Protein 5UJT (pdb70)

Secondary structure (DSSP, 8-state):
----SEEEEEEEEEEETTTTEEEEEEEETTEEEEEEETTTTEEEESSHHHHHH----HHHHHHHHHHHHHHHHHHHHHTTSPPPPPP--EEEEEESS---TTS-EEEEEEEEEE-SS--EEEEEETTEEP-SSEEE--PEE-TTS-EEEEEEEEE---TT--EEEEEE-TT-SS-EEEEE---/-----EEEEEEEEEEETTTTEEEEEEEEEETTEEEEEEETTT-SEEE-STTSHHHHHHHHH-HHHHHHHHHHIIIIIIHHHHHHHHTGGG--BPPEEEEEE----TTS-EEEEEEEEEEBSS--EEEEEETTEE--SSEEEPPPEE-SSS-EEEEEEEEE---TT-EEEEEEE-TT-SS-EEEEEE--/-----PPPP------/--S--SEEEEEEEEEEETTTTEEEEEEEETTEEEEEEETTTTEEEESSHHHHHH----HHHHHHHHHHHHHHHHHHHHHTTSPPPPPPPPEEEEEESS---TTS-EEEEEEEEEE-SS--EEEEEETTEEE-TTEEE--PEE-TTS-EEEEEEEEE---TT--EEEEEE-TTSSS-EEEE-/-----EEEEEEEEEEETTTTEEEEEEEEEETTEEEEEEETTTSSEEE-STTSHHHHHHHHT-HHHHHHHHHHIIIIIIHHHHHHHHTGGG--BPPEEEEEESS---TTS-EEEEEEEEEEBSS--EEEEEETTEE--SSEEEPPPEE-SSS-EEEEEEEEE---TT-EEEEEEE-TT-SS-EEEEEE-/-----PPPP-----/--S---SEEEEEEEEEEETTTTEEEEEEEETTEEEEEEETTTTEEEESSHHHHHH----HHHHHHHHHHHHHHHHHHHHHTTS-PPPPP--EEEEEESS---TTS-EEEEEEEEEE-SS--EEEEEETTEEE-TTEEE--PEE-TTS-EEEEEEEEE---TT--EEEEEE-TT-SS-EEEE-/-----EEEEEEEEEEETTTTEEEEEEEEEETTEEEEEEETTT-SEEESSTTSHHHHHHHHH-HHHHHHHHHHIIIIIIHHHHHHHHTGGG--BPPEEEEE--EEEEEEEEEBSS--EEEEEESSSB--SSEEEPPPEE-SSS-EEEEEEEE----SS-EEEEEEE-TT-SS-EEEEEE-/-----PPPP-----

Organism: Homo sapiens (NCBI:txid9606)

Foldseek 3Di:
DDDDPKDKDCWPWAFDPVVGDIWTFIDIRQHTQWIAPLVVLHTGGDDPVCVVPHDDGSVVNVVVNVVVVVVVVVVCVVVVNDDWDFDDWDKDKDWPDDDDAQDKTKIKIKTPQGPPQDKDKWKAKQNHTDDDQKDKDHWTADPVGGTMIMMMHIDGADPPIWMWIWMDGPNDPDIDIDTDHDD/DDDDKDWDWDWDWDDDPQLPDIWIKIFTQIPNRGQKIDILVVQAIDGPDPVPPVPRVVQRVVVVSSVVVNCCSPVPRNVVSVVCVVPVVPDWWAWDWDWDWPDADAQDKTKIKIKTWFTDDPDKDKWKDWANRTDPPQKDKDPWADPPPRIIMIIIMHTDGHHPWIKMWIWMDDPNDPHIDIDMDTHD/DDDDDDDDDDDDDDD/DPDDDPKDKDCWPWAFDPVVGDIKTFIDIRQHTQWIAPLVVLDTGGDDPVCVVPHDDRSVVNNVVNVVVVVVVVVVCVVVVNDDWDFDDWDKDKDWPDDDDAQDKTKIKIKTPQGPPPDKDKFKAKVNHTDDPQKDKDDFTADPVGGTMIMMMHIDGDDPRTWMWIWMDDPNDPDIDIDTD/DDDDKDWDWDWDWDDDPQLPDIKTKIFTATPNRGAKIDILVVQAIDGPDPVHPVPRVVQRVDVVSSVVVNCCSVVPRNVVSVVCVVPVVPDWDAWDWDWDWPDDADAFDKTKIKIKTWFTDDQDKDKWKDKPPRTDPPQKDKDPWADPPPRGIIIIIMHTDHHYDFIKMWIWMDDPNDPGTDIDIDTD/DDDDDDDDDDDDDD/DQPDDDPKDKDQWPWAFDPVVGDIWTFIDIRQHTQWIAPLVVLDTGGDDPVCVVPHDDRSVVNNVVNVVVVVVVVVVCVVVVNPDDDFDDWDKDKDWPDDDDAQDKTKIKIKTPQGPPPDKDKFKAKQRHTDDPQKDKDHFTADPVGHTMIMMMHIDRDDPPIWMWIWMDHPNDPDIDIHTD/DPDDKDWDWDWDWDDDPQNPDIKIKIFTAIPHRGAKIDILVVLAIDGPDPVHPVVRVVQRVPPVNSVVVNCCRVVPRNVVSVVCVVPVVPDWDAWDWDWDDCKIKIKTWFTDDQDKDKWKDKLHHTDDPQKDKDPWADPPPRGIIIMIMHNDDDDPQIKMWMWMDDVVDPHIDIDIDGD/DDDDDDDDDDDDDD

InterPro domains:
  IPR001003 MHC class II, alpha chain, N-terminal [PF00993] (29-109)
  IPR001003 MHC class II, alpha chain, N-terminal [SM00920] (30-110)
  IPR003006 Immunoglobulin/major histocompatibility complex, conserved site [PS00290] (187-193)
  IPR003597 Immunoglobulin C1-set [PF07654] (115-196)
  IPR003597 Immunoglobulin C1-set [SM00407] (128-199)
  IPR007110 Immunoglobulin-like domain [PS50835] (113-193)
  IPR011162 MHC classes I/II-like antigen recognition protein [SSF54452] (27-110)
  IPR013783 Immunoglobulin-like fold [G3DSA:2.60.40.10] (108-221)
  IPR014745 MHC class II, alpha/beta chain, N-terminal [G3DSA:3.10.320.10] (28-107)
  IPR036179 Immunoglobulin-like domain superfamily [SSF48726] (113-207)
  IPR050160 Major Histocompatibility Complex/Immunoglobulin [PTHR19944] (10-244)

Nearest PDB structures (foldseek):
  5ksa-assembly1_B  TM=9.814E-01  e=7.652E-34  Triticum aestivum
  7n19-assembly1_B  TM=9.711E-01  e=1.459E-26  Homo sapiens
  1aqd-assembly2_H  TM=9.560E-01  e=8.597E-27  Homo sapiens
  8tbp-assembly2_D  TM=9.845E-01  e=3.059E-26  Homo sapiens
  6biz-assembly1_B  TM=9.329E-01  e=1.312E-26  Homo sapiens

Structure (mmCIF, N/CA/C/O backbone):
data_5UJT
#
_entry.id   5UJT
#
_cell.length_a   72.038
_cell.length_b   138.767
_cell.length_c   159.735
_cell.angle_alpha   90.00
_cell.angle_beta   90.00
_cell.angle_gamma   90.00
#
_symmetry.space_group_name_H-M   'P 21 21 21'
#
loop_
_entity.id
_entity.type
_entity.pdbx_description
1 polymer 'MHC class II antigen'
2 polymer 'MHC class II HLA-DQ-beta-1'
3 polymer 'insulin mimotope'
4 branched 2-acetamido-2-deoxy-beta-D-glucopyranose-(1-3)-[2-acetamido-2-deoxy-beta-D-glucopyranose-(1-4)]2-acetamido-2-deoxy-beta-D-glucopyranose
5 non-polymer 2-acetamido-2-deoxy-beta-D-glucopyranose
6 water water
#
loop_
_atom_site.group_PDB
_atom_site.id
_atom_site.type_symbol
_atom_site.label_atom_id
_atom_site.label_alt_id
_atom_site.label_comp_id
_atom_site.label_asym_id
_atom_site.label_entity_id
_atom_site.label_seq_id
_atom_site.pdbx_PDB_ins_code
_atom_site.Cartn_x
_atom_site.Cartn_y
_atom_site.Cartn_z
_atom_site.occupancy
_atom_site.B_iso_or_equiv
_atom_site.auth_seq_id
_atom_site.auth_comp_id
_atom_site.auth_asym_id
_atom_site.auth_atom_id
_atom_site.pdbx_PDB_model_num
ATOM 1 N N . ASP A 1 3 ? 9.332 -23.051 -45.477 1.00 48.11 0 ASP A N 1
ATOM 2 C CA . ASP A 1 3 ? 10.459 -22.290 -45.976 1.00 48.48 0 ASP A CA 1
ATOM 3 C C . ASP A 1 3 ? 11.684 -23.035 -45.466 1.00 51.43 0 ASP A C 1
ATOM 4 O O . ASP A 1 3 ? 12.512 -23.454 -46.245 1.00 52.81 0 ASP A O 1
ATOM 9 N N . ILE A 1 4 ? 11.784 -23.253 -44.165 1.00 46.43 1 ILE A N 1
ATOM 10 C CA . ILE A 1 4 ? 12.964 -23.922 -43.626 1.00 42.90 1 ILE A CA 1
ATOM 11 C C . ILE A 1 4 ? 13.004 -25.416 -43.573 1.00 40.08 1 ILE A C 1
ATOM 12 O O . ILE A 1 4 ? 12.418 -26.037 -42.735 1.00 40.03 1 ILE A O 1
ATOM 17 N N . VAL A 1 5 ? 13.756 -25.974 -44.489 1.00 36.99 2 VAL A N 1
ATOM 18 C CA . VAL A 1 5 ? 13.864 -27.420 -44.588 1.00 38.21 2 VAL A CA 1
ATOM 19 C C . VAL A 1 5 ? 14.944 -27.888 -43.625 1.00 32.07 2 VAL A C 1
ATOM 20 O O . VAL A 1 5 ? 16.033 -27.308 -43.565 1.00 34.82 2 VAL A O 1
ATOM 24 N N . ALA A 1 6 ? 14.639 -28.926 -42.864 1.00 23.91 3 ALA A N 1
ATOM 25 C CA . ALA A 1 6 ? 15.560 -29.401 -41.853 1.00 26.71 3 ALA A CA 1
ATOM 26 C C . ALA A 1 6 ? 15.242 -30.856 -41.553 1.00 26.67 3 ALA A C 1
ATOM 27 O O . ALA A 1 6 ? 14.103 -31.302 -41.710 1.00 25.93 3 ALA A O 1
ATOM 29 N N . ASP A 1 7 ? 16.251 -31.588 -41.099 1.00 23.15 4 ASP A N 1
ATOM 30 C CA . ASP A 1 7 ? 15.968 -32.932 -40.624 1.00 26.01 4 ASP A CA 1
ATOM 31 C C . ASP A 1 7 ? 15.197 -32.896 -39.306 1.00 25.29 4 ASP A C 1
ATOM 32 O O . ASP A 1 7 ? 14.408 -33.800 -39.038 1.00 24.73 4 ASP A O 1
ATOM 37 N N . HIS A 1 8 ? 15.460 -31.901 -38.455 1.00 22.06 5 HIS A N 1
ATOM 38 C CA . HIS A 1 8 ? 14.840 -31.784 -37.137 1.00 23.04 5 HIS A CA 1
ATOM 39 C C . HIS A 1 8 ? 14.681 -30.314 -36.800 1.00 19.24 5 HIS A C 1
ATOM 40 O O . HIS A 1 8 ? 15.469 -29.480 -37.245 1.00 22.02 5 HIS A O 1
ATOM 47 N N . VAL A 1 9 ? 13.654 -30.004 -36.017 1.00 20.47 6 VAL A N 1
ATOM 48 C CA . VAL A 1 9 ? 13.365 -28.646 -35.570 1.00 24.35 6 VAL A CA 1
ATOM 49 C C . VAL A 1 9 ? 13.105 -28.672 -34.069 1.00 22.84 6 VAL A C 1
ATOM 50 O O . VAL A 1 9 ? 12.322 -29.495 -33.589 1.00 22.83 6 VAL A O 1
ATOM 54 N N . ALA A 1 10 ? 13.770 -27.798 -33.324 1.00 22.45 7 ALA A N 1
ATOM 55 C CA . ALA A 1 10 ? 13.540 -27.703 -31.890 1.00 21.68 7 ALA A CA 1
ATOM 56 C C . ALA A 1 10 ? 13.091 -26.292 -31.537 1.00 20.99 7 ALA A C 1
ATOM 57 O O . ALA A 1 10 ? 13.435 -25.326 -32.217 1.00 20.92 7 ALA A O 1
ATOM 59 N N . SER A 1 11 ? 12.279 -26.177 -30.503 1.00 17.85 8 SER A N 1
ATOM 60 C CA . SER A 1 11 ? 12.011 -24.888 -29.888 1.00 16.73 8 SER A CA 1
ATOM 61 C C . SER A 1 11 ? 12.625 -24.938 -28.498 1.00 17.08 8 SER A C 1
ATOM 62 O O . SER A 1 11 ? 12.102 -25.605 -27.607 1.00 17.36 8 SER A O 1
ATOM 65 N N . TYR A 1 12 ? 13.746 -24.271 -28.323 1.00 19.44 9 TYR A N 1
ATOM 66 C CA . TYR A 1 12 ? 14.442 -24.299 -27.048 1.00 19.51 9 TYR A CA 1
ATOM 67 C C . TYR A 1 12 ? 14.187 -22.992 -26.329 1.00 19.40 9 TYR A C 1
ATOM 68 O O . TYR A 1 12 ? 15.080 -22.195 -25.991 1.00 22.18 9 TYR A O 1
ATOM 77 N N . GLY A 1 13 A 12.875 -22.909 -26.100 1.00 26.77 9 GLY A N 1
ATOM 78 C CA . GLY A 1 13 A 12.073 -21.861 -25.571 1.00 22.21 9 GLY A CA 1
ATOM 79 C C . GLY A 1 13 A 10.878 -21.616 -26.475 1.00 20.08 9 GLY A C 1
ATOM 80 O O . GLY A 1 13 A 11.041 -20.896 -27.455 1.00 17.66 9 GLY A O 1
ATOM 81 N N . VAL A 1 14 ? 9.722 -22.235 -26.220 1.00 16.33 10 VAL A N 1
ATOM 82 C CA . VAL A 1 14 ? 8.437 -21.619 -26.549 1.00 17.88 10 VAL A CA 1
ATOM 83 C C . VAL A 1 14 ? 8.066 -20.832 -25.297 1.00 17.57 10 VAL A C 1
ATOM 84 O O . VAL A 1 14 ? 7.836 -21.428 -24.238 1.00 16.63 10 VAL A O 1
ATOM 88 N N . ASN A 1 15 ? 8.029 -19.503 -25.413 1.00 15.00 11 ASN A N 1
ATOM 89 C CA . ASN A 1 15 ? 7.828 -18.580 -24.299 1.00 15.70 11 ASN A CA 1
ATOM 90 C C . ASN A 1 15 ? 6.539 -17.822 -24.553 1.00 18.62 11 ASN A C 1
ATOM 91 O O . ASN A 1 15 ? 6.343 -17.305 -25.655 1.00 16.79 11 ASN A O 1
ATOM 96 N N . LEU A 1 16 ? 5.674 -17.758 -23.541 1.00 16.93 12 LEU A N 1
ATOM 97 C CA . LEU A 1 16 ? 4.368 -17.128 -23.650 1.00 15.73 12 LEU A CA 1
ATOM 98 C C . LEU A 1 16 ? 4.083 -16.351 -22.379 1.00 15.72 12 LEU A C 1
ATOM 99 O O . LEU A 1 16 ? 4.283 -16.882 -21.278 1.00 17.99 12 LEU A O 1
ATOM 104 N N . TYR A 1 17 ? 3.614 -15.114 -22.529 1.00 14.98 13 TYR A N 1
ATOM 105 C CA . TYR A 1 17 ? 3.086 -14.324 -21.421 1.00 15.76 13 TYR A CA 1
ATOM 106 C C . TYR A 1 17 ? 1.874 -13.536 -21.911 1.00 21.03 13 TYR A C 1
ATOM 107 O O . TYR A 1 17 ? 1.914 -12.970 -23.007 1.00 22.94 13 TYR A O 1
ATOM 116 N N . GLN A 1 18 ? 0.783 -13.524 -21.136 1.00 19.10 14 GLN A N 1
ATOM 117 C CA . GLN A 1 18 ? -0.412 -12.792 -21.547 1.00 17.29 14 GLN A CA 1
ATOM 118 C C . GLN A 1 18 ? -1.011 -12.057 -20.356 1.00 21.30 14 GLN A C 1
ATOM 119 O O . GLN A 1 18 ? -0.955 -12.536 -19.217 1.00 18.40 14 GLN A O 1
ATOM 125 N N . SER A 1 19 ? -1.611 -10.893 -20.646 1.00 20.13 15 SER A N 1
ATOM 126 C CA . SER A 1 19 ? -2.208 -10.066 -19.596 1.00 24.91 15 SER A CA 1
ATOM 127 C C . SER A 1 19 ? -3.396 -10.741 -18.926 1.00 23.36 15 SER A C 1
ATOM 128 O O . SER A 1 19 ? -3.675 -10.459 -17.755 1.00 26.76 15 SER A O 1
ATOM 131 N N . TYR A 1 20 ? -4.127 -11.597 -19.635 1.00 23.05 16 TYR A N 1
ATOM 132 C CA . TYR A 1 20 ? -5.262 -12.273 -19.009 1.00 27.35 16 TYR A CA 1
ATOM 133 C C . TYR A 1 20 ? -4.770 -13.277 -17.970 1.00 31.23 16 TYR A C 1
ATOM 134 O O . TYR A 1 20 ? -4.102 -14.258 -18.314 1.00 28.51 16 TYR A O 1
ATOM 143 N N . GLY A 1 21 ? -5.100 -13.034 -16.702 1.00 27.82 17 GLY A N 1
ATOM 144 C CA . GLY A 1 21 ? -4.590 -13.839 -15.608 1.00 26.09 17 GLY A CA 1
ATOM 145 C C . GLY A 1 21 ? -3.904 -12.983 -14.558 1.00 29.99 17 GLY A C 1
ATOM 146 O O . GLY A 1 21 ? -4.437 -12.752 -13.477 1.00 32.48 17 GLY A O 1
ATOM 147 N N . PRO A 1 22 ? -2.687 -12.524 -14.856 1.00 29.73 18 PRO A N 1
ATOM 148 C CA . PRO A 1 22 ? -1.966 -12.881 -16.080 1.00 27.12 18 PRO A CA 1
ATOM 149 C C . PRO A 1 22 ? -1.431 -14.306 -15.983 1.00 30.61 18 PRO A C 1
ATOM 150 O O . PRO A 1 22 ? -1.499 -14.930 -14.918 1.00 25.24 18 PRO A O 1
ATOM 154 N N . SER A 1 23 ? -0.926 -14.833 -17.094 1.00 24.77 19 SER A N 1
ATOM 155 C CA . SER A 1 23 ? -0.445 -16.196 -17.105 1.00 24.26 19 SER A CA 1
ATOM 156 C C . SER A 1 23 ? 0.666 -16.313 -18.140 1.00 22.23 19 SER A C 1
ATOM 157 O O . SER A 1 23 ? 0.824 -15.463 -19.019 1.00 17.39 19 SER A O 1
ATOM 160 N N . GLY A 1 24 ? 1.447 -17.372 -18.007 1.00 22.36 20 GLY A N 1
ATOM 161 C CA . GLY A 1 24 ? 2.531 -17.625 -18.932 1.00 19.53 20 GLY A CA 1
ATOM 162 C C . GLY A 1 24 ? 2.699 -19.113 -19.117 1.00 18.45 20 GLY A C 1
ATOM 163 O O . GLY A 1 24 ? 2.063 -19.920 -18.440 1.00 22.48 20 GLY A O 1
ATOM 164 N N . GLN A 1 25 ? 3.596 -19.464 -20.035 1.00 18.54 21 GLN A N 1
ATOM 165 C CA . GLN A 1 25 ? 3.982 -20.842 -20.290 1.00 16.76 21 GLN A CA 1
ATOM 166 C C . GLN A 1 25 ? 5.422 -20.854 -20.769 1.00 18.40 21 GLN A C 1
ATOM 167 O O . GLN A 1 25 ? 5.827 -19.964 -21.512 1.00 16.48 21 GLN A O 1
ATOM 173 N N . TYR A 1 26 ? 6.191 -21.844 -20.325 1.00 18.14 22 TYR A N 1
ATOM 174 C CA . TYR A 1 26 ? 7.547 -22.070 -20.830 1.00 17.15 22 TYR A CA 1
ATOM 175 C C . TYR A 1 26 ? 7.700 -23.559 -21.118 1.00 15.59 22 TYR A C 1
ATOM 176 O O . TYR A 1 26 ? 7.551 -24.386 -20.207 1.00 17.96 22 TYR A O 1
ATOM 185 N N . SER A 1 27 ? 8.057 -23.900 -22.360 1.00 16.36 23 SER A N 1
ATOM 186 C CA . SER A 1 27 ? 8.206 -25.293 -22.732 1.00 13.04 23 SER A CA 1
ATOM 187 C C . SER A 1 27 ? 9.278 -25.420 -23.806 1.00 17.38 23 SER A C 1
ATOM 188 O O . SER A 1 27 ? 9.600 -24.461 -24.522 1.00 16.40 23 SER A O 1
ATOM 191 N N . HIS A 1 28 ? 9.827 -26.623 -23.914 1.00 17.11 24 HIS A N 1
ATOM 192 C CA . HIS A 1 28 ? 10.704 -26.977 -25.023 1.00 20.60 24 HIS A CA 1
ATOM 193 C C . HIS A 1 28 ? 10.021 -28.026 -25.892 1.00 17.24 24 HIS A C 1
ATOM 194 O O . HIS A 1 28 ? 9.305 -28.901 -25.386 1.00 17.75 24 HIS A O 1
ATOM 201 N N . GLU A 1 29 ? 10.238 -27.930 -27.199 1.00 15.13 25 GLU A N 1
ATOM 202 C CA . GLU A 1 29 ? 9.660 -28.866 -28.154 1.00 19.12 25 GLU A CA 1
ATOM 203 C C . GLU A 1 29 ? 10.773 -29.399 -29.041 1.00 20.52 25 GLU A C 1
ATOM 204 O O . GLU A 1 29 ? 11.731 -28.686 -29.357 1.00 18.87 25 GLU A O 1
ATOM 210 N N . PHE A 1 30 ? 10.626 -30.651 -29.462 1.00 21.17 26 PHE A N 1
ATOM 211 C CA . PHE A 1 30 ? 11.551 -31.238 -30.420 1.00 21.72 26 PHE A CA 1
ATOM 212 C C . PHE A 1 30 ? 10.752 -32.024 -31.446 1.00 20.23 26 PHE A C 1
ATOM 213 O O . PHE A 1 30 ? 9.965 -32.902 -31.077 1.00 18.54 26 PHE A O 1
ATOM 221 N N . ASP A 1 31 ? 10.948 -31.698 -32.726 1.00 18.28 27 ASP A N 1
ATOM 222 C CA . ASP A 1 31 ? 10.156 -32.278 -33.819 1.00 17.60 27 ASP A CA 1
ATOM 223 C C . ASP A 1 31 ? 8.659 -32.248 -33.498 1.00 19.14 27 ASP A C 1
ATOM 224 O O . ASP A 1 31 ? 7.910 -33.197 -33.772 1.00 20.76 27 ASP A O 1
ATOM 229 N N . GLY A 1 32 ? 8.212 -31.139 -32.920 1.00 19.71 28 GLY A N 1
ATOM 230 C CA . GLY A 1 32 ? 6.787 -30.879 -32.758 1.00 18.42 28 GLY A CA 1
ATOM 231 C C . GLY A 1 32 ? 6.126 -31.468 -31.526 1.00 21.79 28 GLY A C 1
ATOM 232 O O . GLY A 1 32 ? 4.894 -31.328 -31.375 1.00 22.51 28 GLY A O 1
ATOM 233 N N . ASP A 1 33 ? 6.877 -32.127 -30.644 1.00 15.19 29 ASP A N 1
ATOM 234 C CA . ASP A 1 33 ? 6.302 -32.704 -29.435 1.00 19.69 29 ASP A CA 1
ATOM 235 C C . ASP A 1 33 ? 6.911 -32.021 -28.222 1.00 20.04 29 ASP A C 1
ATOM 236 O O . ASP A 1 33 ? 8.064 -31.579 -28.257 1.00 18.31 29 ASP A O 1
ATOM 241 N N . GLU A 1 34 ? 6.138 -31.959 -27.139 1.00 17.50 30 GLU A N 1
ATOM 242 C CA . GLU A 1 34 ? 6.517 -31.175 -25.966 1.00 18.19 30 GLU A CA 1
ATOM 243 C C . GLU A 1 34 ? 7.436 -31.970 -25.032 1.00 19.81 30 GLU A C 1
ATOM 244 O O . GLU A 1 34 ? 7.030 -32.995 -24.471 1.00 20.06 30 GLU A O 1
ATOM 250 N N . GLU A 1 35 ? 8.673 -31.484 -24.832 1.00 16.14 31 GLU A N 1
ATOM 251 C CA . GLU A 1 35 ? 9.585 -32.191 -23.929 1.00 17.45 31 GLU A CA 1
ATOM 252 C C . GLU A 1 35 ? 9.233 -31.946 -22.468 1.00 19.17 31 GLU A C 1
ATOM 253 O O . GLU A 1 35 ? 9.243 -32.875 -21.648 1.00 19.58 31 GLU A O 1
ATOM 259 N N . PHE A 1 36 ? 8.942 -30.701 -22.127 1.00 18.96 32 PHE A N 1
ATOM 260 C CA . PHE A 1 36 ? 8.591 -30.328 -20.763 1.00 17.85 32 PHE A CA 1
ATOM 261 C C . PHE A 1 36 ? 7.941 -28.956 -20.795 1.00 18.56 32 PHE A C 1
ATOM 262 O O . PHE A 1 36 ? 8.068 -28.208 -21.768 1.00 16.78 32 PHE A O 1
ATOM 270 N N . TYR A 1 37 ? 7.236 -28.640 -19.716 1.00 16.99 33 TYR A N 1
ATOM 271 C CA . TYR A 1 37 ? 6.887 -27.276 -19.387 1.00 17.88 33 TYR A CA 1
ATOM 272 C C . TYR A 1 37 ? 7.401 -27.019 -17.983 1.00 19.18 33 TYR A C 1
ATOM 273 O O . TYR A 1 37 ? 7.658 -27.950 -17.216 1.00 21.09 33 TYR A O 1
ATOM 282 N N . VAL A 1 38 ? 7.552 -25.752 -17.642 1.00 17.23 34 VAL A N 1
ATOM 283 C CA . VAL A 1 38 ? 7.962 -25.383 -16.297 1.00 18.80 34 VAL A CA 1
ATOM 284 C C . VAL A 1 38 ? 6.731 -24.891 -15.554 1.00 22.08 34 VAL A C 1
ATOM 285 O O . VAL A 1 38 ? 6.038 -23.979 -16.021 1.00 20.49 34 VAL A O 1
ATOM 289 N N . ASP A 1 39 ? 6.411 -25.537 -14.438 1.00 21.42 35 ASP A N 1
ATOM 290 C CA . ASP A 1 39 ? 5.340 -25.027 -13.589 1.00 24.74 35 ASP A CA 1
ATOM 291 C C . ASP A 1 39 ? 5.829 -23.729 -12.976 1.00 24.33 35 ASP A C 1
ATOM 292 O O . ASP A 1 39 ? 6.700 -23.738 -12.101 1.00 24.98 35 ASP A O 1
ATOM 297 N N . LEU A 1 40 ? 5.315 -22.604 -13.468 1.00 24.71 36 LEU A N 1
ATOM 298 C CA . LEU A 1 40 ? 5.894 -21.327 -13.071 1.00 24.48 36 LEU A CA 1
ATOM 299 C C . LEU A 1 40 ? 5.549 -20.968 -11.635 1.00 28.61 36 LEU A C 1
ATOM 300 O O . LEU A 1 40 ? 6.324 -20.273 -10.980 1.00 29.95 36 LEU A O 1
ATOM 305 N N . GLU A 1 41 ? 4.408 -21.434 -11.127 1.00 32.82 37 GLU A N 1
ATOM 306 C CA . GLU A 1 41 ? 4.060 -21.180 -9.729 1.00 37.63 37 GLU A CA 1
ATOM 307 C C . GLU A 1 41 ? 4.918 -22.024 -8.792 1.00 30.85 37 GLU A C 1
ATOM 308 O O . GLU A 1 41 ? 5.447 -21.522 -7.796 1.00 36.36 37 GLU A O 1
ATOM 314 N N . ARG A 1 42 ? 5.054 -23.320 -9.083 1.00 31.92 38 ARG A N 1
ATOM 315 C CA . ARG A 1 42 ? 5.812 -24.210 -8.210 1.00 32.68 38 ARG A CA 1
ATOM 316 C C . ARG A 1 42 ? 7.307 -24.181 -8.474 1.00 31.91 38 ARG A C 1
ATOM 317 O O . ARG A 1 42 ? 8.063 -24.785 -7.709 1.00 31.80 38 ARG A O 1
ATOM 325 N N . LYS A 1 43 ? 7.756 -23.507 -9.532 1.00 31.56 39 LYS A N 1
ATOM 326 C CA . LYS A 1 43 ? 9.175 -23.479 -9.887 1.00 27.65 39 LYS A CA 1
ATOM 327 C C . LYS A 1 43 ? 9.716 -24.887 -10.084 1.00 29.09 39 LYS A C 1
ATOM 328 O O . LYS A 1 43 ? 10.747 -25.265 -9.518 1.00 23.87 39 LYS A O 1
ATOM 334 N N . GLU A 1 44 ? 9.020 -25.657 -10.924 1.00 25.32 40 GLU A N 1
ATOM 335 C CA . GLU A 1 44 ? 9.324 -27.060 -11.157 1.00 27.37 40 GLU A CA 1
ATOM 336 C C . GLU A 1 44 ? 9.270 -27.341 -12.651 1.00 23.31 40 GLU A C 1
ATOM 337 O O . GLU A 1 44 ? 8.300 -26.960 -13.315 1.00 23.10 40 GLU A O 1
ATOM 343 N N . THR A 1 45 ? 10.265 -28.049 -13.161 1.00 19.60 41 THR A N 1
ATOM 344 C CA . THR A 1 45 ? 10.236 -28.561 -14.526 1.00 21.26 41 THR A CA 1
ATOM 345 C C . THR A 1 45 ? 9.495 -29.891 -14.571 1.00 23.04 41 THR A C 1
ATOM 346 O O . THR A 1 45 ? 9.783 -30.790 -13.776 1.00 25.39 41 THR A O 1
ATOM 350 N N . VAL A 1 46 ? 8.538 -30.014 -15.493 1.00 19.75 42 VAL A N 1
ATOM 351 C CA . VAL A 1 46 ? 7.672 -31.187 -15.589 1.00 19.31 42 VAL A CA 1
ATOM 352 C C . VAL A 1 46 ? 7.920 -31.839 -16.944 1.00 21.88 42 VAL A C 1
ATOM 353 O O . VAL A 1 46 ? 7.345 -31.419 -17.963 1.00 17.99 42 VAL A O 1
ATOM 357 N N . TRP A 1 47 ? 8.754 -32.887 -16.961 1.00 21.46 43 TRP A N 1
ATOM 358 C CA . TRP A 1 47 ? 9.062 -33.593 -18.200 1.00 20.69 43 TRP A CA 1
ATOM 359 C C . TRP A 1 47 ? 7.908 -34.501 -18.618 1.00 24.55 43 TRP A C 1
ATOM 360 O O . TRP A 1 47 ? 7.190 -35.069 -17.786 1.00 20.61 43 TRP A O 1
ATOM 371 N N . GLN A 1 48 ? 7.752 -34.660 -19.930 1.00 23.15 44 GLN A N 1
ATOM 372 C CA . GLN A 1 48 ? 6.567 -35.302 -20.486 1.00 19.09 44 GLN A CA 1
ATOM 373 C C . GLN A 1 48 ? 6.764 -36.780 -20.825 1.00 27.63 44 GLN A C 1
ATOM 374 O O . GLN A 1 48 ? 5.805 -37.420 -21.280 1.00 24.71 44 GLN A O 1
ATOM 380 N N . LEU A 1 49 ? 7.963 -37.333 -20.634 1.00 20.97 45 LEU A N 1
ATOM 381 C CA . LEU A 1 49 ? 8.205 -38.763 -20.790 1.00 24.79 45 LEU A CA 1
ATOM 382 C C . LEU A 1 49 ? 9.082 -39.264 -19.651 1.00 24.90 45 LEU A C 1
ATOM 383 O O . LEU A 1 49 ? 9.962 -38.537 -19.180 1.00 28.14 45 LEU A O 1
ATOM 388 N N . PRO A 1 50 ? 8.866 -40.505 -19.198 1.00 27.80 46 PRO A N 1
ATOM 389 C CA . PRO A 1 50 ? 9.784 -41.132 -18.221 1.00 29.80 46 PRO A CA 1
ATOM 390 C C . PRO A 1 50 ? 11.233 -41.142 -18.662 1.00 30.01 46 PRO A C 1
ATOM 391 O O . PRO A 1 50 ? 12.133 -40.993 -17.831 1.00 27.67 46 PRO A O 1
ATOM 395 N N . LEU A 1 51 ? 11.481 -41.397 -19.946 1.00 27.18 47 LEU A N 1
ATOM 396 C CA . LEU A 1 51 ? 12.826 -41.258 -20.491 1.00 26.22 47 LEU A CA 1
ATOM 397 C C . LEU A 1 51 ? 13.444 -39.916 -20.110 1.00 27.43 47 LEU A C 1
ATOM 398 O O . LEU A 1 51 ? 14.589 -39.851 -19.639 1.00 27.43 47 LEU A O 1
ATOM 403 N N . PHE A 1 52 ? 12.694 -38.825 -20.317 1.00 27.48 48 PHE A N 1
ATOM 404 C CA . PHE A 1 52 ? 13.224 -37.490 -20.049 1.00 23.06 48 PHE A CA 1
ATOM 405 C C . PHE A 1 52 ? 13.425 -37.268 -18.559 1.00 24.35 48 PHE A C 1
ATOM 406 O O . PHE A 1 52 ? 14.441 -36.699 -18.143 1.00 25.21 48 PHE A O 1
ATOM 414 N N . ARG A 1 53 ? 12.454 -37.681 -17.745 1.00 24.80 49 ARG A N 1
ATOM 415 C CA . ARG A 1 53 ? 12.579 -37.498 -16.301 1.00 24.58 49 ARG A CA 1
ATOM 416 C C . ARG A 1 53 ? 13.844 -38.153 -15.750 1.00 31.04 49 ARG A C 1
ATOM 417 O O . ARG A 1 53 ? 14.438 -37.643 -14.794 1.00 31.21 49 ARG A O 1
ATOM 425 N N . ARG A 1 54 ? 14.296 -39.264 -16.329 1.00 29.01 50 ARG A N 1
ATOM 426 C CA . ARG A 1 54 ? 15.438 -39.901 -15.691 1.00 33.41 50 ARG A CA 1
ATOM 427 C C . ARG A 1 54 ? 16.783 -39.432 -16.230 1.00 31.41 50 ARG A C 1
ATOM 428 O O . ARG A 1 54 ? 17.772 -39.510 -15.498 1.00 34.51 50 ARG A O 1
ATOM 436 N N . PHE A 1 55 ? 16.857 -38.889 -17.448 1.00 27.34 51 PHE A N 1
ATOM 437 C CA . PHE A 1 55 ? 18.148 -38.509 -18.015 1.00 28.99 51 PHE A CA 1
ATOM 438 C C . PHE A 1 55 ? 18.322 -37.027 -18.325 1.00 30.13 51 PHE A C 1
ATOM 439 O O . PHE A 1 55 ? 19.429 -36.626 -18.717 1.00 27.20 51 PHE A O 1
ATOM 447 N N . ARG A 1 56 ? 17.308 -36.190 -18.138 1.00 26.85 52 ARG A N 1
ATOM 448 C CA . ARG A 1 56 ? 17.448 -34.784 -18.486 1.00 25.57 52 ARG A CA 1
ATOM 449 C C . ARG A 1 56 ? 17.122 -33.866 -17.315 1.00 25.88 52 ARG A C 1
ATOM 450 O O . ARG A 1 56 ? 16.337 -34.210 -16.423 1.00 28.88 52 ARG A O 1
ATOM 458 N N . ARG A 1 57 ? 17.719 -32.676 -17.336 1.00 23.85 53 ARG A N 1
ATOM 459 C CA . ARG A 1 57 ? 17.453 -31.689 -16.304 1.00 25.17 53 ARG A CA 1
ATOM 460 C C . ARG A 1 57 ? 17.460 -30.283 -16.883 1.00 24.82 53 ARG A C 1
ATOM 461 O O . ARG A 1 57 ? 18.326 -29.935 -17.695 1.00 24.09 53 ARG A O 1
ATOM 469 N N . PHE A 1 58 ? 16.492 -29.472 -16.451 1.00 24.56 54 PHE A N 1
ATOM 470 C CA . PHE A 1 58 ? 16.395 -28.077 -16.873 1.00 21.22 54 PHE A CA 1
ATOM 471 C C . PHE A 1 58 ? 16.078 -27.205 -15.662 1.00 21.31 54 PHE A C 1
ATOM 472 O O . PHE A 1 58 ? 15.130 -27.483 -14.920 1.00 23.81 54 PHE A O 1
ATOM 480 N N . ASP A 1 59 ? 16.868 -26.157 -15.472 1.00 21.68 55 ASP A N 1
ATOM 481 C CA . ASP A 1 59 ? 16.767 -25.210 -14.357 1.00 18.67 55 ASP A CA 1
ATOM 482 C C . ASP A 1 59 ? 15.508 -24.351 -14.447 1.00 21.32 55 ASP A C 1
ATOM 483 O O . ASP A 1 59 ? 15.428 -23.495 -15.335 1.00 19.98 55 ASP A O 1
ATOM 488 N N . PRO A 1 60 ? 14.530 -24.510 -13.555 1.00 21.19 56 PRO A N 1
ATOM 489 C CA . PRO A 1 60 ? 13.280 -23.744 -13.706 1.00 23.78 56 PRO A CA 1
ATOM 490 C C . PRO A 1 60 ? 13.481 -22.246 -13.650 1.00 24.45 56 PRO A C 1
ATOM 491 O O . PRO A 1 60 ? 12.660 -21.511 -14.208 1.00 20.74 56 PRO A O 1
ATOM 495 N N . GLN A 1 61 ? 14.552 -21.765 -13.010 1.00 19.92 57 GLN A N 1
ATOM 496 C CA . GLN A 1 61 ? 14.794 -20.328 -12.966 1.00 22.67 57 GLN A CA 1
ATOM 497 C C . GLN A 1 61 ? 15.031 -19.740 -14.356 1.00 19.73 57 GLN A C 1
ATOM 498 O O . GLN A 1 61 ? 14.715 -18.563 -14.589 1.00 20.74 57 GLN A O 1
ATOM 504 N N . PHE A 1 62 ? 15.601 -20.516 -15.282 1.00 21.75 58 PHE A N 1
ATOM 505 C CA . PHE A 1 62 ? 15.761 -20.020 -16.647 1.00 19.39 58 PHE A CA 1
ATOM 506 C C . PHE A 1 62 ? 14.408 -19.603 -17.217 1.00 20.25 58 PHE A C 1
ATOM 507 O O . PHE A 1 62 ? 14.259 -18.514 -17.783 1.00 19.31 58 PHE A O 1
ATOM 515 N N . ALA A 1 63 ? 13.394 -20.449 -17.045 1.00 21.34 59 ALA A N 1
ATOM 516 C CA . ALA A 1 63 ? 12.066 -20.113 -17.548 1.00 19.31 59 ALA A CA 1
ATOM 517 C C . ALA A 1 63 ? 11.506 -18.887 -16.830 1.00 20.19 59 ALA A C 1
ATOM 518 O O . ALA A 1 63 ? 11.007 -17.950 -17.463 1.00 19.29 59 ALA A O 1
ATOM 520 N N . LEU A 1 64 ? 11.629 -18.855 -15.505 1.00 19.69 60 LEU A N 1
ATOM 521 C CA . LEU A 1 64 ? 11.128 -17.721 -14.727 1.00 22.85 60 LEU A CA 1
ATOM 522 C C . LEU A 1 64 ? 11.762 -16.407 -15.182 1.00 24.85 60 LEU A C 1
ATOM 523 O O . LEU A 1 64 ? 11.075 -15.393 -15.339 1.00 22.10 60 LEU A O 1
ATOM 528 N N . THR A 1 65 ? 13.042 -16.428 -15.440 1.00 19.17 61 THR A N 1
ATOM 529 C CA . THR A 1 65 ? 13.714 -15.261 -15.895 1.00 23.93 61 THR A CA 1
ATOM 530 C C . THR A 1 65 ? 13.219 -14.847 -17.290 1.00 21.77 61 THR A C 1
ATOM 531 O O . THR A 1 65 ? 12.882 -13.721 -17.492 1.00 22.46 61 THR A O 1
ATOM 535 N N . ASN A 1 66 ? 13.173 -15.781 -18.218 1.00 21.99 62 ASN A N 1
ATOM 536 C CA . ASN A 1 66 ? 12.696 -15.467 -19.541 1.00 22.92 62 ASN A CA 1
ATOM 537 C C . ASN A 1 66 ? 11.251 -14.916 -19.453 1.00 21.99 62 ASN A C 1
ATOM 538 O O . ASN A 1 66 ? 10.969 -13.936 -20.044 1.00 21.86 62 ASN A O 1
ATOM 543 N N . ILE A 1 67 ? 10.357 -15.550 -18.716 1.00 18.97 63 ILE A N 1
ATOM 544 C CA . ILE A 1 67 ? 8.980 -15.061 -18.706 1.00 23.06 63 ILE A CA 1
ATOM 545 C C . ILE A 1 67 ? 8.912 -13.651 -18.132 1.00 21.02 63 ILE A C 1
ATOM 546 O O . ILE A 1 67 ? 8.079 -12.840 -18.556 1.00 19.65 63 ILE A O 1
ATOM 551 N N . ALA A 1 68 ? 9.789 -13.331 -17.169 1.00 21.01 64 ALA A N 1
ATOM 552 C CA . ALA A 1 68 ? 9.861 -11.967 -16.644 1.00 21.24 64 ALA A CA 1
ATOM 553 C C . ALA A 1 68 ? 10.280 -10.976 -17.729 1.00 22.28 64 ALA A C 1
ATOM 554 O O . ALA A 1 68 ? 9.776 -9.844 -17.781 1.00 22.04 64 ALA A O 1
ATOM 556 N N . VAL A 1 69 ? 11.197 -11.383 -18.610 1.00 17.17 65 VAL A N 1
ATOM 557 C CA . VAL A 1 69 ? 11.540 -10.527 -19.747 1.00 17.93 65 VAL A CA 1
ATOM 558 C C . VAL A 1 69 ? 10.334 -10.311 -20.655 1.00 21.53 65 VAL A C 1
ATOM 559 O O . VAL A 1 69 ? 10.064 -9.179 -21.078 1.00 21.80 65 VAL A O 1
ATOM 563 N N . LEU A 1 70 ? 9.581 -11.380 -20.969 1.00 20.62 66 LEU A N 1
ATOM 564 C CA . LEU A 1 70 ? 8.401 -11.208 -21.816 1.00 19.66 66 LEU A CA 1
ATOM 565 C C . LEU A 1 70 ? 7.422 -10.226 -21.188 1.00 20.08 66 LEU A C 1
ATOM 566 O O . LEU A 1 70 ? 6.815 -9.403 -21.884 1.00 19.81 66 LEU A O 1
ATOM 571 N N . LYS A 1 71 ? 7.214 -10.331 -19.877 1.00 24.27 67 LYS A N 1
ATOM 572 C CA . LYS A 1 71 ? 6.321 -9.397 -19.199 1.00 20.99 67 LYS A CA 1
ATOM 573 C C . LYS A 1 71 ? 6.789 -7.963 -19.410 1.00 23.09 67 LYS A C 1
ATOM 574 O O . LYS A 1 71 ? 5.998 -7.081 -19.763 1.00 22.01 67 LYS A O 1
ATOM 580 N N . HIS A 1 72 ? 8.084 -7.720 -19.192 1.00 21.85 68 HIS A N 1
ATOM 581 C CA . HIS A 1 72 ? 8.684 -6.427 -19.487 1.00 22.76 68 HIS A CA 1
ATOM 582 C C . HIS A 1 72 ? 8.467 -6.034 -20.942 1.00 23.14 68 HIS A C 1
ATOM 583 O O . HIS A 1 72 ? 7.973 -4.942 -21.236 1.00 23.43 68 HIS A O 1
ATOM 590 N N . ASN A 1 73 ? 8.821 -6.922 -21.874 1.00 21.63 69 ASN A N 1
ATOM 591 C CA . ASN A 1 73 ? 8.660 -6.589 -23.287 1.00 21.78 69 ASN A CA 1
ATOM 592 C C . ASN A 1 73 ? 7.207 -6.294 -23.624 1.00 21.53 69 ASN A C 1
ATOM 593 O O . ASN A 1 73 ? 6.917 -5.369 -24.394 1.00 21.12 69 ASN A O 1
ATOM 598 N N . LEU A 1 74 ? 6.278 -7.079 -23.066 1.00 22.18 70 LEU A N 1
ATOM 599 C CA . LEU A 1 74 ? 4.867 -6.890 -23.396 1.00 18.85 70 LEU A CA 1
ATOM 600 C C . LEU A 1 74 ? 4.399 -5.486 -23.048 1.00 23.93 70 LEU A C 1
ATOM 601 O O . LEU A 1 74 ? 3.689 -4.847 -23.830 1.00 21.29 70 LEU A O 1
ATOM 606 N N . ASN A 1 75 ? 4.779 -4.986 -21.873 1.00 23.24 71 ASN A N 1
ATOM 607 C CA . ASN A 1 75 ? 4.361 -3.645 -21.498 1.00 24.55 71 ASN A CA 1
ATOM 608 C C . ASN A 1 75 ? 4.946 -2.588 -22.437 1.00 25.77 71 ASN A C 1
ATOM 609 O O . ASN A 1 75 ? 4.278 -1.587 -22.730 1.00 26.01 71 ASN A O 1
ATOM 614 N N . CYS A 1 76 ? 6.173 -2.788 -22.929 1.00 21.91 72 CYS A N 1
ATOM 615 C CA . CYS A 1 76 ? 6.723 -1.857 -23.917 1.00 22.16 72 CYS A CA 1
ATOM 616 C C . CYS A 1 76 ? 5.901 -1.857 -25.204 1.00 23.60 72 CYS A C 1
ATOM 617 O O . CYS A 1 76 ? 5.657 -0.801 -25.793 1.00 25.82 72 CYS A O 1
ATOM 620 N N . VAL A 1 77 ? 5.477 -3.030 -25.667 1.00 22.68 73 VAL A N 1
ATOM 621 C CA . VAL A 1 77 ? 4.821 -3.075 -26.969 1.00 24.76 73 VAL A CA 1
ATOM 622 C C . VAL A 1 77 ? 3.358 -2.667 -26.860 1.00 25.94 73 VAL A C 1
ATOM 623 O O . VAL A 1 77 ? 2.791 -2.138 -27.821 1.00 28.63 73 VAL A O 1
ATOM 627 N N . ILE A 1 78 ? 2.727 -2.876 -25.700 1.00 23.62 74 ILE A N 1
ATOM 628 C CA . ILE A 1 78 ? 1.404 -2.291 -25.463 1.00 24.47 74 ILE A CA 1
ATOM 629 C C . ILE A 1 78 ? 1.476 -0.771 -25.579 1.00 25.59 74 ILE A C 1
ATOM 630 O O . ILE A 1 78 ? 0.643 -0.138 -26.236 1.00 29.87 74 ILE A O 1
ATOM 635 N N . LYS A 1 79 ? 2.489 -0.158 -24.966 1.00 27.52 75 LYS A N 1
ATOM 636 C CA . LYS A 1 79 ? 2.624 1.291 -25.088 1.00 30.21 75 LYS A CA 1
ATOM 637 C C . LYS A 1 79 ? 2.813 1.680 -26.551 1.00 32.70 75 LYS A C 1
ATOM 638 O O . LYS A 1 79 ? 2.173 2.607 -27.059 1.00 37.01 75 LYS A O 1
ATOM 644 N N . ARG A 1 80 ? 3.713 0.989 -27.242 1.00 27.28 76 ARG A N 1
ATOM 645 C CA . ARG A 1 80 ? 4.070 1.367 -28.601 1.00 30.09 76 ARG A CA 1
ATOM 646 C C . ARG A 1 80 ? 2.941 1.129 -29.600 1.00 32.38 76 ARG A C 1
ATOM 647 O O . ARG A 1 80 ? 2.938 1.757 -30.661 1.00 34.28 76 ARG A O 1
ATOM 655 N N . SER A 1 81 ? 2.003 0.226 -29.303 1.00 27.78 77 SER A N 1
ATOM 656 C CA . SER A 1 81 ? 0.903 -0.120 -30.194 1.00 28.20 77 SER A CA 1
ATOM 657 C C . SER A 1 81 ? -0.414 0.539 -29.811 1.00 30.42 77 SER A C 1
ATOM 658 O O . SER A 1 81 ? -1.464 0.149 -30.330 1.00 29.25 77 SER A O 1
ATOM 661 N N . ASN A 1 82 ? -0.400 1.480 -28.880 1.00 32.26 78 ASN A N 1
ATOM 662 C CA . ASN A 1 82 ? -1.638 2.014 -28.329 1.00 31.29 78 ASN A CA 1
ATOM 663 C C . ASN A 1 82 ? -2.627 0.898 -27.965 1.00 30.84 78 ASN A C 1
ATOM 664 O O . ASN A 1 82 ? -3.785 0.886 -28.393 1.00 25.61 78 ASN A O 1
ATOM 669 N N . SER A 1 83 ? -2.138 -0.079 -27.198 1.00 29.97 79 SER A N 1
ATOM 670 C CA . SER A 1 83 ? -2.984 -1.118 -26.604 1.00 29.35 79 SER A CA 1
ATOM 671 C C . SER A 1 83 ? -3.784 -1.889 -27.657 1.00 31.77 79 SER A C 1
ATOM 672 O O . SER A 1 83 ? -4.996 -2.072 -27.535 1.00 25.38 79 SER A O 1
ATOM 675 N N . THR A 1 84 ? -3.101 -2.344 -28.704 1.00 30.31 80 THR A N 1
ATOM 676 C CA . THR A 1 84 ? -3.746 -3.225 -29.676 1.00 30.66 80 THR A CA 1
ATOM 677 C C . THR A 1 84 ? -3.936 -4.623 -29.083 1.00 29.05 80 THR A C 1
ATOM 678 O O . THR A 1 84 ? -2.956 -5.327 -28.807 1.00 29.49 80 THR A O 1
ATOM 682 N N . ALA A 1 85 ? -5.190 -5.044 -28.941 1.00 28.63 81 ALA A N 1
ATOM 683 C CA . ALA A 1 85 ? -5.549 -6.277 -28.257 1.00 30.22 81 ALA A CA 1
ATOM 684 C C . ALA A 1 85 ? -5.486 -7.478 -29.204 1.00 30.09 81 ALA A C 1
ATOM 685 O O . ALA A 1 85 ? -5.521 -7.339 -30.427 1.00 30.30 81 ALA A O 1
ATOM 687 N N . ALA A 1 86 ? -5.405 -8.669 -28.613 1.00 28.16 82 ALA A N 1
ATOM 688 C CA . ALA A 1 86 ? -5.414 -9.904 -29.391 1.00 28.33 82 ALA A CA 1
ATOM 689 C C . ALA A 1 86 ? -6.763 -10.130 -30.070 1.00 32.73 82 ALA A C 1
ATOM 690 O O . ALA A 1 86 ? -7.823 -9.811 -29.525 1.00 31.22 82 ALA A O 1
ATOM 692 N N . THR A 1 87 ? -6.716 -10.733 -31.255 1.00 28.49 83 THR A N 1
ATOM 693 C CA . THR A 1 87 ? -7.929 -11.119 -31.982 1.00 31.05 83 THR A CA 1
ATOM 694 C C . THR A 1 87 ? -8.319 -12.548 -31.621 1.00 30.53 83 THR A C 1
ATOM 695 O O . THR A 1 87 ? -7.462 -13.436 -31.585 1.00 31.97 83 THR A O 1
ATOM 699 N N . ASN A 1 88 ? -9.603 -12.773 -31.337 1.00 30.59 84 ASN A N 1
ATOM 700 C CA . ASN A 1 88 ? -10.071 -14.123 -31.036 1.00 28.20 84 ASN A CA 1
ATOM 701 C C . ASN A 1 88 ? -10.241 -14.897 -32.344 1.00 33.71 84 ASN A C 1
ATOM 702 O O . ASN A 1 88 ? -11.032 -14.494 -33.205 1.00 37.95 84 ASN A O 1
ATOM 707 N N . GLU A 1 89 ? -9.560 -16.041 -32.467 1.00 29.15 85 GLU A N 1
ATOM 708 C CA . GLU A 1 89 ? -9.713 -16.941 -33.604 1.00 27.06 85 GLU A CA 1
ATOM 709 C C . GLU A 1 89 ? -10.701 -18.058 -33.276 1.00 25.84 85 GLU A C 1
ATOM 710 O O . GLU A 1 89 ? -11.035 -18.315 -32.111 1.00 23.83 85 GLU A O 1
ATOM 716 N N . VAL A 1 90 ? -11.181 -18.716 -34.326 1.00 24.74 86 VAL A N 1
ATOM 717 C CA . VAL A 1 90 ? -12.119 -19.828 -34.194 1.00 24.99 86 VAL A CA 1
ATOM 718 C C . VAL A 1 90 ? -11.324 -21.132 -34.110 1.00 26.31 86 VAL A C 1
ATOM 719 O O . VAL A 1 90 ? -10.662 -21.500 -35.086 1.00 25.26 86 VAL A O 1
ATOM 723 N N . PRO A 1 91 ? -11.370 -21.852 -32.997 1.00 23.00 87 PRO A N 1
ATOM 724 C CA . PRO A 1 91 ? -10.654 -23.133 -32.924 1.00 24.88 87 PRO A CA 1
ATOM 725 C C . PRO A 1 91 ? -11.308 -24.228 -33.767 1.00 29.68 87 PRO A C 1
ATOM 726 O O . PRO A 1 91 ? -12.512 -24.213 -34.030 1.00 29.12 87 PRO A O 1
ATOM 730 N N . GLU A 1 92 ? -10.494 -25.191 -34.196 1.00 25.78 88 GLU A N 1
ATOM 731 C CA . GLU A 1 92 ? -10.982 -26.372 -34.902 1.00 27.61 88 GLU A CA 1
ATOM 732 C C . GLU A 1 92 ? -10.785 -27.601 -34.015 1.00 28.16 88 GLU A C 1
ATOM 733 O O . GLU A 1 92 ? -9.733 -27.750 -33.387 1.00 22.59 88 GLU A O 1
ATOM 739 N N . VAL A 1 93 ? -11.795 -28.477 -33.947 1.00 24.54 89 VAL A N 1
ATOM 740 C CA . VAL A 1 93 ? -11.798 -29.591 -32.997 1.00 21.92 89 VAL A CA 1
ATOM 741 C C . VAL A 1 93 ? -11.978 -30.908 -33.733 1.00 26.54 89 VAL A C 1
ATOM 742 O O . VAL A 1 93 ? -12.869 -31.037 -34.584 1.00 23.68 89 VAL A O 1
ATOM 746 N N . THR A 1 94 ? -11.130 -31.890 -33.396 1.00 20.66 90 THR A N 1
ATOM 747 C CA . THR A 1 94 ? -11.194 -33.250 -33.921 1.00 19.16 90 THR A CA 1
ATOM 748 C C . THR A 1 94 ? -11.068 -34.233 -32.765 1.00 22.56 90 THR A C 1
ATOM 749 O O . THR A 1 94 ? -10.272 -34.006 -31.846 1.00 20.31 90 THR A O 1
ATOM 753 N N . VAL A 1 95 ? -11.847 -35.323 -32.819 1.00 21.36 91 VAL A N 1
ATOM 754 C CA . VAL A 1 95 ? -11.813 -36.395 -31.826 1.00 18.49 91 VAL A CA 1
ATOM 755 C C . VAL A 1 95 ? -11.592 -37.720 -32.536 1.00 23.00 91 VAL A C 1
ATOM 756 O O . VAL A 1 95 ? -12.276 -38.025 -33.520 1.00 21.52 91 VAL A O 1
ATOM 760 N N . PHE A 1 96 ? -10.658 -38.517 -32.018 1.00 20.75 92 PHE A N 1
ATOM 761 C CA . PHE A 1 96 ? -10.319 -39.813 -32.578 1.00 20.04 92 PHE A CA 1
ATOM 762 C C . PHE A 1 96 ? -9.747 -40.659 -31.455 1.00 22.38 92 PHE A C 1
ATOM 763 O O . PHE A 1 96 ? -9.316 -40.134 -30.428 1.00 22.67 92 PHE A O 1
ATOM 771 N N . SER A 1 97 ? -9.692 -41.967 -31.666 1.00 19.30 93 SER A N 1
ATOM 772 C CA . SER A 1 97 ? -9.141 -42.833 -30.635 1.00 21.78 93 SER A CA 1
ATOM 773 C C . SER A 1 97 ? -7.633 -43.015 -30.800 1.00 20.59 93 SER A C 1
ATOM 774 O O . SER A 1 97 ? -7.081 -42.898 -31.899 1.00 20.54 93 SER A O 1
ATOM 777 N N . LYS A 1 98 ? -6.969 -43.286 -29.672 1.00 20.33 94 LYS A N 1
ATOM 778 C CA . LYS A 1 98 ? -5.536 -43.563 -29.684 1.00 19.97 94 LYS A CA 1
ATOM 779 C C . LYS A 1 98 ? -5.236 -44.886 -30.373 1.00 24.25 94 LYS A C 1
ATOM 780 O O . LYS A 1 98 ? -4.333 -44.964 -31.202 1.00 20.29 94 LYS A O 1
ATOM 786 N N . SER A 1 99 ? -6.018 -45.915 -30.098 1.00 24.13 95 SER A N 1
ATOM 787 C CA . SER A 1 99 ? -5.745 -47.252 -30.593 1.00 24.87 95 SER A CA 1
ATOM 788 C C . SER A 1 99 ? -7.009 -47.832 -31.199 1.00 26.88 95 SER A C 1
ATOM 789 O O . SER A 1 99 ? -8.108 -47.304 -30.990 1.00 29.01 95 SER A O 1
ATOM 792 N N . PRO A 1 100 ? -6.880 -48.902 -31.989 1.00 25.22 96 PRO A N 1
ATOM 793 C CA . PRO A 1 100 ? -8.063 -49.573 -32.533 1.00 31.90 96 PRO A CA 1
ATOM 794 C C . PRO A 1 100 ? -9.012 -49.978 -31.416 1.00 27.28 96 PRO A C 1
ATOM 795 O O . PRO A 1 100 ? -8.593 -50.419 -30.344 1.00 30.77 96 PRO A O 1
ATOM 799 N N . VAL A 1 101 ? -10.293 -49.826 -31.676 1.00 29.58 97 VAL A N 1
ATOM 800 C CA . VAL A 1 101 ? -11.311 -49.978 -30.647 1.00 25.48 97 VAL A CA 1
ATOM 801 C C . VAL A 1 101 ? -11.807 -51.412 -30.674 1.00 30.13 97 VAL A C 1
ATOM 802 O O . VAL A 1 101 ? -12.174 -51.930 -31.736 1.00 29.43 97 VAL A O 1
ATOM 806 N N . THR A 1 102 ? -11.800 -52.061 -29.511 1.00 28.89 98 THR A N 1
ATOM 807 C CA . THR A 1 102 ? -12.498 -53.321 -29.319 1.00 26.17 98 THR A CA 1
ATOM 808 C C . THR A 1 102 ? -13.252 -53.206 -28.006 1.00 24.86 98 THR A C 1
ATOM 809 O O . THR A 1 102 ? -12.691 -52.752 -27.000 1.00 22.49 98 THR A O 1
ATOM 813 N N . LEU A 1 103 ? -14.519 -53.606 -28.022 1.00 22.42 99 LEU A N 1
ATOM 814 C CA . LEU A 1 103 ? -15.355 -53.501 -26.836 1.00 25.39 99 LEU A CA 1
ATOM 815 C C . LEU A 1 103 ? -14.698 -54.212 -25.658 1.00 20.89 99 LEU A C 1
ATOM 816 O O . LEU A 1 103 ? -14.159 -55.309 -25.802 1.00 26.96 99 LEU A O 1
ATOM 821 N N . GLY A 1 104 ? -14.742 -53.580 -24.482 1.00 25.29 100 GLY A N 1
ATOM 822 C CA . GLY A 1 104 ? -14.153 -54.148 -23.280 1.00 23.66 100 GLY A CA 1
ATOM 823 C C . GLY A 1 104 ? -12.645 -53.985 -23.152 1.00 26.12 100 GLY A C 1
ATOM 824 O O . GLY A 1 104 ? -12.069 -54.430 -22.147 1.00 25.84 100 GLY A O 1
ATOM 825 N N . GLN A 1 105 ? -11.980 -53.357 -24.119 1.00 24.54 101 GLN A N 1
ATOM 826 C CA . GLN A 1 105 ? -10.530 -53.173 -24.035 1.00 24.05 101 GLN A CA 1
ATOM 827 C C . GLN A 1 105 ? -10.174 -51.715 -23.760 1.00 22.24 101 GLN A C 1
ATOM 828 O O . GLN A 1 105 ? -10.430 -50.835 -24.600 1.00 19.24 101 GLN A O 1
ATOM 834 N N . PRO A 1 106 ? -9.578 -51.429 -22.602 1.00 23.96 102 PRO A N 1
ATOM 835 C CA . PRO A 1 106 ? -9.271 -50.044 -22.237 1.00 23.92 102 PRO A CA 1
ATOM 836 C C . PRO A 1 106 ? -8.588 -49.297 -23.371 1.00 25.29 102 PRO A C 1
ATOM 837 O O . PRO A 1 106 ? -7.760 -49.855 -24.091 1.00 18.35 102 PRO A O 1
ATOM 841 N N . ASN A 1 107 ? -8.952 -48.023 -23.536 1.00 20.82 103 ASN A N 1
ATOM 842 C CA . ASN A 1 107 ? -8.446 -47.243 -24.657 1.00 22.37 103 ASN A CA 1
ATOM 843 C C . ASN A 1 107 ? -8.323 -45.793 -24.195 1.00 22.75 103 ASN A C 1
ATOM 844 O O . ASN A 1 107 ? -8.557 -45.474 -23.021 1.00 19.26 103 ASN A O 1
ATOM 849 N N . THR A 1 108 ? -7.956 -44.909 -25.128 1.00 19.35 104 THR A N 1
ATOM 850 C CA . THR A 1 108 ? -7.859 -43.476 -24.864 1.00 20.20 104 THR A CA 1
ATOM 851 C C . THR A 1 108 ? -8.493 -42.714 -26.021 1.00 19.94 104 THR A C 1
ATOM 852 O O . THR A 1 108 ? -8.191 -42.991 -27.186 1.00 20.02 104 THR A O 1
ATOM 856 N N . LEU A 1 109 ? -9.391 -41.782 -25.706 1.00 18.82 105 LEU A N 1
ATOM 857 C CA . LEU A 1 109 ? -9.900 -40.848 -26.708 1.00 20.10 105 LEU A CA 1
ATOM 858 C C . LEU A 1 109 ? -9.047 -39.591 -26.729 1.00 20.54 105 LEU A C 1
ATOM 859 O O . LEU A 1 109 ? -8.652 -39.074 -25.678 1.00 19.38 105 LEU A O 1
ATOM 864 N N . ILE A 1 110 ? -8.826 -39.062 -27.926 1.00 19.20 106 ILE A N 1
ATOM 865 C CA . ILE A 1 110 ? -7.983 -37.890 -28.120 1.00 18.91 106 ILE A CA 1
ATOM 866 C C . ILE A 1 110 ? -8.823 -36.765 -28.713 1.00 20.03 106 ILE A C 1
ATOM 867 O O . ILE A 1 110 ? -9.511 -36.957 -29.723 1.00 18.21 106 ILE A O 1
ATOM 872 N N . CYS A 1 111 ? -8.776 -35.599 -28.075 1.00 17.61 107 CYS A N 1
ATOM 873 C CA . CYS A 1 111 ? -9.454 -34.400 -28.562 1.00 18.78 107 CYS A CA 1
ATOM 874 C C . CYS A 1 111 ? -8.396 -33.373 -28.925 1.00 20.97 107 CYS A C 1
ATOM 875 O O . CYS A 1 111 ? -7.731 -32.831 -28.038 1.00 18.42 107 CYS A O 1
ATOM 878 N N . LEU A 1 112 ? -8.223 -33.136 -30.224 1.00 19.63 108 LEU A N 1
ATOM 879 C CA . LEU A 1 112 ? -7.286 -32.143 -30.731 1.00 17.71 108 LEU A CA 1
ATOM 880 C C . LEU A 1 112 ? -8.009 -30.819 -30.917 1.00 19.09 108 LEU A C 1
ATOM 881 O O . LEU A 1 112 ? -8.979 -30.742 -31.686 1.00 20.08 108 LEU A O 1
ATOM 886 N N . VAL A 1 113 ? -7.557 -29.786 -30.203 1.00 16.52 109 VAL A N 1
ATOM 887 C CA . VAL A 1 113 ? -8.090 -28.434 -30.350 1.00 18.04 109 VAL A CA 1
ATOM 888 C C . VAL A 1 113 ? -7.005 -27.597 -31.031 1.00 20.13 109 VAL A C 1
ATOM 889 O O . VAL A 1 113 ? -6.003 -27.237 -30.395 1.00 17.02 109 VAL A O 1
ATOM 893 N N . ASP A 1 114 ? -7.227 -27.256 -32.300 1.00 20.58 110 ASP A N 1
ATOM 894 C CA . ASP A 1 114 ? -6.273 -26.608 -33.173 1.00 21.29 110 ASP A CA 1
ATOM 895 C C . ASP A 1 114 ? -6.678 -25.154 -33.420 1.00 27.14 110 ASP A C 1
ATOM 896 O O . ASP A 1 114 ? -7.798 -24.731 -33.197 1.00 22.88 110 ASP A O 1
ATOM 901 N N . ASN A 1 115 ? -5.716 -24.366 -33.896 1.00 25.80 111 ASN A N 1
ATOM 902 C CA A ASN A 1 115 ? -5.915 -22.956 -34.266 0.50 26.14 111 ASN A CA 1
ATOM 903 C CA B ASN A 1 115 ? -5.894 -22.946 -34.241 0.50 26.09 111 ASN A CA 1
ATOM 904 C C . ASN A 1 115 ? -6.464 -22.176 -33.060 1.00 23.01 111 ASN A C 1
ATOM 905 O O . ASN A 1 115 ? -7.460 -21.433 -33.164 1.00 26.02 111 ASN A O 1
ATOM 914 N N . ILE A 1 116 ? -5.814 -22.332 -31.899 1.00 22.13 112 ILE A N 1
ATOM 915 C CA . ILE A 1 116 ? -6.242 -21.648 -30.675 1.00 17.47 112 ILE A CA 1
ATOM 916 C C . ILE A 1 116 ? -5.524 -20.311 -30.594 1.00 22.14 112 ILE A C 1
ATOM 917 O O . ILE A 1 116 ? -4.288 -20.261 -30.559 1.00 20.00 112 ILE A O 1
ATOM 922 N N . PHE A 1 117 ? -6.294 -19.223 -30.550 1.00 22.23 113 PHE A N 1
ATOM 923 C CA . PHE A 1 117 ? -5.751 -17.929 -30.183 1.00 20.73 113 PHE A CA 1
ATOM 924 C C . PHE A 1 117 ? -6.874 -17.001 -29.759 1.00 25.28 113 PHE A C 1
ATOM 925 O O . PHE A 1 117 ? -7.903 -16.921 -30.441 1.00 25.54 113 PHE A O 1
ATOM 933 N N . PRO A 1 118 ? -6.683 -16.274 -28.650 1.00 23.23 114 PRO A N 1
ATOM 934 C CA . PRO A 1 118 ? -5.498 -16.338 -27.777 1.00 23.72 114 PRO A CA 1
ATOM 935 C C . PRO A 1 118 ? -5.446 -17.662 -27.024 1.00 22.36 114 PRO A C 1
ATOM 936 O O . PRO A 1 118 ? -6.408 -18.418 -27.076 1.00 20.59 114 PRO A O 1
ATOM 940 N N . PRO A 1 119 ? -4.240 -17.976 -26.335 1.00 18.93 115 PRO A N 1
ATOM 941 C CA . PRO A 1 119 ? -4.054 -19.280 -25.665 1.00 20.37 115 PRO A CA 1
ATOM 942 C C . PRO A 1 119 ? -4.747 -19.339 -24.309 1.00 25.18 115 PRO A C 1
ATOM 943 O O . PRO A 1 119 ? -4.102 -19.327 -23.247 1.00 22.98 115 PRO A O 1
ATOM 947 N N . VAL A 1 120 ? -6.084 -19.360 -24.371 1.00 19.40 116 VAL A N 1
ATOM 948 C CA . VAL A 1 120 ? -6.994 -19.511 -23.234 1.00 24.45 116 VAL A CA 1
ATOM 949 C C . VAL A 1 120 ? -8.152 -20.382 -23.699 1.00 25.42 116 VAL A C 1
ATOM 950 O O . VAL A 1 120 ? -8.857 -20.003 -24.638 1.00 24.53 116 VAL A O 1
ATOM 954 N N . VAL A 1 121 ? -8.370 -21.528 -23.052 1.00 20.48 117 VAL A N 1
ATOM 955 C CA . VAL A 1 121 ? -9.346 -22.490 -23.553 1.00 24.47 117 VAL A CA 1
ATOM 956 C C . VAL A 1 121 ? -9.772 -23.387 -22.405 1.00 27.13 117 VAL A C 1
ATOM 957 O O . VAL A 1 121 ? -8.995 -23.639 -21.484 1.00 23.48 117 VAL A O 1
ATOM 961 N N . ASN A 1 122 ? -11.024 -23.852 -22.452 1.00 23.17 118 ASN A N 1
ATOM 962 C CA . ASN A 1 122 ? -11.500 -24.950 -21.606 1.00 27.01 118 ASN A CA 1
ATOM 963 C C . ASN A 1 122 ? -11.816 -26.151 -22.481 1.00 22.99 118 ASN A C 1
ATOM 964 O O . ASN A 1 122 ? -12.590 -26.037 -23.437 1.00 25.97 118 ASN A O 1
ATOM 969 N N . ILE A 1 123 ? -11.209 -27.290 -22.163 1.00 21.30 119 ILE A N 1
ATOM 970 C CA . ILE A 1 123 ? -11.475 -28.558 -22.829 1.00 22.38 119 ILE A CA 1
ATOM 971 C C . ILE A 1 123 ? -11.935 -29.535 -21.758 1.00 28.83 119 ILE A C 1
ATOM 972 O O . ILE A 1 123 ? -11.195 -29.801 -20.798 1.00 29.02 119 ILE A O 1
ATOM 977 N N . THR A 1 124 ? -13.151 -30.052 -21.907 1.00 22.87 120 THR A N 1
ATOM 978 C CA . THR A 1 124 ? -13.693 -31.057 -20.994 1.00 27.62 120 THR A CA 1
ATOM 979 C C . THR A 1 124 ? -14.393 -32.168 -21.776 1.00 24.10 120 THR A C 1
ATOM 980 O O . THR A 1 124 ? -14.689 -32.035 -22.966 1.00 24.98 120 THR A O 1
ATOM 984 N N . TRP A 1 125 ? -14.636 -33.286 -21.096 1.00 20.61 121 TRP A N 1
ATOM 985 C CA . TRP A 1 125 ? -15.232 -34.455 -21.725 1.00 23.46 121 TRP A CA 1
ATOM 986 C C . TRP A 1 125 ? -16.622 -34.750 -21.165 1.00 20.73 121 TRP A C 1
ATOM 987 O O . TRP A 1 125 ? -16.907 -34.486 -19.996 1.00 22.65 121 TRP A O 1
ATOM 998 N N . LEU A 1 126 ? -17.486 -35.277 -22.032 1.00 21.19 122 LEU A N 1
ATOM 999 C CA . LEU A 1 126 ? -18.824 -35.740 -21.672 1.00 25.20 122 LEU A CA 1
ATOM 1000 C C . LEU A 1 126 ? -18.937 -37.226 -22.000 1.00 23.58 122 LEU A C 1
ATOM 1001 O O . LEU A 1 126 ? -18.527 -37.670 -23.082 1.00 22.09 122 LEU A O 1
ATOM 1006 N N . SER A 1 127 ? -19.442 -37.997 -21.046 1.00 23.52 123 SER A N 1
ATOM 1007 C CA . SER A 1 127 ? -19.708 -39.421 -21.216 1.00 21.04 123 SER A CA 1
ATOM 1008 C C . SER A 1 127 ? -21.210 -39.618 -21.038 1.00 28.08 123 SER A C 1
ATOM 1009 O O . SER A 1 127 ? -21.733 -39.397 -19.943 1.00 27.76 123 SER A O 1
ATOM 1012 N N . ASN A 1 128 ? -21.905 -40.027 -22.106 1.00 24.25 124 ASN A N 1
ATOM 1013 C CA . ASN A 1 128 ? -23.367 -40.108 -22.077 1.00 28.89 124 ASN A CA 1
ATOM 1014 C C . ASN A 1 128 ? -23.964 -38.822 -21.518 1.00 30.95 124 ASN A C 1
ATOM 1015 O O . ASN A 1 128 ? -24.849 -38.841 -20.656 1.00 29.97 124 ASN A O 1
ATOM 1020 N N . GLY A 1 129 ? -23.420 -37.687 -21.954 1.00 25.95 125 GLY A N 1
ATOM 1021 C CA . GLY A 1 129 ? -23.935 -36.411 -21.514 1.00 27.52 125 GLY A CA 1
ATOM 1022 C C . GLY A 1 129 ? -23.459 -35.947 -20.154 1.00 30.98 125 GLY A C 1
ATOM 1023 O O . GLY A 1 129 ? -23.783 -34.815 -19.763 1.00 31.60 125 GLY A O 1
ATOM 1024 N N . HIS A 1 130 ? -22.718 -36.775 -19.409 1.00 28.95 126 HIS A N 1
ATOM 1025 C CA . HIS A 1 130 ? -22.296 -36.426 -18.059 1.00 28.34 126 HIS A CA 1
ATOM 1026 C C . HIS A 1 130 ? -20.873 -35.895 -18.073 1.00 29.31 126 HIS A C 1
ATOM 1027 O O . HIS A 1 130 ? -19.994 -36.469 -18.726 1.00 30.39 126 HIS A O 1
ATOM 1034 N N . SER A 1 131 ? -20.619 -34.879 -17.262 1.00 24.88 127 SER A N 1
ATOM 1035 C CA . SER A 1 131 ? -19.285 -34.305 -17.210 1.00 27.69 127 SER A CA 1
ATOM 1036 C C . SER A 1 131 ? -18.321 -35.307 -16.591 1.00 30.94 127 SER A C 1
ATOM 1037 O O . SER A 1 131 ? -18.600 -35.889 -15.541 1.00 29.65 127 SER A O 1
ATOM 1040 N N . VAL A 1 132 ? -17.154 -35.465 -17.209 1.00 26.06 128 VAL A N 1
ATOM 1041 C CA . VAL A 1 132 ? -16.164 -36.432 -16.747 1.00 26.89 128 VAL A CA 1
ATOM 1042 C C . VAL A 1 132 ? -15.186 -35.709 -15.834 1.00 31.35 128 VAL A C 1
ATOM 1043 O O . VAL A 1 132 ? -14.687 -34.629 -16.168 1.00 28.45 128 VAL A O 1
ATOM 1047 N N . THR A 1 133 ? -14.916 -36.311 -14.676 1.00 27.64 129 THR A N 1
ATOM 1048 C CA . THR A 1 133 ? -14.095 -35.696 -13.647 1.00 32.35 129 THR A CA 1
ATOM 1049 C C . THR A 1 133 ? -12.754 -36.367 -13.414 1.00 31.70 129 THR A C 1
ATOM 1050 O O . THR A 1 133 ? -11.940 -35.810 -12.672 1.00 38.26 129 THR A O 1
ATOM 1054 N N . GLU A 1 134 ? -12.542 -37.573 -13.936 1.00 29.41 130 GLU A N 1
ATOM 1055 C CA . GLU A 1 134 ? -11.343 -38.364 -13.679 1.00 30.75 130 GLU A CA 1
ATOM 1056 C C . GLU A 1 134 ? -10.901 -39.034 -14.968 1.00 27.26 130 GLU A C 1
ATOM 1057 O O . GLU A 1 134 ? -11.716 -39.267 -15.863 1.00 29.08 130 GLU A O 1
ATOM 1063 N N . GLY A 1 135 ? -9.602 -39.318 -15.071 1.00 23.88 131 GLY A N 1
ATOM 1064 C CA . GLY A 1 135 ? -9.096 -39.940 -16.279 1.00 24.02 131 GLY A CA 1
ATOM 1065 C C . GLY A 1 135 ? -8.864 -39.000 -17.440 1.00 28.14 131 GLY A C 1
ATOM 1066 O O . GLY A 1 135 ? -8.889 -39.440 -18.597 1.00 26.73 131 GLY A O 1
ATOM 1067 N N . VAL A 1 136 ? -8.725 -37.706 -17.168 1.00 25.47 132 VAL A N 1
ATOM 1068 C CA . VAL A 1 136 ? -8.516 -36.674 -18.172 1.00 23.50 132 VAL A CA 1
ATOM 1069 C C . VAL A 1 136 ? -7.146 -36.056 -17.937 1.00 28.10 132 VAL A C 1
ATOM 1070 O O . VAL A 1 136 ? -6.775 -35.776 -16.793 1.00 23.28 132 VAL A O 1
ATOM 1074 N N . SER A 1 137 ? -6.394 -35.862 -19.013 1.00 24.64 133 SER A N 1
ATOM 1075 C CA . SER A 1 137 ? -5.131 -35.147 -18.959 1.00 24.22 133 SER A CA 1
ATOM 1076 C C . SER A 1 137 ? -5.020 -34.350 -20.248 1.00 25.21 133 SER A C 1
ATOM 1077 O O . SER A 1 137 ? -5.824 -34.529 -21.167 1.00 20.27 133 SER A O 1
ATOM 1080 N N . GLU A 1 138 ? -4.035 -33.450 -20.316 1.00 23.90 134 GLU A N 1
ATOM 1081 C CA . GLU A 1 138 ? -3.900 -32.643 -21.525 1.00 24.26 134 GLU A CA 1
ATOM 1082 C C . GLU A 1 138 ? -2.469 -32.150 -21.655 1.00 24.81 134 GLU A C 1
ATOM 1083 O O . GLU A 1 138 ? -1.714 -32.103 -20.680 1.00 22.96 134 GLU A O 1
ATOM 1089 N N . THR A 1 139 ? -2.093 -31.848 -22.895 1.00 24.02 135 THR A N 1
ATOM 1090 C CA . THR A 1 139 ? -0.821 -31.199 -23.161 1.00 20.16 135 THR A CA 1
ATOM 1091 C C . THR A 1 139 ? -0.879 -29.739 -22.737 1.00 21.32 135 THR A C 1
ATOM 1092 O O . THR A 1 139 ? -1.942 -29.177 -22.456 1.00 20.77 135 THR A O 1
ATOM 1096 N N . SER A 1 140 ? 0.291 -29.112 -22.740 1.00 16.67 136 SER A N 1
ATOM 1097 C CA . SER A 1 140 ? 0.371 -27.666 -22.717 1.00 18.84 136 SER A CA 1
ATOM 1098 C C . SER A 1 140 ? -0.117 -27.129 -24.059 1.00 19.25 136 SER A C 1
ATOM 1099 O O . SER A 1 140 ? -0.540 -27.883 -24.935 1.00 19.03 136 SER A O 1
ATOM 1102 N N . PHE A 1 141 ? -0.047 -25.811 -24.232 1.00 17.74 137 PHE A N 1
ATOM 1103 C CA . PHE A 1 141 ? -0.235 -25.236 -25.562 1.00 17.53 137 PHE A CA 1
ATOM 1104 C C . PHE A 1 141 ? 0.996 -25.532 -26.402 1.00 20.68 137 PHE A C 1
ATOM 1105 O O . PHE A 1 141 ? 2.127 -25.332 -25.945 1.00 21.07 137 PHE A O 1
ATOM 1113 N N . LEU A 1 142 ? 0.779 -26.095 -27.586 1.00 19.90 138 LEU A N 1
ATOM 1114 C CA . LEU A 1 142 ? 1.852 -26.415 -28.519 1.00 18.41 138 LEU A CA 1
ATOM 1115 C C . LEU A 1 142 ? 1.893 -25.344 -29.592 1.00 21.33 138 LEU A C 1
ATOM 1116 O O . LEU A 1 142 ? 0.849 -24.928 -30.107 1.00 16.53 138 LEU A O 1
ATOM 1121 N N . SER A 1 143 ? 3.102 -24.926 -29.955 1.00 17.09 139 SER A N 1
ATOM 1122 C CA . SER A 1 143 ? 3.236 -23.786 -30.844 1.00 16.28 139 SER A CA 1
ATOM 1123 C C . SER A 1 143 ? 2.941 -24.164 -32.293 1.00 17.18 139 SER A C 1
ATOM 1124 O O . SER A 1 143 ? 3.060 -25.321 -32.710 1.00 16.45 139 SER A O 1
ATOM 1127 N N . LYS A 1 144 ? 2.568 -23.150 -33.074 1.00 17.79 140 LYS A N 1
ATOM 1128 C CA . LYS A 1 144 ? 2.370 -23.304 -34.504 1.00 21.97 140 LYS A CA 1
ATOM 1129 C C . LYS A 1 144 ? 3.096 -22.182 -35.232 1.00 21.10 140 LYS A C 1
ATOM 1130 O O . LYS A 1 144 ? 3.256 -21.074 -34.705 1.00 19.26 140 LYS A O 1
ATOM 1136 N N . SER A 1 145 ? 3.510 -22.461 -36.470 1.00 20.20 141 SER A N 1
ATOM 1137 C CA . SER A 1 145 ? 4.316 -21.472 -37.182 1.00 21.02 141 SER A CA 1
ATOM 1138 C C . SER A 1 145 ? 3.521 -20.227 -37.552 1.00 24.01 141 SER A C 1
ATOM 1139 O O . SER A 1 145 ? 4.138 -19.198 -37.840 1.00 24.59 141 SER A O 1
ATOM 1142 N N . ASP A 1 146 ? 2.177 -20.273 -37.534 1.00 20.73 142 ASP A N 1
ATOM 1143 C CA . ASP A 1 146 ? 1.395 -19.041 -37.670 1.00 23.01 142 ASP A CA 1
ATOM 1144 C C . ASP A 1 146 ? 1.135 -18.368 -36.323 1.00 23.79 142 ASP A C 1
ATOM 1145 O O . ASP A 1 146 ? 0.336 -17.434 -36.252 1.00 24.28 142 ASP A O 1
ATOM 1150 N N . HIS A 1 147 ? 1.780 -18.843 -35.259 1.00 21.30 143 HIS A N 1
ATOM 1151 C CA . HIS A 1 147 ? 1.771 -18.255 -33.920 1.00 20.86 143 HIS A CA 1
ATOM 1152 C C . HIS A 1 147 ? 0.428 -18.363 -33.204 1.00 22.00 143 HIS A C 1
ATOM 1153 O O . HIS A 1 147 ? 0.222 -17.712 -32.163 1.00 21.14 143 HIS A O 1
ATOM 1160 N N . SER A 1 148 ? -0.485 -19.175 -33.711 1.00 19.57 144 SER A N 1
ATOM 1161 C CA . SER A 1 148 ? -1.552 -19.717 -32.882 1.00 20.66 144 SER A CA 1
ATOM 1162 C C . SER A 1 148 ? -1.016 -20.954 -32.149 1.00 19.22 144 SER A C 1
ATOM 1163 O O . SER A 1 148 ? 0.180 -21.259 -32.179 1.00 20.20 144 SER A O 1
ATOM 1166 N N . PHE A 1 149 ? -1.895 -21.675 -31.461 1.00 20.69 145 PHE A N 1
ATOM 1167 C CA . PHE A 1 149 ? -1.518 -22.855 -30.695 1.00 21.07 145 PHE A CA 1
ATOM 1168 C C . PHE A 1 149 ? -2.460 -24.011 -30.984 1.00 21.49 145 PHE A C 1
ATOM 1169 O O . PHE A 1 149 ? -3.569 -23.826 -31.495 1.00 21.46 145 PHE A O 1
ATOM 1177 N N . PHE A 1 150 ? -2.028 -25.217 -30.613 1.00 20.19 146 PHE A N 1
ATOM 1178 C CA . PHE A 1 150 ? -2.968 -26.317 -30.465 1.00 18.20 146 PHE A CA 1
ATOM 1179 C C . PHE A 1 150 ? -2.761 -26.959 -29.108 1.00 20.97 146 PHE A C 1
ATOM 1180 O O . PHE A 1 150 ? -1.739 -26.771 -28.452 1.00 19.11 146 PHE A O 1
ATOM 1188 N N . LYS A 1 151 ? -3.768 -27.705 -28.688 1.00 17.47 147 LYS A N 1
ATOM 1189 C CA . LYS A 1 151 ? -3.736 -28.346 -27.387 1.00 19.03 147 LYS A CA 1
ATOM 1190 C C . LYS A 1 151 ? -4.472 -29.667 -27.534 1.00 19.80 147 LYS A C 1
ATOM 1191 O O . LYS A 1 151 ? -5.450 -29.753 -28.288 1.00 20.40 147 LYS A O 1
ATOM 1197 N N . ILE A 1 152 ? -4.017 -30.693 -26.822 1.00 16.67 148 ILE A N 1
ATOM 1198 C CA . ILE A 1 152 ? -4.612 -32.019 -26.943 1.00 16.44 148 ILE A CA 1
ATOM 1199 C C . ILE A 1 152 ? -5.021 -32.505 -25.560 1.00 20.78 148 ILE A C 1
ATOM 1200 O O . ILE A 1 152 ? -4.243 -32.385 -24.603 1.00 19.62 148 ILE A O 1
ATOM 1205 N N . SER A 1 153 ? -6.262 -33.000 -25.449 1.00 18.29 149 SER A N 1
ATOM 1206 C CA . SER A 1 153 ? -6.802 -33.568 -24.221 1.00 20.67 149 SER A CA 1
ATOM 1207 C C . SER A 1 153 ? -7.007 -35.071 -24.397 1.00 17.80 149 SER A C 1
ATOM 1208 O O . SER A 1 153 ? -7.351 -35.540 -25.485 1.00 17.62 149 SER A O 1
ATOM 1211 N N . TYR A 1 154 ? -6.832 -35.832 -23.318 1.00 18.53 150 TYR A N 1
ATOM 1212 C CA . TYR A 1 154 ? -6.920 -37.290 -23.374 1.00 17.09 150 TYR A CA 1
ATOM 1213 C C . TYR A 1 154 ? -7.976 -37.805 -22.402 1.00 19.73 150 TYR A C 1
ATOM 1214 O O . TYR A 1 154 ? -8.001 -37.399 -21.241 1.00 20.26 150 TYR A O 1
ATOM 1223 N N . LEU A 1 155 ? -8.793 -38.756 -22.843 1.00 16.38 151 LEU A N 1
ATOM 1224 C CA . LEU A 1 155 ? -9.792 -39.378 -21.971 1.00 20.94 151 LEU A CA 1
ATOM 1225 C C . LEU A 1 155 ? -9.562 -40.885 -21.934 1.00 17.59 151 LEU A C 1
ATOM 1226 O O . LEU A 1 155 ? -9.610 -41.547 -22.975 1.00 20.87 151 LEU A O 1
ATOM 1231 N N . THR A 1 156 ? -9.262 -41.429 -20.758 1.00 17.71 152 THR A N 1
ATOM 1232 C CA . THR A 1 156 ? -9.243 -42.878 -20.652 1.00 22.69 152 THR A CA 1
ATOM 1233 C C . THR A 1 156 ? -10.675 -43.378 -20.574 1.00 21.01 152 THR A C 1
ATOM 1234 O O . THR A 1 156 ? -11.530 -42.764 -19.927 1.00 21.25 152 THR A O 1
ATOM 1238 N N . PHE A 1 157 ? -10.951 -44.457 -21.302 1.00 19.40 153 PHE A N 1
ATOM 1239 C CA . PHE A 1 157 ? -12.305 -44.972 -21.378 1.00 22.62 153 PHE A CA 1
ATOM 1240 C C . PHE A 1 157 ? -12.266 -46.462 -21.693 1.00 23.35 153 PHE A C 1
ATOM 1241 O O . PHE A 1 157 ? -11.225 -47.040 -22.047 1.00 23.87 153 PHE A O 1
ATOM 1249 N N . LEU A 1 158 ? -13.406 -47.086 -21.453 1.00 21.81 154 LEU A N 1
ATOM 1250 C CA . LEU A 1 158 ? -13.647 -48.501 -21.717 1.00 19.66 154 LEU A CA 1
ATOM 1251 C C . LEU A 1 158 ? -14.703 -48.629 -22.800 1.00 21.93 154 LEU A C 1
ATOM 1252 O O . LEU A 1 158 ? -15.893 -48.412 -22.520 1.00 24.66 154 LEU A O 1
ATOM 1257 N N . PRO A 1 159 ? -14.336 -48.914 -24.027 1.00 19.85 155 PRO A N 1
ATOM 1258 C CA . PRO A 1 159 ? -15.345 -48.989 -25.073 1.00 20.80 155 PRO A CA 1
ATOM 1259 C C . PRO A 1 159 ? -16.443 -49.984 -24.755 1.00 26.00 155 PRO A C 1
ATOM 1260 O O . PRO A 1 159 ? -16.184 -51.081 -24.348 1.00 25.05 155 PRO A O 1
ATOM 1264 N N . SER A 1 160 ? -17.668 -49.549 -24.949 1.00 27.79 156 SER A N 1
ATOM 1265 C CA . SER A 1 160 ? -18.841 -50.363 -24.727 1.00 30.68 156 SER A CA 1
ATOM 1266 C C . SER A 1 160 ? -19.960 -50.007 -25.657 1.00 31.99 156 SER A C 1
ATOM 1267 O O . SER A 1 160 ? -19.953 -48.989 -26.270 1.00 28.10 156 SER A O 1
ATOM 1270 N N . ASP A 1 161 ? -20.931 -50.887 -25.737 1.00 32.84 157 ASP A N 1
ATOM 1271 C CA . ASP A 1 161 ? -22.048 -50.665 -26.603 1.00 41.07 157 ASP A CA 1
ATOM 1272 C C . ASP A 1 161 ? -23.036 -49.651 -26.091 1.00 33.74 157 ASP A C 1
ATOM 1273 O O . ASP A 1 161 ? -23.899 -49.295 -26.796 1.00 38.80 157 ASP A O 1
ATOM 1275 N N . ASP A 1 162 ? -22.887 -49.212 -24.866 1.00 35.77 158 ASP A N 1
ATOM 1276 C CA . ASP A 1 162 ? -23.810 -48.284 -24.230 1.00 37.47 158 ASP A CA 1
ATOM 1277 C C . ASP A 1 162 ? -23.301 -46.921 -23.828 1.00 32.58 158 ASP A C 1
ATOM 1278 O O . ASP A 1 162 ? -23.976 -46.228 -23.151 1.00 30.89 158 ASP A O 1
ATOM 1283 N N . GLU A 1 163 ? -22.113 -46.547 -24.225 1.00 27.73 159 GLU A N 1
ATOM 1284 C CA . GLU A 1 163 ? -21.574 -45.254 -23.821 1.00 25.45 159 GLU A CA 1
ATOM 1285 C C . GLU A 1 163 ? -21.013 -44.512 -25.025 1.00 25.31 159 GLU A C 1
ATOM 1286 O O . GLU A 1 163 ? -20.296 -45.089 -25.845 1.00 25.27 159 GLU A O 1
ATOM 1292 N N . ILE A 1 164 ? -21.309 -43.214 -25.087 1.00 26.57 160 ILE A N 1
ATOM 1293 C CA . ILE A 1 164 ? -20.882 -42.323 -26.159 1.00 24.25 160 ILE A CA 1
ATOM 1294 C C . ILE A 1 164 ? -20.233 -41.090 -25.548 1.00 21.26 160 ILE A C 1
ATOM 1295 O O . ILE A 1 164 ? -20.398 -40.803 -24.361 1.00 22.30 160 ILE A O 1
ATOM 1300 N N . TYR A 1 165 ? -19.394 -40.417 -26.350 1.00 19.06 161 TYR A N 1
ATOM 1301 C CA . TYR A 1 165 ? -18.513 -39.366 -25.853 1.00 23.84 161 TYR A CA 1
ATOM 1302 C C . TYR A 1 165 ? -18.616 -38.073 -26.653 1.00 22.24 161 TYR A C 1
ATOM 1303 O O . TYR A 1 165 ? -18.888 -38.081 -27.857 1.00 23.04 161 TYR A O 1
ATOM 1312 N N . ASP A 1 166 ? -18.444 -36.954 -25.969 1.00 23.33 162 ASP A N 1
ATOM 1313 C CA . ASP A 1 166 ? -18.238 -35.679 -26.645 1.00 22.00 162 ASP A CA 1
ATOM 1314 C C . ASP A 1 166 ? -17.054 -34.961 -26.018 1.00 23.76 162 ASP A C 1
ATOM 1315 O O . ASP A 1 166 ? -16.889 -34.953 -24.790 1.00 20.24 162 ASP A O 1
ATOM 1320 N N . CYS A 1 167 ? -16.275 -34.294 -26.862 1.00 20.28 163 CYS A N 1
ATOM 1321 C CA . CYS A 1 167 ? -15.278 -33.342 -26.400 1.00 21.78 163 CYS A CA 1
ATOM 1322 C C . CYS A 1 167 ? -15.908 -31.952 -26.446 1.00 21.31 163 CYS A C 1
ATOM 1323 O O . CYS A 1 167 ? -16.432 -31.551 -27.489 1.00 26.10 163 CYS A O 1
ATOM 1326 N N . LYS A 1 168 ? -15.868 -31.226 -25.330 1.00 22.15 164 LYS A N 1
ATOM 1327 C CA . LYS A 1 168 ? -16.521 -29.920 -25.202 1.00 23.36 164 LYS A CA 1
ATOM 1328 C C . LYS A 1 168 ? -15.486 -28.810 -25.045 1.00 24.22 164 LYS A C 1
ATOM 1329 O O . LYS A 1 168 ? -14.681 -28.835 -24.108 1.00 22.32 164 LYS A O 1
ATOM 1335 N N . VAL A 1 169 ? -15.535 -27.825 -25.938 1.00 21.36 165 VAL A N 1
ATOM 1336 C CA . VAL A 1 169 ? -14.524 -26.776 -26.033 1.00 20.16 165 VAL A CA 1
ATOM 1337 C C . VAL A 1 169 ? -15.174 -25.407 -25.857 1.00 27.06 165 VAL A C 1
ATOM 1338 O O . VAL A 1 169 ? -16.130 -25.067 -26.569 1.00 23.01 165 VAL A O 1
ATOM 1342 N N . GLU A 1 170 ? -14.649 -24.633 -24.908 1.00 22.44 166 GLU A N 1
ATOM 1343 C CA . GLU A 1 170 ? -15.037 -23.247 -24.685 1.00 27.55 166 GLU A CA 1
ATOM 1344 C C . GLU A 1 170 ? -13.876 -22.332 -25.051 1.00 29.32 166 GLU A C 1
ATOM 1345 O O . GLU A 1 170 ? -12.742 -22.552 -24.604 1.00 25.70 166 GLU A O 1
ATOM 1351 N N . HIS A 1 171 ? -14.162 -21.304 -25.845 1.00 27.00 167 HIS A N 1
ATOM 1352 C CA . HIS A 1 171 ? -13.141 -20.358 -26.284 1.00 24.94 167 HIS A CA 1
ATOM 1353 C C . HIS A 1 171 ? -13.831 -19.064 -26.702 1.00 30.08 167 HIS A C 1
ATOM 1354 O O . HIS A 1 171 ? -14.922 -19.087 -27.277 1.00 28.12 167 HIS A O 1
ATOM 1361 N N . TRP A 1 172 ? -13.171 -17.935 -26.434 1.00 29.10 168 TRP A N 1
ATOM 1362 C CA . TRP A 1 172 ? -13.747 -16.635 -26.772 1.00 28.83 168 TRP A CA 1
ATOM 1363 C C . TRP A 1 172 ? -14.090 -16.509 -28.253 1.00 33.12 168 TRP A C 1
ATOM 1364 O O . TRP A 1 172 ? -14.958 -15.701 -28.608 1.00 31.99 168 TRP A O 1
ATOM 1375 N N . GLY A 1 173 ? -13.424 -17.273 -29.124 1.00 24.21 169 GLY A N 1
ATOM 1376 C CA . GLY A 1 173 ? -13.758 -17.250 -30.534 1.00 30.15 169 GLY A CA 1
ATOM 1377 C C . GLY A 1 173 ? -15.006 -18.032 -30.906 1.00 34.79 169 GLY A C 1
ATOM 1378 O O . GLY A 1 173 ? -15.380 -18.074 -32.081 1.00 33.78 169 GLY A O 1
ATOM 1379 N N . LEU A 1 174 ? -15.676 -18.640 -29.931 1.00 33.42 170 LEU A N 1
ATOM 1380 C CA . LEU A 1 174 ? -16.896 -19.395 -30.165 1.00 34.71 170 LEU A CA 1
ATOM 1381 C C . LEU A 1 174 ? -18.080 -18.668 -29.549 1.00 40.60 170 LEU A C 1
ATOM 1382 O O . LEU A 1 174 ? -17.977 -18.081 -28.468 1.00 40.70 170 LEU A O 1
ATOM 1387 N N . ASP A 1 175 ? -19.202 -18.712 -30.257 1.00 41.58 171 ASP A N 1
ATOM 1388 C CA . ASP A 1 175 ? -20.440 -18.123 -29.766 1.00 44.45 171 ASP A CA 1
ATOM 1389 C C . ASP A 1 175 ? -21.039 -18.940 -28.631 1.00 43.49 171 ASP A C 1
ATOM 1390 O O . ASP A 1 175 ? -21.668 -18.384 -27.725 1.00 46.85 171 ASP A O 1
ATOM 1395 N N . GLU A 1 176 ? -20.863 -20.253 -28.674 1.00 38.23 172 GLU A N 1
ATOM 1396 C CA . GLU A 1 176 ? -21.337 -21.184 -27.661 1.00 37.22 172 GLU A CA 1
ATOM 1397 C C . GLU A 1 176 ? -20.326 -22.315 -27.564 1.00 33.62 172 GLU A C 1
ATOM 1398 O O . GLU A 1 176 ? -19.460 -22.446 -28.437 1.00 34.50 172 GLU A O 1
ATOM 1404 N N . PRO A 1 177 ? -20.372 -23.115 -26.501 1.00 30.44 173 PRO A N 1
ATOM 1405 C CA . PRO A 1 177 ? -19.474 -24.277 -26.419 1.00 30.92 173 PRO A CA 1
ATOM 1406 C C . PRO A 1 177 ? -19.589 -25.157 -27.655 1.00 27.86 173 PRO A C 1
ATOM 1407 O O . PRO A 1 177 ? -20.686 -25.423 -28.154 1.00 26.74 173 PRO A O 1
ATOM 1411 N N . LEU A 1 178 ? -18.439 -25.567 -28.188 1.00 23.18 174 LEU A N 1
ATOM 1412 C CA . LEU A 1 178 ? -18.396 -26.471 -29.331 1.00 22.60 174 LEU A CA 1
ATOM 1413 C C . LEU A 1 178 ? -18.253 -27.908 -28.833 1.00 21.76 174 LEU A C 1
ATOM 1414 O O . LEU A 1 178 ? -17.450 -28.179 -27.935 1.00 24.72 174 LEU A O 1
ATOM 1419 N N . LEU A 1 179 ? -19.060 -28.814 -29.378 1.00 22.58 175 LEU A N 1
ATOM 1420 C CA . LEU A 1 179 ? -19.045 -30.223 -28.999 1.00 24.25 175 LEU A CA 1
ATOM 1421 C C . LEU A 1 179 ? -18.603 -31.035 -30.206 1.00 25.31 175 LEU A C 1
ATOM 1422 O O . LEU A 1 179 ? -19.067 -30.782 -31.325 1.00 23.45 175 LEU A O 1
ATOM 1427 N N . LYS A 1 180 ? -17.670 -31.960 -30.001 1.00 18.78 176 LYS A N 1
ATOM 1428 C CA . LYS A 1 180 ? -17.270 -32.895 -31.048 1.00 21.75 176 LYS A CA 1
ATOM 1429 C C . LYS A 1 180 ? -17.587 -34.310 -30.574 1.00 24.47 176 LYS A C 1
ATOM 1430 O O . LYS A 1 180 ? -17.115 -34.730 -29.512 1.00 25.44 176 LYS A O 1
ATOM 1436 N N . HIS A 1 181 ? -18.385 -35.046 -31.349 1.00 23.03 177 HIS A N 1
ATOM 1437 C CA . HIS A 1 181 ? -18.917 -36.326 -30.896 1.00 26.66 177 HIS A CA 1
ATOM 1438 C C . HIS A 1 181 ? -18.073 -37.519 -31.355 1.00 26.46 177 HIS A C 1
ATOM 1439 O O . HIS A 1 181 ? -17.455 -37.494 -32.423 1.00 25.45 177 HIS A O 1
ATOM 1446 N N . TRP A 1 182 ? -18.047 -38.575 -30.537 1.00 20.78 178 TRP A N 1
ATOM 1447 C CA . TRP A 1 182 ? -17.351 -39.803 -30.919 1.00 24.62 178 TRP A CA 1
ATOM 1448 C C . TRP A 1 182 ? -18.047 -40.977 -30.235 1.00 21.07 178 TRP A C 1
ATOM 1449 O O . TRP A 1 182 ? -18.432 -40.878 -29.071 1.00 23.69 178 TRP A O 1
ATOM 1460 N N . GLU A 1 183 ? -18.148 -42.104 -30.918 1.00 21.84 179 GLU A N 1
ATOM 1461 C CA . GLU A 1 183 ? -18.641 -43.308 -30.268 1.00 27.32 179 GLU A CA 1
ATOM 1462 C C . GLU A 1 183 ? -18.118 -44.507 -31.031 1.00 28.38 179 GLU A C 1
ATOM 1463 O O . GLU A 1 183 ? -17.748 -44.385 -32.206 1.00 25.94 179 GLU A O 1
ATOM 1469 N N . PRO A 1 184 ? -18.040 -45.670 -30.387 1.00 27.24 180 PRO A N 1
ATOM 1470 C CA . PRO A 1 184 ? -17.671 -46.882 -31.126 1.00 31.91 180 PRO A CA 1
ATOM 1471 C C . PRO A 1 184 ? -18.746 -47.183 -32.158 1.00 38.79 180 PRO A C 1
ATOM 1472 O O . PRO A 1 184 ? -19.941 -47.148 -31.858 1.00 41.91 180 PRO A O 1
ATOM 1476 N N . GLU A 1 185 ? -18.325 -47.449 -33.386 1.00 44.87 181 GLU A N 1
ATOM 1477 C CA . GLU A 1 185 ? -19.308 -47.599 -34.455 1.00 54.70 181 GLU A CA 1
ATOM 1478 C C . GLU A 1 185 ? -20.026 -48.947 -34.350 1.00 60.42 181 GLU A C 1
ATOM 1479 O O . GLU A 1 185 ? -19.542 -49.887 -33.711 1.00 58.62 181 GLU A O 1
ATOM 1486 N N . SER B 2 1 ? -16.234 -10.236 -24.134 1.00 61.00 3 SER B N 1
ATOM 1487 C CA . SER B 2 1 ? -15.163 -10.981 -23.484 1.00 64.33 3 SER B CA 1
ATOM 1488 C C . SER B 2 1 ? -14.054 -10.047 -23.010 1.00 61.45 3 SER B C 1
ATOM 1489 O O . SER B 2 1 ? -13.996 -8.876 -23.408 1.00 58.95 3 SER B O 1
ATOM 1492 N N . PRO B 2 2 ? -13.159 -10.560 -22.170 1.00 57.75 4 PRO B N 1
ATOM 1493 C CA . PRO B 2 2 ? -12.055 -9.723 -21.693 1.00 57.87 4 PRO B CA 1
ATOM 1494 C C . PRO B 2 2 ? -11.009 -9.556 -22.785 1.00 54.23 4 PRO B C 1
ATOM 1495 O O . PRO B 2 2 ? -10.733 -10.481 -23.560 1.00 50.64 4 PRO B O 1
ATOM 1499 N N . GLU B 2 3 ? -10.445 -8.354 -22.863 1.00 44.30 5 GLU B N 1
ATOM 1500 C CA . GLU B 2 3 ? -9.349 -8.146 -23.792 1.00 44.20 5 GLU B CA 1
ATOM 1501 C C . GLU B 2 3 ? -8.093 -8.827 -23.263 1.00 42.32 5 GLU B C 1
ATOM 1502 O O . GLU B 2 3 ? -7.893 -8.969 -22.054 1.00 41.57 5 GLU B O 1
ATOM 1508 N N . ASP B 2 4 ? -7.254 -9.275 -24.183 1.00 31.88 6 ASP B N 1
ATOM 1509 C CA . ASP B 2 4 ? -6.054 -10.005 -23.815 1.00 29.04 6 ASP B CA 1
ATOM 1510 C C . ASP B 2 4 ? -4.920 -9.442 -24.653 1.00 24.03 6 ASP B C 1
ATOM 1511 O O . ASP B 2 4 ? -5.118 -9.144 -25.830 1.00 23.55 6 ASP B O 1
ATOM 1516 N N . PHE B 2 5 ? -3.758 -9.230 -24.037 1.00 21.98 7 PHE B N 1
ATOM 1517 C CA . PHE B 2 5 ? -2.559 -8.834 -24.762 1.00 22.55 7 PHE B CA 1
ATOM 1518 C C . PHE B 2 5 ? -1.536 -9.955 -24.626 1.00 22.11 7 PHE B C 1
ATOM 1519 O O . PHE B 2 5 ? -1.246 -10.396 -23.512 1.00 19.87 7 PHE B O 1
ATOM 1527 N N . VAL B 2 6 ? -1.028 -10.447 -25.753 1.00 19.44 8 VAL B N 1
ATOM 1528 C CA . VAL B 2 6 ? -0.239 -11.671 -25.766 1.00 19.71 8 VAL B CA 1
ATOM 1529 C C . VAL B 2 6 ? 1.152 -11.372 -26.301 1.00 18.65 8 VAL B C 1
ATOM 1530 O O . VAL B 2 6 ? 1.305 -10.609 -27.262 1.00 19.04 8 VAL B O 1
ATOM 1534 N N . TYR B 2 7 ? 2.163 -11.994 -25.685 1.00 19.33 9 TYR B N 1
ATOM 1535 C CA . TYR B 2 7 ? 3.560 -11.882 -26.109 1.00 18.30 9 TYR B CA 1
ATOM 1536 C C . TYR B 2 7 ? 4.159 -13.278 -26.208 1.00 18.79 9 TYR B C 1
ATOM 1537 O O . TYR B 2 7 ? 3.961 -14.105 -25.310 1.00 18.64 9 TYR B O 1
ATOM 1546 N N . GLN B 2 8 ? 4.869 -13.550 -27.305 1.00 16.48 10 GLN B N 1
ATOM 1547 C CA . GLN B 2 8 ? 5.538 -14.823 -27.491 1.00 17.57 10 GLN B CA 1
ATOM 1548 C C . GLN B 2 8 ? 7.006 -14.608 -27.809 1.00 16.97 10 GLN B C 1
ATOM 1549 O O . GLN B 2 8 ? 7.366 -13.679 -28.534 1.00 18.46 10 GLN B O 1
ATOM 1555 N N . PHE B 2 9 ? 7.850 -15.485 -27.294 1.00 19.46 11 PHE B N 1
ATOM 1556 C CA . PHE B 2 9 ? 9.230 -15.558 -27.766 1.00 16.66 11 PHE B CA 1
ATOM 1557 C C . PHE B 2 9 ? 9.518 -17.013 -28.075 1.00 16.68 11 PHE B C 1
ATOM 1558 O O . PHE B 2 9 ? 9.348 -17.884 -27.213 1.00 17.64 11 PHE B O 1
ATOM 1566 N N . LYS B 2 10 ? 9.923 -17.275 -29.311 1.00 14.88 12 LYS B N 1
ATOM 1567 C CA . LYS B 2 10 ? 10.192 -18.618 -29.790 1.00 15.85 12 LYS B CA 1
ATOM 1568 C C . LYS B 2 10 ? 11.634 -18.694 -30.262 1.00 20.26 12 LYS B C 1
ATOM 1569 O O . LYS B 2 10 ? 12.005 -18.010 -31.215 1.00 19.87 12 LYS B O 1
ATOM 1575 N N . GLY B 2 11 ? 12.443 -19.516 -29.596 1.00 20.23 13 GLY B N 1
ATOM 1576 C CA . GLY B 2 11 ? 13.820 -19.723 -30.022 1.00 21.23 13 GLY B CA 1
ATOM 1577 C C . GLY B 2 11 ? 13.928 -21.054 -30.727 1.00 19.54 13 GLY B C 1
ATOM 1578 O O . GLY B 2 11 ? 13.739 -22.098 -30.102 1.00 19.36 13 GLY B O 1
ATOM 1579 N N . MET B 2 12 ? 14.188 -21.053 -32.026 1.00 18.31 14 MET B N 1
ATOM 1580 C CA . MET B 2 12 ? 14.028 -22.253 -32.830 1.00 18.10 14 MET B CA 1
ATOM 1581 C C . MET B 2 12 ? 15.352 -22.649 -33.458 1.00 22.14 14 MET B C 1
ATOM 1582 O O . MET B 2 12 ? 16.044 -21.805 -34.033 1.00 17.56 14 MET B O 1
ATOM 1587 N N . CYS B 2 13 ? 15.685 -23.931 -33.360 1.00 20.15 15 CYS B N 1
ATOM 1588 C CA . CYS B 2 13 ? 16.909 -24.482 -33.918 1.00 19.85 15 CYS B CA 1
ATOM 1589 C C . CYS B 2 13 ? 16.520 -25.454 -35.016 1.00 20.93 15 CYS B C 1
ATOM 1590 O O . CYS B 2 13 ? 15.676 -26.323 -34.791 1.00 21.43 15 CYS B O 1
ATOM 1593 N N . TYR B 2 14 ? 17.118 -25.291 -36.203 1.00 18.76 16 TYR B N 1
ATOM 1594 C CA . TYR B 2 14 ? 16.879 -26.143 -37.360 1.00 19.49 16 TYR B CA 1
ATOM 1595 C C . TYR B 2 14 ? 18.151 -26.932 -37.657 1.00 24.31 16 TYR B C 1
ATOM 1596 O O . TYR B 2 14 ? 19.217 -26.336 -37.890 1.00 20.39 16 TYR B O 1
ATOM 1605 N N . PHE B 2 15 ? 18.032 -28.265 -37.677 1.00 20.90 17 PHE B N 1
ATOM 1606 C CA . PHE B 2 15 ? 19.172 -29.169 -37.799 1.00 21.80 17 PHE B CA 1
ATOM 1607 C C . PHE B 2 15 ? 19.106 -29.990 -39.081 1.00 25.46 17 PHE B C 1
ATOM 1608 O O . PHE B 2 15 ? 18.025 -30.438 -39.477 1.00 25.01 17 PHE B O 1
ATOM 1616 N N . THR B 2 16 ? 20.267 -30.157 -39.739 1.00 22.97 18 THR B N 1
ATOM 1617 C CA . THR B 2 16 ? 20.432 -31.068 -40.870 1.00 25.90 18 THR B CA 1
ATOM 1618 C C . THR B 2 16 ? 21.805 -31.724 -40.805 1.00 27.01 18 THR B C 1
ATOM 1619 O O . THR B 2 16 ? 22.804 -31.056 -40.526 1.00 26.15 18 THR B O 1
ATOM 1623 N N . ASN B 2 17 ? 21.850 -33.031 -41.083 1.00 29.93 19 ASN B N 1
ATOM 1624 C CA . ASN B 2 17 ? 23.082 -33.820 -40.995 1.00 28.11 19 ASN B CA 1
ATOM 1625 C C . ASN B 2 17 ? 23.703 -33.700 -39.598 1.00 28.91 19 ASN B C 1
ATOM 1626 O O . ASN B 2 17 ? 24.846 -33.269 -39.421 1.00 27.76 19 ASN B O 1
ATOM 1631 N N . GLY B 2 18 ? 22.923 -34.098 -38.598 1.00 26.16 20 GLY B N 1
ATOM 1632 C CA . GLY B 2 18 ? 23.372 -33.921 -37.225 1.00 26.54 20 GLY B CA 1
ATOM 1633 C C . GLY B 2 18 ? 23.473 -32.451 -36.873 1.00 27.90 20 GLY B C 1
ATOM 1634 O O . GLY B 2 18 ? 22.557 -31.662 -37.146 1.00 29.10 20 GLY B O 1
ATOM 1635 N N . THR B 2 19 ? 24.593 -32.067 -36.258 1.00 23.66 21 THR B N 1
ATOM 1636 C CA . THR B 2 19 ? 24.870 -30.683 -35.911 1.00 20.22 21 THR B CA 1
ATOM 1637 C C . THR B 2 19 ? 25.750 -29.992 -36.947 1.00 26.31 21 THR B C 1
ATOM 1638 O O . THR B 2 19 ? 26.225 -28.879 -36.696 1.00 26.62 21 THR B O 1
ATOM 1642 N N . GLU B 2 20 ? 25.940 -30.600 -38.119 1.00 26.94 22 GLU B N 1
ATOM 1643 C CA . GLU B 2 20 ? 26.820 -29.988 -39.109 1.00 28.38 22 GLU B CA 1
ATOM 1644 C C . GLU B 2 20 ? 26.175 -28.754 -39.727 1.00 26.37 22 GLU B C 1
ATOM 1645 O O . GLU B 2 20 ? 26.829 -27.714 -39.863 1.00 27.02 22 GLU B O 1
ATOM 1651 N N . ARG B 2 21 ? 24.900 -28.842 -40.120 1.00 24.17 23 ARG B N 1
ATOM 1652 C CA . ARG B 2 21 ? 24.178 -27.699 -40.678 1.00 23.61 23 ARG B CA 1
ATOM 1653 C C . ARG B 2 21 ? 23.096 -27.260 -39.693 1.00 24.59 23 ARG B C 1
ATOM 1654 O O . ARG B 2 21 ? 22.077 -27.939 -39.553 1.00 23.54 23 ARG B O 1
ATOM 1662 N N . VAL B 2 22 ? 23.284 -26.110 -39.047 1.00 25.72 24 VAL B N 1
ATOM 1663 C CA . VAL B 2 22 ? 22.353 -25.631 -38.026 1.00 20.53 24 VAL B CA 1
ATOM 1664 C C . VAL B 2 22 ? 22.018 -24.171 -38.290 1.00 24.89 24 VAL B C 1
ATOM 1665 O O . VAL B 2 22 ? 22.888 -23.371 -38.657 1.00 23.15 24 VAL B O 1
ATOM 1669 N N . ARG B 2 23 ? 20.748 -23.829 -38.109 1.00 21.47 25 ARG B N 1
ATOM 1670 C CA . ARG B 2 23 ? 20.260 -22.471 -38.285 1.00 20.84 25 ARG B CA 1
ATOM 1671 C C . ARG B 2 23 ? 19.416 -22.123 -37.070 1.00 20.43 25 ARG B C 1
ATOM 1672 O O . ARG B 2 23 ? 18.560 -22.916 -36.665 1.00 20.61 25 ARG B O 1
ATOM 1680 N N . LEU B 2 24 ? 19.656 -20.954 -36.486 1.00 20.38 26 LEU B N 1
ATOM 1681 C CA . LEU B 2 24 ? 18.903 -20.482 -35.331 1.00 20.05 26 LEU B CA 1
ATOM 1682 C C . LEU B 2 24 ? 18.045 -19.296 -35.749 1.00 21.92 26 LEU B C 1
ATOM 1683 O O . LEU B 2 24 ? 18.544 -18.345 -36.349 1.00 20.76 26 LEU B O 1
ATOM 1688 N N . VAL B 2 25 ? 16.753 -19.350 -35.449 1.00 18.34 27 VAL B N 1
ATOM 1689 C CA . VAL B 2 25 ? 15.879 -18.214 -35.705 1.00 21.39 27 VAL B CA 1
ATOM 1690 C C . VAL B 2 25 ? 15.098 -17.937 -34.430 1.00 20.15 27 VAL B C 1
ATOM 1691 O O . VAL B 2 25 ? 14.314 -18.784 -33.992 1.00 18.38 27 VAL B O 1
ATOM 1695 N N . THR B 2 26 ? 15.328 -16.769 -33.822 1.00 21.65 28 THR B N 1
ATOM 1696 C CA . THR B 2 26 ? 14.562 -16.342 -32.653 1.00 19.95 28 THR B CA 1
ATOM 1697 C C . THR B 2 26 ? 13.529 -15.305 -33.083 1.00 19.27 28 THR B C 1
ATOM 1698 O O . THR B 2 26 ? 13.844 -14.401 -33.867 1.00 18.44 28 THR B O 1
ATOM 1702 N N . ARG B 2 27 ? 12.290 -15.464 -32.599 1.00 16.28 29 ARG B N 1
ATOM 1703 C CA . ARG B 2 27 ? 11.147 -14.709 -33.090 1.00 14.83 29 ARG B CA 1
ATOM 1704 C C . ARG B 2 27 ? 10.453 -14.031 -31.920 1.00 17.96 29 ARG B C 1
ATOM 1705 O O . ARG B 2 27 ? 10.100 -14.690 -30.930 1.00 16.35 29 ARG B O 1
ATOM 1713 N N . TYR B 2 28 ? 10.254 -12.725 -32.053 1.00 16.88 30 TYR B N 1
ATOM 1714 C CA . TYR B 2 28 ? 9.593 -11.883 -31.066 1.00 18.83 30 TYR B CA 1
ATOM 1715 C C . TYR B 2 28 ? 8.227 -11.502 -31.616 1.00 20.54 30 TYR B C 1
ATOM 1716 O O . TYR B 2 28 ? 8.141 -10.914 -32.702 1.00 20.36 30 TYR B O 1
ATOM 1725 N N . ILE B 2 29 ? 7.169 -11.840 -30.873 1.00 16.85 31 ILE B N 1
ATOM 1726 C CA . ILE B 2 29 ? 5.806 -11.832 -31.387 1.00 17.38 31 ILE B CA 1
ATOM 1727 C C . ILE B 2 29 ? 4.898 -11.088 -30.414 1.00 20.32 31 ILE B C 1
ATOM 1728 O O . ILE B 2 29 ? 4.857 -11.405 -29.219 1.00 19.42 31 ILE B O 1
ATOM 1733 N N . TYR B 2 30 ? 4.169 -10.107 -30.924 1.00 17.06 32 TYR B N 1
ATOM 1734 C CA . TYR B 2 30 ? 3.124 -9.431 -30.170 1.00 18.47 32 TYR B CA 1
ATOM 1735 C C . TYR B 2 30 ? 1.787 -9.904 -30.719 1.00 20.79 32 TYR B C 1
ATOM 1736 O O . TYR B 2 30 ? 1.529 -9.769 -31.922 1.00 22.62 32 TYR B O 1
ATOM 1745 N N . ASN B 2 31 ? 0.967 -10.498 -29.848 1.00 19.44 33 ASN B N 1
ATOM 1746 C CA . ASN B 2 31 ? -0.214 -11.249 -30.251 1.00 20.05 33 ASN B CA 1
ATOM 1747 C C . ASN B 2 31 ? 0.179 -12.323 -31.261 1.00 19.79 33 ASN B C 1
ATOM 1748 O O . ASN B 2 31 ? 0.796 -13.319 -30.874 1.00 22.40 33 ASN B O 1
ATOM 1753 N N . ARG B 2 32 ? -0.178 -12.176 -32.540 1.00 23.27 34 ARG B N 1
ATOM 1754 C CA . ARG B 2 32 ? 0.345 -13.093 -33.549 1.00 23.80 34 ARG B CA 1
ATOM 1755 C C . ARG B 2 32 ? 1.234 -12.387 -34.569 1.00 28.21 34 ARG B C 1
ATOM 1756 O O . ARG B 2 32 ? 1.561 -12.971 -35.609 1.00 26.41 34 ARG B O 1
ATOM 1764 N N . GLU B 2 33 ? 1.680 -11.166 -34.274 1.00 21.22 35 GLU B N 1
ATOM 1765 C CA . GLU B 2 33 ? 2.486 -10.393 -35.211 1.00 19.79 35 GLU B CA 1
ATOM 1766 C C . GLU B 2 33 ? 3.957 -10.566 -34.837 1.00 18.92 35 GLU B C 1
ATOM 1767 O O . GLU B 2 33 ? 4.415 -10.018 -33.836 1.00 18.04 35 GLU B O 1
ATOM 1773 N N . GLU B 2 34 ? 4.699 -11.317 -35.641 1.00 17.66 36 GLU B N 1
ATOM 1774 C CA . GLU B 2 34 ? 6.151 -11.356 -35.463 1.00 23.02 36 GLU B CA 1
ATOM 1775 C C . GLU B 2 34 ? 6.737 -10.011 -35.855 1.00 17.80 36 GLU B C 1
ATOM 1776 O O . GLU B 2 34 ? 6.609 -9.583 -37.004 1.00 20.85 36 GLU B O 1
ATOM 1782 N N . TYR B 2 35 ? 7.355 -9.316 -34.907 1.00 16.72 37 TYR B N 1
ATOM 1783 C CA . TYR B 2 35 ? 7.823 -7.974 -35.212 1.00 18.92 37 TYR B CA 1
ATOM 1784 C C . TYR B 2 35 ? 9.338 -7.838 -35.233 1.00 20.46 37 TYR B C 1
ATOM 1785 O O . TYR B 2 35 ? 9.846 -6.856 -35.791 1.00 19.37 37 TYR B O 1
ATOM 1794 N N . ALA B 2 36 ? 10.071 -8.797 -34.663 1.00 20.19 38 ALA B N 1
ATOM 1795 C CA . ALA B 2 36 ? 11.530 -8.795 -34.739 1.00 22.04 38 ALA B CA 1
ATOM 1796 C C . ALA B 2 36 ? 12.031 -10.234 -34.662 1.00 23.00 38 ALA B C 1
ATOM 1797 O O . ALA B 2 36 ? 11.390 -11.099 -34.039 1.00 17.84 38 ALA B O 1
ATOM 1799 N N . ARG B 2 37 ? 13.189 -10.485 -35.287 1.00 20.84 39 ARG B N 1
ATOM 1800 C CA . ARG B 2 37 ? 13.772 -11.818 -35.258 1.00 17.31 39 ARG B CA 1
ATOM 1801 C C . ARG B 2 37 ? 15.288 -11.751 -35.366 1.00 23.90 39 ARG B C 1
ATOM 1802 O O . ARG B 2 37 ? 15.859 -10.801 -35.916 1.00 21.37 39 ARG B O 1
ATOM 1810 N N . PHE B 2 38 ? 15.941 -12.783 -34.829 1.00 19.71 40 PHE B N 1
ATOM 1811 C CA . PHE B 2 38 ? 17.343 -13.046 -35.124 1.00 22.34 40 PHE B CA 1
ATOM 1812 C C . PHE B 2 38 ? 17.443 -14.314 -35.960 1.00 20.84 40 PHE B C 1
ATOM 1813 O O . PHE B 2 38 ? 16.889 -15.353 -35.588 1.00 18.48 40 PHE B O 1
ATOM 1821 N N . ASP B 2 39 ? 18.141 -14.223 -37.089 1.00 18.85 41 ASP B N 1
ATOM 1822 C CA . ASP B 2 39 ? 18.364 -15.354 -37.984 1.00 21.69 41 ASP B CA 1
ATOM 1823 C C . ASP B 2 39 ? 19.875 -15.503 -38.130 1.00 22.05 41 ASP B C 1
ATOM 1824 O O . ASP B 2 39 ? 20.544 -14.587 -38.623 1.00 20.30 41 ASP B O 1
ATOM 1829 N N . SER B 2 40 ? 20.414 -16.653 -37.700 1.00 20.50 42 SER B N 1
ATOM 1830 C CA . SER B 2 40 ? 21.866 -16.828 -37.716 1.00 21.98 42 SER B CA 1
ATOM 1831 C C . SER B 2 40 ? 22.447 -16.737 -39.119 1.00 26.49 42 SER B C 1
ATOM 1832 O O . SER B 2 40 ? 23.638 -16.437 -39.259 1.00 26.85 42 SER B O 1
ATOM 1835 N N . ASP B 2 41 ? 21.640 -17.008 -40.151 1.00 22.29 43 ASP B N 1
ATOM 1836 C CA . ASP B 2 41 ? 22.071 -16.830 -41.534 1.00 25.91 43 ASP B CA 1
ATOM 1837 C C . ASP B 2 41 ? 22.204 -15.358 -41.901 1.00 30.23 43 ASP B C 1
ATOM 1838 O O . ASP B 2 41 ? 22.891 -15.032 -42.871 1.00 28.88 43 ASP B O 1
ATOM 1843 N N . VAL B 2 42 ? 21.589 -14.465 -41.130 1.00 26.62 44 VAL B N 1
ATOM 1844 C CA . VAL B 2 42 ? 21.702 -13.031 -41.347 1.00 25.63 44 VAL B CA 1
ATOM 1845 C C . VAL B 2 42 ? 22.731 -12.419 -40.401 1.00 29.76 44 VAL B C 1
ATOM 1846 O O . VAL B 2 42 ? 23.559 -11.609 -40.817 1.00 26.51 44 VAL B O 1
ATOM 1850 N N . GLY B 2 43 ? 22.771 -12.875 -39.145 1.00 28.64 45 GLY B N 1
ATOM 1851 C CA . GLY B 2 43 ? 23.821 -12.481 -38.222 1.00 24.63 45 GLY B CA 1
ATOM 1852 C C . GLY B 2 43 ? 23.551 -11.236 -37.410 1.00 25.97 45 GLY B C 1
ATOM 1853 O O . GLY B 2 43 ? 24.385 -10.869 -36.566 1.00 26.05 45 GLY B O 1
ATOM 1854 N N . VAL B 2 44 ? 22.424 -10.566 -37.638 1.00 24.12 46 VAL B N 1
ATOM 1855 C CA . VAL B 2 44 ? 21.994 -9.439 -36.820 1.00 23.06 46 VAL B CA 1
ATOM 1856 C C . VAL B 2 44 ? 20.483 -9.543 -36.675 1.00 22.33 46 VAL B C 1
ATOM 1857 O O . VAL B 2 44 ? 19.817 -10.232 -37.450 1.00 19.88 46 VAL B O 1
ATOM 1861 N N . TYR B 2 45 ? 19.956 -8.867 -35.649 1.00 21.19 47 TYR B N 1
ATOM 1862 C CA . TYR B 2 45 ? 18.513 -8.745 -35.458 1.00 21.24 47 TYR B CA 1
ATOM 1863 C C . TYR B 2 45 ? 17.904 -7.878 -36.554 1.00 21.88 47 TYR B C 1
ATOM 1864 O O . TYR B 2 45 ? 18.508 -6.898 -36.999 1.00 22.27 47 TYR B O 1
ATOM 1873 N N . ARG B 2 46 ? 16.696 -8.223 -36.980 1.00 19.41 48 ARG B N 1
ATOM 1874 C CA . ARG B 2 46 ? 15.999 -7.414 -37.963 1.00 19.06 48 ARG B CA 1
ATOM 1875 C C . ARG B 2 46 ? 14.588 -7.122 -37.493 1.00 23.76 48 ARG B C 1
ATOM 1876 O O . ARG B 2 46 ? 13.923 -7.984 -36.903 1.00 23.18 48 ARG B O 1
ATOM 1884 N N . ALA B 2 47 ? 14.149 -5.887 -37.732 1.00 24.31 49 ALA B N 1
ATOM 1885 C CA . ALA B 2 47 ? 12.743 -5.560 -37.568 1.00 23.90 49 ALA B CA 1
ATOM 1886 C C . ALA B 2 47 ? 11.967 -6.158 -38.728 1.00 25.17 49 ALA B C 1
ATOM 1887 O O . ALA B 2 47 ? 12.411 -6.110 -39.881 1.00 25.25 49 ALA B O 1
ATOM 1889 N N . VAL B 2 48 ? 10.821 -6.754 -38.437 1.00 21.26 50 VAL B N 1
ATOM 1890 C CA . VAL B 2 48 ? 9.989 -7.280 -39.507 1.00 23.37 50 VAL B CA 1
ATOM 1891 C C . VAL B 2 48 ? 8.700 -6.493 -39.686 1.00 24.74 50 VAL B C 1
ATOM 1892 O O . VAL B 2 48 ? 8.123 -6.537 -40.783 1.00 24.63 50 VAL B O 1
ATOM 1896 N N . THR B 2 49 ? 8.259 -5.742 -38.687 1.00 23.48 51 THR B N 1
ATOM 1897 C CA . THR B 2 49 ? 7.170 -4.782 -38.808 1.00 26.17 51 THR B CA 1
ATOM 1898 C C . THR B 2 49 ? 7.579 -3.481 -38.139 1.00 25.91 51 THR B C 1
ATOM 1899 O O . THR B 2 49 ? 8.642 -3.399 -37.514 1.00 21.02 51 THR B O 1
ATOM 1903 N N . PRO B 2 50 ? 6.741 -2.440 -38.233 1.00 28.21 52 PRO B N 1
ATOM 1904 C CA . PRO B 2 50 ? 7.119 -1.134 -37.664 1.00 29.59 52 PRO B CA 1
ATOM 1905 C C . PRO B 2 50 ? 7.282 -1.156 -36.162 1.00 31.54 52 PRO B C 1
ATOM 1906 O O . PRO B 2 50 ? 7.890 -0.237 -35.596 1.00 26.30 52 PRO B O 1
ATOM 1910 N N . LEU B 2 51 ? 6.776 -2.193 -35.506 1.00 29.03 53 LEU B N 1
ATOM 1911 C CA . LEU B 2 51 ? 6.949 -2.387 -34.079 1.00 26.76 53 LEU B CA 1
ATOM 1912 C C . LEU B 2 51 ? 8.383 -2.788 -33.737 1.00 26.85 53 LEU B C 1
ATOM 1913 O O . LEU B 2 51 ? 8.791 -2.692 -32.577 1.00 27.17 53 LEU B O 1
ATOM 1918 N N . GLY B 2 52 ? 9.179 -3.184 -34.722 1.00 26.44 54 GLY B N 1
ATOM 1919 C CA . GLY B 2 52 ? 10.439 -3.832 -34.439 1.00 23.29 54 GLY B CA 1
ATOM 1920 C C . GLY B 2 52 ? 11.699 -2.982 -34.342 1.00 27.75 54 GLY B C 1
ATOM 1921 O O . GLY B 2 52 ? 12.624 -3.359 -33.613 1.00 27.46 54 GLY B O 1
ATOM 1922 N N . PRO B 2 53 ? 11.807 -1.864 -35.072 1.00 27.00 55 PRO B N 1
ATOM 1923 C CA . PRO B 2 53 ? 13.107 -1.156 -35.140 1.00 25.95 55 PRO B CA 1
ATOM 1924 C C . PRO B 2 53 ? 13.642 -0.789 -33.764 1.00 27.75 55 PRO B C 1
ATOM 1925 O O . PRO B 2 53 ? 14.830 -1.008 -33.487 1.00 28.32 55 PRO B O 1
ATOM 1929 N N . PRO B 2 54 ? 12.819 -0.261 -32.851 1.00 27.40 56 PRO B N 1
ATOM 1930 C CA . PRO B 2 54 ? 13.377 0.049 -31.523 1.00 32.70 56 PRO B CA 1
ATOM 1931 C C . PRO B 2 54 ? 13.951 -1.171 -30.832 1.00 26.33 56 PRO B C 1
ATOM 1932 O O . PRO B 2 54 ? 14.968 -1.053 -30.137 1.00 27.83 56 PRO B O 1
ATOM 1936 N N . ALA B 2 55 ? 13.359 -2.355 -31.018 1.00 25.30 57 ALA B N 1
ATOM 1937 C CA . ALA B 2 55 ? 13.941 -3.560 -30.423 1.00 24.01 57 ALA B CA 1
ATOM 1938 C C . ALA B 2 55 ? 15.205 -3.996 -31.163 1.00 26.11 57 ALA B C 1
ATOM 1939 O O . ALA B 2 55 ? 16.267 -4.176 -30.553 1.00 21.60 57 ALA B O 1
ATOM 1941 N N . ALA B 2 56 ? 15.118 -4.140 -32.488 1.00 23.02 58 ALA B N 1
ATOM 1942 C CA . ALA B 2 56 ? 16.254 -4.661 -33.241 1.00 24.13 58 ALA B CA 1
ATOM 1943 C C . ALA B 2 56 ? 17.465 -3.744 -33.139 1.00 26.74 58 ALA B C 1
ATOM 1944 O O . ALA B 2 56 ? 18.600 -4.209 -32.954 1.00 24.45 58 ALA B O 1
ATOM 1946 N N . GLU B 2 57 ? 17.251 -2.439 -33.290 1.00 24.79 59 GLU B N 1
ATOM 1947 C CA . GLU B 2 57 ? 18.364 -1.502 -33.194 1.00 29.69 59 GLU B CA 1
ATOM 1948 C C . GLU B 2 57 ? 18.996 -1.532 -31.806 1.00 26.89 59 GLU B C 1
ATOM 1949 O O . GLU B 2 57 ? 20.216 -1.428 -31.664 1.00 26.08 59 GLU B O 1
ATOM 1955 N N . TYR B 2 58 ? 18.185 -1.675 -30.765 1.00 26.61 60 TYR B N 1
ATOM 1956 C CA . TYR B 2 58 ? 18.752 -1.723 -29.427 1.00 25.04 60 TYR B CA 1
ATOM 1957 C C . TYR B 2 58 ? 19.662 -2.938 -29.266 1.00 29.37 60 TYR B C 1
ATOM 1958 O O . TYR B 2 58 ? 20.827 -2.809 -28.865 1.00 27.96 60 TYR B O 1
ATOM 1967 N N . TRP B 2 59 ? 19.163 -4.122 -29.635 1.00 22.97 61 TRP B N 1
ATOM 1968 C CA . TRP B 2 59 ? 19.930 -5.344 -29.431 1.00 23.80 61 TRP B CA 1
ATOM 1969 C C . TRP B 2 59 ? 21.160 -5.378 -30.334 1.00 27.30 61 TRP B C 1
ATOM 1970 O O . TRP B 2 59 ? 22.221 -5.870 -29.934 1.00 23.23 61 TRP B O 1
ATOM 1981 N N . ASN B 2 60 ? 21.050 -4.846 -31.552 1.00 26.98 62 ASN B N 1
ATOM 1982 C CA . ASN B 2 60 ? 22.232 -4.792 -32.408 1.00 26.51 62 ASN B CA 1
ATOM 1983 C C . ASN B 2 60 ? 23.283 -3.833 -31.857 1.00 28.79 62 ASN B C 1
ATOM 1984 O O . ASN B 2 60 ? 24.487 -4.059 -32.044 1.00 27.48 62 ASN B O 1
ATOM 1989 N N . SER B 2 61 ? 22.860 -2.780 -31.153 1.00 29.07 63 SER B N 1
ATOM 1990 C CA . SER B 2 61 ? 23.820 -1.829 -30.601 1.00 32.44 63 SER B CA 1
ATOM 1991 C C . SER B 2 61 ? 24.472 -2.331 -29.324 1.00 34.30 63 SER B C 1
ATOM 1992 O O . SER B 2 61 ? 25.456 -1.736 -28.873 1.00 31.27 63 SER B O 1
ATOM 1995 N N . GLN B 2 62 ? 23.956 -3.407 -28.737 1.00 33.82 64 GLN B N 1
ATOM 1996 C CA . GLN B 2 62 ? 24.509 -3.972 -27.509 1.00 30.36 64 GLN B CA 1
ATOM 1997 C C . GLN B 2 62 ? 25.353 -5.164 -27.923 1.00 28.99 64 GLN B C 1
ATOM 1998 O O . GLN B 2 62 ? 24.838 -6.267 -28.119 1.00 28.12 64 GLN B O 1
ATOM 2004 N N . LYS B 2 63 ? 26.661 -4.935 -28.057 1.00 28.67 65 LYS B N 1
ATOM 2005 C CA . LYS B 2 63 ? 27.504 -5.925 -28.718 1.00 29.37 65 LYS B CA 1
ATOM 2006 C C . LYS B 2 63 ? 27.515 -7.241 -27.956 1.00 27.14 65 LYS B C 1
ATOM 2007 O O . LYS B 2 63 ? 27.568 -8.312 -28.562 1.00 29.29 65 LYS B O 1
ATOM 2013 N N . GLU B 2 64 ? 27.458 -7.191 -26.628 1.00 25.75 66 GLU B N 1
ATOM 2014 C CA . GLU B 2 64 ? 27.456 -8.442 -25.883 1.00 27.45 66 GLU B CA 1
ATOM 2015 C C . GLU B 2 64 ? 26.125 -9.180 -26.024 1.00 26.31 66 GLU B C 1
ATOM 2016 O O . GLU B 2 64 ? 26.105 -10.414 -26.014 1.00 25.20 66 GLU B O 1
ATOM 2022 N N . VAL B 2 65 ? 25.016 -8.452 -26.167 1.00 23.34 67 VAL B N 1
ATOM 2023 C CA . VAL B 2 65 ? 23.749 -9.093 -26.503 1.00 23.42 67 VAL B CA 1
ATOM 2024 C C . VAL B 2 65 ? 23.854 -9.734 -27.876 1.00 24.79 67 VAL B C 1
ATOM 2025 O O . VAL B 2 65 ? 23.596 -10.931 -28.045 1.00 25.87 67 VAL B O 1
ATOM 2029 N N . LEU B 2 66 ? 24.278 -8.951 -28.874 1.00 25.46 68 LEU B N 1
ATOM 2030 C CA . LEU B 2 66 ? 24.450 -9.489 -30.219 1.00 23.08 68 LEU B CA 1
ATOM 2031 C C . LEU B 2 66 ? 25.380 -10.701 -30.209 1.00 24.47 68 LEU B C 1
ATOM 2032 O O . LEU B 2 66 ? 25.069 -11.753 -30.780 1.00 24.38 68 LEU B O 1
ATOM 2037 N N . GLU B 2 67 ? 26.556 -10.559 -29.585 1.00 23.44 69 GLU B N 1
ATOM 2038 C CA . GLU B 2 67 ? 27.533 -11.642 -29.631 1.00 26.58 69 GLU B CA 1
ATOM 2039 C C . GLU B 2 67 ? 27.018 -12.884 -28.910 1.00 24.55 69 GLU B C 1
ATOM 2040 O O . GLU B 2 67 ? 27.240 -14.013 -29.362 1.00 22.11 69 GLU B O 1
ATOM 2046 N N . ARG B 2 68 ? 26.328 -12.696 -27.785 1.00 22.78 70 ARG B N 1
ATOM 2047 C CA . ARG B 2 68 ? 25.775 -13.839 -27.067 1.00 23.38 70 ARG B CA 1
ATOM 2048 C C . ARG B 2 68 ? 24.751 -14.567 -27.931 1.00 21.89 70 ARG B C 1
ATOM 2049 O O . ARG B 2 68 ? 24.742 -15.799 -27.998 1.00 20.47 70 ARG B O 1
ATOM 2057 N N . THR B 2 69 ? 23.897 -13.818 -28.621 1.00 23.74 71 THR B N 1
ATOM 2058 C CA . THR B 2 69 ? 22.914 -14.452 -29.486 1.00 23.58 71 THR B CA 1
ATOM 2059 C C . THR B 2 69 ? 23.597 -15.241 -30.596 1.00 24.62 71 THR B C 1
ATOM 2060 O O . THR B 2 69 ? 23.230 -16.387 -30.875 1.00 22.78 71 THR B O 1
ATOM 2064 N N . ARG B 2 70 ? 24.614 -14.653 -31.239 1.00 24.94 72 ARG B N 1
ATOM 2065 C CA . ARG B 2 70 ? 25.320 -15.408 -32.273 1.00 25.58 72 ARG B CA 1
ATOM 2066 C C . ARG B 2 70 ? 25.886 -16.709 -31.716 1.00 23.10 72 ARG B C 1
ATOM 2067 O O . ARG B 2 70 ? 25.826 -17.758 -32.370 1.00 22.75 72 ARG B O 1
ATOM 2075 N N . ALA B 2 71 ? 26.421 -16.668 -30.500 1.00 22.45 73 ALA B N 1
ATOM 2076 C CA . ALA B 2 71 ? 27.019 -17.867 -29.932 1.00 26.63 73 ALA B CA 1
ATOM 2077 C C . ALA B 2 71 ? 25.984 -18.949 -29.618 1.00 22.64 73 ALA B C 1
ATOM 2078 O O . ALA B 2 71 ? 26.348 -20.131 -29.562 1.00 22.15 73 ALA B O 1
ATOM 2080 N N . GLU B 2 72 ? 24.699 -18.591 -29.474 1.00 23.84 74 GLU B N 1
ATOM 2081 C CA . GLU B 2 72 ? 23.699 -19.580 -29.063 1.00 21.24 74 GLU B CA 1
ATOM 2082 C C . GLU B 2 72 ? 23.534 -20.694 -30.092 1.00 20.55 74 GLU B C 1
ATOM 2083 O O . GLU B 2 72 ? 23.157 -21.818 -29.744 1.00 21.64 74 GLU B O 1
ATOM 2089 N N . LEU B 2 73 ? 23.846 -20.424 -31.351 1.00 22.55 75 LEU B N 1
ATOM 2090 C CA . LEU B 2 73 ? 23.841 -21.491 -32.342 1.00 21.00 75 LEU B CA 1
ATOM 2091 C C . LEU B 2 73 ? 24.649 -22.691 -31.843 1.00 25.85 75 LEU B C 1
ATOM 2092 O O . LEU B 2 73 ? 24.219 -23.849 -31.976 1.00 24.82 75 LEU B O 1
ATOM 2097 N N . ASP B 2 74 ? 25.797 -22.433 -31.211 1.00 24.79 76 ASP B N 1
ATOM 2098 C CA . ASP B 2 74 ? 26.590 -23.496 -30.596 1.00 23.91 76 ASP B CA 1
ATOM 2099 C C . ASP B 2 74 ? 26.198 -23.795 -29.152 1.00 23.81 76 ASP B C 1
ATOM 2100 O O . ASP B 2 74 ? 26.074 -24.962 -28.763 1.00 25.44 76 ASP B O 1
ATOM 2105 N N . THR B 2 75 ? 26.067 -22.768 -28.318 1.00 21.99 77 THR B N 1
ATOM 2106 C CA . THR B 2 75 ? 25.928 -23.037 -26.888 1.00 24.99 77 THR B CA 1
ATOM 2107 C C . THR B 2 75 ? 24.536 -23.544 -26.495 1.00 25.25 77 THR B C 1
ATOM 2108 O O . THR B 2 75 ? 24.366 -24.030 -25.364 1.00 22.94 77 THR B O 1
ATOM 2112 N N . VAL B 2 76 ? 23.542 -23.431 -27.381 1.00 23.79 78 VAL B N 1
ATOM 2113 C CA . VAL B 2 76 ? 22.194 -23.951 -27.110 1.00 21.13 78 VAL B CA 1
ATOM 2114 C C . VAL B 2 76 ? 21.781 -24.967 -28.170 1.00 19.10 78 VAL B C 1
ATOM 2115 O O . VAL B 2 76 ? 21.486 -26.125 -27.850 1.00 20.79 78 VAL B O 1
ATOM 2119 N N . CYS B 2 77 ? 21.731 -24.553 -29.440 1.00 22.23 79 CYS B N 1
ATOM 2120 C CA . CYS B 2 77 ? 21.218 -25.469 -30.461 1.00 21.69 79 CYS B CA 1
ATOM 2121 C C . CYS B 2 77 ? 22.027 -26.756 -30.487 1.00 25.05 79 CYS B C 1
ATOM 2122 O O . CYS B 2 77 ? 21.509 -27.844 -30.203 1.00 22.84 79 CYS B O 1
ATOM 2125 N N . ARG B 2 78 ? 23.318 -26.646 -30.794 1.00 22.98 80 ARG B N 1
ATOM 2126 C CA . ARG B 2 78 ? 24.140 -27.843 -30.874 1.00 22.37 80 ARG B CA 1
ATOM 2127 C C . ARG B 2 78 ? 24.265 -28.500 -29.512 1.00 22.97 80 ARG B C 1
ATOM 2128 O O . ARG B 2 78 ? 24.133 -29.721 -29.391 1.00 22.19 80 ARG B O 1
ATOM 2136 N N . HIS B 2 79 ? 24.427 -27.698 -28.458 1.00 24.17 81 HIS B N 1
ATOM 2137 C CA . HIS B 2 79 ? 24.568 -28.274 -27.126 1.00 22.30 81 HIS B CA 1
ATOM 2138 C C . HIS B 2 79 ? 23.374 -29.171 -26.794 1.00 25.73 81 HIS B C 1
ATOM 2139 O O . HIS B 2 79 ? 23.539 -30.329 -26.400 1.00 26.41 81 HIS B O 1
ATOM 2146 N N . ASN B 2 80 ? 22.155 -28.650 -26.948 1.00 22.70 82 ASN B N 1
ATOM 2147 C CA . ASN B 2 80 ? 20.975 -29.443 -26.614 1.00 22.02 82 ASN B CA 1
ATOM 2148 C C . ASN B 2 80 ? 20.790 -30.617 -27.577 1.00 21.13 82 ASN B C 1
ATOM 2149 O O . ASN B 2 80 ? 20.288 -31.664 -27.179 1.00 22.68 82 ASN B O 1
ATOM 2154 N N . TYR B 2 81 ? 21.201 -30.475 -28.837 1.00 21.02 83 TYR B N 1
ATOM 2155 C CA . TYR B 2 81 ? 21.045 -31.574 -29.785 1.00 20.56 83 TYR B CA 1
ATOM 2156 C C . TYR B 2 81 ? 21.813 -32.810 -29.330 1.00 26.80 83 TYR B C 1
ATOM 2157 O O . TYR B 2 81 ? 21.341 -33.950 -29.494 1.00 21.80 83 TYR B O 1
ATOM 2166 N N . GLN B 2 82 ? 22.995 -32.602 -28.737 1.00 24.46 84 GLN B N 1
ATOM 2167 C CA . GLN B 2 82 ? 23.750 -33.723 -28.187 1.00 27.95 84 GLN B CA 1
ATOM 2168 C C . GLN B 2 82 ? 22.940 -34.457 -27.135 1.00 27.19 84 GLN B C 1
ATOM 2169 O O . GLN B 2 82 ? 23.049 -35.681 -27.000 1.00 32.96 84 GLN B O 1
ATOM 2175 N N . LEU B 2 83 ? 22.119 -33.730 -26.386 1.00 25.63 85 LEU B N 1
ATOM 2176 C CA . LEU B 2 83 ? 21.270 -34.351 -25.382 1.00 21.87 85 LEU B CA 1
ATOM 2177 C C . LEU B 2 83 ? 20.069 -35.050 -26.015 1.00 23.34 85 LEU B C 1
ATOM 2178 O O . LEU B 2 83 ? 19.567 -36.030 -25.455 1.00 23.47 85 LEU B O 1
ATOM 2183 N N . GLU B 2 84 ? 19.583 -34.540 -27.152 1.00 21.75 86 GLU B N 1
ATOM 2184 C CA . GLU B 2 84 ? 18.529 -35.222 -27.900 1.00 23.06 86 GLU B CA 1
ATOM 2185 C C . GLU B 2 84 ? 19.029 -36.540 -28.459 1.00 24.41 86 GLU B C 1
ATOM 2186 O O . GLU B 2 84 ? 18.281 -37.524 -28.536 1.00 24.79 86 GLU B O 1
ATOM 2192 N N . LEU B 2 85 ? 20.292 -36.563 -28.872 1.00 22.09 87 LEU B N 1
ATOM 2193 C CA . LEU B 2 85 ? 20.876 -37.751 -29.478 1.00 24.87 87 LEU B CA 1
ATOM 2194 C C . LEU B 2 85 ? 20.912 -38.923 -28.500 1.00 25.28 87 LEU B C 1
ATOM 2195 O O . LEU B 2 85 ? 20.733 -40.074 -28.904 1.00 29.57 87 LEU B O 1
ATOM 2200 N N . ARG B 2 86 ? 21.047 -38.645 -27.208 1.00 23.12 88 ARG B N 1
ATOM 2201 C CA . ARG B 2 86 ? 21.061 -39.683 -26.181 1.00 28.13 88 ARG B CA 1
ATOM 2202 C C . ARG B 2 86 ? 19.669 -40.184 -25.814 1.00 30.73 88 ARG B C 1
ATOM 2203 O O . ARG B 2 86 ? 19.546 -41.252 -25.197 1.00 30.09 88 ARG B O 1
ATOM 2211 N N . THR B 2 87 ? 18.619 -39.421 -26.107 1.00 28.02 89 THR B N 1
ATOM 2212 C CA . THR B 2 87 ? 17.298 -39.782 -25.617 1.00 25.17 89 THR B CA 1
ATOM 2213 C C . THR B 2 87 ? 16.285 -39.767 -26.750 1.00 23.08 89 THR B C 1
ATOM 2214 O O . THR B 2 87 ? 15.958 -40.823 -27.311 1.00 21.06 89 THR B O 1
ATOM 2218 N N . THR B 2 88 ? 15.778 -38.577 -27.069 1.00 20.63 90 THR B N 1
ATOM 2219 C CA . THR B 2 88 ? 14.746 -38.450 -28.087 1.00 20.69 90 THR B CA 1
ATOM 2220 C C . THR B 2 88 ? 15.081 -39.257 -29.330 1.00 22.76 90 THR B C 1
ATOM 2221 O O . THR B 2 88 ? 14.256 -40.042 -29.816 1.00 23.39 90 THR B O 1
ATOM 2225 N N . LEU B 2 89 ? 16.289 -39.072 -29.866 1.00 23.94 91 LEU B N 1
ATOM 2226 C CA . LEU B 2 89 ? 16.608 -39.669 -31.161 1.00 24.62 91 LEU B CA 1
ATOM 2227 C C . LEU B 2 89 ? 16.877 -41.164 -31.071 1.00 23.41 91 LEU B C 1
ATOM 2228 O O . LEU B 2 89 ? 17.049 -41.796 -32.118 1.00 24.69 91 LEU B O 1
ATOM 2233 N N . GLN B 2 90 ? 16.889 -41.745 -29.864 1.00 24.15 92 GLN B N 1
ATOM 2234 C CA . GLN B 2 90 ? 16.953 -43.197 -29.680 1.00 27.38 92 GLN B CA 1
ATOM 2235 C C . GLN B 2 90 ? 15.605 -43.820 -29.304 1.00 26.04 92 GLN B C 1
ATOM 2236 O O . GLN B 2 90 ? 15.519 -45.045 -29.194 1.00 27.29 92 GLN B O 1
ATOM 2242 N N . ARG B 2 91 ? 14.564 -43.020 -29.113 1.00 22.81 93 ARG B N 1
ATOM 2243 C CA . ARG B 2 91 ? 13.260 -43.557 -28.733 1.00 25.79 93 ARG B CA 1
ATOM 2244 C C . ARG B 2 91 ? 12.689 -44.379 -29.878 1.00 22.44 93 ARG B C 1
ATOM 2245 O O . ARG B 2 91 ? 12.632 -43.914 -31.025 1.00 21.59 93 ARG B O 1
ATOM 2253 N N . ARG B 2 92 ? 12.294 -45.614 -29.569 1.00 21.86 94 ARG B N 1
ATOM 2254 C CA . ARG B 2 92 ? 11.734 -46.536 -30.550 1.00 24.75 94 ARG B CA 1
ATOM 2255 C C . ARG B 2 92 ? 10.495 -47.170 -29.933 1.00 25.94 94 ARG B C 1
ATOM 2256 O O . ARG B 2 92 ? 10.599 -47.821 -28.890 1.00 27.28 94 ARG B O 1
ATOM 2264 N N . VAL B 2 93 ? 9.324 -46.928 -30.525 1.00 21.22 95 VAL B N 1
ATOM 2265 C CA . VAL B 2 93 ? 8.066 -47.518 -30.066 1.00 23.44 95 VAL B CA 1
ATOM 2266 C C . VAL B 2 93 ? 7.455 -48.277 -31.241 1.00 20.38 95 VAL B C 1
ATOM 2267 O O . VAL B 2 93 ? 7.209 -47.688 -32.300 1.00 19.50 95 VAL B O 1
ATOM 2271 N N . GLU B 2 94 ? 7.269 -49.592 -31.074 1.00 19.21 96 GLU B N 1
ATOM 2272 C CA . GLU B 2 94 ? 6.807 -50.450 -32.164 1.00 19.92 96 GLU B CA 1
ATOM 2273 C C . GLU B 2 94 ? 5.334 -50.183 -32.486 1.00 22.68 96 GLU B C 1
ATOM 2274 O O . GLU B 2 94 ? 4.518 -50.049 -31.583 1.00 23.53 96 GLU B O 1
ATOM 2280 N N . PRO B 2 95 ? 4.959 -50.145 -33.755 1.00 20.03 97 PRO B N 1
ATOM 2281 C CA . PRO B 2 95 ? 3.549 -49.923 -34.095 1.00 17.83 97 PRO B CA 1
ATOM 2282 C C . PRO B 2 95 ? 2.686 -51.137 -33.791 1.00 22.75 97 PRO B C 1
ATOM 2283 O O . PRO B 2 95 ? 3.133 -52.284 -33.859 1.00 24.46 97 PRO B O 1
ATOM 2287 N N . THR B 2 96 ? 1.436 -50.884 -33.425 1.00 22.52 98 THR B N 1
ATOM 2288 C CA . THR B 2 96 ? 0.438 -51.938 -33.482 1.00 24.04 98 THR B CA 1
ATOM 2289 C C . THR B 2 96 ? -0.349 -51.790 -34.778 1.00 24.71 98 THR B C 1
ATOM 2290 O O . THR B 2 96 ? -0.654 -50.677 -35.217 1.00 23.61 98 THR B O 1
ATOM 2294 N N . VAL B 2 97 ? -0.621 -52.918 -35.423 1.00 22.70 99 VAL B N 1
ATOM 2295 C CA . VAL B 2 97 ? -1.160 -52.955 -36.770 1.00 21.27 99 VAL B CA 1
ATOM 2296 C C . VAL B 2 97 ? -2.465 -53.740 -36.742 1.00 24.88 99 VAL B C 1
ATOM 2297 O O . VAL B 2 97 ? -2.499 -54.875 -36.260 1.00 24.92 99 VAL B O 1
ATOM 2301 N N . THR B 2 98 ? -3.534 -53.142 -37.273 1.00 20.78 100 THR B N 1
ATOM 2302 C CA . THR B 2 98 ? -4.852 -53.770 -37.298 1.00 23.97 100 THR B CA 1
ATOM 2303 C C . THR B 2 98 ? -5.528 -53.514 -38.635 1.00 25.41 100 THR B C 1
ATOM 2304 O O . THR B 2 98 ? -5.405 -52.424 -39.203 1.00 24.37 100 THR B O 1
ATOM 2308 N N . ILE B 2 99 ? -6.278 -54.506 -39.123 1.00 27.14 101 ILE B N 1
ATOM 2309 C CA . ILE B 2 99 ? -7.103 -54.337 -40.316 1.00 25.22 101 ILE B CA 1
ATOM 2310 C C . ILE B 2 99 ? -8.573 -54.485 -39.947 1.00 28.01 101 ILE B C 1
ATOM 2311 O O . ILE B 2 99 ? -8.948 -55.402 -39.210 1.00 27.97 101 ILE B O 1
ATOM 2316 N N . SER B 2 100 ? -9.411 -53.599 -40.477 1.00 29.24 102 SER B N 1
ATOM 2317 C CA . SER B 2 100 ? -10.850 -53.801 -40.381 1.00 33.81 102 SER B CA 1
ATOM 2318 C C . SER B 2 100 ? -11.510 -53.197 -41.609 1.00 31.15 102 SER B C 1
ATOM 2319 O O . SER B 2 100 ? -11.034 -52.184 -42.133 1.00 31.25 102 SER B O 1
ATOM 2322 N N . PRO B 2 101 ? -12.593 -53.792 -42.092 1.00 30.64 103 PRO B N 1
ATOM 2323 C CA . PRO B 2 101 ? -13.334 -53.196 -43.207 1.00 34.77 103 PRO B CA 1
ATOM 2324 C C . PRO B 2 101 ? -14.146 -51.997 -42.731 1.00 39.87 103 PRO B C 1
ATOM 2325 O O . PRO B 2 101 ? -14.533 -51.903 -41.564 1.00 39.87 103 PRO B O 1
ATOM 2329 N N . SER B 2 102 ? -14.414 -51.071 -43.653 1.00 41.81 104 SER B N 1
ATOM 2330 C CA . SER B 2 102 ? -15.038 -49.788 -43.264 1.00 45.75 104 SER B CA 1
ATOM 2331 C C . SER B 2 102 ? -16.522 -49.924 -42.905 1.00 42.20 104 SER B C 1
ATOM 2332 O O . SER B 2 102 ? -17.282 -50.638 -43.570 1.00 46.45 104 SER B O 1
ATOM 2335 N N . THR B 2 104 ? -18.881 -53.201 -44.281 1.00 53.84 106 THR B N 1
ATOM 2336 C CA . THR B 2 104 ? -19.730 -54.243 -43.702 1.00 57.38 106 THR B CA 1
ATOM 2337 C C . THR B 2 104 ? -19.484 -55.606 -44.359 1.00 57.80 106 THR B C 1
ATOM 2338 O O . THR B 2 104 ? -19.654 -56.644 -43.729 1.00 66.33 106 THR B O 1
ATOM 2342 N N . GLU B 2 105 ? -19.107 -55.581 -45.637 1.00 52.82 107 GLU B N 1
ATOM 2343 C CA . GLU B 2 105 ? -18.544 -56.722 -46.365 1.00 57.69 107 GLU B CA 1
ATOM 2344 C C . GLU B 2 105 ? -19.589 -57.660 -46.950 1.00 57.37 107 GLU B C 1
ATOM 2345 O O . GLU B 2 105 ? -20.165 -58.502 -46.250 1.00 53.94 107 GLU B O 1
ATOM 2351 N N . ALA B 2 106 ? -19.812 -57.519 -48.249 1.00 54.57 108 ALA B N 1
ATOM 2352 C CA . ALA B 2 106 ? -20.508 -58.495 -49.063 1.00 50.81 108 ALA B CA 1
ATOM 2353 C C . ALA B 2 106 ? -19.682 -58.653 -50.329 1.00 55.72 108 ALA B C 1
ATOM 2354 O O . ALA B 2 106 ? -18.986 -57.720 -50.742 1.00 49.18 108 ALA B O 1
ATOM 2356 N N . LEU B 2 107 ? -19.739 -59.838 -50.936 1.00 50.91 109 LEU B N 1
ATOM 2357 C CA . LEU B 2 107 ? -18.710 -60.170 -51.914 1.00 53.65 109 LEU B CA 1
ATOM 2358 C C . LEU B 2 107 ? -18.563 -59.127 -53.020 1.00 56.44 109 LEU B C 1
ATOM 2359 O O . LEU B 2 107 ? -17.685 -58.264 -52.933 1.00 67.49 109 LEU B O 1
ATOM 2364 N N . ASN B 2 108 ? -19.393 -59.170 -54.056 1.00 54.83 110 ASN B N 1
ATOM 2365 C CA . ASN B 2 108 ? -19.092 -58.353 -55.228 1.00 58.47 110 ASN B CA 1
ATOM 2366 C C . ASN B 2 108 ? -19.395 -56.866 -55.012 1.00 59.70 110 ASN B C 1
ATOM 2367 O O . ASN B 2 108 ? -19.813 -56.175 -55.948 1.00 58.32 110 ASN B O 1
ATOM 2372 N N . HIS B 2 109 ? -19.169 -56.350 -53.801 1.00 54.46 111 HIS B N 1
ATOM 2373 C CA . HIS B 2 109 ? -19.563 -54.988 -53.454 1.00 51.98 111 HIS B CA 1
ATOM 2374 C C . HIS B 2 109 ? -18.390 -54.205 -52.884 1.00 52.42 111 HIS B C 1
ATOM 2375 O O . HIS B 2 109 ? -17.738 -54.653 -51.931 1.00 46.02 111 HIS B O 1
ATOM 2382 N N . HIS B 2 110 ? -18.157 -53.019 -53.456 1.00 48.60 112 HIS B N 1
ATOM 2383 C CA . HIS B 2 110 ? -17.041 -52.159 -53.074 1.00 42.30 112 HIS B CA 1
ATOM 2384 C C . HIS B 2 110 ? -16.980 -51.962 -51.564 1.00 40.77 112 HIS B C 1
ATOM 2385 O O . HIS B 2 110 ? -18.004 -51.782 -50.899 1.00 41.00 112 HIS B O 1
ATOM 2392 N N . ASN B 2 111 ? -15.763 -51.980 -51.027 1.00 35.70 113 ASN B N 1
ATOM 2393 C CA . ASN B 2 111 ? -15.540 -51.758 -49.607 1.00 35.86 113 ASN B CA 1
ATOM 2394 C C . ASN B 2 111 ? -14.193 -51.067 -49.449 1.00 33.08 113 ASN B C 1
ATOM 2395 O O . ASN B 2 111 ? -13.431 -50.911 -50.408 1.00 30.90 113 ASN B O 1
ATOM 2400 N N . LEU B 2 112 ? -13.907 -50.636 -48.228 1.00 33.20 114 LEU B N 1
ATOM 2401 C CA . LEU B 2 112 ? -12.640 -49.997 -47.913 1.00 34.32 114 LEU B CA 1
ATOM 2402 C C . LEU B 2 112 ? -11.994 -50.780 -46.783 1.00 33.65 114 LEU B C 1
ATOM 2403 O O . LEU B 2 112 ? -12.641 -51.040 -45.766 1.00 37.63 114 LEU B O 1
ATOM 2405 N N . LEU B 2 113 ? -10.737 -51.175 -46.967 1.00 30.48 115 LEU B N 1
ATOM 2406 C CA . LEU B 2 113 ? -10.003 -51.907 -45.939 1.00 27.82 115 LEU B CA 1
ATOM 2407 C C . LEU B 2 113 ? -9.068 -50.916 -45.262 1.00 27.01 115 LEU B C 1
ATOM 2408 O O . LEU B 2 113 ? -8.226 -50.297 -45.926 1.00 28.25 115 LEU B O 1
ATOM 2413 N N . VAL B 2 114 ? -9.210 -50.767 -43.955 1.00 23.31 116 VAL B N 1
ATOM 2414 C CA . VAL B 2 114 ? -8.452 -49.781 -43.201 1.00 23.57 116 VAL B CA 1
ATOM 2415 C C . VAL B 2 114 ? -7.355 -50.508 -42.436 1.00 24.28 116 VAL B C 1
ATOM 2416 O O . VAL B 2 114 ? -7.636 -51.282 -41.521 1.00 24.65 116 VAL B O 1
ATOM 2420 N N . CYS B 2 115 ? -6.107 -50.273 -42.818 1.00 21.03 117 CYS B N 1
ATOM 2421 C CA . CYS B 2 115 ? -4.961 -50.711 -42.029 1.00 22.48 117 CYS B CA 1
ATOM 2422 C C . CYS B 2 115 ? -4.636 -49.600 -41.039 1.00 21.84 117 CYS B C 1
ATOM 2423 O O . CYS B 2 115 ? -4.192 -48.517 -41.434 1.00 22.02 117 CYS B O 1
ATOM 2426 N N . SER B 2 116 ? -4.913 -49.846 -39.760 1.00 23.58 118 SER B N 1
ATOM 2427 C CA . SER B 2 116 ? -4.608 -48.889 -38.707 1.00 22.25 118 SER B CA 1
ATOM 2428 C C . SER B 2 116 ? -3.209 -49.163 -38.193 1.00 22.18 118 SER B C 1
ATOM 2429 O O . SER B 2 116 ? -2.934 -50.258 -37.686 1.00 23.46 118 SER B O 1
ATOM 2432 N N . VAL B 2 117 ? -2.333 -48.175 -38.299 1.00 20.40 119 VAL B N 1
ATOM 2433 C CA . VAL B 2 117 ? -0.974 -48.299 -37.792 1.00 20.78 119 VAL B CA 1
ATOM 2434 C C . VAL B 2 117 ? -0.833 -47.250 -36.699 1.00 19.08 119 VAL B C 1
ATOM 2435 O O . VAL B 2 117 ? -0.795 -46.051 -36.993 1.00 17.43 119 VAL B O 1
ATOM 2439 N N . THR B 2 118 ? -0.820 -47.687 -35.438 1.00 18.50 120 THR B N 1
ATOM 2440 C CA . THR B 2 118 ? -0.985 -46.775 -34.314 1.00 17.71 120 THR B CA 1
ATOM 2441 C C . THR B 2 118 ? 0.172 -46.892 -33.329 1.00 19.30 120 THR B C 1
ATOM 2442 O O . THR B 2 118 ? 0.833 -47.918 -33.247 1.00 20.83 120 THR B O 1
ATOM 2446 N N . ASP B 2 119 ? 0.386 -45.814 -32.570 1.00 20.08 121 ASP B N 1
ATOM 2447 C CA . ASP B 2 119 ? 1.246 -45.804 -31.391 1.00 19.12 121 ASP B CA 1
ATOM 2448 C C . ASP B 2 119 ? 2.707 -46.117 -31.719 1.00 20.35 121 ASP B C 1
ATOM 2449 O O . ASP B 2 119 ? 3.356 -46.924 -31.052 1.00 24.44 121 ASP B O 1
ATOM 2454 N N . PHE B 2 120 ? 3.250 -45.447 -32.728 1.00 18.74 122 PHE B N 1
ATOM 2455 C CA . PHE B 2 120 ? 4.659 -45.671 -33.059 1.00 21.85 122 PHE B CA 1
ATOM 2456 C C . PHE B 2 120 ? 5.447 -44.363 -32.954 1.00 20.38 122 PHE B C 1
ATOM 2457 O O . PHE B 2 120 ? 4.879 -43.269 -32.948 1.00 17.69 122 PHE B O 1
ATOM 2465 N N . TYR B 2 121 ? 6.771 -44.502 -32.825 1.00 21.29 123 TYR B N 1
ATOM 2466 C CA . TYR B 2 121 ? 7.721 -43.394 -32.806 1.00 16.42 123 TYR B CA 1
ATOM 2467 C C . TYR B 2 121 ? 9.106 -43.974 -33.144 1.00 19.92 123 TYR B C 1
ATOM 2468 O O . TYR B 2 121 ? 9.479 -45.019 -32.605 1.00 24.88 123 TYR B O 1
ATOM 2477 N N . PRO B 2 122 ? 9.893 -43.294 -33.989 1.00 18.66 124 PRO B N 1
ATOM 2478 C CA . PRO B 2 122 ? 9.609 -41.999 -34.620 1.00 19.27 124 PRO B CA 1
ATOM 2479 C C . PRO B 2 122 ? 8.661 -42.082 -35.817 1.00 18.34 124 PRO B C 1
ATOM 2480 O O . PRO B 2 122 ? 8.001 -43.105 -36.042 1.00 18.65 124 PRO B O 1
ATOM 2484 N N . ALA B 2 123 ? 8.611 -40.988 -36.577 1.00 21.15 125 ALA B N 1
ATOM 2485 C CA . ALA B 2 123 ? 7.560 -40.780 -37.571 1.00 22.21 125 ALA B CA 1
ATOM 2486 C C . ALA B 2 123 ? 7.767 -41.604 -38.832 1.00 26.33 125 ALA B C 1
ATOM 2487 O O . ALA B 2 123 ? 6.788 -41.896 -39.535 1.00 25.03 125 ALA B O 1
ATOM 2489 N N . GLN B 2 124 ? 9.019 -41.925 -39.165 1.00 25.08 126 GLN B N 1
ATOM 2490 C CA . GLN B 2 124 ? 9.328 -42.680 -40.378 1.00 27.00 126 GLN B CA 1
ATOM 2491 C C . GLN B 2 124 ? 8.679 -44.050 -40.345 1.00 25.18 126 GLN B C 1
ATOM 2492 O O . GLN B 2 124 ? 8.961 -44.857 -39.453 1.00 27.43 126 GLN B O 1
ATOM 2498 N N . ILE B 2 125 ? 7.878 -44.344 -41.368 1.00 23.22 127 ILE B N 1
ATOM 2499 C CA . ILE B 2 125 ? 7.168 -45.613 -41.444 1.00 25.43 127 ILE B CA 1
ATOM 2500 C C . ILE B 2 125 ? 6.867 -45.917 -42.905 1.00 23.86 127 ILE B C 1
ATOM 2501 O O . ILE B 2 125 ? 6.701 -45.009 -43.724 1.00 23.64 127 ILE B O 1
ATOM 2506 N N . LYS B 2 126 ? 6.785 -47.205 -43.227 1.00 24.67 128 LYS B N 1
ATOM 2507 C CA . LYS B 2 126 ? 6.384 -47.660 -44.553 1.00 26.32 128 LYS B CA 1
ATOM 2508 C C . LYS B 2 126 ? 5.263 -48.677 -44.399 1.00 24.02 128 LYS B C 1
ATOM 2509 O O . LYS B 2 126 ? 5.415 -49.665 -43.671 1.00 21.78 128 LYS B O 1
ATOM 2515 N N . VAL B 2 127 ? 4.140 -48.427 -45.071 1.00 22.71 129 VAL B N 1
ATOM 2516 C CA . VAL B 2 127 ? 2.949 -49.271 -45.003 1.00 23.66 129 VAL B CA 1
ATOM 2517 C C . VAL B 2 127 ? 2.548 -49.626 -46.425 1.00 24.55 129 VAL B C 1
ATOM 2518 O O . VAL B 2 127 ? 2.265 -48.730 -47.229 1.00 23.65 129 VAL B O 1
ATOM 2522 N N . ARG B 2 128 ? 2.480 -50.925 -46.723 1.00 26.46 130 ARG B N 1
ATOM 2523 C CA . ARG B 2 128 ? 2.162 -51.399 -48.065 1.00 26.65 130 ARG B CA 1
ATOM 2524 C C . ARG B 2 128 ? 1.023 -52.396 -48.003 1.00 25.83 130 ARG B C 1
ATOM 2525 O O . ARG B 2 128 ? 0.971 -53.232 -47.097 1.00 25.65 130 ARG B O 1
ATOM 2533 N N . TRP B 2 129 ? 0.114 -52.297 -48.966 1.00 24.64 131 TRP B N 1
ATOM 2534 C CA . TRP B 2 129 ? -0.979 -53.237 -49.119 1.00 25.32 131 TRP B CA 1
ATOM 2535 C C . TRP B 2 129 ? -0.630 -54.240 -50.206 1.00 29.23 131 TRP B C 1
ATOM 2536 O O . TRP B 2 129 ? -0.044 -53.874 -51.232 1.00 28.47 131 TRP B O 1
ATOM 2547 N N . PHE B 2 130 ? -1.019 -55.494 -49.989 1.00 24.13 132 PHE B N 1
ATOM 2548 C CA . PHE B 2 130 ? -0.891 -56.541 -50.993 1.00 28.06 132 PHE B CA 1
ATOM 2549 C C . PHE B 2 130 ? -2.231 -57.223 -51.181 1.00 29.75 132 PHE B C 1
ATOM 2550 O O . PHE B 2 130 ? -2.955 -57.479 -50.216 1.00 25.29 132 PHE B O 1
ATOM 2558 N N . ARG B 2 131 ? -2.524 -57.549 -52.424 1.00 29.31 133 ARG B N 1
ATOM 2559 C CA . ARG B 2 131 ? -3.647 -58.400 -52.777 1.00 35.35 133 ARG B CA 1
ATOM 2560 C C . ARG B 2 131 ? -3.015 -59.691 -53.272 1.00 35.46 133 ARG B C 1
ATOM 2561 O O . ARG B 2 131 ? -2.363 -59.708 -54.321 1.00 57.28 133 ARG B O 1
ATOM 2569 N N . ASN B 2 132 ? -3.213 -60.770 -52.519 1.00 34.38 134 ASN B N 1
ATOM 2570 C CA . ASN B 2 132 ? -2.477 -62.002 -52.767 1.00 31.88 134 ASN B CA 1
ATOM 2571 C C . ASN B 2 132 ? -1.006 -61.591 -52.822 1.00 32.97 134 ASN B C 1
ATOM 2572 O O . ASN B 2 132 ? -0.538 -60.914 -51.897 1.00 27.53 134 ASN B O 1
ATOM 2577 N N . ASP B 2 133 ? -0.258 -61.922 -53.867 1.00 29.79 135 ASP B N 1
ATOM 2578 C CA . ASP B 2 133 ? 1.149 -61.530 -53.911 1.00 34.78 135 ASP B CA 1
ATOM 2579 C C . ASP B 2 133 ? 1.408 -60.266 -54.743 1.00 31.49 135 ASP B C 1
ATOM 2580 O O . ASP B 2 133 ? 2.556 -59.988 -55.085 1.00 37.93 135 ASP B O 1
ATOM 2585 N N . GLN B 2 134 ? 0.374 -59.523 -55.115 1.00 29.91 136 GLN B N 1
ATOM 2586 C CA . GLN B 2 134 ? 0.519 -58.292 -55.890 1.00 35.83 136 GLN B CA 1
ATOM 2587 C C . GLN B 2 134 ? 0.435 -57.068 -54.980 1.00 34.02 136 GLN B C 1
ATOM 2588 O O . GLN B 2 134 ? -0.536 -56.910 -54.234 1.00 32.61 136 GLN B O 1
ATOM 2594 N N . GLU B 2 135 ? 1.443 -56.197 -55.055 1.00 33.67 137 GLU B N 1
ATOM 2595 C CA . GLU B 2 135 ? 1.424 -54.958 -54.277 1.00 33.24 137 GLU B CA 1
ATOM 2596 C C . GLU B 2 135 ? 0.416 -53.979 -54.876 1.00 33.61 137 GLU B C 1
ATOM 2597 O O . GLU B 2 135 ? 0.373 -53.783 -56.091 1.00 36.35 137 GLU B O 1
ATOM 2603 N N . GLU B 2 136 ? -0.445 -53.422 -54.030 1.00 30.75 138 GLU B N 1
ATOM 2604 C CA . GLU B 2 136 ? -1.461 -52.456 -54.445 1.00 33.94 138 GLU B CA 1
ATOM 2605 C C . GLU B 2 136 ? -0.878 -51.051 -54.549 1.00 42.11 138 GLU B C 1
ATOM 2606 O O . GLU B 2 136 ? -0.541 -50.431 -53.534 1.00 37.00 138 GLU B O 1
ATOM 2612 N N . THR B 2 137 ? -0.748 -50.550 -55.778 1.00 43.52 139 THR B N 1
ATOM 2613 C CA . THR B 2 137 ? -0.236 -49.205 -56.030 1.00 45.81 139 THR B CA 1
ATOM 2614 C C . THR B 2 137 ? -1.276 -48.215 -56.545 1.00 49.08 139 THR B C 1
ATOM 2615 O O . THR B 2 137 ? -0.906 -47.099 -56.930 1.00 54.06 139 THR B O 1
ATOM 2619 N N . THR B 2 138 ? -2.554 -48.591 -56.592 1.00 43.43 140 THR B N 1
ATOM 2620 C CA . THR B 2 138 ? -3.629 -47.628 -56.794 1.00 38.11 140 THR B CA 1
ATOM 2621 C C . THR B 2 138 ? -4.758 -48.002 -55.846 1.00 39.35 140 THR B C 1
ATOM 2622 O O . THR B 2 138 ? -4.759 -49.083 -55.255 1.00 41.30 140 THR B O 1
ATOM 2626 N N . GLY B 2 139 ? -5.728 -47.102 -55.703 1.00 33.19 141 GLY B N 1
ATOM 2627 C CA . GLY B 2 139 ? -6.801 -47.309 -54.751 1.00 33.72 141 GLY B CA 1
ATOM 2628 C C . GLY B 2 139 ? -6.402 -47.195 -53.295 1.00 34.14 141 GLY B C 1
ATOM 2629 O O . GLY B 2 139 ? -7.223 -47.477 -52.409 1.00 31.39 141 GLY B O 1
ATOM 2630 N N . VAL B 2 140 ? -5.195 -46.718 -53.011 1.00 32.09 142 VAL B N 1
ATOM 2631 C CA . VAL B 2 140 ? -4.736 -46.542 -51.640 1.00 28.20 142 VAL B CA 1
ATOM 2632 C C . VAL B 2 140 ? -4.943 -45.088 -51.264 1.00 31.31 142 VAL B C 1
ATOM 2633 O O . VAL B 2 140 ? -4.478 -44.185 -51.969 1.00 29.80 142 VAL B O 1
ATOM 2637 N N . VAL B 2 141 ? -5.677 -44.865 -50.177 1.00 26.00 143 VAL B N 1
ATOM 2638 C CA . VAL B 2 141 ? -5.943 -43.538 -49.639 1.00 28.17 143 VAL B CA 1
ATOM 2639 C C . VAL B 2 141 ? -5.500 -43.537 -48.183 1.00 30.10 143 VAL B C 1
ATOM 2640 O O . VAL B 2 141 ? -6.056 -44.272 -47.356 1.00 27.68 143 VAL B O 1
ATOM 2644 N N . SER B 2 142 ? -4.562 -42.666 -47.858 1.00 34.49 144 SER B N 1
ATOM 2645 C CA . SER B 2 142 ? -3.930 -42.637 -46.548 1.00 30.71 144 SER B CA 1
ATOM 2646 C C . SER B 2 142 ? -4.255 -41.319 -45.858 1.00 32.29 144 SER B C 1
ATOM 2647 O O . SER B 2 142 ? -4.349 -40.279 -46.515 1.00 33.51 144 SER B O 1
ATOM 2650 N N . THR B 2 143 ? -4.493 -41.369 -44.545 1.00 30.16 145 THR B N 1
ATOM 2651 C CA . THR B 2 143 ? -4.552 -40.130 -43.797 1.00 30.41 145 THR B CA 1
ATOM 2652 C C . THR B 2 143 ? -3.163 -39.490 -43.800 1.00 26.28 145 THR B C 1
ATOM 2653 O O . THR B 2 143 ? -2.173 -40.126 -44.160 1.00 27.50 145 THR B O 1
ATOM 2657 N N . PRO B 2 144 ? -3.069 -38.214 -43.455 1.00 29.06 146 PRO B N 1
ATOM 2658 C CA . PRO B 2 144 ? -1.760 -37.673 -43.099 1.00 27.57 146 PRO B CA 1
ATOM 2659 C C . PRO B 2 144 ? -1.252 -38.380 -41.850 1.00 29.23 146 PRO B C 1
ATOM 2660 O O . PRO B 2 144 ? -2.000 -39.045 -41.129 1.00 26.28 146 PRO B O 1
ATOM 2664 N N . LEU B 2 145 ? 0.041 -38.249 -41.606 1.00 25.38 147 LEU B N 1
ATOM 2665 C CA . LEU B 2 145 ? 0.586 -38.671 -40.327 1.00 21.39 147 LEU B CA 1
ATOM 2666 C C . LEU B 2 145 ? -0.148 -37.940 -39.214 1.00 21.41 147 LEU B C 1
ATOM 2667 O O . LEU B 2 145 ? -0.312 -36.721 -39.280 1.00 22.33 147 LEU B O 1
ATOM 2672 N N . ILE B 2 146 ? -0.631 -38.679 -38.213 1.00 19.99 148 ILE B N 1
ATOM 2673 C CA . ILE B 2 146 ? -1.428 -38.095 -37.131 1.00 17.72 148 ILE B CA 1
ATOM 2674 C C . ILE B 2 146 ? -0.575 -38.036 -35.873 1.00 19.31 148 ILE B C 1
ATOM 2675 O O . ILE B 2 146 ? -0.112 -39.068 -35.387 1.00 16.84 148 ILE B O 1
ATOM 2680 N N . ARG B 2 147 ? -0.407 -36.835 -35.331 1.00 22.09 149 ARG B N 1
ATOM 2681 C CA . ARG B 2 147 ? 0.371 -36.606 -34.120 1.00 17.60 149 ARG B CA 1
ATOM 2682 C C . ARG B 2 147 ? -0.539 -36.713 -32.898 1.00 21.56 149 ARG B C 1
ATOM 2683 O O . ARG B 2 147 ? -1.490 -35.927 -32.752 1.00 21.94 149 ARG B O 1
ATOM 2691 N N . ASN B 2 148 ? -0.259 -37.686 -32.025 1.00 15.85 150 ASN B N 1
ATOM 2692 C CA . ASN B 2 148 ? -1.130 -37.913 -30.876 1.00 19.98 150 ASN B CA 1
ATOM 2693 C C . ASN B 2 148 ? -0.838 -36.968 -29.720 1.00 20.32 150 ASN B C 1
ATOM 2694 O O . ASN B 2 148 ? -1.681 -36.828 -28.834 1.00 22.40 150 ASN B O 1
ATOM 2699 N N . GLY B 2 149 ? 0.320 -36.316 -29.717 1.00 18.09 151 GLY B N 1
ATOM 2700 C CA . GLY B 2 149 ? 0.709 -35.401 -28.662 1.00 13.18 151 GLY B CA 1
ATOM 2701 C C . GLY B 2 149 ? 1.433 -36.044 -27.492 1.00 17.74 151 GLY B C 1
ATOM 2702 O O . GLY B 2 149 ? 1.981 -35.320 -26.648 1.00 17.00 151 GLY B O 1
ATOM 2703 N N . ASP B 2 150 ? 1.485 -37.367 -27.440 1.00 16.81 152 ASP B N 1
ATOM 2704 C CA . ASP B 2 150 ? 2.137 -38.104 -26.365 1.00 21.63 152 ASP B CA 1
ATOM 2705 C C . ASP B 2 150 ? 3.416 -38.776 -26.861 1.00 19.99 152 ASP B C 1
ATOM 2706 O O . ASP B 2 150 ? 3.800 -39.839 -26.372 1.00 15.95 152 ASP B O 1
ATOM 2711 N N . TRP B 2 151 ? 4.066 -38.176 -27.857 1.00 18.17 153 TRP B N 1
ATOM 2712 C CA . TRP B 2 151 ? 5.277 -38.748 -28.459 1.00 20.65 153 TRP B CA 1
ATOM 2713 C C . TRP B 2 151 ? 4.994 -40.087 -29.154 1.00 20.41 153 TRP B C 1
ATOM 2714 O O . TRP B 2 151 ? 5.848 -40.980 -29.197 1.00 18.42 153 TRP B O 1
ATOM 2725 N N . THR B 2 152 ? 3.789 -40.245 -29.702 1.00 17.64 154 THR B N 1
ATOM 2726 C CA . THR B 2 152 ? 3.506 -41.304 -30.666 1.00 15.17 154 THR B CA 1
ATOM 2727 C C . THR B 2 152 ? 2.710 -40.708 -31.820 1.00 16.75 154 THR B C 1
ATOM 2728 O O . THR B 2 152 ? 2.143 -39.613 -31.716 1.00 15.38 154 THR B O 1
ATOM 2732 N N . PHE B 2 153 ? 2.703 -41.445 -32.933 1.00 16.50 155 PHE B N 1
ATOM 2733 C CA . PHE B 2 153 ? 1.940 -41.142 -34.133 1.00 18.24 155 PHE B CA 1
ATOM 2734 C C . PHE B 2 153 ? 1.008 -42.295 -34.458 1.00 14.63 155 PHE B C 1
ATOM 2735 O O . PHE B 2 153 ? 1.123 -43.405 -33.935 1.00 16.80 155 PHE B O 1
ATOM 2743 N N . GLN B 2 154 ? 0.118 -42.031 -35.395 1.00 17.05 156 GLN B N 1
ATOM 2744 C CA . GLN B 2 154 ? -0.662 -43.092 -36.011 1.00 16.60 156 GLN B CA 1
ATOM 2745 C C . GLN B 2 154 ? -0.938 -42.671 -37.442 1.00 17.75 156 GLN B C 1
ATOM 2746 O O . GLN B 2 154 ? -0.813 -41.497 -37.799 1.00 20.35 156 GLN B O 1
ATOM 2752 N N . ILE B 2 155 ? -1.281 -43.650 -38.271 1.00 18.82 157 ILE B N 1
ATOM 2753 C CA . ILE B 2 155 ? -1.675 -43.372 -39.642 1.00 21.59 157 ILE B CA 1
ATOM 2754 C C . ILE B 2 155 ? -2.647 -44.455 -40.071 1.00 22.47 157 ILE B C 1
ATOM 2755 O O . ILE B 2 155 ? -2.539 -45.607 -39.642 1.00 20.59 157 ILE B O 1
ATOM 2760 N N . LEU B 2 156 ? -3.635 -44.070 -40.868 1.00 18.89 158 LEU B N 1
ATOM 2761 C CA . LEU B 2 156 ? -4.625 -45.003 -41.375 1.00 23.26 158 LEU B CA 1
ATOM 2762 C C . LEU B 2 156 ? -4.431 -45.076 -42.882 1.00 25.44 158 LEU B C 1
ATOM 2763 O O . LEU B 2 156 ? -4.475 -44.043 -43.558 1.00 26.31 158 LEU B O 1
ATOM 2768 N N . VAL B 2 157 ? -4.226 -46.279 -43.407 1.00 20.86 159 VAL B N 1
ATOM 2769 C CA . VAL B 2 157 ? -3.963 -46.469 -44.826 1.00 23.32 159 VAL B CA 1
ATOM 2770 C C . VAL B 2 157 ? -5.100 -47.334 -45.355 1.00 24.00 159 VAL B C 1
ATOM 2771 O O . VAL B 2 157 ? -5.250 -48.493 -44.955 1.00 24.33 159 VAL B O 1
ATOM 2775 N N . MET B 2 158 ? -5.916 -46.761 -46.229 1.00 24.58 160 MET B N 1
ATOM 2776 C CA . MET B 2 158 ? -7.155 -47.376 -46.670 1.00 26.36 160 MET B CA 1
ATOM 2777 C C . MET B 2 158 ? -6.992 -47.896 -48.087 1.00 27.93 160 MET B C 1
ATOM 2778 O O . MET B 2 158 ? -6.351 -47.256 -48.927 1.00 26.03 160 MET B O 1
ATOM 2783 N N . LEU B 2 159 ? -7.564 -49.066 -48.342 1.00 26.83 161 LEU B N 1
ATOM 2784 C CA . LEU B 2 159 ? -7.496 -49.692 -49.654 1.00 23.95 161 LEU B CA 1
ATOM 2785 C C . LEU B 2 159 ? -8.904 -49.798 -50.208 1.00 28.09 161 LEU B C 1
ATOM 2786 O O . LEU B 2 159 ? -9.767 -50.417 -49.580 1.00 28.47 161 LEU B O 1
ATOM 2791 N N . GLU B 2 160 ? -9.136 -49.170 -51.358 1.00 29.32 162 GLU B N 1
ATOM 2792 C CA . GLU B 2 160 ? -10.385 -49.344 -52.085 1.00 31.44 162 GLU B CA 1
ATOM 2793 C C . GLU B 2 160 ? -10.313 -50.667 -52.833 1.00 32.02 162 GLU B C 1
ATOM 2794 O O . GLU B 2 160 ? -9.388 -50.895 -53.620 1.00 28.32 162 GLU B O 1
ATOM 2800 N N . MET B 2 161 ? -11.252 -51.559 -52.555 1.00 30.45 163 MET B N 1
ATOM 2801 C CA . MET B 2 161 ? -11.182 -52.906 -53.094 1.00 33.82 163 MET B CA 1
ATOM 2802 C C . MET B 2 161 ? -12.595 -53.464 -53.197 1.00 39.14 163 MET B C 1
ATOM 2803 O O . MET B 2 161 ? -13.566 -52.861 -52.731 1.00 33.13 163 MET B O 1
ATOM 2808 N N . THR B 2 162 ? -12.692 -54.648 -53.785 1.00 40.56 164 THR B N 1
ATOM 2809 C CA . THR B 2 162 ? -13.957 -55.366 -53.876 1.00 44.65 164 THR B CA 1
ATOM 2810 C C . THR B 2 162 ? -13.703 -56.787 -53.402 1.00 37.50 164 THR B C 1
ATOM 2811 O O . THR B 2 162 ? -12.926 -57.520 -54.049 1.00 39.92 164 THR B O 1
ATOM 2815 N N . PRO B 2 163 ? -14.297 -57.209 -52.292 1.00 35.43 165 PRO B N 1
ATOM 2816 C CA . PRO B 2 163 ? -14.083 -58.579 -51.815 1.00 42.07 165 PRO B CA 1
ATOM 2817 C C . PRO B 2 163 ? -14.519 -59.598 -52.855 1.00 43.87 165 PRO B C 1
ATOM 2818 O O . PRO B 2 163 ? -15.673 -59.619 -53.290 1.00 46.35 165 PRO B O 1
ATOM 2822 N N . GLN B 2 164 ? -13.587 -60.451 -53.250 1.00 43.43 166 GLN B N 1
ATOM 2823 C CA . GLN B 2 164 ? -13.927 -61.617 -54.040 1.00 44.13 166 GLN B CA 1
ATOM 2824 C C . GLN B 2 164 ? -13.370 -62.837 -53.318 1.00 44.12 166 GLN B C 1
ATOM 2825 O O . GLN B 2 164 ? -12.392 -62.739 -52.565 1.00 37.55 166 GLN B O 1
ATOM 2831 N N . ARG B 2 165 ? -13.995 -63.989 -53.528 1.00 38.81 167 ARG B N 1
ATOM 2832 C CA . ARG B 2 165 ? -13.435 -65.198 -52.951 1.00 46.50 167 ARG B CA 1
ATOM 2833 C C . ARG B 2 165 ? -12.308 -65.651 -53.860 1.00 38.05 167 ARG B C 1
ATOM 2834 O O . ARG B 2 165 ? -12.386 -65.463 -55.069 1.00 41.25 167 ARG B O 1
ATOM 2842 N N . GLY B 2 166 ? -11.236 -66.209 -53.318 1.00 45.72 168 GLY B N 1
ATOM 2843 C CA . GLY B 2 166 ? -10.901 -66.215 -51.914 1.00 43.87 168 GLY B CA 1
ATOM 2844 C C . GLY B 2 166 ? -9.621 -65.399 -51.813 1.00 45.07 168 GLY B C 1
ATOM 2845 O O . GLY B 2 166 ? -8.516 -65.923 -51.606 1.00 41.49 168 GLY B O 1
ATOM 2846 N N . ASP B 2 167 ? -9.765 -64.108 -52.072 1.00 38.07 169 ASP B N 1
ATOM 2847 C CA . ASP B 2 167 ? -8.641 -63.196 -52.001 1.00 35.02 169 ASP B CA 1
ATOM 2848 C C . ASP B 2 167 ? -8.163 -63.021 -50.567 1.00 33.55 169 ASP B C 1
ATOM 2849 O O . ASP B 2 167 ? -8.932 -63.109 -49.607 1.00 33.43 169 ASP B O 1
ATOM 2854 N N . VAL B 2 168 ? -6.866 -62.783 -50.433 1.00 32.91 170 VAL B N 1
ATOM 2855 C CA . VAL B 2 168 ? -6.229 -62.553 -49.148 1.00 33.16 170 VAL B CA 1
ATOM 2856 C C . VAL B 2 168 ? -5.478 -61.237 -49.246 1.00 30.93 170 VAL B C 1
ATOM 2857 O O . VAL B 2 168 ? -4.689 -61.036 -50.174 1.00 32.46 170 VAL B O 1
ATOM 2861 N N . TYR B 2 169 ? -5.739 -60.341 -48.305 1.00 26.62 171 TYR B N 1
ATOM 2862 C CA . TYR B 2 169 ? -5.112 -59.033 -48.258 1.00 27.28 171 TYR B CA 1
ATOM 2863 C C . TYR B 2 169 ? -4.190 -58.950 -47.057 1.00 26.77 171 TYR B C 1
ATOM 2864 O O . TYR B 2 169 ? -4.520 -59.461 -45.981 1.00 25.65 171 TYR B O 1
ATOM 2873 N N . THR B 2 170 ? -3.037 -58.304 -47.246 1.00 21.87 172 THR B N 1
ATOM 2874 C CA . THR B 2 170 ? -2.073 -58.127 -46.174 1.00 22.45 172 THR B CA 1
ATOM 2875 C C . THR B 2 170 ? -1.550 -56.700 -46.164 1.00 25.58 172 THR B C 1
ATOM 2876 O O . THR B 2 170 ? -1.332 -56.083 -47.216 1.00 25.55 172 THR B O 1
ATOM 2880 N N . CYS B 2 171 ? -1.426 -56.175 -44.953 1.00 20.28 173 CYS B N 1
ATOM 2881 C CA . CYS B 2 171 ? -0.799 -54.897 -44.666 1.00 23.39 173 CYS B CA 1
ATOM 2882 C C . CYS B 2 171 ? 0.601 -55.176 -44.109 1.00 24.58 173 CYS B C 1
ATOM 2883 O O . CYS B 2 171 ? 0.732 -55.874 -43.098 1.00 22.91 173 CYS B O 1
ATOM 2886 N N . HIS B 2 172 ? 1.641 -54.665 -44.781 1.00 21.49 174 HIS B N 1
ATOM 2887 C CA . HIS B 2 172 ? 3.038 -54.892 -44.410 1.00 23.10 174 HIS B CA 1
ATOM 2888 C C . HIS B 2 172 ? 3.617 -53.601 -43.846 1.00 23.95 174 HIS B C 1
ATOM 2889 O O . HIS B 2 172 ? 3.567 -52.561 -44.507 1.00 23.07 174 HIS B O 1
ATOM 2896 N N . VAL B 2 173 ? 4.159 -53.655 -42.632 1.00 19.29 175 VAL B N 1
ATOM 2897 C CA . VAL B 2 173 ? 4.591 -52.450 -41.936 1.00 19.69 175 VAL B CA 1
ATOM 2898 C C . VAL B 2 173 ? 6.081 -52.549 -41.629 1.00 22.20 175 VAL B C 1
ATOM 2899 O O . VAL B 2 173 ? 6.535 -53.526 -41.025 1.00 20.89 175 VAL B O 1
ATOM 2903 N N . GLU B 2 174 ? 6.836 -51.546 -42.059 1.00 23.93 176 GLU B N 1
ATOM 2904 C CA . GLU B 2 174 ? 8.249 -51.426 -41.739 1.00 24.37 176 GLU B CA 1
ATOM 2905 C C . GLU B 2 174 ? 8.481 -50.161 -40.921 1.00 24.86 176 GLU B C 1
ATOM 2906 O O . GLU B 2 174 ? 7.877 -49.115 -41.198 1.00 27.19 176 GLU B O 1
ATOM 2912 N N . HIS B 2 175 ? 9.354 -50.252 -39.915 1.00 18.94 177 HIS B N 1
ATOM 2913 C CA . HIS B 2 175 ? 9.567 -49.141 -38.994 1.00 21.29 177 HIS B CA 1
ATOM 2914 C C . HIS B 2 175 ? 10.920 -49.333 -38.310 1.00 20.38 177 HIS B C 1
ATOM 2915 O O . HIS B 2 175 ? 11.338 -50.477 -38.097 1.00 24.75 177 HIS B O 1
ATOM 2922 N N . PRO B 2 176 ? 11.625 -48.254 -37.959 1.00 20.72 178 PRO B N 1
ATOM 2923 C CA . PRO B 2 176 ? 12.961 -48.427 -37.344 1.00 24.12 178 PRO B CA 1
ATOM 2924 C C . PRO B 2 176 ? 12.923 -49.195 -36.038 1.00 24.41 178 PRO B C 1
ATOM 2925 O O . PRO B 2 176 ? 13.974 -49.642 -35.560 1.00 23.29 178 PRO B O 1
ATOM 2929 N N . SER B 2 177 ? 11.759 -49.317 -35.408 1.00 22.14 179 SER B N 1
ATOM 2930 C CA . SER B 2 177 ? 11.684 -50.109 -34.196 1.00 21.99 179 SER B CA 1
ATOM 2931 C C . SER B 2 177 ? 11.607 -51.609 -34.465 1.00 22.65 179 SER B C 1
ATOM 2932 O O . SER B 2 177 ? 11.675 -52.379 -33.507 1.00 23.02 179 SER B O 1
ATOM 2935 N N . LEU B 2 178 ? 11.404 -52.036 -35.719 1.00 19.08 180 LEU B N 1
ATOM 2936 C CA . LEU B 2 178 ? 11.099 -53.424 -36.051 1.00 21.05 180 LEU B CA 1
ATOM 2937 C C . LEU B 2 178 ? 12.269 -54.069 -36.779 1.00 28.20 180 LEU B C 1
ATOM 2938 O O . LEU B 2 178 ? 12.636 -53.625 -37.872 1.00 22.84 180 LEU B O 1
ATOM 2943 N N . GLN B 2 179 ? 12.780 -55.172 -36.219 1.00 26.23 181 GLN B N 1
ATOM 2944 C CA . GLN B 2 179 ? 13.807 -55.953 -36.900 1.00 30.74 181 GLN B CA 1
ATOM 2945 C C . GLN B 2 179 ? 13.235 -56.644 -38.134 1.00 30.66 181 GLN B C 1
ATOM 2946 O O . GLN B 2 179 ? 13.894 -56.715 -39.174 1.00 31.56 181 GLN B O 1
ATOM 2952 N N . ASN B 2 180 ? 12.010 -57.148 -38.047 1.00 25.55 182 ASN B N 1
ATOM 2953 C CA . ASN B 2 180 ? 11.341 -57.733 -39.200 1.00 25.65 182 ASN B CA 1
ATOM 2954 C C . ASN B 2 180 ? 10.002 -57.043 -39.399 1.00 26.45 182 ASN B C 1
ATOM 2955 O O . ASN B 2 180 ? 9.374 -56.619 -38.426 1.00 24.87 182 ASN B O 1
ATOM 2960 N N . PRO B 2 181 ? 9.525 -56.942 -40.636 1.00 28.64 183 PRO B N 1
ATOM 2961 C CA . PRO B 2 181 ? 8.237 -56.273 -40.862 1.00 25.99 183 PRO B CA 1
ATOM 2962 C C . PRO B 2 181 ? 7.096 -56.988 -40.153 1.00 28.31 183 PRO B C 1
ATOM 2963 O O . PRO B 2 181 ? 7.123 -58.204 -39.955 1.00 28.77 183 PRO B O 1
ATOM 2967 N N . ILE B 2 182 ? 6.080 -56.218 -39.767 1.00 23.38 184 ILE B N 1
ATOM 2968 C CA . ILE B 2 182 ? 4.825 -56.792 -39.298 1.00 20.70 184 ILE B CA 1
ATOM 2969 C C . ILE B 2 182 ? 3.946 -57.048 -40.511 1.00 22.98 184 ILE B C 1
ATOM 2970 O O . ILE B 2 182 ? 3.790 -56.173 -41.369 1.00 20.57 184 ILE B O 1
ATOM 2975 N N . ILE B 2 183 ? 3.356 -58.237 -40.588 1.00 25.65 185 ILE B N 1
ATOM 2976 C CA . ILE B 2 183 ? 2.428 -58.545 -41.670 1.00 24.10 185 ILE B CA 1
ATOM 2977 C C . ILE B 2 183 ? 1.111 -58.939 -41.033 1.00 24.95 185 ILE B C 1
ATOM 2978 O O . ILE B 2 183 ? 1.050 -59.934 -40.301 1.00 25.48 185 ILE B O 1
ATOM 2983 N N . VAL B 2 184 ? 0.055 -58.195 -41.337 1.00 23.78 186 VAL B N 1
ATOM 2984 C CA . VAL B 2 184 ? -1.281 -58.524 -40.865 1.00 25.09 186 VAL B CA 1
ATOM 2985 C C . VAL B 2 184 ? -2.163 -58.806 -42.065 1.00 24.05 186 VAL B C 1
ATOM 2986 O O . VAL B 2 184 ? -2.045 -58.147 -43.104 1.00 24.59 186 VAL B O 1
ATOM 2990 N N . GLU B 2 185 ? -2.961 -59.856 -41.971 1.00 27.73 187 GLU B N 1
ATOM 2991 C CA . GLU B 2 185 ? -3.756 -60.235 -43.124 1.00 28.88 187 GLU B CA 1
ATOM 2992 C C . GLU B 2 185 ? -5.246 -60.245 -42.822 1.00 29.48 187 GLU B C 1
ATOM 2993 O O . GLU B 2 185 ? -5.675 -60.479 -41.684 1.00 26.83 187 GLU B O 1
ATOM 2999 N N . TRP B 2 186 ? -6.013 -59.967 -43.873 1.00 24.33 188 TRP B N 1
ATOM 3000 C CA . TRP B 2 186 ? -7.473 -60.010 -43.871 1.00 32.68 188 TRP B CA 1
ATOM 3001 C C . TRP B 2 186 ? -7.929 -60.898 -45.021 1.00 30.71 188 TRP B C 1
ATOM 3002 O O . TRP B 2 186 ? -7.490 -60.709 -46.165 1.00 28.37 188 TRP B O 1
ATOM 3013 N N . ARG B 2 187 ? -8.778 -61.880 -44.723 1.00 32.91 189 ARG B N 1
ATOM 3014 C CA . ARG B 2 187 ? -9.210 -62.819 -45.743 1.00 34.55 189 ARG B CA 1
ATOM 3015 C C . ARG B 2 187 ? -10.662 -62.538 -46.098 1.00 33.65 189 ARG B C 1
ATOM 3016 O O . ARG B 2 187 ? -11.504 -62.370 -45.212 1.00 34.42 189 ARG B O 1
ATOM 3024 N N . ALA B 2 188 ? -10.958 -62.470 -47.381 1.00 34.96 190 ALA B N 1
ATOM 3025 C CA . ALA B 2 188 ? -12.338 -62.271 -47.796 1.00 38.93 190 ALA B CA 1
ATOM 3026 C C . ALA B 2 188 ? -13.142 -63.511 -47.412 1.00 46.31 190 ALA B C 1
ATOM 3027 O O . ALA B 2 188 ? -12.664 -64.643 -47.533 1.00 44.78 190 ALA B O 1
ATOM 3029 N N . GLN B 2 189 ? -14.355 -63.299 -46.923 1.00 49.94 191 GLN B N 1
ATOM 3030 C CA . GLN B 2 189 ? -15.164 -64.358 -46.310 1.00 55.17 191 GLN B CA 1
ATOM 3031 C C . GLN B 2 189 ? -14.306 -65.375 -45.524 1.00 56.54 191 GLN B C 1
ATOM 3032 O O . GLN B 2 189 ? -14.550 -65.583 -44.324 1.00 55.87 191 GLN B O 1
ATOM 3038 N N . VAL C 3 2 ? 24.758 -33.413 -18.009 1.00 31.76 1 VAL C N 1
ATOM 3039 C CA . VAL C 3 2 ? 24.785 -32.158 -18.739 1.00 31.95 1 VAL C CA 1
ATOM 3040 C C . VAL C 3 2 ? 23.401 -31.526 -18.706 1.00 36.70 1 VAL C C 1
ATOM 3041 O O . VAL C 3 2 ? 22.397 -32.199 -18.964 1.00 34.03 1 VAL C O 1
ATOM 3045 N N . GLU C 3 3 ? 23.337 -30.235 -18.402 1.00 32.80 2 GLU C N 1
ATOM 3046 C CA . GLU C 3 3 ? 22.041 -29.590 -18.259 1.00 32.11 2 GLU C CA 1
ATOM 3047 C C . GLU C 3 3 ? 21.607 -29.031 -19.612 1.00 27.37 2 GLU C C 1
ATOM 3048 O O . GLU C 3 3 ? 22.444 -28.614 -20.420 1.00 24.76 2 GLU C O 1
ATOM 3054 N N . GLU C 3 4 ? 20.294 -29.031 -19.856 1.00 26.54 3 GLU C N 1
ATOM 3055 C CA . GLU C 3 4 ? 19.755 -28.336 -21.019 1.00 22.03 3 GLU C CA 1
ATOM 3056 C C . GLU C 3 4 ? 20.010 -26.844 -20.871 1.00 21.59 3 GLU C C 1
ATOM 3057 O O . GLU C 3 4 ? 19.939 -26.297 -19.768 1.00 23.34 3 GLU C O 1
ATOM 3063 N N . LEU C 3 5 ? 20.295 -26.176 -21.977 1.00 18.82 4 LEU C N 1
ATOM 3064 C CA . LEU C 3 5 ? 20.343 -24.724 -21.993 1.00 21.33 4 LEU C CA 1
ATOM 3065 C C . LEU C 3 5 ? 19.160 -24.183 -22.812 1.00 19.22 4 LEU C C 1
ATOM 3066 O O . LEU C 3 5 ? 18.299 -24.927 -23.302 1.00 22.67 4 LEU C O 1
ATOM 3071 N N . TYR C 3 6 ? 19.101 -22.867 -22.935 1.00 19.54 5 TYR C N 1
ATOM 3072 C CA . TYR C 3 6 ? 17.930 -22.242 -23.516 1.00 20.08 5 TYR C CA 1
ATOM 3073 C C . TYR C 3 6 ? 18.343 -20.939 -24.173 1.00 19.42 5 TYR C C 1
ATOM 3074 O O . TYR C 3 6 ? 19.392 -20.367 -23.860 1.00 21.26 5 TYR C O 1
ATOM 3083 N N . LEU C 3 7 ? 17.483 -20.452 -25.056 1.00 16.53 6 LEU C N 1
ATOM 3084 C CA . LEU C 3 7 ? 17.698 -19.197 -25.752 1.00 16.08 6 LEU C CA 1
ATOM 3085 C C . LEU C 3 7 ? 17.148 -18.046 -24.917 1.00 17.86 6 LEU C C 1
ATOM 3086 O O . LEU C 3 7 ? 15.987 -18.068 -24.495 1.00 19.55 6 LEU C O 1
ATOM 3091 N N . VAL C 3 8 ? 17.993 -17.049 -24.682 1.00 18.36 7 VAL C N 1
ATOM 3092 C CA . VAL C 3 8 ? 17.665 -15.929 -23.817 1.00 18.16 7 VAL C CA 1
ATOM 3093 C C . VAL C 3 8 ? 16.837 -14.926 -24.600 1.00 19.91 7 VAL C C 1
ATOM 3094 O O . VAL C 3 8 ? 17.187 -14.575 -25.731 1.00 18.30 7 VAL C O 1
ATOM 3098 N N . ALA C 3 9 ? 15.708 -14.506 -24.022 1.00 19.39 8 ALA C N 1
ATOM 3099 C CA . ALA C 3 9 ? 14.867 -13.488 -24.650 1.00 18.73 8 ALA C CA 1
ATOM 3100 C C . ALA C 3 9 ? 15.528 -12.123 -24.542 1.00 21.84 8 ALA C C 1
ATOM 3101 O O . ALA C 3 9 ? 15.806 -11.662 -23.432 1.00 19.96 8 ALA C O 1
ATOM 3103 N N . GLY C 3 10 ? 15.744 -11.456 -25.675 1.00 19.40 9 GLY C N 1
ATOM 3104 C CA . GLY C 3 10 ? 16.194 -10.074 -25.615 1.00 19.03 9 GLY C CA 1
ATOM 3105 C C . GLY C 3 10 ? 15.183 -9.208 -24.883 1.00 24.72 9 GLY C C 1
ATOM 3106 O O . GLY C 3 10 ? 13.968 -9.425 -24.965 1.00 21.37 9 GLY C O 1
ATOM 3107 N N . GLU C 3 11 ? 15.682 -8.219 -24.153 1.00 21.80 10 GLU C N 1
ATOM 3108 C CA . GLU C 3 11 ? 14.814 -7.372 -23.346 1.00 22.65 10 GLU C CA 1
ATOM 3109 C C . GLU C 3 11 ? 14.698 -6.009 -24.001 1.00 25.22 10 GLU C C 1
ATOM 3110 O O . GLU C 3 11 ? 15.717 -5.384 -24.314 1.00 26.11 10 GLU C O 1
ATOM 3116 N N . GLU C 3 12 ? 13.465 -5.549 -24.195 1.00 26.57 11 GLU C N 1
ATOM 3117 C CA . GLU C 3 12 ? 13.262 -4.229 -24.771 1.00 27.58 11 GLU C CA 1
ATOM 3118 C C . GLU C 3 12 ? 13.708 -3.161 -23.785 1.00 30.55 11 GLU C C 1
ATOM 3119 O O . GLU C 3 12 ? 13.677 -3.357 -22.565 1.00 25.25 11 GLU C O 1
ATOM 3125 N N . GLY C 3 13 ? 14.155 -2.034 -24.326 1.00 29.04 12 GLY C N 1
ATOM 3126 C CA . GLY C 3 13 ? 14.544 -0.898 -23.513 1.00 36.34 12 GLY C CA 1
ATOM 3127 C C . GLY C 3 13 ? 13.501 0.190 -23.651 1.00 40.25 12 GLY C C 1
ATOM 3128 O O . GLY C 3 13 ? 13.506 0.902 -24.660 1.00 52.24 12 GLY C O 1
ATOM 3129 N N . CYS C 3 14 ? 12.575 0.303 -22.736 1.00 35.24 13 CYS C N 1
ATOM 3130 C CA . CYS C 3 14 ? 11.563 1.307 -22.866 1.00 35.17 13 CYS C CA 1
ATOM 3131 C C . CYS C 3 14 ? 11.243 1.854 -21.521 1.00 40.66 13 CYS C C 1
ATOM 3132 O O . CYS C 3 14 ? 11.401 1.197 -20.536 1.00 41.59 13 CYS C O 1
ATOM 3135 N N . GLY C 3 15 ? 10.763 3.072 -21.511 1.00 47.50 14 GLY C N 1
ATOM 3136 C CA . GLY C 3 15 ? 10.401 3.734 -20.288 1.00 46.81 14 GLY C CA 1
ATOM 3137 C C . GLY C 3 15 ? 9.387 2.971 -19.503 1.00 45.68 14 GLY C C 1
ATOM 3138 O O . GLY C 3 15 ? 8.389 2.536 -20.019 1.00 49.98 14 GLY C O 1
ATOM 3139 N N . GLY C 3 16 ? 9.658 2.812 -18.231 1.00 30.00 15 GLY C N 1
ATOM 3140 C CA . GLY C 3 16 ? 8.755 2.094 -17.380 1.00 30.00 15 GLY C CA 1
ATOM 3141 C C . GLY C 3 16 ? 7.713 2.989 -16.786 1.00 30.00 15 GLY C C 1
ATOM 3142 O O . GLY C 3 16 ? 6.642 2.532 -16.542 1.00 30.00 15 GLY C O 1
ATOM 3143 N N . GLU D 1 2 ? -11.007 -10.375 -40.565 1.00 44.76 -1 GLU D N 1
ATOM 3144 C CA . GLU D 1 2 ? -10.482 -11.202 -39.477 1.00 50.88 -1 GLU D CA 1
ATOM 3145 C C . GLU D 1 2 ? -9.965 -10.343 -38.302 1.00 49.72 -1 GLU D C 1
ATOM 3146 O O . GLU D 1 2 ? -10.528 -10.409 -37.208 1.00 45.90 -1 GLU D O 1
ATOM 3152 N N . ASP D 1 3 ? -8.932 -9.515 -38.518 1.00 47.04 0 ASP D N 1
ATOM 3153 C CA . ASP D 1 3 ? -8.450 -8.666 -37.419 1.00 48.46 0 ASP D CA 1
ATOM 3154 C C . ASP D 1 3 ? -9.415 -7.523 -37.076 1.00 44.47 0 ASP D C 1
ATOM 3155 O O . ASP D 1 3 ? -9.394 -7.034 -35.940 1.00 45.11 0 ASP D O 1
ATOM 3160 N N . ILE D 1 4 ? -10.250 -7.076 -38.018 1.00 46.58 1 ILE D N 1
ATOM 3161 C CA . ILE D 1 4 ? -11.144 -5.928 -37.822 1.00 38.80 1 ILE D CA 1
ATOM 3162 C C . ILE D 1 4 ? -12.583 -6.415 -37.713 1.00 36.50 1 ILE D C 1
ATOM 3163 O O . ILE D 1 4 ? -13.062 -7.150 -38.583 1.00 41.45 1 ILE D O 1
ATOM 3168 N N . VAL D 1 5 ? -13.256 -6.030 -36.634 1.00 36.82 2 VAL D N 1
ATOM 3169 C CA . VAL D 1 5 ? -14.633 -6.437 -36.357 1.00 36.40 2 VAL D CA 1
ATOM 3170 C C . VAL D 1 5 ? -15.606 -5.508 -37.075 1.00 34.36 2 VAL D C 1
ATOM 3171 O O . VAL D 1 5 ? -15.496 -4.281 -36.977 1.00 37.63 2 VAL D O 1
ATOM 3175 N N . ALA D 1 6 ? -16.569 -6.095 -37.787 1.00 29.03 3 ALA D N 1
ATOM 3176 C CA . ALA D 1 6 ? -17.529 -5.339 -38.582 1.00 29.16 3 ALA D CA 1
ATOM 3177 C C . ALA D 1 6 ? -18.769 -6.201 -38.803 1.00 27.30 3 ALA D C 1
ATOM 3178 O O . ALA D 1 6 ? -18.708 -7.427 -38.708 1.00 29.22 3 ALA D O 1
ATOM 3180 N N . ASP D 1 7 ? -19.904 -5.547 -39.078 1.00 24.60 4 ASP D N 1
ATOM 3181 C CA . ASP D 1 7 ? -21.111 -6.293 -39.433 1.00 24.84 4 ASP D CA 1
ATOM 3182 C C . ASP D 1 7 ? -20.985 -6.945 -40.802 1.00 25.02 4 ASP D C 1
ATOM 3183 O O . ASP D 1 7 ? -21.534 -8.031 -41.029 1.00 23.02 4 ASP D O 1
ATOM 3188 N N . HIS D 1 8 ? -20.301 -6.283 -41.739 1.00 20.64 5 HIS D N 1
ATOM 3189 C CA . HIS D 1 8 ? -20.127 -6.807 -43.088 1.00 20.48 5 HIS D CA 1
ATOM 3190 C C . HIS D 1 8 ? -18.740 -6.424 -43.579 1.00 20.65 5 HIS D C 1
ATOM 3191 O O . HIS D 1 8 ? -18.202 -5.385 -43.200 1.00 20.96 5 HIS D O 1
ATOM 3198 N N . VAL D 1 9 ? -18.159 -7.283 -44.415 1.00 26.48 6 VAL D N 1
ATOM 3199 C CA . VAL D 1 9 ? -16.840 -7.052 -44.993 1.00 19.21 6 VAL D CA 1
ATOM 3200 C C . VAL D 1 9 ? -16.925 -7.290 -46.492 1.00 21.74 6 VAL D C 1
ATOM 3201 O O . VAL D 1 9 ? -17.381 -8.351 -46.934 1.00 20.87 6 VAL D O 1
ATOM 3205 N N . ALA D 1 10 ? -16.478 -6.311 -47.275 1.00 19.89 7 ALA D N 1
ATOM 3206 C CA . ALA D 1 10 ? -16.445 -6.446 -48.720 1.00 21.24 7 ALA D CA 1
ATOM 3207 C C . ALA D 1 10 ? -15.010 -6.304 -49.204 1.00 18.83 7 ALA D C 1
ATOM 3208 O O . ALA D 1 10 ? -14.213 -5.548 -48.636 1.00 20.07 7 ALA D O 1
ATOM 3210 N N . SER D 1 11 ? -14.693 -7.037 -50.261 1.00 16.88 8 SER D N 1
ATOM 3211 C CA . SER D 1 11 ? -13.470 -6.821 -51.028 1.00 20.61 8 SER D CA 1
ATOM 3212 C C . SER D 1 11 ? -13.929 -6.272 -52.368 1.00 22.28 8 SER D C 1
ATOM 3213 O O . SER D 1 11 ? -14.537 -6.997 -53.160 1.00 18.79 8 SER D O 1
ATOM 3216 N N . TYR D 1 12 ? -13.714 -4.980 -52.585 1.00 18.63 9 TYR D N 1
ATOM 3217 C CA . TYR D 1 12 ? -14.166 -4.377 -53.830 1.00 23.02 9 TYR D CA 1
ATOM 3218 C C . TYR D 1 12 ? -12.915 -4.186 -54.653 1.00 25.33 9 TYR D C 1
ATOM 3219 O O . TYR D 1 12 ? -12.505 -3.064 -54.965 1.00 18.55 9 TYR D O 1
ATOM 3228 N N . GLY D 1 13 A -12.338 -5.354 -54.939 1.00 24.59 9 GLY D N 1
ATOM 3229 C CA . GLY D 1 13 A -11.112 -5.676 -55.554 1.00 25.36 9 GLY D CA 1
ATOM 3230 C C . GLY D 1 13 A -10.354 -6.684 -54.716 1.00 21.16 9 GLY D C 1
ATOM 3231 O O . GLY D 1 13 A -9.534 -6.272 -53.894 1.00 17.42 9 GLY D O 1
ATOM 3232 N N . VAL D 1 14 ? -10.575 -7.984 -54.922 1.00 21.16 10 VAL D N 1
ATOM 3233 C CA . VAL D 1 14 ? -9.515 -8.963 -54.692 1.00 19.95 10 VAL D CA 1
ATOM 3234 C C . VAL D 1 14 ? -8.781 -9.082 -56.021 1.00 20.75 10 VAL D C 1
ATOM 3235 O O . VAL D 1 14 ? -9.347 -9.586 -56.998 1.00 19.23 10 VAL D O 1
ATOM 3239 N N . ASN D 1 15 ? -7.523 -8.653 -56.048 1.00 18.65 11 ASN D N 1
ATOM 3240 C CA . ASN D 1 15 ? -6.714 -8.572 -57.259 1.00 19.43 11 ASN D CA 1
ATOM 3241 C C . ASN D 1 15 ? -5.538 -9.518 -57.103 1.00 20.22 11 ASN D C 1
ATOM 3242 O O . ASN D 1 15 ? -4.834 -9.473 -56.086 1.00 17.53 11 ASN D O 1
ATOM 3247 N N . LEU D 1 16 ? -5.307 -10.349 -58.115 1.00 16.30 12 LEU D N 1
ATOM 3248 C CA . LEU D 1 16 ? -4.243 -11.334 -58.055 1.00 18.36 12 LEU D CA 1
ATOM 3249 C C . LEU D 1 16 ? -3.506 -11.309 -59.385 1.00 19.80 12 LEU D C 1
ATOM 3250 O O . LEU D 1 16 ? -4.135 -11.237 -60.448 1.00 24.32 12 LEU D O 1
ATOM 3255 N N . TYR D 1 17 ? -2.181 -11.306 -59.323 1.00 21.04 13 TYR D N 1
ATOM 3256 C CA . TYR D 1 17 ? -1.363 -11.514 -60.509 1.00 24.90 13 TYR D CA 1
ATOM 3257 C C . TYR D 1 17 ? -0.152 -12.356 -60.127 1.00 24.08 13 TYR D C 1
ATOM 3258 O O . TYR D 1 17 ? 0.499 -12.098 -59.109 1.00 21.48 13 TYR D O 1
ATOM 3267 N N . GLN D 1 18 ? 0.172 -13.331 -60.980 1.00 24.44 14 GLN D N 1
ATOM 3268 C CA . GLN D 1 18 ? 1.184 -14.343 -60.692 1.00 26.56 14 GLN D CA 1
ATOM 3269 C C . GLN D 1 18 ? 2.128 -14.532 -61.871 1.00 25.29 14 GLN D C 1
ATOM 3270 O O . GLN D 1 18 ? 1.671 -14.587 -63.016 1.00 24.81 14 GLN D O 1
ATOM 3276 N N . SER D 1 19 ? 3.428 -14.725 -61.592 1.00 24.07 15 SER D N 1
ATOM 3277 C CA . SER D 1 19 ? 4.374 -14.932 -62.691 1.00 27.72 15 SER D CA 1
ATOM 3278 C C . SER D 1 19 ? 4.152 -16.280 -63.364 1.00 30.10 15 SER D C 1
ATOM 3279 O O . SER D 1 19 ? 4.433 -16.431 -64.557 1.00 27.49 15 SER D O 1
ATOM 3282 N N . TYR D 1 20 ? 3.679 -17.273 -62.618 1.00 29.61 16 TYR D N 1
ATOM 3283 C CA . TYR D 1 20 ? 3.447 -18.594 -63.189 1.00 34.11 16 TYR D CA 1
ATOM 3284 C C . TYR D 1 20 ? 2.221 -18.566 -64.094 1.00 32.67 16 TYR D C 1
ATOM 3285 O O . TYR D 1 20 ? 1.098 -18.386 -63.621 1.00 32.74 16 TYR D O 1
ATOM 3294 N N . GLY D 1 21 ? 2.428 -18.797 -65.383 1.00 35.19 17 GLY D N 1
ATOM 3295 C CA . GLY D 1 21 ? 1.374 -18.659 -66.364 1.00 32.69 17 GLY D CA 1
ATOM 3296 C C . GLY D 1 21 ? 1.834 -17.776 -67.503 1.00 34.02 17 GLY D C 1
ATOM 3297 O O . GLY D 1 21 ? 2.166 -18.284 -68.566 1.00 41.90 17 GLY D O 1
ATOM 3298 N N . PRO D 1 22 ? 1.879 -16.450 -67.286 1.00 33.53 18 PRO D N 1
ATOM 3299 C CA . PRO D 1 22 ? 1.433 -15.827 -66.034 1.00 33.18 18 PRO D CA 1
ATOM 3300 C C . PRO D 1 22 ? -0.075 -15.798 -66.012 1.00 37.30 18 PRO D C 1
ATOM 3301 O O . PRO D 1 22 ? -0.683 -16.070 -67.051 1.00 37.82 18 PRO D O 1
ATOM 3305 N N . SER D 1 23 ? -0.679 -15.481 -64.870 1.00 28.97 19 SER D N 1
ATOM 3306 C CA . SER D 1 23 ? -2.130 -15.473 -64.797 1.00 33.52 19 SER D CA 1
ATOM 3307 C C . SER D 1 23 ? -2.563 -14.499 -63.719 1.00 31.02 19 SER D C 1
ATOM 3308 O O . SER D 1 23 ? -1.775 -14.105 -62.854 1.00 25.00 19 SER D O 1
ATOM 3311 N N . GLY D 1 24 ? -3.835 -14.112 -63.786 1.00 24.64 20 GLY D N 1
ATOM 3312 C CA . GLY D 1 24 ? -4.384 -13.176 -62.831 1.00 26.25 20 GLY D CA 1
ATOM 3313 C C . GLY D 1 24 ? -5.808 -13.545 -62.471 1.00 27.86 20 GLY D C 1
ATOM 3314 O O . GLY D 1 24 ? -6.396 -14.476 -63.025 1.00 26.67 20 GLY D O 1
ATOM 3315 N N . GLN D 1 25 ? -6.348 -12.808 -61.508 1.00 25.65 21 GLN D N 1
ATOM 3316 C CA . GLN D 1 25 ? -7.747 -12.965 -61.158 1.00 22.37 21 GLN D CA 1
ATOM 3317 C C . GLN D 1 25 ? -8.254 -11.637 -60.610 1.00 22.80 21 GLN D C 1
ATOM 3318 O O . GLN D 1 25 ? -7.537 -10.959 -59.869 1.00 19.93 21 GLN D O 1
ATOM 3324 N N . TYR D 1 26 ? -9.487 -11.265 -60.962 1.00 19.76 22 TYR D N 1
ATOM 3325 C CA . TYR D 1 26 ? -10.137 -10.107 -60.357 1.00 19.19 22 TYR D CA 1
ATOM 3326 C C . TYR D 1 26 ? -11.545 -10.503 -59.950 1.00 23.61 22 TYR D C 1
ATOM 3327 O O . TYR D 1 26 ? -12.309 -11.031 -60.767 1.00 20.01 22 TYR D O 1
ATOM 3336 N N . SER D 1 27 ? -11.881 -10.262 -58.687 1.00 19.91 23 SER D N 1
ATOM 3337 C CA . SER D 1 27 ? -13.204 -10.605 -58.189 1.00 18.46 23 SER D CA 1
ATOM 3338 C C . SER D 1 27 ? -13.585 -9.626 -57.093 1.00 19.72 23 SER D C 1
ATOM 3339 O O . SER D 1 27 ? -12.734 -8.946 -56.524 1.00 18.11 23 SER D O 1
ATOM 3342 N N . HIS D 1 28 ? -14.883 -9.539 -56.829 1.00 18.92 24 HIS D N 1
ATOM 3343 C CA . HIS D 1 28 ? -15.410 -8.845 -55.670 1.00 20.78 24 HIS D CA 1
ATOM 3344 C C . HIS D 1 28 ? -16.052 -9.874 -54.749 1.00 20.52 24 HIS D C 1
ATOM 3345 O O . HIS D 1 28 ? -16.660 -10.842 -55.223 1.00 19.45 24 HIS D O 1
ATOM 3352 N N . GLU D 1 29 ? -15.909 -9.668 -53.433 1.00 18.46 25 GLU D N 1
ATOM 3353 C CA . GLU D 1 29 ? -16.450 -10.571 -52.422 1.00 17.66 25 GLU D CA 1
ATOM 3354 C C . GLU D 1 29 ? -17.283 -9.788 -51.423 1.00 18.17 25 GLU D C 1
ATOM 3355 O O . GLU D 1 29 ? -16.962 -8.648 -51.104 1.00 16.73 25 GLU D O 1
ATOM 3361 N N . PHE D 1 30 ? -18.327 -10.422 -50.883 1.00 18.04 26 PHE D N 1
ATOM 3362 C CA . PHE D 1 30 ? -19.117 -9.792 -49.832 1.00 15.70 26 PHE D CA 1
ATOM 3363 C C . PHE D 1 30 ? -19.425 -10.831 -48.761 1.00 20.32 26 PHE D C 1
ATOM 3364 O O . PHE D 1 30 ? -19.993 -11.880 -49.065 1.00 18.73 26 PHE D O 1
ATOM 3372 N N . ASP D 1 31 ? -19.047 -10.544 -47.515 1.00 22.61 27 ASP D N 1
ATOM 3373 C CA . ASP D 1 31 ? -19.225 -11.496 -46.423 1.00 22.39 27 ASP D CA 1
ATOM 3374 C C . ASP D 1 31 ? -18.753 -12.890 -46.828 1.00 21.60 27 ASP D C 1
ATOM 3375 O O . ASP D 1 31 ? -19.408 -13.895 -46.560 1.00 25.29 27 ASP D O 1
ATOM 3380 N N . GLY D 1 32 ? -17.616 -12.952 -47.510 1.00 20.74 28 GLY D N 1
ATOM 3381 C CA . GLY D 1 32 ? -16.956 -14.215 -47.780 1.00 23.89 28 GLY D CA 1
ATOM 3382 C C . GLY D 1 32 ? -17.399 -14.975 -49.022 1.00 25.56 28 GLY D C 1
ATOM 3383 O O . GLY D 1 32 ? -16.867 -16.069 -49.276 1.00 22.89 28 GLY D O 1
ATOM 3384 N N . ASP D 1 33 ? -18.323 -14.438 -49.817 1.00 20.13 29 ASP D N 1
ATOM 3385 C CA . ASP D 1 33 ? -18.771 -15.110 -51.031 1.00 18.60 29 ASP D CA 1
ATOM 3386 C C . ASP D 1 33 ? -18.432 -14.242 -52.232 1.00 18.81 29 ASP D C 1
ATOM 3387 O O . ASP D 1 33 ? -18.393 -13.020 -52.126 1.00 19.98 29 ASP D O 1
ATOM 3392 N N . GLU D 1 34 ? -18.210 -14.880 -53.380 1.00 19.86 30 GLU D N 1
ATOM 3393 C CA . GLU D 1 34 ? -17.733 -14.197 -54.574 1.00 19.86 30 GLU D CA 1
ATOM 3394 C C . GLU D 1 34 ? -18.925 -13.640 -55.347 1.00 22.65 30 GLU D C 1
ATOM 3395 O O . GLU D 1 34 ? -19.802 -14.405 -55.773 1.00 23.57 30 GLU D O 1
ATOM 3401 N N . GLU D 1 35 ? -18.962 -12.316 -55.528 1.00 22.01 31 GLU D N 1
ATOM 3402 C CA . GLU D 1 35 ? -20.050 -11.697 -56.285 1.00 20.35 31 GLU D CA 1
ATOM 3403 C C . GLU D 1 35 ? -19.873 -11.902 -57.777 1.00 22.69 31 GLU D C 1
ATOM 3404 O O . GLU D 1 35 ? -20.841 -12.195 -58.491 1.00 23.53 31 GLU D O 1
ATOM 3410 N N . PHE D 1 36 ? -18.646 -11.734 -58.262 1.00 20.78 32 PHE D N 1
ATOM 3411 C CA . PHE D 1 36 ? -18.324 -11.942 -59.661 1.00 23.13 32 PHE D CA 1
ATOM 3412 C C . PHE D 1 36 ? -16.817 -12.099 -59.775 1.00 25.78 32 PHE D C 1
ATOM 3413 O O . PHE D 1 36 ? -16.061 -11.730 -58.867 1.00 21.67 32 PHE D O 1
ATOM 3421 N N . TYR D 1 37 ? -16.395 -12.673 -60.895 1.00 20.52 33 TYR D N 1
ATOM 3422 C CA . TYR D 1 37 ? -15.025 -12.538 -61.349 1.00 21.64 33 TYR D CA 1
ATOM 3423 C C . TYR D 1 37 ? -15.071 -11.998 -62.770 1.00 26.92 33 TYR D C 1
ATOM 3424 O O . TYR D 1 37 ? -16.103 -12.072 -63.449 1.00 22.94 33 TYR D O 1
ATOM 3433 N N . VAL D 1 38 ? -13.956 -11.427 -63.205 1.00 21.07 34 VAL D N 1
ATOM 3434 C CA . VAL D 1 38 ? -13.817 -10.933 -64.571 1.00 26.81 34 VAL D CA 1
ATOM 3435 C C . VAL D 1 38 ? -12.952 -11.904 -65.354 1.00 27.50 34 VAL D C 1
ATOM 3436 O O . VAL D 1 38 ? -11.807 -12.181 -64.979 1.00 24.54 34 VAL D O 1
ATOM 3440 N N . ASP D 1 39 ? -13.510 -12.444 -66.426 1.00 26.75 35 ASP D N 1
ATOM 3441 C CA . ASP D 1 39 ? -12.720 -13.221 -67.364 1.00 28.73 35 ASP D CA 1
ATOM 3442 C C . ASP D 1 39 ? -11.772 -12.262 -68.074 1.00 30.48 35 ASP D C 1
ATOM 3443 O O . ASP D 1 39 ? -12.208 -11.451 -68.895 1.00 30.13 35 ASP D O 1
ATOM 3448 N N . LEU D 1 40 ? -10.483 -12.308 -67.724 1.00 32.03 36 LEU D N 1
ATOM 3449 C CA . LEU D 1 40 ? -9.546 -11.302 -68.231 1.00 32.71 36 LEU D CA 1
ATOM 3450 C C . LEU D 1 40 ? -9.248 -11.499 -69.712 1.00 36.43 36 LEU D C 1
ATOM 3451 O O . LEU D 1 40 ? -8.879 -10.541 -70.398 1.00 39.95 36 LEU D O 1
ATOM 3456 N N . GLU D 1 41 ? -9.360 -12.732 -70.207 1.00 37.39 37 GLU D N 1
ATOM 3457 C CA . GLU D 1 41 ? -9.155 -13.004 -71.628 1.00 40.13 37 GLU D CA 1
ATOM 3458 C C . GLU D 1 41 ? -10.327 -12.497 -72.465 1.00 41.54 37 GLU D C 1
ATOM 3459 O O . GLU D 1 41 ? -10.130 -11.861 -73.504 1.00 40.53 37 GLU D O 1
ATOM 3465 N N . ARG D 1 42 ? -11.558 -12.794 -72.041 1.00 37.30 38 ARG D N 1
ATOM 3466 C CA . ARG D 1 42 ? -12.748 -12.413 -72.791 1.00 40.21 38 ARG D CA 1
ATOM 3467 C C . ARG D 1 42 ? -13.273 -11.036 -72.414 1.00 40.69 38 ARG D C 1
ATOM 3468 O O . ARG D 1 42 ? -14.189 -10.537 -73.075 1.00 42.65 38 ARG D O 1
ATOM 3476 N N . LYS D 1 43 ? -12.720 -10.413 -71.378 1.00 38.76 39 LYS D N 1
ATOM 3477 C CA . LYS D 1 43 ? -13.130 -9.079 -70.947 1.00 36.62 39 LYS D CA 1
ATOM 3478 C C . LYS D 1 43 ? -14.612 -9.088 -70.593 1.00 37.46 39 LYS D C 1
ATOM 3479 O O . LYS D 1 43 ? -15.389 -8.250 -71.057 1.00 35.80 39 LYS D O 1
ATOM 3485 N N . GLU D 1 44 ? -15.000 -10.043 -69.746 1.00 35.87 40 GLU D N 1
ATOM 3486 C CA . GLU D 1 44 ? -16.396 -10.270 -69.390 1.00 33.94 40 GLU D CA 1
ATOM 3487 C C . GLU D 1 44 ? -16.535 -10.416 -67.887 1.00 30.51 40 GLU D C 1
ATOM 3488 O O . GLU D 1 44 ? -15.799 -11.190 -67.264 1.00 29.90 40 GLU D O 1
ATOM 3494 N N . THR D 1 45 ? -17.512 -9.708 -67.326 1.00 25.30 41 THR D N 1
ATOM 3495 C CA . THR D 1 45 ? -17.876 -9.858 -65.927 1.00 27.75 41 THR D CA 1
ATOM 3496 C C . THR D 1 45 ? -18.800 -11.059 -65.776 1.00 28.62 41 THR D C 1
ATOM 3497 O O . THR D 1 45 ? -19.799 -11.177 -66.492 1.00 28.93 41 THR D O 1
ATOM 3501 N N . VAL D 1 46 ? -18.461 -11.963 -64.864 1.00 24.46 42 VAL D N 1
ATOM 3502 C CA . VAL D 1 46 ? -19.208 -13.200 -64.682 1.00 25.15 42 VAL D CA 1
ATOM 3503 C C . VAL D 1 46 ? -19.755 -13.201 -63.260 1.00 23.09 42 VAL D C 1
ATOM 3504 O O . VAL D 1 46 ? -19.062 -13.622 -62.323 1.00 22.71 42 VAL D O 1
ATOM 3508 N N . TR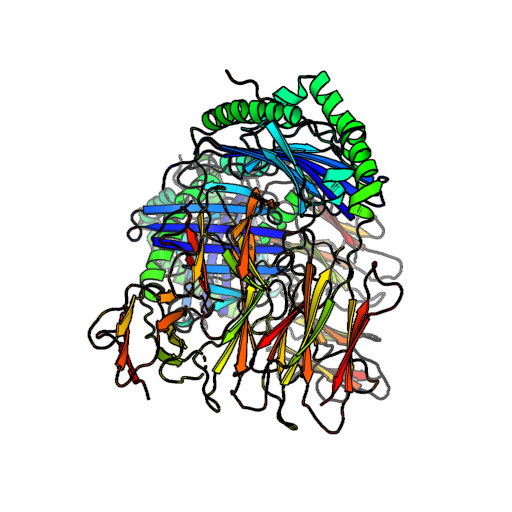P D 1 47 ? -21.004 -12.782 -63.102 1.00 21.40 43 TRP D N 1
ATOM 3509 C CA . TRP D 1 47 ? -21.649 -12.751 -61.798 1.00 22.89 43 TRP D CA 1
ATOM 3510 C C . TRP D 1 47 ? -22.085 -14.150 -61.375 1.00 26.73 43 TRP D C 1
ATOM 3511 O O . TRP D 1 47 ? -22.375 -15.016 -62.203 1.00 27.06 43 TRP D O 1
ATOM 3522 N N . GLN D 1 48 ? -22.135 -14.362 -60.065 1.00 24.71 44 GLN D N 1
ATOM 3523 C CA . GLN D 1 48 ? -22.312 -15.687 -59.494 1.00 23.08 44 GLN D CA 1
ATOM 3524 C C . GLN D 1 48 ? -23.731 -15.991 -59.055 1.00 26.89 44 GLN D C 1
ATOM 3525 O O . GLN D 1 48 ? -23.985 -17.100 -58.577 1.00 26.15 44 GLN D O 1
ATOM 3531 N N . LEU D 1 49 ? -24.657 -15.047 -59.187 1.00 26.38 45 LEU D N 1
ATOM 3532 C CA . LEU D 1 49 ? -26.045 -15.311 -58.866 1.00 27.18 45 LEU D CA 1
ATOM 3533 C C . LEU D 1 49 ? -26.936 -14.742 -59.957 1.00 29.45 45 LEU D C 1
ATOM 3534 O O . LEU D 1 49 ? -26.610 -13.714 -60.558 1.00 28.82 45 LEU D O 1
ATOM 3539 N N . PRO D 1 50 ? -28.062 -15.396 -60.238 1.00 31.07 46 PRO D N 1
ATOM 3540 C CA . PRO D 1 50 ? -29.049 -14.784 -61.149 1.00 33.07 46 PRO D CA 1
ATOM 3541 C C . PRO D 1 50 ? -29.480 -13.396 -60.706 1.00 31.66 46 PRO D C 1
ATOM 3542 O O . PRO D 1 50 ? -29.602 -12.486 -61.535 1.00 30.73 46 PRO D O 1
ATOM 3546 N N . LEU D 1 51 ? -29.721 -13.211 -59.405 1.00 29.25 47 LEU D N 1
ATOM 3547 C CA . LEU D 1 51 ? -30.028 -11.882 -58.885 1.00 30.28 47 LEU D CA 1
ATOM 3548 C C . LEU D 1 51 ? -29.018 -10.860 -59.385 1.00 29.68 47 LEU D C 1
ATOM 3549 O O . LEU D 1 51 ? -29.386 -9.809 -59.920 1.00 28.88 47 LEU D O 1
ATOM 3554 N N . PHE D 1 52 ? -27.734 -11.175 -59.248 1.00 26.00 48 PHE D N 1
ATOM 3555 C CA . PHE D 1 52 ? -26.698 -10.228 -59.630 1.00 27.24 48 PHE D CA 1
ATOM 3556 C C . PHE D 1 52 ? -26.672 -10.021 -61.138 1.00 26.05 48 PHE D C 1
ATOM 3557 O O . PHE D 1 52 ? -26.519 -8.891 -61.612 1.00 26.31 48 PHE D O 1
ATOM 3565 N N . ARG D 1 53 ? -26.760 -11.104 -61.909 1.00 26.90 49 ARG D N 1
ATOM 3566 C CA . ARG D 1 53 ? -26.710 -10.970 -63.360 1.00 32.19 49 ARG D CA 1
ATOM 3567 C C . ARG D 1 53 ? -27.818 -10.063 -63.884 1.00 34.23 49 ARG D C 1
ATOM 3568 O O . ARG D 1 53 ? -27.662 -9.460 -64.947 1.00 37.69 49 ARG D O 1
ATOM 3576 N N . ARG D 1 54 ? -28.939 -9.952 -63.163 1.00 31.39 50 ARG D N 1
ATOM 3577 C CA . ARG D 1 54 ? -30.037 -9.107 -63.621 1.00 35.07 50 ARG D CA 1
ATOM 3578 C C . ARG D 1 54 ? -29.880 -7.650 -63.205 1.00 36.05 50 ARG D C 1
ATOM 3579 O O . ARG D 1 54 ? -30.171 -6.745 -63.995 1.00 34.52 50 ARG D O 1
ATOM 3587 N N . PHE D 1 55 ? -29.439 -7.393 -61.977 1.00 27.17 51 PHE D N 1
ATOM 3588 C CA . PHE D 1 55 ? -29.584 -6.069 -61.402 1.00 33.02 51 PHE D CA 1
ATOM 3589 C C . PHE D 1 55 ? -28.276 -5.374 -61.032 1.00 30.90 51 PHE D C 1
ATOM 3590 O O . PHE D 1 55 ? -28.332 -4.305 -60.416 1.00 28.67 51 PHE D O 1
ATOM 3598 N N . ARG D 1 56 ? -27.113 -5.964 -61.322 1.00 26.59 52 ARG D N 1
ATOM 3599 C CA . ARG D 1 56 ? -25.826 -5.332 -61.045 1.00 25.53 52 ARG D CA 1
ATOM 3600 C C . ARG D 1 56 ? -25.021 -5.267 -62.335 1.00 29.22 52 ARG D C 1
ATOM 3601 O O . ARG D 1 56 ? -25.186 -6.100 -63.231 1.00 29.33 52 ARG D O 1
ATOM 3609 N N . ARG D 1 57 ? -24.105 -4.302 -62.403 1.00 26.72 53 ARG D N 1
ATOM 3610 C CA . ARG D 1 57 ? -23.258 -4.129 -63.577 1.00 27.30 53 ARG D CA 1
ATOM 3611 C C . ARG D 1 57 ? -21.862 -3.706 -63.147 1.00 23.46 53 ARG D C 1
ATOM 3612 O O . ARG D 1 57 ? -21.721 -2.809 -62.317 1.00 26.42 53 ARG D O 1
ATOM 3620 N N . PHE D 1 58 ? -20.839 -4.326 -63.727 1.00 25.38 54 PHE D N 1
ATOM 3621 C CA . PHE D 1 58 ? -19.460 -3.942 -63.443 1.00 25.85 54 PHE D CA 1
ATOM 3622 C C . PHE D 1 58 ? -18.667 -3.928 -64.740 1.00 26.97 54 PHE D C 1
ATOM 3623 O O . PHE D 1 58 ? -18.635 -4.921 -65.471 1.00 24.72 54 PHE D O 1
ATOM 3631 N N . ASP D 1 59 ? -18.019 -2.811 -65.008 1.00 24.48 55 ASP D N 1
ATOM 3632 C CA . ASP D 1 59 ? -17.265 -2.637 -66.242 1.00 26.34 55 ASP D CA 1
ATOM 3633 C C . ASP D 1 59 ? -15.987 -3.471 -66.209 1.00 29.79 55 ASP D C 1
ATOM 3634 O O . ASP D 1 59 ? -15.060 -3.136 -65.454 1.00 27.09 55 ASP D O 1
ATOM 3639 N N . PRO D 1 60 ? -15.877 -4.534 -67.007 1.00 27.41 56 PRO D N 1
ATOM 3640 C CA . PRO D 1 60 ? -14.686 -5.392 -66.911 1.00 27.74 56 PRO D CA 1
ATOM 3641 C C . PRO D 1 60 ? -13.384 -4.672 -67.211 1.00 29.88 56 PRO D C 1
ATOM 3642 O O . PRO D 1 60 ? -12.328 -5.144 -66.776 1.00 26.93 56 PRO D O 1
ATOM 3646 N N . GLN D 1 61 ? -13.421 -3.552 -67.940 1.00 29.04 57 GLN D N 1
ATOM 3647 C CA . GLN D 1 61 ? -12.201 -2.787 -68.189 1.00 32.55 57 GLN D CA 1
ATOM 3648 C C . GLN D 1 61 ? -11.573 -2.299 -66.885 1.00 31.65 57 GLN D C 1
ATOM 3649 O O . GLN D 1 61 ? -10.350 -2.133 -66.807 1.00 28.70 57 GLN D O 1
ATOM 3655 N N . PHE D 1 62 ? -12.386 -2.053 -65.855 1.00 31.04 58 PHE D N 1
ATOM 3656 C CA . PHE D 1 62 ? -11.823 -1.692 -64.558 1.00 28.66 58 PHE D CA 1
ATOM 3657 C C . PHE D 1 62 ? -10.847 -2.762 -64.089 1.00 26.34 58 PHE D C 1
ATOM 3658 O O . PHE D 1 62 ? -9.732 -2.457 -63.653 1.00 26.93 58 PHE D O 1
ATOM 3666 N N . ALA D 1 63 ? -11.244 -4.035 -64.202 1.00 24.84 59 ALA D N 1
ATOM 3667 C CA . ALA D 1 63 ? -10.382 -5.134 -63.764 1.00 25.20 59 ALA D CA 1
ATOM 3668 C C . ALA D 1 63 ? -9.112 -5.225 -64.610 1.00 25.94 59 ALA D C 1
ATOM 3669 O O . ALA D 1 63 ? -8.011 -5.415 -64.076 1.00 25.54 59 ALA D O 1
ATOM 3671 N N . LEU D 1 64 ? -9.236 -5.102 -65.906 1.00 27.56 60 LEU D N 1
ATOM 3672 C CA . LEU D 1 64 ? -8.095 -5.184 -66.768 1.00 26.91 60 LEU D CA 1
ATOM 3673 C C . LEU D 1 64 ? -7.072 -4.131 -66.361 1.00 26.95 60 LEU D C 1
ATOM 3674 O O . LEU D 1 64 ? -5.926 -4.417 -66.245 1.00 28.19 60 LEU D O 1
ATOM 3679 N N . THR D 1 65 ? -7.542 -2.925 -66.139 1.00 27.30 61 THR D N 1
ATOM 3680 C CA . THR D 1 65 ? -6.723 -1.816 -65.729 1.00 28.12 61 THR D CA 1
ATOM 3681 C C . THR D 1 65 ? -6.014 -2.075 -64.395 1.00 28.72 61 THR D C 1
ATOM 3682 O O . THR D 1 65 ? -4.847 -1.879 -64.302 1.00 24.80 61 THR D O 1
ATOM 3686 N N . ASN D 1 66 ? -6.729 -2.526 -63.372 1.00 26.85 62 ASN D N 1
ATOM 3687 C CA . ASN D 1 66 ? -6.090 -2.803 -62.087 1.00 25.00 62 ASN D CA 1
ATOM 3688 C C . ASN D 1 66 ? -5.055 -3.912 -62.248 1.00 23.77 62 ASN D C 1
ATOM 3689 O O . ASN D 1 66 ? -3.986 -3.784 -61.770 1.00 23.52 62 ASN D O 1
ATOM 3694 N N . ILE D 1 67 ? -5.397 -4.997 -62.922 1.00 22.81 63 ILE D N 1
ATOM 3695 C CA . ILE D 1 67 ? -4.480 -6.094 -63.091 1.00 22.43 63 ILE D CA 1
ATOM 3696 C C . ILE D 1 67 ? -3.201 -5.640 -63.799 1.00 27.66 63 ILE D C 1
ATOM 3697 O O . ILE D 1 67 ? -2.123 -6.079 -63.493 1.00 23.31 63 ILE D O 1
ATOM 3702 N N . ALA D 1 68 ? -3.355 -4.729 -64.739 1.00 26.61 64 ALA D N 1
ATOM 3703 C CA . ALA D 1 68 ? -2.182 -4.173 -65.412 1.00 26.12 64 ALA D CA 1
ATOM 3704 C C . ALA D 1 68 ? -1.250 -3.493 -64.418 1.00 22.86 64 ALA D C 1
ATOM 3705 O O . ALA D 1 68 ? -0.020 -3.579 -64.545 1.00 22.43 64 ALA D O 1
ATOM 3707 N N . VAL D 1 69 ? -1.818 -2.814 -63.416 1.00 21.79 65 VAL D N 1
ATOM 3708 C CA . VAL D 1 69 ? -1.009 -2.225 -62.352 1.00 23.29 65 VAL D CA 1
ATOM 3709 C C . VAL D 1 69 ? -0.289 -3.300 -61.558 1.00 22.92 65 VAL D C 1
ATOM 3710 O O . VAL D 1 69 ? 0.890 -3.140 -61.216 1.00 23.63 65 VAL D O 1
ATOM 3714 N N . LEU D 1 70 ? -0.989 -4.389 -61.204 1.00 23.73 66 LEU D N 1
ATOM 3715 C CA . LEU D 1 70 ? -0.332 -5.445 -60.427 1.00 21.95 66 LEU D CA 1
ATOM 3716 C C . LEU D 1 70 ? 0.873 -6.023 -61.163 1.00 24.32 66 LEU D C 1
ATOM 3717 O O . LEU D 1 70 ? 1.892 -6.336 -60.540 1.00 23.18 66 LEU D O 1
ATOM 3722 N N . LYS D 1 71 ? 0.774 -6.199 -62.484 1.00 24.97 67 LYS D N 1
ATOM 3723 C CA . LYS D 1 71 ? 1.926 -6.696 -63.236 1.00 25.12 67 LYS D CA 1
ATOM 3724 C C . LYS D 1 71 ? 3.143 -5.808 -63.027 1.00 24.44 67 LYS D C 1
ATOM 3725 O O . LYS D 1 71 ? 4.256 -6.303 -62.818 1.00 25.86 67 LYS D O 1
ATOM 3731 N N . HIS D 1 72 ? 2.951 -4.491 -63.097 1.00 27.97 68 HIS D N 1
ATOM 3732 C CA . HIS D 1 72 ? 4.067 -3.576 -62.891 1.00 30.60 68 HIS D CA 1
ATOM 3733 C C . HIS D 1 72 ? 4.569 -3.669 -61.459 1.00 27.82 68 HIS D C 1
ATOM 3734 O O . HIS D 1 72 ? 5.778 -3.785 -61.223 1.00 28.47 68 HIS D O 1
ATOM 3741 N N . ASN D 1 73 ? 3.648 -3.634 -60.488 1.00 23.35 69 ASN D N 1
ATOM 3742 C CA . ASN D 1 73 ? 4.051 -3.703 -59.088 1.00 21.87 69 ASN D CA 1
ATOM 3743 C C . ASN D 1 73 ? 4.834 -4.979 -58.807 1.00 22.10 69 ASN D C 1
ATOM 3744 O O . ASN D 1 73 ? 5.817 -4.957 -58.062 1.00 23.51 69 ASN D O 1
ATOM 3749 N N . LEU D 1 74 ? 4.403 -6.107 -59.382 1.00 22.02 70 LEU D N 1
ATOM 3750 C CA . LEU D 1 74 ? 5.082 -7.372 -59.122 1.00 23.41 70 LEU D CA 1
ATOM 3751 C C . LEU D 1 74 ? 6.560 -7.284 -59.485 1.00 25.69 70 LEU D C 1
ATOM 3752 O O . LEU D 1 74 ? 7.430 -7.720 -58.717 1.00 23.86 70 LEU D O 1
ATOM 3757 N N . ASN D 1 75 ? 6.871 -6.699 -60.639 1.00 25.16 71 ASN D N 1
ATOM 3758 C CA . ASN D 1 75 ? 8.277 -6.604 -61.017 1.00 24.84 71 ASN D CA 1
ATOM 3759 C C . ASN D 1 75 ? 9.047 -5.712 -60.051 1.00 23.34 71 ASN D C 1
ATOM 3760 O O . ASN D 1 75 ? 10.196 -6.007 -59.719 1.00 31.91 71 ASN D O 1
ATOM 3765 N N . CYS D 1 76 ? 8.423 -4.648 -59.542 1.00 24.14 72 CYS D N 1
ATOM 3766 C CA . CYS D 1 76 ? 9.121 -3.794 -58.586 1.00 26.48 72 CYS D CA 1
ATOM 3767 C C . CYS D 1 76 ? 9.483 -4.556 -57.310 1.00 26.40 72 CYS D C 1
ATOM 3768 O O . CYS D 1 76 ? 10.602 -4.422 -56.799 1.00 23.68 72 CYS D O 1
ATOM 3771 N N . VAL D 1 77 ? 8.555 -5.363 -56.782 1.00 23.47 73 VAL D N 1
ATOM 3772 C CA . VAL D 1 77 ? 8.812 -6.043 -55.511 1.00 21.47 73 VAL D CA 1
ATOM 3773 C C . VAL D 1 77 ? 9.648 -7.303 -55.717 1.00 24.76 73 VAL D C 1
ATOM 3774 O O . VAL D 1 77 ? 10.402 -7.706 -54.820 1.00 25.67 73 VAL D O 1
ATOM 3778 N N . ILE D 1 78 ? 9.568 -7.930 -56.891 1.00 24.30 74 ILE D N 1
ATOM 3779 C CA . ILE D 1 78 ? 10.532 -8.979 -57.216 1.00 25.67 74 ILE D CA 1
ATOM 3780 C C . ILE D 1 78 ? 11.954 -8.438 -57.089 1.00 25.92 74 ILE D C 1
ATOM 3781 O O . ILE D 1 78 ? 12.827 -9.072 -56.481 1.00 29.28 74 ILE D O 1
ATOM 3786 N N . LYS D 1 79 ? 12.210 -7.256 -57.656 1.00 25.65 75 LYS D N 1
ATOM 3787 C CA . LYS D 1 79 ? 13.549 -6.676 -57.563 1.00 28.99 75 LYS D CA 1
ATOM 3788 C C . LYS D 1 79 ? 13.894 -6.294 -56.133 1.00 30.24 75 LYS D C 1
ATOM 3789 O O . LYS D 1 79 ? 14.962 -6.653 -55.621 1.00 29.54 75 LYS D O 1
ATOM 3795 N N . ARG D 1 80 ? 12.995 -5.568 -55.468 1.00 27.26 76 ARG D N 1
ATOM 3796 C CA . ARG D 1 80 ? 13.285 -5.062 -54.134 1.00 27.65 76 ARG D CA 1
ATOM 3797 C C . ARG D 1 80 ? 13.480 -6.194 -53.138 1.00 28.85 76 ARG D C 1
ATOM 3798 O O . ARG D 1 80 ? 14.164 -6.004 -52.125 1.00 28.55 76 ARG D O 1
ATOM 3806 N N . SER D 1 81 ? 12.931 -7.381 -53.417 1.00 27.43 77 SER D N 1
ATOM 3807 C CA . SER D 1 81 ? 13.072 -8.523 -52.515 1.00 26.68 77 SER D CA 1
ATOM 3808 C C . SER D 1 81 ? 14.210 -9.460 -52.921 1.00 29.26 77 SER D C 1
ATOM 3809 O O . SER D 1 81 ? 14.324 -10.553 -52.354 1.00 26.74 77 SER D O 1
ATOM 3812 N N . ASN D 1 82 ? 15.051 -9.057 -53.878 1.00 27.80 78 ASN D N 1
ATOM 3813 C CA . ASN D 1 82 ? 16.058 -9.942 -54.483 1.00 30.71 78 ASN D C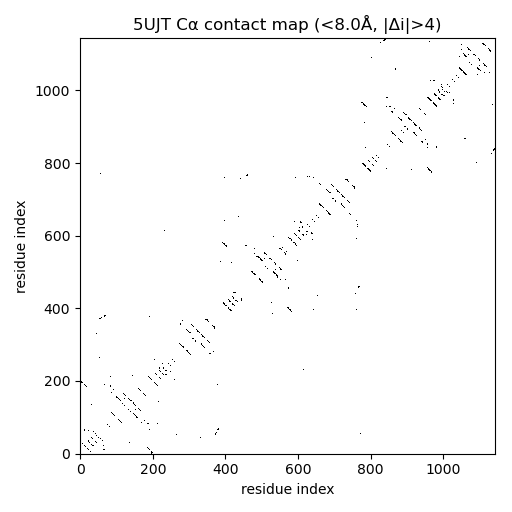A 1
ATOM 3814 C C . ASN D 1 82 ? 15.458 -11.292 -54.898 1.00 29.94 78 ASN D C 1
ATOM 3815 O O . ASN D 1 82 ? 15.978 -12.361 -54.575 1.00 29.22 78 ASN D O 1
ATOM 3820 N N . SER D 1 83 ? 14.344 -11.233 -55.636 1.00 24.98 79 SER D N 1
ATOM 3821 C CA . SER D 1 83 ? 13.708 -12.415 -56.231 1.00 26.65 79 SER D CA 1
ATOM 3822 C C . SER D 1 83 ? 13.351 -13.467 -55.181 1.00 29.82 79 SER D C 1
ATOM 3823 O O . SER D 1 83 ? 13.634 -14.659 -55.340 1.00 27.71 79 SER D O 1
ATOM 3826 N N . THR D 1 84 ? 12.724 -13.031 -54.093 1.00 27.17 80 THR D N 1
ATOM 3827 C CA . THR D 1 84 ? 12.193 -13.987 -53.125 1.00 25.63 80 THR D CA 1
ATOM 3828 C C . THR D 1 84 ? 10.917 -14.611 -53.679 1.00 24.85 80 THR D C 1
ATOM 3829 O O . THR D 1 84 ? 9.922 -13.912 -53.892 1.00 26.86 80 THR D O 1
ATOM 3833 N N . ALA D 1 85 ? 10.935 -15.922 -53.884 1.00 25.52 81 ALA D N 1
ATOM 3834 C CA . ALA D 1 85 ? 9.826 -16.624 -54.507 1.00 29.64 81 ALA D CA 1
ATOM 3835 C C . ALA D 1 85 ? 8.778 -17.008 -53.461 1.00 26.24 81 ALA D C 1
ATOM 3836 O O . ALA D 1 85 ? 9.027 -16.989 -52.252 1.00 25.99 81 ALA D O 1
ATOM 3838 N N . ALA D 1 86 ? 7.582 -17.335 -53.944 1.00 25.52 82 ALA D N 1
ATOM 3839 C CA . ALA D 1 86 ? 6.523 -17.769 -53.045 1.00 25.30 82 ALA D CA 1
ATOM 3840 C C . ALA D 1 86 ? 6.880 -19.093 -52.365 1.00 29.04 82 ALA D C 1
ATOM 3841 O O . ALA D 1 86 ? 7.485 -19.986 -52.967 1.00 27.88 82 ALA D O 1
ATOM 3843 N N . THR D 1 87 ? 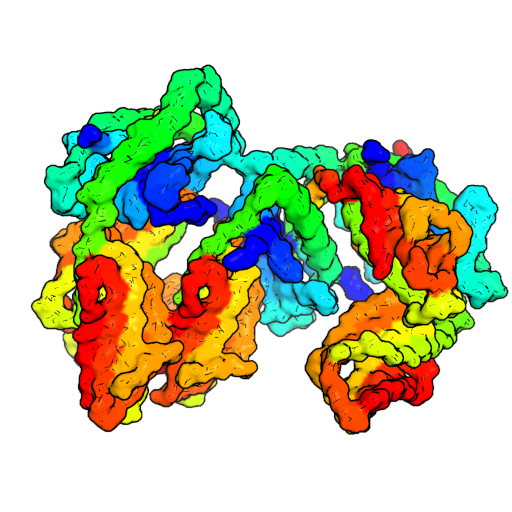6.464 -19.213 -51.109 1.00 26.01 83 THR D N 1
ATOM 3844 C CA . THR D 1 87 ? 6.604 -20.420 -50.307 1.00 28.19 83 THR D CA 1
ATOM 3845 C C . THR D 1 87 ? 5.373 -21.300 -50.495 1.00 32.14 83 THR D C 1
ATOM 3846 O O . THR D 1 87 ? 4.242 -20.806 -50.422 1.00 34.11 83 THR D O 1
ATOM 3850 N N . ASN D 1 88 ? 5.584 -22.597 -50.731 1.00 30.14 84 ASN D N 1
ATOM 3851 C CA . ASN D 1 88 ? 4.470 -23.532 -50.867 1.00 29.59 84 ASN D CA 1
ATOM 3852 C C . ASN D 1 88 ? 3.886 -23.881 -49.506 1.00 29.55 84 ASN D C 1
ATOM 3853 O O . ASN D 1 88 ? 4.618 -24.259 -48.592 1.00 34.45 84 ASN D O 1
ATOM 3858 N N . GLU D 1 89 ? 2.570 -23.730 -49.359 1.00 32.02 85 GLU D N 1
ATOM 3859 C CA . GLU D 1 89 ? 1.870 -24.213 -48.176 1.00 30.53 85 GLU D CA 1
ATOM 3860 C C . GLU D 1 89 ? 1.229 -25.569 -48.481 1.00 28.87 85 GLU D C 1
ATOM 3861 O O . GLU D 1 89 ? 1.101 -25.980 -49.639 1.00 27.90 85 GLU D O 1
ATOM 3867 N N . VAL D 1 90 ? 0.863 -26.287 -47.427 1.00 29.08 86 VAL D N 1
ATOM 3868 C CA . VAL D 1 90 ? 0.203 -27.584 -47.556 1.00 32.95 86 VAL D CA 1
ATOM 3869 C C . VAL D 1 90 ? -1.308 -27.358 -47.544 1.00 31.68 86 VAL D C 1
ATOM 3870 O O . VAL D 1 90 ? -1.828 -26.826 -46.555 1.00 28.74 86 VAL D O 1
ATOM 3874 N N . PRO D 1 91 ? -2.032 -27.704 -48.611 1.00 30.91 87 PRO D N 1
ATOM 3875 C CA . PRO D 1 91 ? -3.493 -27.522 -48.607 1.00 29.32 87 PRO D CA 1
ATOM 3876 C C . PRO D 1 91 ? -4.184 -28.502 -47.671 1.00 33.66 87 PRO D C 1
ATOM 3877 O O . PRO D 1 91 ? -3.689 -29.599 -47.409 1.00 34.86 87 PRO D O 1
ATOM 3881 N N . GLU D 1 92 ? -5.359 -28.105 -47.181 1.00 31.29 88 GLU D N 1
ATOM 3882 C CA . GLU D 1 92 ? -6.206 -28.969 -46.363 1.00 30.23 88 GLU D CA 1
ATOM 3883 C C . GLU D 1 92 ? -7.517 -29.209 -47.100 1.00 27.81 88 GLU D C 1
ATOM 3884 O O . GLU D 1 92 ? -8.199 -28.254 -47.498 1.00 30.62 88 GLU D O 1
ATOM 3890 N N . VAL D 1 93 ? -7.880 -30.476 -47.266 1.00 26.42 89 VAL D N 1
ATOM 3891 C CA . VAL D 1 93 ? -8.985 -30.877 -48.135 1.00 26.86 89 VAL D CA 1
ATOM 3892 C C . VAL D 1 93 ? -10.091 -31.509 -47.292 1.00 25.95 89 VAL D C 1
ATOM 3893 O O . VAL D 1 93 ? -9.816 -32.337 -46.418 1.00 25.96 89 VAL D O 1
ATOM 3897 N N . THR D 1 94 ? -11.335 -31.095 -47.536 1.00 26.93 90 THR D N 1
ATOM 3898 C CA . THR D 1 94 ? -12.508 -31.653 -46.868 1.00 28.24 90 THR D CA 1
ATOM 3899 C C . THR D 1 94 ? -13.559 -31.949 -47.930 1.00 28.02 90 THR D C 1
ATOM 3900 O O . THR D 1 94 ? -13.730 -31.159 -48.862 1.00 25.91 90 THR D O 1
ATOM 3904 N N . VAL D 1 95 ? -14.260 -33.072 -47.801 1.00 28.18 91 VAL D N 1
ATOM 3905 C CA . VAL D 1 95 ? -15.294 -33.468 -48.757 1.00 27.12 91 VAL D CA 1
ATOM 3906 C C . VAL D 1 95 ? -16.593 -33.700 -48.004 1.00 31.53 91 VAL D C 1
ATOM 3907 O O . VAL D 1 95 ? -16.593 -34.355 -46.955 1.00 29.55 91 VAL D O 1
ATOM 3911 N N . PHE D 1 96 ? -17.690 -33.148 -48.532 1.00 25.92 92 PHE D N 1
ATOM 3912 C CA . PHE D 1 96 ? -19.006 -33.295 -47.927 1.00 27.14 92 PHE D CA 1
ATOM 3913 C C . PHE D 1 96 ? -20.058 -33.136 -49.022 1.00 27.75 92 PHE D C 1
ATOM 3914 O O . PHE D 1 96 ? -19.762 -32.673 -50.125 1.00 30.31 92 PHE D O 1
ATOM 3922 N N . SER D 1 97 ? -21.281 -33.564 -48.733 1.00 27.75 93 SER D N 1
ATOM 3923 C CA . SER D 1 97 ? -22.329 -33.429 -49.735 1.00 25.52 93 SER D CA 1
ATOM 3924 C C . SER D 1 97 ? -23.115 -32.137 -49.516 1.00 20.87 93 SER D C 1
ATOM 3925 O O . SER D 1 97 ? -23.140 -31.577 -48.423 1.00 20.82 93 SER D O 1
ATOM 3928 N N . LYS D 1 98 ? -23.739 -31.649 -50.589 1.00 19.97 94 LYS D N 1
ATOM 3929 C CA . LYS D 1 98 ? -24.568 -30.456 -50.467 1.00 22.52 94 LYS D CA 1
ATOM 3930 C C . LYS D 1 98 ? -25.824 -30.743 -49.644 1.00 27.23 94 LYS D C 1
ATOM 3931 O O . LYS D 1 98 ? -26.263 -29.899 -48.851 1.00 26.44 94 LYS D O 1
ATOM 3937 N N . SER D 1 99 ? -26.413 -31.916 -49.813 1.00 28.61 95 SER D N 1
ATOM 3938 C CA . SER D 1 99 ? -27.661 -32.305 -49.175 1.00 31.22 95 SER D CA 1
ATOM 3939 C C . SER D 1 99 ? -27.482 -33.676 -48.554 1.00 27.78 95 SER D C 1
ATOM 3940 O O . SER D 1 99 ? -26.562 -34.413 -48.924 1.00 30.73 95 SER D O 1
ATOM 3943 N N . PRO D 1 100 ? -28.355 -34.059 -47.625 1.00 29.85 96 PRO D N 1
ATOM 3944 C CA . PRO D 1 100 ? -28.384 -35.457 -47.175 1.00 30.98 96 PRO D CA 1
ATOM 3945 C C . PRO D 1 100 ? -28.564 -36.363 -48.382 1.00 29.61 96 PRO D C 1
ATOM 3946 O O . PRO D 1 100 ? -29.243 -36.010 -49.348 1.00 33.41 96 PRO D O 1
ATOM 3950 N N . VAL D 1 101 ? -27.916 -37.515 -48.354 1.00 29.51 97 VAL D N 1
ATOM 3951 C CA . VAL D 1 101 ? -27.838 -38.364 -49.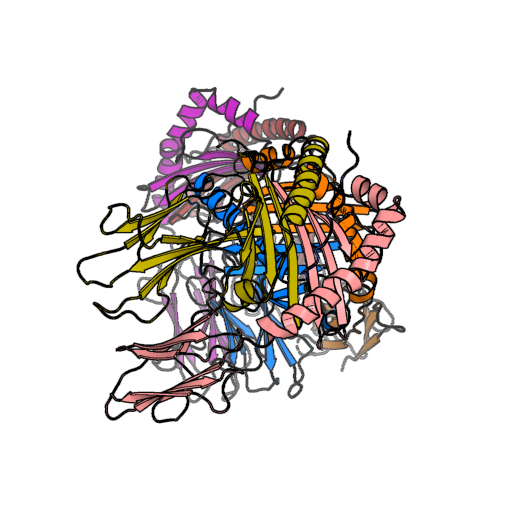535 1.00 30.47 97 VAL D CA 1
ATOM 3952 C C . VAL D 1 101 ? -28.943 -39.412 -49.497 1.00 39.36 97 VAL D C 1
ATOM 3953 O O . VAL D 1 101 ? -29.151 -40.077 -48.476 1.00 41.38 97 VAL D O 1
ATOM 3957 N N . THR D 1 102 ? -29.662 -39.552 -50.610 1.00 38.99 98 THR D N 1
ATOM 3958 C CA . THR D 1 102 ? -30.578 -40.667 -50.815 1.00 41.65 98 THR D CA 1
ATOM 3959 C C . THR D 1 102 ? -30.313 -41.265 -52.190 1.00 38.60 98 THR D C 1
ATOM 3960 O O . THR D 1 102 ? -30.201 -40.533 -53.179 1.00 38.61 98 THR D O 1
ATOM 3964 N N . LEU D 1 103 ? -30.219 -42.593 -52.250 1.00 41.93 99 LEU D N 1
ATOM 3965 C CA . LEU D 1 103 ? -29.918 -43.263 -53.510 1.00 40.26 99 LEU D CA 1
ATOM 3966 C C . LEU D 1 103 ? -30.918 -42.866 -54.583 1.00 40.73 99 LEU D C 1
ATOM 3967 O O . LEU D 1 103 ? -32.120 -42.780 -54.328 1.00 42.41 99 LEU D O 1
ATOM 3972 N N . GLY D 1 104 ? -30.415 -42.621 -55.791 1.00 37.71 100 GLY D N 1
ATOM 3973 C CA . GLY D 1 104 ? -31.259 -42.265 -56.913 1.00 40.30 100 GLY D CA 1
ATOM 3974 C C . GLY D 1 104 ? -31.743 -40.830 -56.944 1.00 43.95 100 GLY D C 1
ATOM 3975 O O . GLY D 1 104 ? -32.406 -40.440 -57.913 1.00 46.86 100 GLY D O 1
ATOM 3976 N N . GLN D 1 105 ? -31.417 -40.020 -55.938 1.00 40.64 101 GLN D N 1
ATOM 3977 C CA . GLN D 1 105 ? -31.809 -38.616 -55.912 1.00 38.86 101 GLN D CA 1
ATOM 3978 C C . GLN D 1 105 ? -30.600 -37.738 -56.198 1.00 41.72 101 GLN D C 1
ATOM 3979 O O . GLN D 1 105 ? -29.647 -37.731 -55.402 1.00 35.61 101 GLN D O 1
ATOM 3985 N N . PRO D 1 106 ? -30.596 -36.993 -57.301 1.00 41.26 102 PRO D N 1
ATOM 3986 C CA . PRO D 1 106 ? -29.424 -36.175 -57.649 1.00 35.38 102 PRO D CA 1
ATOM 3987 C C . PRO D 1 106 ? -28.945 -35.319 -56.480 1.00 34.46 102 PRO D C 1
ATOM 3988 O O . PRO D 1 106 ? -29.736 -34.799 -55.692 1.00 34.93 102 PRO D O 1
ATOM 3992 N N . ASN D 1 107 ? -27.626 -35.191 -56.364 1.00 27.49 103 ASN D N 1
ATOM 3993 C CA . ASN D 1 107 ? -26.993 -34.484 -55.260 1.00 27.30 103 ASN D CA 1
ATOM 3994 C C . ASN D 1 107 ? -25.708 -33.853 -55.792 1.00 29.61 103 ASN D C 1
ATOM 3995 O O . ASN D 1 107 ? -25.385 -33.972 -56.980 1.00 28.43 103 ASN D O 1
ATOM 4000 N N . THR D 1 108 ? -24.952 -33.204 -54.904 1.00 27.40 104 THR D N 1
ATOM 4001 C CA . THR D 1 108 ? -23.693 -32.573 -55.299 1.00 27.60 104 THR D CA 1
ATOM 4002 C C . THR D 1 108 ? -22.635 -32.865 -54.247 1.00 24.65 104 THR D C 1
ATOM 4003 O O . THR D 1 108 ? -22.888 -32.693 -53.051 1.00 26.92 104 THR D O 1
ATOM 4007 N N . LEU D 1 109 ? -21.469 -33.331 -54.682 1.00 26.52 105 LEU D N 1
ATOM 4008 C CA . LEU D 1 109 ? -20.338 -33.448 -53.774 1.00 25.44 105 LEU D CA 1
ATOM 4009 C C . LEU D 1 109 ? -19.557 -32.143 -53.802 1.00 26.14 105 LEU D C 1
ATOM 4010 O O . LEU D 1 109 ? -19.418 -31.510 -54.858 1.00 24.00 105 LEU D O 1
ATOM 4015 N N . ILE D 1 110 ? -19.069 -31.738 -52.632 1.00 23.33 106 ILE D N 1
ATOM 4016 C CA . ILE D 1 110 ? -18.341 -30.488 -52.461 1.00 23.30 106 ILE D CA 1
ATOM 4017 C C . ILE D 1 110 ? -16.951 -30.822 -51.927 1.00 30.01 106 ILE D C 1
ATOM 4018 O O . ILE D 1 110 ? -16.821 -31.475 -50.886 1.00 25.71 106 ILE D O 1
ATOM 4023 N N . CYS D 1 111 ? -15.916 -30.361 -52.620 1.00 25.27 107 CYS D N 1
ATOM 4024 C CA . CYS D 1 111 ? -14.540 -30.555 -52.175 1.00 29.04 107 CYS D CA 1
ATOM 4025 C C . CYS D 1 111 ? -13.958 -29.190 -51.844 1.00 27.43 107 CYS D C 1
ATOM 4026 O O . CYS D 1 111 ? -13.728 -28.374 -52.746 1.00 27.59 107 CYS D O 1
ATOM 4029 N N . LEU D 1 112 ? -13.749 -28.943 -50.551 1.00 23.59 108 LEU D N 1
ATOM 4030 C CA . LEU D 1 112 ? -13.141 -27.712 -50.068 1.00 20.94 108 LEU D CA 1
ATOM 4031 C C . LEU D 1 112 ? -11.629 -27.897 -49.995 1.00 25.65 108 LEU D C 1
ATOM 4032 O O . LEU D 1 112 ? -11.135 -28.725 -49.222 1.00 23.37 108 LEU D O 1
ATOM 4037 N N . VAL D 1 113 ? -10.901 -27.095 -50.760 1.00 24.74 109 VAL D N 1
ATOM 4038 C CA . VAL D 1 113 ? -9.445 -27.085 -50.733 1.00 26.99 109 VAL D CA 1
ATOM 4039 C C . VAL D 1 113 ? -9.007 -25.761 -50.114 1.00 23.98 109 VAL D C 1
ATOM 4040 O O . VAL D 1 113 ? -9.103 -24.702 -50.746 1.00 20.92 109 VAL D O 1
ATOM 4044 N N . ASP D 1 114 ? -8.516 -25.832 -48.882 1.00 24.36 110 ASP D N 1
ATOM 4045 C CA . ASP D 1 114 ? -8.217 -24.690 -48.035 1.00 22.50 110 ASP D CA 1
ATOM 4046 C C . ASP D 1 114 ? -6.706 -24.507 -47.922 1.00 26.94 110 ASP D C 1
ATOM 4047 O O . ASP D 1 114 ? -5.930 -25.416 -48.217 1.00 24.37 110 ASP D O 1
ATOM 4052 N N . ASN D 1 115 ? -6.294 -23.317 -47.484 1.00 22.30 111 ASN D N 1
ATOM 4053 C CA . ASN D 1 115 ? -4.875 -23.004 -47.281 1.00 28.41 111 ASN D CA 1
ATOM 4054 C C . ASN D 1 115 ? -4.056 -23.243 -48.549 1.00 26.70 111 ASN D C 1
ATOM 4055 O O . ASN D 1 115 ? -3.015 -23.898 -48.525 1.00 28.14 111 ASN D O 1
ATOM 4060 N N . ILE D 1 116 ? -4.538 -22.717 -49.669 1.00 26.04 112 ILE D N 1
ATOM 4061 C CA . ILE D 1 116 ? -3.845 -22.850 -50.945 1.00 23.53 112 ILE D CA 1
ATOM 4062 C C . ILE D 1 116 ? -2.879 -21.684 -51.104 1.00 26.01 112 ILE D C 1
ATOM 4063 O O . ILE D 1 116 ? -3.302 -20.522 -51.169 1.00 23.94 112 ILE D O 1
ATOM 4068 N N . PHE D 1 117 ? -1.592 -21.989 -51.202 1.00 24.79 113 PHE D N 1
ATOM 4069 C CA . PHE D 1 117 ? -0.630 -20.997 -51.653 1.00 22.12 113 PHE D CA 1
ATOM 4070 C C . PHE D 1 117 ? 0.637 -21.672 -52.144 1.00 26.01 113 PHE D C 1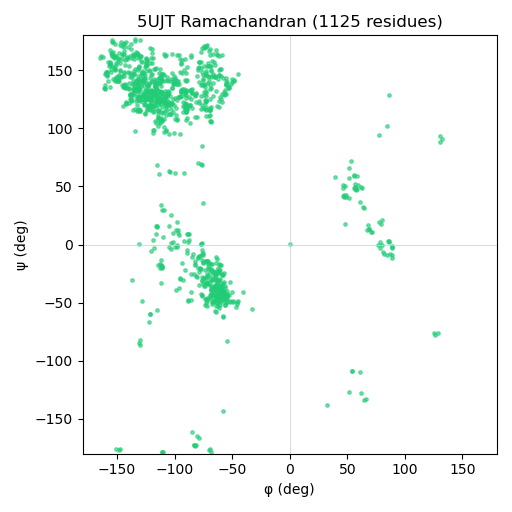
ATOM 4071 O O . PHE D 1 117 ? 1.151 -22.582 -51.492 1.00 26.91 113 PHE D O 1
ATOM 4079 N N . PRO D 1 118 ? 1.145 -21.238 -53.306 1.00 26.81 114 PRO D N 1
ATOM 4080 C CA . PRO D 1 118 ? 0.549 -20.210 -54.168 1.00 22.70 114 PRO D CA 1
ATOM 4081 C C . PRO D 1 118 ? -0.735 -20.693 -54.838 1.00 26.44 114 PRO D C 1
ATOM 4082 O O . PRO D 1 118 ? -0.996 -21.893 -54.839 1.00 25.44 114 PRO D O 1
ATOM 4086 N N . PRO D 1 119 ? -1.517 -19.766 -55.421 1.00 25.52 115 PRO D N 1
ATOM 4087 C CA . PRO D 1 119 ? -2.818 -20.143 -56.022 1.00 24.83 115 PRO D CA 1
ATOM 4088 C C . PRO D 1 119 ? -2.647 -20.823 -57.377 1.00 25.92 115 PRO D C 1
ATOM 4089 O O . PRO D 1 119 ? -2.969 -20.280 -58.445 1.00 23.08 115 PRO D O 1
ATOM 4093 N N . VAL D 1 120 ? -2.101 -22.039 -57.337 1.00 25.06 116 VAL D N 1
ATOM 4094 C CA . VAL D 1 120 ? -2.000 -22.909 -58.503 1.00 29.81 116 VAL D CA 1
ATOM 4095 C C . VAL D 1 120 ? -2.328 -24.308 -58.007 1.00 28.71 116 VAL D C 1
ATOM 4096 O O . VAL D 1 120 ? -1.673 -24.814 -57.089 1.00 27.20 116 VAL D O 1
ATOM 4100 N N . VAL D 1 121 ? -3.350 -24.932 -58.582 1.00 30.34 117 VAL D N 1
ATOM 4101 C CA . VAL D 1 121 ? -3.849 -26.168 -58.004 1.00 26.92 117 VAL D CA 1
ATOM 4102 C C . VAL D 1 121 ? -4.604 -26.932 -59.077 1.00 27.44 117 VAL D C 1
ATOM 4103 O O . VAL D 1 121 ? -5.183 -26.339 -59.992 1.00 30.85 117 VAL D O 1
ATOM 4107 N N . ASN D 1 122 ? -4.564 -28.258 -58.981 1.00 28.08 118 ASN D N 1
ATOM 4108 C CA . ASN D 1 122 ? -5.471 -29.136 -59.709 1.00 31.61 118 ASN D CA 1
ATOM 4109 C C . ASN D 1 122 ? -6.398 -29.821 -58.732 1.00 27.02 118 ASN D C 1
ATOM 4110 O O . ASN D 1 122 ? -5.938 -30.519 -57.830 1.00 29.22 118 ASN D O 1
ATOM 4115 N N . ILE D 1 123 ? -7.692 -29.675 -58.952 1.00 31.10 119 ILE D N 1
ATOM 4116 C CA . ILE D 1 123 ? -8.704 -30.368 -58.174 1.00 30.40 119 ILE D CA 1
ATOM 4117 C C . ILE D 1 123 ? -9.493 -31.228 -59.145 1.00 32.15 119 ILE D C 1
ATOM 4118 O O . ILE D 1 123 ? -10.124 -30.700 -60.066 1.00 37.33 119 ILE D O 1
ATOM 4123 N N . THR D 1 124 ? -9.454 -32.543 -58.954 1.00 29.39 120 THR D N 1
ATOM 4124 C CA . THR D 1 124 ? -10.215 -33.442 -59.812 1.00 34.58 120 THR D CA 1
ATOM 4125 C C . THR D 1 124 ? -10.928 -34.492 -58.973 1.00 31.17 120 THR D C 1
ATOM 4126 O O . THR D 1 124 ? -10.558 -34.780 -57.832 1.00 28.91 120 THR D O 1
ATOM 4130 N N . TRP D 1 125 ? -11.912 -35.124 -59.590 1.00 29.70 121 TRP D N 1
ATOM 4131 C CA . TRP D 1 125 ? -12.743 -36.094 -58.904 1.00 33.78 121 TRP D CA 1
ATOM 4132 C C . TRP D 1 125 ? -12.464 -37.481 -59.448 1.00 33.41 121 TRP D C 1
ATOM 4133 O O . TRP D 1 125 ? -12.305 -37.662 -60.658 1.00 36.80 121 TRP D O 1
ATOM 4144 N N . LEU D 1 126 ? -12.457 -38.460 -58.552 1.00 30.96 122 LEU D N 1
ATOM 4145 C CA . LEU D 1 126 ? -12.284 -39.856 -58.922 1.00 36.35 122 LEU D CA 1
ATOM 4146 C C . LEU D 1 126 ? -13.520 -40.639 -58.508 1.00 36.69 122 LEU D C 1
ATOM 4147 O O . LEU D 1 126 ? -13.962 -40.548 -57.355 1.00 29.37 122 LEU D O 1
ATOM 4152 N N . SER D 1 127 ? -14.050 -41.416 -59.449 1.00 34.34 123 SER D N 1
ATOM 4153 C CA . SER D 1 127 ? -15.169 -42.323 -59.231 1.00 40.32 123 SER D CA 1
ATOM 4154 C C . SER D 1 127 ? -14.659 -43.748 -59.400 1.00 43.59 123 SER D C 1
ATOM 4155 O O . SER D 1 127 ? -14.216 -44.128 -60.491 1.00 44.87 123 SER D O 1
ATOM 4158 N N . ASN D 1 128 ? -14.694 -44.520 -58.319 1.00 39.94 124 ASN D N 1
ATOM 4159 C CA . ASN D 1 128 ? -14.141 -45.872 -58.321 1.00 46.05 124 ASN D CA 1
ATOM 4160 C C . ASN D 1 128 ? -12.710 -45.863 -58.860 1.00 46.56 124 ASN D C 1
ATOM 4161 O O . ASN D 1 128 ? -12.304 -46.742 -59.621 1.00 44.24 124 ASN D O 1
ATOM 4166 N N . GLY D 1 129 ? -11.936 -44.844 -58.473 1.00 43.79 125 GLY D N 1
ATOM 4167 C CA . GLY D 1 129 ? -10.556 -44.721 -58.898 1.00 38.62 125 GLY D CA 1
ATOM 4168 C C . GLY D 1 129 ? -10.335 -44.111 -60.271 1.00 43.75 125 GLY D C 1
ATOM 4169 O O . GLY D 1 129 ? -9.176 -43.861 -60.633 1.00 44.41 125 GLY D O 1
ATOM 4170 N N . HIS D 1 130 ? -11.391 -43.884 -61.053 1.00 40.21 126 HIS D N 1
ATOM 4171 C CA . HIS D 1 130 ? -11.291 -43.351 -62.406 1.00 44.88 126 HIS D CA 1
ATOM 4172 C C . HIS D 1 130 ? -11.620 -41.856 -62.412 1.00 45.02 126 HIS D C 1
ATOM 4173 O O . HIS D 1 130 ? -12.496 -41.392 -61.679 1.00 41.57 126 HIS D O 1
ATOM 4180 N N . SER D 1 131 ? -10.935 -41.105 -63.273 1.00 47.53 127 SER D N 1
ATOM 4181 C CA . SER D 1 131 ? -11.144 -39.663 -63.328 1.00 49.06 127 SER D CA 1
ATOM 4182 C C . SER D 1 131 ? -12.517 -39.328 -63.901 1.00 46.51 127 SER D C 1
ATOM 4183 O O . SER D 1 131 ? -12.931 -39.894 -64.916 1.00 49.83 127 SER D O 1
ATOM 4186 N N . VAL D 1 132 ? -13.225 -38.409 -63.241 1.00 43.34 128 VAL D N 1
ATOM 4187 C CA . VAL D 1 132 ? -14.547 -37.946 -63.660 1.00 43.60 128 VAL D CA 1
ATOM 4188 C C . VAL D 1 132 ? -14.402 -36.563 -64.279 1.00 49.16 128 VAL D C 1
ATOM 4189 O O . VAL D 1 132 ? -13.769 -35.678 -63.691 1.00 53.06 128 VAL D O 1
ATOM 4193 N N . THR D 1 133 ? -15.001 -36.368 -65.453 1.00 54.38 129 THR D N 1
ATOM 4194 C CA . THR D 1 133 ? -14.957 -35.083 -66.134 1.00 46.80 129 THR D CA 1
ATOM 4195 C C . THR D 1 133 ? -16.313 -34.396 -66.247 1.00 53.72 129 THR D C 1
ATOM 4196 O O . THR D 1 133 ? -16.353 -33.169 -66.413 1.00 53.19 129 THR D O 1
ATOM 4200 N N . GLU D 1 134 ? -17.414 -35.124 -66.068 1.00 46.84 130 GLU D N 1
ATOM 4201 C CA . GLU D 1 134 ? -18.742 -34.597 -66.330 1.00 43.74 130 GLU D CA 1
ATOM 4202 C C . GLU D 1 134 ? -19.374 -34.202 -65.003 1.00 40.43 130 GLU D C 1
ATOM 4203 O O . GLU D 1 134 ? -19.214 -34.903 -63.998 1.00 39.49 130 GLU D O 1
ATOM 4209 N N . GLY D 1 135 ? -20.106 -33.089 -65.009 1.00 35.33 131 GLY D N 1
ATOM 4210 C CA . GLY D 1 135 ? -20.720 -32.597 -63.791 1.00 32.93 131 GLY D CA 1
ATOM 4211 C C . GLY D 1 135 ? -19.785 -31.891 -62.828 1.00 36.11 131 GLY D C 1
ATOM 4212 O O . GLY D 1 135 ? -20.129 -31.752 -61.651 1.00 35.05 131 GLY D O 1
ATOM 4213 N N . VAL D 1 136 ? -18.622 -31.425 -63.287 1.00 37.14 132 VAL D N 1
ATOM 4214 C CA . VAL D 1 136 ? -17.600 -30.830 -62.425 1.00 37.06 132 VAL D CA 1
ATOM 4215 C C . VAL D 1 136 ? -17.499 -29.338 -62.718 1.00 38.66 132 VAL D C 1
ATOM 4216 O O . VAL D 1 136 ? -17.373 -28.934 -63.882 1.00 32.65 132 VAL D O 1
ATOM 4220 N N . SER D 1 137 ? -17.511 -28.529 -61.654 1.00 34.99 133 SER D N 1
ATOM 4221 C CA . SER D 1 137 ? -17.291 -27.091 -61.719 1.00 29.85 133 SER D CA 1
ATOM 4222 C C . SER D 1 137 ? -16.518 -26.670 -60.474 1.00 31.41 133 SER D C 1
ATOM 4223 O O . SER D 1 137 ? -16.278 -27.479 -59.572 1.00 30.78 133 SER D O 1
ATOM 4226 N N . GLU D 1 138 ? -16.088 -25.404 -60.436 1.00 29.77 134 GLU D N 1
ATOM 4227 C CA . GLU D 1 138 ? -15.346 -24.930 -59.271 1.00 25.37 134 GLU D CA 1
ATOM 4228 C C . GLU D 1 138 ? -15.463 -23.413 -59.158 1.00 30.16 134 GLU D C 1
ATOM 4229 O O . GLU D 1 138 ? -15.722 -22.712 -60.134 1.00 28.52 134 GLU D O 1
ATOM 4235 N N . THR D 1 139 ? -15.295 -22.921 -57.934 1.00 26.61 135 THR D N 1
ATOM 4236 C CA . THR D 1 139 ? -15.229 -21.492 -57.691 1.00 26.99 135 THR D CA 1
ATOM 4237 C C . THR D 1 139 ? -13.899 -20.929 -58.209 1.00 24.98 135 THR D C 1
ATOM 4238 O O . THR D 1 139 ? -12.992 -21.664 -58.601 1.00 22.64 135 THR D O 1
ATOM 4242 N N . SER D 1 140 ? -13.790 -19.602 -58.203 1.00 22.80 136 SER D N 1
ATOM 4243 C CA . SER D 1 140 ? -12.488 -18.955 -58.315 1.00 27.90 136 SER D CA 1
ATOM 4244 C C . SER D 1 140 ? -11.675 -19.219 -57.046 1.00 24.91 136 SER D C 1
ATOM 4245 O O . SER D 1 140 ? -12.138 -19.885 -56.112 1.00 23.80 136 SER D O 1
ATOM 4248 N N . PHE D 1 141 ? -10.457 -18.658 -56.988 1.00 24.00 137 PHE D N 1
ATOM 4249 C CA . PHE D 1 141 ? -9.739 -18.590 -55.714 1.00 25.27 137 PHE D CA 1
ATOM 4250 C C . PHE D 1 141 ? -10.409 -17.534 -54.841 1.00 26.00 137 PHE D C 1
ATOM 4251 O O . PHE D 1 141 ? -10.555 -16.380 -55.260 1.00 25.17 137 PHE D O 1
ATOM 4259 N N . LEU D 1 142 ? -10.834 -17.937 -53.645 1.00 21.59 138 LEU D N 1
ATOM 4260 C CA . LEU D 1 142 ? -11.487 -17.065 -52.683 1.00 21.36 138 LEU D CA 1
ATOM 4261 C C . LEU D 1 142 ? -10.466 -16.644 -51.642 1.00 21.74 138 LEU D C 1
ATOM 4262 O O . LEU D 1 142 ? -9.679 -17.470 -51.174 1.00 19.17 138 LEU D O 1
ATOM 4267 N N . SER D 1 143 ? -10.509 -15.368 -51.258 1.00 20.69 139 SER D N 1
ATOM 4268 C CA . SER D 1 143 ? -9.436 -14.813 -50.443 1.00 20.81 139 SER D CA 1
ATOM 4269 C C . SER D 1 143 ? -9.580 -15.224 -48.979 1.00 23.34 139 SER D C 1
ATOM 4270 O O . SER D 1 143 ? -10.666 -15.570 -48.504 1.00 18.50 139 SER D O 1
ATOM 4273 N N . LYS D 1 144 ? -8.452 -15.188 -48.270 1.00 21.85 140 LYS D N 1
ATOM 4274 C CA . LYS D 1 144 ? -8.378 -15.426 -46.833 1.00 21.29 140 LYS D CA 1
ATOM 4275 C C . LYS D 1 144 ? -7.560 -14.304 -46.211 1.00 23.29 140 LYS D C 1
ATOM 4276 O O . LYS D 1 144 ? -6.701 -13.714 -46.870 1.00 20.07 140 LYS D O 1
ATOM 4282 N N . SER D 1 145 ? -7.817 -14.015 -44.932 1.00 18.91 141 SER D N 1
ATOM 4283 C CA . SER D 1 145 ? -7.164 -12.876 -44.307 1.00 21.26 141 SER D CA 1
ATOM 4284 C C . SER D 1 145 ? -5.670 -13.097 -44.067 1.00 26.75 141 SER D C 1
ATOM 4285 O O . SER D 1 145 ? -4.949 -12.121 -43.813 1.00 25.11 141 SER D O 1
ATOM 4288 N N . ASP D 1 146 ? -5.182 -14.336 -44.121 1.00 23.67 142 ASP D N 1
ATOM 4289 C CA . ASP D 1 146 ? -3.747 -14.575 -44.105 1.00 23.11 142 ASP D CA 1
ATOM 4290 C C . ASP D 1 146 ? -3.156 -14.570 -45.502 1.00 26.45 142 ASP D C 1
ATOM 4291 O O . ASP D 1 146 ? -1.988 -14.938 -45.669 1.00 22.53 142 ASP D O 1
ATOM 4296 N N . HIS D 1 147 ? -3.943 -14.183 -46.504 1.00 20.53 143 HIS D N 1
ATOM 4297 C CA . HIS D 1 147 ? -3.519 -14.009 -47.886 1.00 21.70 143 HIS D CA 1
ATOM 4298 C C . HIS D 1 147 ? -3.182 -15.323 -48.566 1.00 23.58 143 HIS D C 1
ATOM 4299 O O . HIS D 1 147 ? -2.595 -15.321 -49.658 1.00 24.06 143 HIS D O 1
ATOM 4306 N N . SER D 1 148 ? -3.554 -16.452 -47.973 1.00 22.50 144 SER D N 1
ATOM 4307 C CA . SER D 1 148 ? -3.678 -17.672 -48.751 1.00 21.70 144 SER D CA 1
ATOM 4308 C C . SER D 1 148 ? -5.043 -17.640 -49.420 1.00 20.77 144 SER D C 1
ATOM 4309 O O . SER D 1 148 ? -5.774 -16.652 -49.328 1.00 21.63 144 SER D O 1
ATOM 4312 N N . PHE D 1 149 ? -5.419 -18.726 -50.078 1.00 22.19 145 PHE D N 1
ATOM 4313 C CA . PHE D 1 149 ? -6.706 -18.800 -50.748 1.00 24.82 145 PHE D CA 1
ATOM 4314 C C . PHE D 1 149 ? -7.402 -20.107 -50.409 1.00 23.59 145 PHE D C 1
ATOM 4315 O O . PHE D 1 149 ? -6.787 -21.053 -49.901 1.00 23.10 145 PHE D O 1
ATOM 4323 N N . PHE D 1 150 ? -8.701 -20.156 -50.702 1.00 21.89 146 PHE D N 1
ATOM 4324 C CA . PHE D 1 150 ? -9.374 -21.435 -50.793 1.00 18.97 146 PHE D CA 1
ATOM 4325 C C . PHE D 1 150 ? -10.161 -21.509 -52.092 1.00 22.23 146 PHE D C 1
ATOM 4326 O O . PHE D 1 150 ? -10.409 -20.506 -52.766 1.00 22.68 146 PHE D O 1
ATOM 4334 N N . LYS D 1 151 ? -10.513 -22.732 -52.453 1.00 20.44 147 LYS D N 1
ATOM 4335 C CA . LYS D 1 151 ? -11.203 -23.007 -53.698 1.00 22.29 147 LYS D CA 1
ATOM 4336 C C . LYS D 1 151 ? -12.079 -24.217 -53.440 1.00 26.32 147 LYS D C 1
ATOM 4337 O O . LYS D 1 151 ? -11.697 -25.106 -52.669 1.00 26.73 147 LYS D O 1
ATOM 4343 N N . ILE D 1 152 ? -13.253 -24.235 -54.064 1.00 22.46 148 ILE D N 1
ATOM 4344 C CA . ILE D 1 152 ? -14.249 -25.273 -53.849 1.00 21.76 148 ILE D CA 1
ATOM 4345 C C . ILE D 1 152 ? -14.608 -25.873 -55.198 1.00 23.33 148 ILE D C 1
ATOM 4346 O O . ILE D 1 152 ? -14.930 -25.140 -56.142 1.00 21.86 148 ILE D O 1
ATOM 4351 N N . SER D 1 153 ? -14.559 -27.201 -55.287 1.00 22.89 149 SER D N 1
ATOM 4352 C CA . SER D 1 153 ? -14.946 -27.925 -56.489 1.00 21.62 149 SER D CA 1
ATOM 4353 C C . SER D 1 153 ? -16.238 -28.683 -56.216 1.00 25.75 149 SER D C 1
ATOM 4354 O O . SER D 1 153 ? -16.471 -29.138 -55.093 1.00 25.28 149 SER D O 1
ATOM 4357 N N . TYR D 1 154 ? -17.083 -28.806 -57.246 1.00 28.33 150 TYR D N 1
ATOM 4358 C CA . TYR D 1 154 ? -18.408 -29.418 -57.142 1.00 26.98 150 TYR D CA 1
ATOM 4359 C C . TYR D 1 154 ? -18.526 -30.564 -58.138 1.00 27.75 150 TYR D C 1
ATOM 4360 O O . TYR D 1 154 ? -18.098 -30.438 -59.288 1.00 31.04 150 TYR D O 1
ATOM 4369 N N . LEU D 1 155 ? -19.101 -31.684 -57.700 1.00 27.45 151 LEU D N 1
ATOM 4370 C CA . LEU D 1 155 ? -19.426 -32.800 -58.591 1.00 28.14 151 LEU D CA 1
ATOM 4371 C C . LEU D 1 155 ? -20.901 -33.150 -58.433 1.00 31.16 151 LEU D C 1
ATOM 4372 O O . LEU D 1 155 ? -21.309 -33.646 -57.378 1.00 29.16 151 LEU D O 1
ATOM 4377 N N . THR D 1 156 ? -21.698 -32.920 -59.476 1.00 33.05 152 THR D N 1
ATOM 4378 C CA . THR D 1 156 ? -23.084 -33.380 -59.473 1.00 34.21 152 THR D CA 1
ATOM 4379 C C . THR D 1 156 ? -23.106 -34.880 -59.735 1.00 34.38 152 THR D C 1
ATOM 4380 O O . THR D 1 156 ? -22.340 -35.382 -60.564 1.00 36.00 152 THR D O 1
ATOM 4384 N N . PHE D 1 157 ? -23.944 -35.610 -59.000 1.00 33.50 153 PHE D N 1
ATOM 4385 C CA . PHE D 1 157 ? -23.913 -37.061 -59.145 1.00 32.54 153 PHE D CA 1
ATOM 4386 C C . PHE D 1 157 ? -25.236 -37.678 -58.724 1.00 34.21 153 PHE D C 1
ATOM 4387 O O . PHE D 1 157 ? -26.074 -37.048 -58.069 1.00 30.66 153 PHE D O 1
ATOM 4395 N N . LEU D 1 158 ? -25.377 -38.959 -59.084 1.00 37.07 154 LEU D N 1
ATOM 4396 C CA . LEU D 1 158 ? -26.520 -39.812 -58.771 1.00 36.24 154 LEU D CA 1
ATOM 4397 C C . LEU D 1 158 ? -26.087 -40.817 -57.713 1.00 36.04 154 LEU D C 1
ATOM 4398 O O . LEU D 1 158 ? -25.400 -41.798 -58.038 1.00 42.74 154 LEU D O 1
ATOM 4403 N N . PRO D 1 159 ? -26.371 -40.592 -56.461 1.00 36.59 155 PRO D N 1
ATOM 4404 C CA . PRO D 1 159 ? -25.901 -41.522 -55.448 1.00 38.45 155 PRO D CA 1
ATOM 4405 C C . PRO D 1 159 ? -26.330 -42.947 -55.702 1.00 43.37 155 PRO D C 1
ATOM 4406 O O . PRO D 1 159 ? -27.427 -43.193 -56.101 1.00 38.23 155 PRO D O 1
ATOM 4410 N N . SER D 1 160 ? -25.420 -43.874 -55.482 1.00 45.80 156 SER D N 1
ATOM 4411 C CA . SER D 1 160 ? -25.696 -45.271 -55.678 1.00 50.35 156 SER D CA 1
ATOM 4412 C C . SER D 1 160 ? -24.847 -46.096 -54.774 1.00 51.42 156 SER D C 1
ATOM 4413 O O . SER D 1 160 ? -24.011 -45.594 -54.114 1.00 51.53 156 SER D O 1
ATOM 4416 N N . ASP D 1 161 ? -25.096 -47.386 -54.736 1.00 57.23 157 ASP D N 1
ATOM 4417 C CA . ASP D 1 161 ? -24.322 -48.266 -53.900 1.00 62.17 157 ASP D CA 1
ATOM 4418 C C . ASP D 1 161 ? -23.177 -48.784 -54.756 1.00 57.71 157 ASP D C 1
ATOM 4419 O O . ASP D 1 161 ? -22.376 -49.558 -54.326 1.00 61.04 157 ASP D O 1
ATOM 4421 N N . ASP D 1 162 ? -23.133 -48.283 -55.974 1.00 57.76 158 ASP D N 1
ATOM 4422 C CA . ASP D 1 162 ? -22.195 -48.629 -57.029 1.00 66.61 158 ASP D CA 1
ATOM 4423 C C . ASP D 1 162 ? -20.933 -47.794 -57.010 1.00 68.28 158 ASP D C 1
ATOM 4424 O O . ASP D 1 162 ? -20.027 -48.055 -57.823 1.00 67.75 158 ASP D O 1
ATOM 4429 N N . GLU D 1 163 ? -20.835 -46.794 -56.128 1.00 66.05 159 GLU D N 1
ATOM 4430 C CA . GLU D 1 163 ? -19.743 -45.842 -56.280 1.00 64.84 159 GLU D CA 1
ATOM 4431 C C . GLU D 1 163 ? -19.071 -45.406 -54.978 1.00 56.55 159 GLU D C 1
ATOM 4432 O O . GLU D 1 163 ? -19.680 -45.334 -53.905 1.00 59.30 159 GLU D O 1
ATOM 4438 N N . ILE D 1 164 ? -17.778 -45.148 -55.109 1.00 48.46 160 ILE D N 1
ATOM 4439 C CA . ILE D 1 164 ? -16.930 -44.579 -54.075 1.00 47.98 160 ILE D CA 1
ATOM 4440 C C . ILE D 1 164 ? -16.263 -43.356 -54.704 1.00 39.59 160 ILE D C 1
ATOM 4441 O O . ILE D 1 164 ? -15.870 -43.390 -55.879 1.00 38.05 160 ILE D O 1
ATOM 4446 N N . TYR D 1 165 ? -16.114 -42.278 -53.926 1.00 38.82 161 TYR D N 1
ATOM 4447 C CA . TYR D 1 165 ? -15.635 -41.004 -54.463 1.00 33.05 161 TYR D CA 1
ATOM 4448 C C . TYR D 1 165 ? -14.428 -40.496 -53.708 1.00 29.50 161 TYR D C 1
ATOM 4449 O O . TYR D 1 165 ? -14.395 -40.550 -52.479 1.00 29.15 161 TYR D O 1
ATOM 4458 N N . ASP D 1 166 ? -13.469 -39.963 -54.450 1.00 28.32 162 ASP D N 1
ATOM 4459 C CA . ASP D 1 166 ? -12.341 -39.268 -53.865 1.00 29.89 162 ASP D CA 1
ATOM 4460 C C . ASP D 1 166 ? -12.177 -37.932 -54.560 1.00 33.43 162 ASP D C 1
ATOM 4461 O O . ASP D 1 166 ? -12.402 -37.816 -55.766 1.00 28.79 162 ASP D O 1
ATOM 4466 N N . CYS D 1 167 ? -11.791 -36.927 -53.790 1.00 30.44 163 CYS D N 1
ATOM 4467 C CA . CYS D 1 167 ? -11.348 -35.653 -54.321 1.00 31.03 163 CYS D CA 1
ATOM 4468 C C . CYS D 1 167 ? -9.825 -35.699 -54.393 1.00 32.71 163 CYS D C 1
ATOM 4469 O O . CYS D 1 167 ? -9.173 -36.075 -53.414 1.00 30.86 163 CYS D O 1
ATOM 4472 N N . LYS D 1 168 ? -9.264 -35.381 -55.558 1.00 32.65 164 LYS D N 1
ATOM 4473 C CA . LYS D 1 168 ? -7.823 -35.476 -55.780 1.00 33.21 164 LYS D CA 1
ATOM 4474 C C . LYS D 1 168 ? -7.229 -34.087 -56.005 1.00 31.94 164 LYS D C 1
ATOM 4475 O O . LYS D 1 168 ? -7.646 -33.368 -56.920 1.00 31.08 164 LYS D O 1
ATOM 4481 N N . VAL D 1 169 ? -6.246 -33.720 -55.185 1.00 28.15 165 VAL D N 1
ATOM 4482 C CA . VAL D 1 169 ? -5.662 -32.383 -55.203 1.00 30.34 165 VAL D CA 1
ATOM 4483 C C . VAL D 1 169 ? -4.172 -32.487 -55.510 1.00 29.14 165 VAL D C 1
ATOM 4484 O O . VAL D 1 169 ? -3.438 -33.204 -54.819 1.00 27.29 165 VAL D O 1
ATOM 4488 N N . GLU D 1 170 ? -3.726 -31.765 -56.535 1.00 30.17 166 GLU D N 1
ATOM 4489 C CA . GLU D 1 170 ? -2.309 -31.653 -56.858 1.00 36.56 166 GLU D CA 1
ATOM 4490 C C . GLU D 1 170 ? -1.828 -30.233 -56.592 1.00 31.37 166 GLU D C 1
ATOM 4491 O O . GLU D 1 170 ? -2.433 -29.266 -57.072 1.00 29.19 166 GLU D O 1
ATOM 4497 N N . HIS D 1 171 ? -0.717 -30.121 -55.866 1.00 32.70 167 HIS D N 1
ATOM 4498 C CA . HIS D 1 171 ? -0.180 -28.825 -55.489 1.00 32.59 167 HIS D CA 1
ATOM 4499 C C . HIS D 1 171 ? 1.302 -28.975 -55.158 1.00 38.74 167 HIS D C 1
ATOM 4500 O O . HIS D 1 171 ? 1.735 -30.005 -54.634 1.00 35.26 167 HIS D O 1
ATOM 4507 N N . TRP D 1 172 ? 2.074 -27.930 -55.485 1.00 35.56 168 TRP D N 1
ATOM 4508 C CA . TRP D 1 172 ? 3.519 -27.938 -55.244 1.00 39.46 168 TRP D CA 1
ATOM 4509 C C . TRP D 1 172 ? 3.854 -28.133 -53.772 1.00 39.58 168 TRP D C 1
ATOM 4510 O O . TRP D 1 172 ? 4.944 -28.619 -53.443 1.00 41.00 168 TRP D O 1
ATOM 4521 N N . GLY D 1 173 ? 2.944 -27.756 -52.876 1.00 39.04 169 GLY D N 1
ATOM 4522 C CA . GLY D 1 173 ? 3.144 -27.952 -51.453 1.00 36.90 169 GLY D CA 1
ATOM 4523 C C . GLY D 1 173 ? 2.919 -29.364 -50.962 1.00 42.62 169 GLY D C 1
ATOM 4524 O O . GLY D 1 173 ? 3.072 -29.612 -49.763 1.00 42.70 169 GLY D O 1
ATOM 4525 N N . LEU D 1 174 ? 2.575 -30.291 -51.865 1.00 48.97 170 LEU D N 1
ATOM 4526 C CA . LEU D 1 174 ? 2.368 -31.707 -51.577 1.00 46.93 170 LEU D CA 1
ATOM 4527 C C . LEU D 1 174 ? 3.461 -32.543 -52.233 1.00 47.88 170 LEU D C 1
ATOM 4528 O O . LEU D 1 174 ? 3.924 -32.219 -53.330 1.00 48.25 170 LEU D O 1
ATOM 4533 N N . ASP D 1 175 ? 3.890 -33.611 -51.548 1.00 53.99 171 ASP D N 1
ATOM 4534 C CA . ASP D 1 175 ? 4.884 -34.525 -52.115 1.00 56.26 171 ASP D CA 1
ATOM 4535 C C . ASP D 1 175 ? 4.289 -35.439 -53.180 1.00 55.35 171 ASP D C 1
ATOM 4536 O O . ASP D 1 175 ? 4.984 -35.812 -54.133 1.00 54.49 171 ASP D O 1
ATOM 4541 N N . GLU D 1 176 ? 3.033 -35.832 -53.022 1.00 51.81 172 GLU D N 1
ATOM 4542 C CA . GLU D 1 176 ? 2.286 -36.560 -54.034 1.00 50.80 172 GLU D CA 1
ATOM 4543 C C . GLU D 1 176 ? 0.854 -36.069 -53.935 1.00 43.07 172 GLU D C 1
ATOM 4544 O O . GLU D 1 176 ? 0.464 -35.487 -52.916 1.00 40.17 172 GLU D O 1
ATOM 4550 N N . PRO D 1 177 ? 0.041 -36.306 -54.958 1.00 39.39 173 PRO D N 1
ATOM 4551 C CA . PRO D 1 177 ? -1.360 -35.872 -54.899 1.00 38.19 173 PRO D CA 1
ATOM 4552 C C . PRO D 1 177 ? -2.043 -36.330 -53.619 1.00 40.40 173 PRO D C 1
ATOM 4553 O O . PRO D 1 177 ? -1.819 -37.438 -53.128 1.00 41.46 173 PRO D O 1
ATOM 4557 N N . LEU D 1 178 ? -2.833 -35.426 -53.047 1.00 36.97 174 LEU D N 1
ATOM 4558 C CA . LEU D 1 178 ? -3.628 -35.690 -51.856 1.00 37.08 174 LEU D CA 1
ATOM 4559 C C . LEU D 1 178 ? -5.007 -36.198 -52.267 1.00 35.39 174 LEU D C 1
ATOM 4560 O O . LEU D 1 178 ? -5.649 -35.618 -53.150 1.00 35.16 174 LEU D O 1
ATOM 4565 N N . LEU D 1 179 ? -5.444 -37.298 -51.658 1.00 31.94 175 LEU D N 1
ATOM 4566 C CA . LEU D 1 179 ? -6.751 -37.885 -51.938 1.00 35.47 175 LEU D CA 1
ATOM 4567 C C . LEU D 1 179 ? -7.596 -37.847 -50.678 1.00 39.16 175 LEU D C 1
ATOM 4568 O O . LEU D 1 179 ? -7.145 -38.272 -49.608 1.00 38.50 175 LEU D O 1
ATOM 4573 N N . LYS D 1 180 ? -8.807 -37.319 -50.802 1.00 34.14 176 LYS D N 1
ATOM 4574 C CA . LYS D 1 180 ? -9.764 -37.280 -49.710 1.00 33.06 176 LYS D CA 1
ATOM 4575 C C . LYS D 1 180 ? -10.962 -38.130 -50.107 1.00 35.06 176 LYS D C 1
ATOM 4576 O O . LYS D 1 180 ? -11.567 -37.903 -51.156 1.00 32.16 176 LYS D O 1
ATOM 4582 N N . HIS D 1 181 ? -11.281 -39.121 -49.287 1.00 30.61 177 HIS D N 1
ATOM 4583 C CA . HIS D 1 181 ? -12.335 -40.058 -49.617 1.00 35.40 177 HIS D CA 1
ATOM 4584 C C . HIS D 1 181 ? -13.655 -39.590 -49.009 1.00 33.28 177 HIS D C 1
ATOM 4585 O O . HIS D 1 181 ? -13.694 -39.024 -47.916 1.00 34.64 177 HIS D O 1
ATOM 4592 N N . TRP D 1 182 ? -14.743 -39.883 -49.703 1.00 30.85 178 TRP D N 1
ATOM 4593 C CA . TRP D 1 182 ? -16.074 -39.529 -49.218 1.00 36.19 178 TRP D CA 1
ATOM 4594 C C . TRP D 1 182 ? -16.968 -40.777 -49.123 1.00 37.98 178 TRP D C 1
ATOM 4595 O O . TRP D 1 182 ? -17.093 -41.562 -50.079 1.00 42.74 178 TRP D O 1
ATOM 4606 N N . SER E 2 1 ? 7.725 -28.646 -59.911 1.00 74.70 3 SER E N 1
ATOM 4607 C CA . SER E 2 1 ? 7.572 -27.650 -58.850 1.00 69.21 3 SER E CA 1
ATOM 4608 C C . SER E 2 1 ? 8.371 -26.376 -59.176 1.00 71.71 3 SER E C 1
ATOM 4609 O O . SER E 2 1 ? 9.437 -26.129 -58.600 1.00 75.50 3 SER E O 1
ATOM 4612 N N . PRO E 2 2 ? 7.857 -25.587 -60.118 1.00 69.53 4 PRO E N 1
ATOM 4613 C CA . PRO E 2 2 ? 8.539 -24.354 -60.532 1.00 67.53 4 PRO E CA 1
ATOM 4614 C C . PRO E 2 2 ? 8.341 -23.228 -59.523 1.00 61.54 4 PRO E C 1
ATOM 4615 O O . PRO E 2 2 ? 7.460 -23.267 -58.662 1.00 59.80 4 PRO E O 1
ATOM 4619 N N . GLU E 2 3 ? 9.163 -22.190 -59.678 1.00 54.71 5 GLU E N 1
ATOM 4620 C CA . GLU E 2 3 ? 9.061 -21.002 -58.842 1.00 47.72 5 GLU E CA 1
ATOM 4621 C C . GLU E 2 3 ? 7.939 -20.075 -59.312 1.00 44.62 5 GLU E C 1
ATOM 4622 O O . GLU E 2 3 ? 7.593 -20.015 -60.496 1.00 44.17 5 GLU E O 1
ATOM 4628 N N . ASP E 2 4 ? 7.389 -19.328 -58.366 1.00 35.37 6 ASP E N 1
ATOM 4629 C CA . ASP E 2 4 ? 6.249 -18.469 -58.634 1.00 34.94 6 ASP E CA 1
ATOM 4630 C C . ASP E 2 4 ? 6.403 -17.211 -57.798 1.00 28.82 6 ASP E C 1
ATOM 4631 O O . ASP E 2 4 ? 6.768 -17.283 -56.620 1.00 31.24 6 ASP E O 1
ATOM 4636 N N . PHE E 2 5 ? 6.152 -16.062 -58.414 1.00 25.25 7 PHE E N 1
ATOM 4637 C CA . PHE E 2 5 ? 6.108 -14.791 -57.712 1.00 25.61 7 PHE E CA 1
ATOM 4638 C C . PHE E 2 5 ? 4.678 -14.263 -57.782 1.00 23.93 7 PHE E C 1
ATOM 4639 O O . PHE E 2 5 ? 4.122 -14.118 -58.875 1.00 22.77 7 PHE E O 1
ATOM 4647 N N . VAL E 2 6 ? 4.094 -13.958 -56.624 1.00 23.47 8 VAL E N 1
ATOM 4648 C CA . VAL E 2 6 ? 2.669 -13.635 -56.515 1.00 20.60 8 VAL E CA 1
ATOM 4649 C C . VAL E 2 6 ? 2.505 -12.207 -56.008 1.00 20.27 8 VAL E C 1
ATOM 4650 O O . VAL E 2 6 ? 3.260 -11.749 -55.143 1.00 23.52 8 VAL E O 1
ATOM 4654 N N . TYR E 2 7 ? 1.507 -11.505 -56.539 1.00 20.86 9 TYR E N 1
ATOM 4655 C CA . TYR E 2 7 ? 1.162 -10.165 -56.077 1.00 20.34 9 TYR E CA 1
ATOM 4656 C C . TYR E 2 7 ? -0.332 -10.106 -55.837 1.00 20.14 9 TYR E C 1
ATOM 4657 O O . TYR E 2 7 ? -1.106 -10.596 -56.663 1.00 20.96 9 TYR E O 1
ATOM 4666 N N . GLN E 2 8 ? -0.735 -9.538 -54.699 1.00 18.37 10 GLN E N 1
ATOM 4667 C CA . GLN E 2 8 ? -2.145 -9.331 -54.394 1.00 17.75 10 GLN E CA 1
ATOM 4668 C C . GLN E 2 8 ? -2.367 -7.871 -54.024 1.00 19.72 10 GLN E C 1
ATOM 4669 O O . GLN E 2 8 ? -1.493 -7.229 -53.429 1.00 19.75 10 GLN E O 1
ATOM 4675 N N . PHE E 2 9 ? -3.528 -7.349 -54.407 1.00 19.29 11 PHE E N 1
ATOM 4676 C CA . PHE E 2 9 ? -4.042 -6.074 -53.916 1.00 16.08 11 PHE E CA 1
ATOM 4677 C C . PHE E 2 9 ? -5.481 -6.304 -53.493 1.00 20.90 11 PHE E C 1
ATOM 4678 O O . PHE E 2 9 ? -6.301 -6.771 -54.299 1.00 20.44 11 PHE E O 1
ATOM 4686 N N . LYS E 2 10 ? -5.793 -5.973 -52.243 1.00 19.19 12 LYS E N 1
ATOM 4687 C CA . LYS E 2 10 ? -7.128 -6.170 -51.702 1.00 18.35 12 LYS E CA 1
ATOM 4688 C C . LYS E 2 10 ? -7.703 -4.820 -51.284 1.00 20.03 12 LYS E C 1
ATOM 4689 O O . LYS E 2 10 ? -7.133 -4.132 -50.431 1.00 19.67 12 LYS E O 1
ATOM 4695 N N . GLY E 2 11 ? -8.809 -4.428 -51.898 1.00 19.53 13 GLY E N 1
ATOM 4696 C CA . GLY E 2 11 ? -9.469 -3.209 -51.467 1.00 19.29 13 GLY E CA 1
ATOM 4697 C C . GLY E 2 11 ? -10.624 -3.589 -50.561 1.00 20.34 13 GLY E C 1
ATOM 4698 O O . GLY E 2 11 ? -11.607 -4.166 -51.026 1.00 20.89 13 GLY E O 1
ATOM 4699 N N . MET E 2 12 ? -10.538 -3.287 -49.268 1.00 16.63 14 MET E N 1
ATOM 4700 C CA . MET E 2 12 ? -11.481 -3.848 -48.309 1.00 17.27 14 MET E CA 1
ATOM 4701 C C . MET E 2 12 ? -12.272 -2.755 -47.597 1.00 22.89 14 MET E C 1
ATOM 4702 O O . MET E 2 12 ? -11.703 -1.762 -47.121 1.00 20.91 14 MET E O 1
ATOM 4707 N N . CYS E 2 13 ? -13.592 -2.949 -47.539 1.00 20.12 15 CYS E N 1
ATOM 4708 C CA . CYS E 2 13 ? -14.518 -2.037 -46.888 1.00 23.31 15 CYS E CA 1
ATOM 4709 C C . CYS E 2 13 ? -15.152 -2.751 -45.705 1.00 21.08 15 CYS E C 1
ATOM 4710 O O . CYS E 2 13 ? -15.648 -3.874 -45.854 1.00 22.06 15 CYS E O 1
ATOM 4713 N N . TYR E 2 14 ? -15.122 -2.108 -44.540 1.00 19.32 16 TYR E N 1
ATOM 4714 C CA . TYR E 2 14 ? -15.692 -2.648 -43.309 1.00 20.94 16 TYR E CA 1
ATOM 4715 C C . TYR E 2 14 ? -16.880 -1.797 -42.892 1.00 21.10 16 TYR E C 1
ATOM 4716 O O . TYR E 2 14 ? -16.737 -0.586 -42.711 1.00 26.58 16 TYR E O 1
ATOM 4725 N N . PHE E 2 15 ? -18.045 -2.430 -42.738 1.00 22.33 17 PHE E N 1
ATOM 4726 C CA . PHE E 2 15 ? -19.297 -1.738 -42.459 1.00 22.23 17 PHE E CA 1
ATOM 4727 C C . PHE E 2 15 ? -19.839 -2.152 -41.101 1.00 23.75 17 PHE E C 1
ATOM 4728 O O . PHE E 2 15 ? -19.867 -3.340 -40.777 1.00 26.12 17 PHE E O 1
ATOM 4736 N N . THR E 2 16 ? -20.311 -1.170 -40.331 1.00 28.26 18 THR E N 1
ATOM 4737 C CA . THR E 2 16 ? -20.969 -1.417 -39.049 1.00 31.20 18 THR E CA 1
ATOM 4738 C C . THR E 2 16 ? -22.162 -0.483 -38.911 1.00 33.22 18 THR E C 1
ATOM 4739 O O . THR E 2 16 ? -22.045 0.721 -39.165 1.00 29.80 18 THR E O 1
ATOM 4743 N N . ASN E 2 17 ? -23.297 -1.031 -38.475 1.00 32.53 19 ASN E N 1
ATOM 4744 C CA . ASN E 2 17 ? -24.531 -0.257 -38.353 1.00 31.20 19 ASN E CA 1
ATOM 4745 C C . ASN E 2 17 ? -24.880 0.390 -39.691 1.00 35.83 19 ASN E C 1
ATOM 4746 O O . ASN E 2 17 ? -24.961 1.612 -39.826 1.00 36.91 19 ASN E O 1
ATOM 4751 N N . GLY E 2 18 ? -25.067 -0.462 -40.698 1.00 31.13 20 GLY E N 1
ATOM 4752 C CA . GLY E 2 18 ? -25.230 0.048 -42.047 1.00 28.44 20 GLY E CA 1
ATOM 4753 C C . GLY E 2 18 ? -23.955 0.746 -42.506 1.00 34.48 20 GLY E C 1
ATOM 4754 O O . GLY E 2 18 ? -22.842 0.240 -42.324 1.00 33.13 20 GLY E O 1
ATOM 4755 N N . THR E 2 19 ? -24.112 1.935 -43.092 1.00 34.82 21 THR E N 1
ATOM 4756 C CA . THR E 2 19 ? -23.006 2.768 -43.548 1.00 34.43 21 THR E CA 1
ATOM 4757 C C . THR E 2 19 ? -22.646 3.854 -42.537 1.00 34.56 21 THR E C 1
ATOM 4758 O O . THR E 2 19 ? -22.055 4.872 -42.908 1.00 35.61 21 THR E O 1
ATOM 4762 N N . GLU E 2 20 ? -23.048 3.699 -41.280 1.00 32.87 22 GLU E N 1
ATOM 4763 C CA . GLU E 2 20 ? -22.738 4.723 -40.285 1.00 37.32 22 GLU E CA 1
ATOM 4764 C C . GLU E 2 20 ? -21.259 4.708 -39.913 1.00 35.15 22 GLU E C 1
ATOM 4765 O O . GLU E 2 20 ? -20.599 5.756 -39.942 1.00 39.76 22 GLU E O 1
ATOM 4771 N N . ARG E 2 21 ? -20.713 3.535 -39.580 1.00 31.24 23 ARG E N 1
ATOM 4772 C CA . ARG E 2 21 ? -19.282 3.366 -39.338 1.00 29.96 23 ARG E CA 1
ATOM 4773 C C . ARG E 2 21 ? -18.696 2.548 -40.489 1.00 28.27 23 ARG E C 1
ATOM 4774 O O . ARG E 2 21 ? -19.069 1.385 -40.685 1.00 28.22 23 ARG E O 1
ATOM 4782 N N . VAL E 2 22 ? -17.824 3.174 -41.278 1.00 26.78 24 VAL E N 1
ATOM 4783 C CA . VAL E 2 22 ? -17.228 2.552 -42.453 1.00 24.92 24 VAL E CA 1
ATOM 4784 C C . VAL E 2 22 ? -15.723 2.744 -42.372 1.00 25.54 24 VAL E C 1
ATOM 47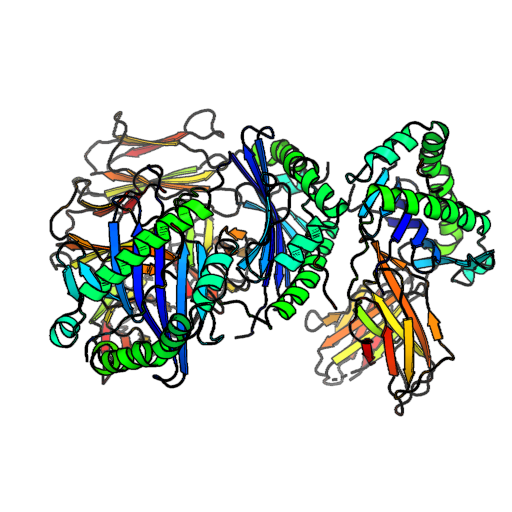85 O O . VAL E 2 22 ? -15.239 3.812 -41.977 1.00 21.73 24 VAL E O 1
ATOM 4789 N N . ARG E 2 23 ? -14.977 1.695 -42.702 1.00 24.96 25 ARG E N 1
ATOM 4790 C CA . ARG E 2 23 ? -13.524 1.774 -42.677 1.00 20.58 25 ARG E CA 1
ATOM 4791 C C . ARG E 2 23 ? -12.979 1.154 -43.948 1.00 20.59 25 ARG E C 1
ATOM 4792 O O . ARG E 2 23 ? -13.385 0.051 -44.324 1.00 22.26 25 ARG E O 1
ATOM 4800 N N . LEU E 2 24 ? -12.053 1.852 -44.589 1.00 20.16 26 LEU E N 1
ATOM 4801 C CA . LEU E 2 24 ? -11.404 1.374 -45.795 1.00 19.09 26 LEU E CA 1
ATOM 4802 C C . LEU E 2 24 ? -9.967 0.997 -45.464 1.00 21.47 26 LEU E C 1
ATOM 4803 O O . LEU E 2 24 ? -9.239 1.798 -44.863 1.00 19.99 26 LEU E O 1
ATOM 4808 N N . VAL E 2 25 ? -9.568 -0.219 -45.851 1.00 18.85 27 VAL E N 1
ATOM 4809 C CA . VAL E 2 25 ? -8.185 -0.679 -45.746 1.00 17.78 27 VAL E CA 1
ATOM 4810 C C . VAL E 2 25 ? -7.801 -1.295 -47.084 1.00 19.59 27 VAL E C 1
ATOM 4811 O O . VAL E 2 25 ? -8.405 -2.291 -47.498 1.00 21.21 27 VAL E O 1
ATOM 4815 N N . THR E 2 26 ? -6.832 -0.689 -47.777 1.00 19.47 28 THR E N 1
ATOM 4816 C CA . THR E 2 26 ? -6.296 -1.249 -49.014 1.00 20.69 28 THR E CA 1
ATOM 4817 C C . THR E 2 26 ? -4.950 -1.892 -48.698 1.00 17.71 28 THR E C 1
ATOM 4818 O O . THR E 2 26 ? -4.141 -1.316 -47.958 1.00 19.96 28 THR E O 1
ATOM 4822 N N . ARG E 2 27 ? -4.730 -3.100 -49.217 1.00 18.64 29 ARG E N 1
ATOM 4823 C CA . ARG E 2 27 ? -3.602 -3.934 -48.808 1.00 15.40 29 ARG E CA 1
ATOM 4824 C C . ARG E 2 27 ? -2.781 -4.337 -50.021 1.00 16.89 29 ARG E C 1
ATOM 4825 O O . ARG E 2 27 ? -3.322 -4.887 -50.984 1.00 17.05 29 ARG E O 1
ATOM 4833 N N . TYR E 2 28 ? -1.476 -4.076 -49.956 1.00 17.29 30 TYR E N 1
ATOM 4834 C CA . TYR E 2 28 ? -0.525 -4.399 -51.015 1.00 17.48 30 TYR E CA 1
ATOM 4835 C C . TYR E 2 28 ? 0.315 -5.573 -50.529 1.00 18.51 30 TYR E C 1
ATOM 4836 O O . TYR E 2 28 ? 0.957 -5.488 -49.478 1.00 19.44 30 TYR E O 1
ATOM 4845 N N . ILE E 2 29 ? 0.290 -6.674 -51.275 1.00 16.75 31 ILE E N 1
ATOM 4846 C CA . ILE E 2 29 ? 0.765 -7.956 -50.779 1.00 20.12 31 ILE E CA 1
ATOM 4847 C C . ILE E 2 29 ? 1.740 -8.554 -51.790 1.00 19.61 31 ILE E C 1
ATOM 4848 O O . ILE E 2 29 ? 1.425 -8.675 -52.980 1.00 17.38 31 ILE E O 1
ATOM 4853 N N . TYR E 2 30 ? 2.928 -8.899 -51.326 1.00 19.63 32 TYR E N 1
ATOM 4854 C CA . TYR E 2 30 ? 3.890 -9.633 -52.138 1.00 21.49 32 TYR E CA 1
ATOM 4855 C C . TYR E 2 30 ? 3.943 -11.062 -51.604 1.00 23.76 32 TYR E C 1
ATOM 4856 O O . TYR E 2 30 ? 4.235 -11.270 -50.419 1.00 22.23 32 TYR E O 1
ATOM 4865 N N . ASN E 2 31 ? 3.633 -12.030 -52.472 1.00 21.89 33 ASN E N 1
ATOM 4866 C CA . ASN E 2 31 ? 3.386 -13.409 -52.053 1.00 22.37 33 ASN E CA 1
ATOM 4867 C C . ASN E 2 31 ? 2.305 -13.411 -50.972 1.00 24.00 33 ASN E C 1
ATOM 4868 O O . ASN E 2 31 ? 1.151 -13.120 -51.279 1.00 21.30 33 ASN E O 1
ATOM 4873 N N . ARG E 2 32 ? 2.635 -13.691 -49.711 1.00 20.08 34 ARG E N 1
ATOM 4874 C CA . ARG E 2 32 ? 1.642 -13.535 -48.650 1.00 25.71 34 ARG E CA 1
ATOM 4875 C C . ARG E 2 32 ? 2.035 -12.454 -47.654 1.00 24.42 34 ARG E C 1
ATOM 4876 O O . ARG E 2 32 ? 1.489 -12.405 -46.553 1.00 26.62 34 ARG E O 1
ATOM 4884 N N . GLU E 2 33 ? 2.977 -11.597 -48.005 1.00 25.18 35 GLU E N 1
ATOM 4885 C CA . GLU E 2 33 ? 3.469 -10.567 -47.099 1.00 24.29 35 GLU E CA 1
ATOM 4886 C C . GLU E 2 33 ? 2.794 -9.238 -47.448 1.00 22.06 35 GLU E C 1
ATOM 4887 O O . GLU E 2 33 ? 3.088 -8.640 -48.490 1.00 20.61 35 GLU E O 1
ATOM 4893 N N . GLU E 2 34 ? 1.877 -8.782 -46.593 1.00 18.21 36 GLU E N 1
ATOM 4894 C CA . GLU E 2 34 ? 1.333 -7.435 -46.735 1.00 21.37 36 GLU E CA 1
ATOM 4895 C C . GLU E 2 34 ? 2.443 -6.438 -46.410 1.00 26.67 36 GLU E C 1
ATOM 4896 O O . GLU E 2 34 ? 2.989 -6.452 -45.301 1.00 24.31 36 GLU E O 1
ATOM 4902 N N . TYR E 2 35 ? 2.825 -5.600 -47.378 1.00 19.64 37 TYR E N 1
ATOM 4903 C CA . TYR E 2 35 ? 3.978 -4.747 -47.149 1.00 23.50 37 TYR E CA 1
ATOM 4904 C C . TYR E 2 35 ? 3.666 -3.266 -47.039 1.00 25.33 37 TYR E C 1
ATOM 4905 O O . TYR E 2 35 ? 4.487 -2.525 -46.485 1.00 22.12 37 TYR E O 1
ATOM 4914 N N . ALA E 2 36 ? 2.498 -2.828 -47.511 1.00 19.40 38 ALA E N 1
ATOM 4915 C CA . ALA E 2 36 ? 2.064 -1.449 -47.377 1.00 19.85 38 ALA E CA 1
ATOM 4916 C C . ALA E 2 36 ? 0.547 -1.449 -47.342 1.00 21.35 38 ALA E C 1
ATOM 4917 O O . ALA E 2 36 ? -0.096 -2.334 -47.917 1.00 21.19 38 ALA E O 1
ATOM 4919 N N . ARG E 2 37 ? -0.027 -0.461 -46.659 1.00 20.38 39 ARG E N 1
ATOM 4920 C CA . ARG E 2 37 ? -1.478 -0.356 -46.640 1.00 19.92 39 ARG E CA 1
ATOM 4921 C C . ARG E 2 37 ? -1.917 1.090 -46.440 1.00 21.16 39 ARG E C 1
ATOM 4922 O O . ARG E 2 37 ? -1.229 1.888 -45.791 1.00 21.97 39 ARG E O 1
ATOM 4930 N N . PHE E 2 38 ? -3.108 1.395 -46.954 1.00 20.22 40 PHE E N 1
ATOM 4931 C CA . PHE E 2 38 ? -3.837 2.608 -46.609 1.00 20.43 40 PHE E CA 1
ATOM 4932 C C . PHE E 2 38 ? -4.973 2.210 -45.691 1.00 20.38 40 PHE E C 1
ATOM 4933 O O . PHE E 2 38 ? -5.691 1.253 -45.976 1.00 21.19 40 PHE E O 1
ATOM 4941 N N . ASP E 2 39 ? -5.080 2.898 -44.564 1.00 21.73 41 ASP E N 1
ATOM 4942 C CA . ASP E 2 39 ? -6.138 2.683 -43.581 1.00 22.38 41 ASP E CA 1
ATOM 4943 C C . ASP E 2 39 ? -6.831 4.019 -43.333 1.00 22.84 41 ASP E C 1
ATOM 4944 O O . ASP E 2 39 ? -6.172 4.996 -42.951 1.00 24.50 41 ASP E O 1
ATOM 4949 N N . SER E 2 40 ? -8.151 4.082 -43.587 1.00 23.68 42 SER E N 1
ATOM 4950 C CA . SER E 2 40 ? -8.859 5.348 -43.409 1.00 21.84 42 SER E CA 1
ATOM 4951 C C . SER E 2 40 ? -8.820 5.836 -41.961 1.00 22.48 42 SER E C 1
ATOM 4952 O O . SER E 2 40 ? -9.017 7.030 -41.721 1.00 27.50 42 SER E O 1
ATOM 4955 N N . ASP E 2 41 ? -8.567 4.960 -40.987 1.00 25.58 43 ASP E N 1
ATOM 4956 C CA . ASP E 2 41 ? -8.401 5.456 -39.619 1.00 25.73 43 ASP E CA 1
ATOM 4957 C C . ASP E 2 41 ? -7.140 6.301 -39.449 1.00 31.24 43 ASP E C 1
ATOM 4958 O O . ASP E 2 41 ? -6.996 6.979 -38.427 1.00 27.77 43 ASP E O 1
ATOM 4963 N N . VAL E 2 42 ? -6.189 6.218 -40.382 1.00 26.90 44 VAL E N 1
ATOM 4964 C CA . VAL E 2 42 ? -4.959 6.987 -40.295 1.00 26.45 44 VAL E CA 1
ATOM 4965 C C . VAL E 2 42 ? -4.863 8.075 -41.369 1.00 28.07 44 VAL E C 1
ATOM 4966 O O . VAL E 2 42 ? -4.238 9.117 -41.129 1.00 24.88 44 VAL E O 1
ATOM 4970 N N . GLY E 2 43 ? -5.408 7.848 -42.564 1.00 25.07 45 GLY E N 1
ATOM 4971 C CA . GLY E 2 43 ? -5.455 8.892 -43.560 1.00 21.97 45 GLY E CA 1
ATOM 4972 C C . GLY E 2 43 ? -4.254 8.991 -44.474 1.00 22.31 45 GLY E C 1
ATOM 4973 O O . GLY E 2 43 ? -4.271 9.829 -45.383 1.00 22.42 45 GLY E O 1
ATOM 4974 N N . VAL E 2 44 ? -3.231 8.152 -44.282 1.00 20.22 46 VAL E N 1
ATOM 4975 C CA . VAL E 2 44 ? -2.046 8.113 -45.137 1.00 20.21 46 VAL E CA 1
ATOM 4976 C C . VAL E 2 44 ? -1.622 6.657 -45.312 1.00 24.65 46 VAL E C 1
ATOM 4977 O O . VAL E 2 44 ? -2.037 5.775 -44.558 1.00 21.58 46 VAL E O 1
ATOM 4981 N N . TYR E 2 45 ? -0.814 6.408 -46.348 1.00 22.70 47 TYR E N 1
ATOM 4982 C CA . TYR E 2 45 ? -0.203 5.102 -46.564 1.00 21.21 47 TYR E CA 1
ATOM 4983 C C . TYR E 2 45 ? 0.870 4.844 -45.519 1.00 20.27 47 TYR E C 1
ATOM 4984 O O . TYR E 2 45 ? 1.605 5.753 -45.137 1.00 19.67 47 TYR E O 1
ATOM 4993 N N . ARG E 2 46 ? 0.991 3.593 -45.090 1.00 21.79 48 ARG E N 1
ATOM 4994 C CA . ARG E 2 46 ? 2.011 3.193 -44.128 1.00 22.19 48 ARG E CA 1
ATOM 4995 C C . ARG E 2 46 ? 2.709 1.945 -44.639 1.00 22.85 48 ARG E C 1
ATOM 4996 O O . ARG E 2 46 ? 2.065 1.049 -45.188 1.00 23.39 48 ARG E O 1
ATOM 5004 N N . ALA E 2 47 ? 4.023 1.876 -44.452 1.00 18.54 49 ALA E N 1
ATOM 5005 C CA . ALA E 2 47 ? 4.724 0.612 -44.667 1.00 19.26 49 ALA E CA 1
ATOM 5006 C C . ALA E 2 47 ? 4.404 -0.325 -43.519 1.00 23.03 49 ALA E C 1
ATOM 5007 O O . ALA E 2 47 ? 4.325 0.098 -42.363 1.00 23.95 49 ALA E O 1
ATOM 5009 N N . VAL E 2 48 ? 4.169 -1.594 -43.829 1.00 19.46 50 VAL E N 1
ATOM 5010 C CA . VAL E 2 48 ? 3.962 -2.572 -42.776 1.00 22.56 50 VAL E CA 1
ATOM 5011 C C . VAL E 2 48 ? 5.117 -3.558 -42.679 1.00 24.84 50 VAL E C 1
ATOM 5012 O O . VAL E 2 48 ? 5.296 -4.168 -41.613 1.00 27.45 50 VAL E O 1
ATOM 5016 N N . THR E 2 49 ? 5.937 -3.702 -43.728 1.00 22.68 51 THR E N 1
ATOM 5017 C CA . THR E 2 49 ? 7.210 -4.430 -43.568 1.00 23.62 51 THR E CA 1
ATOM 5018 C C . THR E 2 49 ? 8.348 -3.663 -44.234 1.00 23.70 51 THR E C 1
ATOM 5019 O O . THR E 2 49 ? 8.107 -2.623 -44.867 1.00 22.73 51 THR E O 1
ATOM 5023 N N . PRO E 2 50 ? 9.594 -4.149 -44.138 1.00 21.56 52 PRO E N 1
ATOM 5024 C CA . PRO E 2 50 ? 10.712 -3.439 -44.787 1.00 22.84 52 PRO E CA 1
ATOM 5025 C C . PRO E 2 50 ? 10.603 -3.381 -46.303 1.00 26.18 52 PRO E C 1
ATOM 5026 O O . PRO E 2 50 ? 11.363 -2.634 -46.944 1.00 24.53 52 PRO E O 1
ATOM 5030 N N . LEU E 2 51 ? 9.709 -4.159 -46.907 1.00 21.94 53 LEU E N 1
ATOM 5031 C CA . LEU E 2 51 ? 9.467 -4.015 -48.338 1.00 24.28 53 LEU E CA 1
ATOM 5032 C C . LEU E 2 51 ? 8.701 -2.745 -48.675 1.00 24.37 53 LEU E C 1
ATOM 5033 O O . LEU E 2 51 ? 8.689 -2.339 -49.839 1.00 26.70 53 LEU E O 1
ATOM 5038 N N . GLY E 2 52 ? 8.098 -2.097 -47.682 1.00 22.35 54 GLY E N 1
ATOM 5039 C CA . GLY E 2 52 ? 7.084 -1.084 -47.896 1.00 25.67 54 GLY E CA 1
ATOM 5040 C C . GLY E 2 52 ? 7.450 0.396 -47.934 1.00 22.83 54 GLY E C 1
ATOM 5041 O O . GLY E 2 52 ? 6.758 1.171 -48.595 1.00 25.11 54 GLY E O 1
ATOM 5042 N N . PRO E 2 53 ? 8.493 0.838 -47.225 1.00 23.93 55 PRO E N 1
ATOM 5043 C CA . PRO E 2 53 ? 8.746 2.299 -47.096 1.00 22.03 55 PRO E CA 1
ATOM 5044 C C . PRO E 2 53 ? 8.835 3.011 -48.439 1.00 24.78 55 PRO E C 1
ATOM 5045 O O . PRO E 2 53 ? 8.284 4.108 -48.591 1.00 24.68 55 PRO E O 1
ATOM 5049 N N . PRO E 2 54 ? 9.547 2.468 -49.434 1.00 25.02 56 PRO E N 1
ATOM 5050 C CA . PRO E 2 54 ? 9.604 3.185 -50.725 1.00 25.18 56 PRO E CA 1
ATOM 5051 C C . PRO E 2 54 ? 8.246 3.321 -51.400 1.00 25.11 56 PRO E C 1
ATOM 5052 O O . PRO E 2 54 ? 7.980 4.346 -52.032 1.00 25.29 56 PRO E O 1
ATOM 5056 N N . ALA E 2 55 ? 7.371 2.324 -51.274 1.00 24.77 57 ALA E N 1
ATOM 5057 C CA . ALA E 2 55 ? 6.035 2.431 -51.857 1.00 24.71 57 ALA E CA 1
ATOM 5058 C C . ALA E 2 55 ? 5.174 3.424 -51.080 1.00 23.00 57 ALA E C 1
ATOM 5059 O O . ALA E 2 55 ? 4.534 4.301 -51.669 1.00 21.00 57 ALA E O 1
ATOM 5061 N N . ALA E 2 56 ? 5.139 3.295 -49.754 1.00 24.24 58 ALA E N 1
ATOM 5062 C CA . ALA E 2 56 ? 4.313 4.188 -48.941 1.00 21.07 58 ALA E CA 1
ATOM 5063 C C . ALA E 2 56 ? 4.766 5.636 -49.103 1.00 27.42 58 ALA E C 1
ATOM 5064 O O . ALA E 2 56 ? 3.945 6.542 -49.285 1.00 23.66 58 ALA E O 1
ATOM 5066 N N . GLU E 2 57 ? 6.077 5.865 -49.091 1.00 23.98 59 GLU E N 1
ATOM 5067 C CA . GLU E 2 57 ? 6.598 7.214 -49.281 1.00 23.14 59 GLU E CA 1
ATOM 5068 C C . GLU E 2 57 ? 6.198 7.775 -50.640 1.00 23.64 59 GLU E C 1
ATOM 5069 O O . GLU E 2 57 ? 5.784 8.938 -50.748 1.00 24.33 59 GLU E O 1
ATOM 5075 N N . TYR E 2 58 ? 6.294 6.955 -51.683 1.00 21.66 60 TYR E N 1
ATOM 5076 C CA . TYR E 2 58 ? 5.933 7.390 -53.025 1.00 25.73 60 TYR E CA 1
ATOM 5077 C C . TYR E 2 58 ? 4.450 7.743 -53.112 1.00 27.44 60 TYR E C 1
ATOM 5078 O O . TYR E 2 58 ? 4.083 8.810 -53.616 1.00 26.75 60 TYR E O 1
ATOM 5087 N N . TRP E 2 59 ? 3.578 6.859 -52.627 1.00 23.26 61 TRP E N 1
ATOM 5088 C CA . TRP E 2 59 ? 2.148 7.143 -52.739 1.00 22.89 61 TRP E CA 1
ATOM 5089 C C . TRP E 2 59 ? 1.753 8.339 -51.874 1.00 27.52 61 TRP E C 1
ATOM 5090 O O . TRP E 2 59 ? 0.948 9.170 -52.301 1.00 24.67 61 TRP E O 1
ATOM 5101 N N . ASN E 2 60 ? 2.352 8.485 -50.689 1.00 23.73 62 ASN E N 1
ATOM 5102 C CA . ASN E 2 60 ? 2.079 9.659 -49.858 1.00 29.18 62 ASN E CA 1
ATOM 5103 C C . ASN E 2 60 ? 2.557 10.962 -50.505 1.00 30.52 62 ASN E C 1
ATOM 5104 O O . ASN E 2 60 ? 2.065 12.041 -50.148 1.00 27.89 62 ASN E O 1
ATOM 5109 N N . SER E 2 61 ? 3.540 10.900 -51.402 1.00 27.56 63 SER E N 1
ATOM 5110 C CA . SER E 2 61 ? 4.039 12.114 -52.043 1.00 30.34 63 SER E CA 1
ATOM 5111 C C . SER E 2 61 ? 3.133 12.626 -53.161 1.00 31.30 63 SER E C 1
ATOM 5112 O O . SER E 2 61 ? 3.391 13.709 -53.696 1.00 32.11 63 SER E O 1
ATOM 5115 N N . GLN E 2 62 ? 2.135 11.856 -53.578 1.00 26.01 64 GLN E N 1
ATOM 5116 C CA . GLN E 2 62 ? 1.236 12.240 -54.670 1.00 31.53 64 GLN E CA 1
ATOM 5117 C C . GLN E 2 62 ? -0.105 12.667 -54.095 1.00 30.74 64 GLN E C 1
ATOM 5118 O O . GLN E 2 62 ? -0.980 11.834 -53.858 1.00 30.65 64 GLN E O 1
ATOM 5124 N N . LYS E 2 63 ? -0.268 13.975 -53.903 1.00 29.77 65 LYS E N 1
ATOM 5125 C CA . LYS E 2 63 ? -1.471 14.505 -53.270 1.00 34.70 65 LYS E CA 1
ATOM 5126 C C . LYS E 2 63 ? -2.748 13.992 -53.925 1.00 30.30 65 LYS E C 1
ATOM 5127 O O . LYS E 2 63 ? -3.763 13.818 -53.243 1.00 29.60 65 LYS E O 1
ATOM 5133 N N . GLU E 2 64 ? -2.724 13.747 -55.239 1.00 33.75 66 GLU E N 1
ATOM 5134 C CA . GLU E 2 64 ? -3.929 13.290 -55.923 1.00 35.01 66 GLU E CA 1
ATOM 5135 C C . GLU E 2 64 ? -4.233 11.833 -55.594 1.00 32.56 66 GLU E C 1
ATOM 5136 O O . GLU E 2 64 ? -5.402 11.442 -55.491 1.00 34.14 66 GLU E O 1
ATOM 5142 N N . VAL E 2 65 ? -3.195 11.013 -55.432 1.00 32.16 67 VAL E N 1
ATOM 5143 C CA . VAL E 2 65 ? -3.399 9.649 -54.958 1.00 33.02 67 VAL E CA 1
ATOM 5144 C C . VAL E 2 65 ? -4.003 9.670 -53.563 1.00 30.95 67 VAL E C 1
ATOM 5145 O O . VAL E 2 65 ? -5.043 9.053 -53.303 1.00 30.47 67 VAL E O 1
ATOM 5149 N N . LEU E 2 66 ? -3.364 10.395 -52.644 1.00 29.57 68 LEU E N 1
ATOM 5150 C CA . LEU E 2 66 ? -3.870 10.447 -51.280 1.00 30.21 68 LEU E CA 1
ATOM 5151 C C . LEU E 2 66 ? -5.325 10.887 -51.253 1.00 27.36 68 LEU E C 1
ATOM 5152 O O . LEU E 2 66 ? -6.170 10.253 -50.609 1.00 25.89 68 LEU E O 1
ATOM 5157 N N . GLU E 2 67 ? -5.630 11.982 -51.942 1.00 26.48 69 GLU E N 1
ATOM 5158 C CA . GLU E 2 67 ? -6.979 12.524 -51.897 1.00 27.73 69 GLU E CA 1
ATOM 5159 C C . GLU E 2 67 ? -7.980 11.535 -52.466 1.00 29.13 69 GLU E C 1
ATOM 5160 O O . GLU E 2 67 ? -9.073 11.362 -51.911 1.00 27.35 69 GLU E O 1
ATOM 5166 N N . ARG E 2 68 ? -7.621 10.875 -53.570 1.00 24.17 70 ARG E N 1
ATOM 5167 C CA . ARG E 2 68 ? -8.516 9.898 -54.188 1.00 27.33 70 ARG E CA 1
ATOM 5168 C C . ARG E 2 68 ? -8.759 8.714 -53.262 1.00 24.06 70 ARG E C 1
ATOM 5169 O O . ARG E 2 68 ? -9.892 8.240 -53.122 1.00 23.65 70 ARG E O 1
ATOM 5177 N N . THR E 2 69 ? -7.697 8.202 -52.634 1.00 19.81 71 THR E N 1
ATOM 5178 C CA . THR E 2 69 ? -7.868 7.077 -51.720 1.00 20.11 71 THR E CA 1
ATOM 5179 C C . THR E 2 69 ? -8.754 7.472 -50.543 1.00 24.09 71 THR E C 1
ATOM 5180 O O . THR E 2 69 ? -9.643 6.704 -50.148 1.00 22.14 71 THR E O 1
ATOM 5184 N N . ARG E 2 70 ? -8.545 8.668 -49.970 1.00 17.62 72 ARG E N 1
ATOM 5185 C CA . ARG E 2 70 ? -9.449 9.107 -48.901 1.00 21.57 72 ARG E CA 1
ATOM 5186 C C . ARG E 2 70 ? -10.894 9.141 -49.381 1.00 24.34 72 ARG E C 1
ATOM 5187 O O . ARG E 2 70 ? -11.810 8.728 -48.663 1.00 22.67 72 ARG E O 1
ATOM 5195 N N . ALA E 2 71 ? -11.113 9.621 -50.599 1.00 24.07 73 ALA E N 1
ATOM 5196 C CA . ALA E 2 71 ? -12.459 9.772 -51.131 1.00 25.54 73 ALA E CA 1
ATOM 5197 C C . ALA E 2 71 ? -13.125 8.440 -51.438 1.00 26.54 73 ALA E C 1
ATOM 5198 O O . ALA E 2 71 ? -14.353 8.393 -51.565 1.00 26.39 73 ALA E O 1
ATOM 5200 N N . GLU E 2 72 ? -12.346 7.364 -51.602 1.00 25.49 74 GLU E N 1
ATOM 5201 C CA . GLU E 2 72 ? -12.915 6.066 -51.955 1.00 24.76 74 GLU E CA 1
ATOM 5202 C C . GLU E 2 72 ? -13.816 5.496 -50.854 1.00 25.05 74 GLU E C 1
ATOM 5203 O O . GLU E 2 72 ? -14.685 4.665 -51.142 1.00 23.52 74 GLU E O 1
ATOM 5209 N N . LEU E 2 73 ? -13.618 5.905 -49.603 1.00 23.13 75 LEU E N 1
ATOM 5210 C CA . LEU E 2 73 ? -14.508 5.470 -48.532 1.00 22.21 75 LEU E CA 1
ATOM 5211 C C . LEU E 2 73 ? -15.964 5.801 -48.874 1.00 26.42 75 LEU E C 1
ATOM 5212 O O . LEU E 2 73 ? -16.855 4.956 -48.722 1.00 26.48 75 LEU E O 1
ATOM 5217 N N . ASP E 2 74 ? -16.210 7.003 -49.400 1.00 24.49 76 ASP E N 1
ATOM 5218 C CA . ASP E 2 74 ? -17.541 7.385 -49.856 1.00 26.69 76 ASP E CA 1
ATOM 5219 C C . ASP E 2 74 ? -17.796 6.937 -51.286 1.00 26.88 76 ASP E C 1
ATOM 5220 O O . ASP E 2 74 ? -18.850 6.372 -51.577 1.00 27.81 76 ASP E O 1
ATOM 5225 N N . THR E 2 75 ? -16.853 7.187 -52.197 1.00 24.00 77 THR E N 1
ATOM 5226 C CA . THR E 2 75 ? -17.149 6.965 -53.603 1.00 23.29 77 THR E CA 1
ATOM 5227 C C . THR E 2 75 ? -17.145 5.485 -53.986 1.00 28.15 77 THR E C 1
ATOM 5228 O O . THR E 2 75 ? -17.664 5.149 -55.054 1.00 31.21 77 THR E O 1
ATOM 5232 N N . VAL E 2 76 ? -16.580 4.596 -53.155 1.00 22.67 78 VAL E N 1
ATOM 5233 C CA . VAL E 2 76 ? -16.605 3.165 -53.446 1.00 20.55 78 VAL E CA 1
ATOM 5234 C C . VAL E 2 76 ? -17.287 2.383 -52.326 1.00 24.39 78 VAL E C 1
ATOM 5235 O O . VAL E 2 76 ? -18.262 1.673 -52.581 1.00 24.51 78 VAL E O 1
ATOM 5239 N N . CYS E 2 77 ? -16.769 2.449 -51.093 1.00 21.57 79 CYS E N 1
ATOM 5240 C CA . CYS E 2 77 ? -17.370 1.650 -50.025 1.00 21.16 79 CYS E CA 1
ATOM 5241 C C . CYS E 2 77 ? -18.852 2.005 -49.849 1.00 22.55 79 CYS E C 1
ATOM 5242 O O . CYS E 2 77 ? -19.730 1.156 -50.023 1.00 23.08 79 CYS E O 1
ATOM 5245 N N . ARG E 2 78 ? -19.150 3.266 -49.505 1.00 26.12 80 ARG E N 1
ATOM 5246 C CA . ARG E 2 78 ? -20.545 3.642 -49.272 1.00 23.20 80 ARG E CA 1
ATOM 5247 C C . ARG E 2 78 ? -21.378 3.501 -50.538 1.00 25.62 80 ARG E C 1
ATOM 5248 O O . ARG E 2 78 ? -22.537 3.077 -50.481 1.00 27.99 80 ARG E O 1
ATOM 5256 N N . HIS E 2 79 ? -20.804 3.840 -51.690 1.00 24.10 81 HIS E N 1
ATOM 5257 C CA . HIS E 2 79 ? -21.530 3.723 -52.955 1.00 26.22 81 HIS E CA 1
ATOM 5258 C C . HIS E 2 79 ? -21.947 2.282 -53.228 1.00 28.43 81 HIS E C 1
ATOM 5259 O O . HIS E 2 79 ? -23.118 2.006 -53.535 1.00 24.79 81 HIS E O 1
ATOM 5266 N N . ASN E 2 80 ? -20.987 1.345 -53.159 1.00 28.45 82 ASN E N 1
ATOM 5267 C CA . ASN E 2 80 ? -21.293 -0.055 -53.438 1.00 24.65 82 ASN E CA 1
ATOM 5268 C C . ASN E 2 80 ? -22.237 -0.646 -52.391 1.00 22.74 82 ASN E C 1
ATOM 5269 O O . ASN E 2 80 ? -23.036 -1.536 -52.706 1.00 22.80 82 ASN E O 1
ATOM 5274 N N . TYR E 2 81 ? -22.185 -0.156 -51.158 1.00 21.52 83 TYR E N 1
ATOM 5275 C CA . TYR E 2 81 ? -23.104 -0.667 -50.142 1.00 21.61 83 TYR E CA 1
ATOM 5276 C C . TYR E 2 81 ? -24.559 -0.396 -50.531 1.00 25.69 83 TYR E C 1
ATOM 5277 O O . TYR E 2 81 ? -25.445 -1.208 -50.249 1.00 26.38 83 TYR E O 1
ATOM 5286 N N . GLN E 2 82 ? -24.832 0.749 -51.158 1.00 26.80 84 GLN E N 1
ATOM 5287 C CA . GLN E 2 82 ? -26.210 1.017 -51.579 1.00 32.30 84 GLN E CA 1
ATOM 5288 C C . GLN E 2 82 ? -26.690 -0.033 -52.572 1.00 27.29 84 GLN E C 1
ATOM 5289 O O . GLN E 2 82 ? -27.883 -0.356 -52.618 1.00 26.79 84 GLN E O 1
ATOM 5295 N N . LEU E 2 83 ? -25.779 -0.566 -53.382 1.00 27.58 85 LEU E N 1
ATOM 5296 C CA . LEU E 2 83 ? -26.150 -1.630 -54.304 1.00 26.28 85 LEU E CA 1
ATOM 5297 C C . LEU E 2 83 ? -26.313 -2.969 -53.597 1.00 27.39 85 LEU E C 1
ATOM 5298 O O . LEU E 2 83 ? -27.155 -3.778 -54.006 1.00 29.55 85 LEU E O 1
ATOM 5303 N N . GLU E 2 84 ? -25.552 -3.213 -52.522 1.00 24.49 86 GLU E N 1
ATOM 5304 C CA . GLU E 2 84 ? -25.756 -4.431 -51.742 1.00 25.23 86 GLU E CA 1
ATOM 5305 C C . GLU E 2 84 ? -27.127 -4.421 -51.073 1.00 24.88 86 GLU E C 1
ATOM 5306 O O . GLU E 2 84 ? -27.788 -5.459 -50.965 1.00 24.85 86 GLU E O 1
ATOM 5312 N N . LEU E 2 85 ? -27.556 -3.246 -50.622 1.00 23.65 87 LEU E N 1
ATOM 5313 C CA . LEU E 2 85 ? -28.830 -3.078 -49.938 1.00 29.93 87 LEU E CA 1
ATOM 5314 C C . LEU E 2 85 ? -30.002 -3.408 -50.862 1.00 32.53 87 LEU E C 1
ATOM 5315 O O . LEU E 2 85 ? -31.074 -3.797 -50.386 1.00 32.82 87 LEU E O 1
ATOM 5320 N N . ARG E 2 86 ? -29.820 -3.242 -52.183 1.00 32.93 88 ARG E N 1
ATOM 5321 C CA . ARG E 2 86 ? -30.801 -3.661 -53.188 1.00 32.77 88 ARG E CA 1
ATOM 5322 C C . ARG E 2 86 ? -30.767 -5.156 -53.477 1.00 35.70 88 ARG E C 1
ATOM 5323 O O . ARG E 2 86 ? -31.759 -5.712 -53.967 1.00 29.37 88 ARG E O 1
ATOM 5331 N N . THR E 2 87 ? -29.647 -5.825 -53.218 1.00 25.80 89 THR E N 1
ATOM 5332 C CA . THR E 2 87 ? -29.548 -7.197 -53.687 1.00 28.10 89 THR E CA 1
ATOM 5333 C C . THR E 2 87 ? -29.087 -8.137 -52.585 1.00 29.08 89 THR E C 1
ATOM 5334 O O . THR E 2 87 ? -29.911 -8.759 -51.907 1.00 27.91 89 THR E O 1
ATOM 5338 N N . THR E 2 88 ? -27.769 -8.236 -52.402 1.00 23.85 90 THR E N 1
ATOM 5339 C CA . THR E 2 88 ? -27.210 -9.166 -51.424 1.00 22.31 90 THR E CA 1
ATOM 5340 C C . THR E 2 88 ? -27.939 -9.114 -50.088 1.00 23.88 90 THR E C 1
ATOM 5341 O O . THR E 2 88 ? -28.275 -10.157 -49.517 1.00 29.10 90 THR E O 1
ATOM 5345 N N . LEU E 2 89 ? -28.137 -7.912 -49.542 1.00 24.01 91 LEU E N 1
ATOM 5346 C CA . LEU E 2 89 ? -28.657 -7.777 -48.186 1.00 23.49 91 LEU E CA 1
ATOM 5347 C C . LEU E 2 89 ? -30.151 -8.054 -48.084 1.00 28.55 91 LEU E C 1
ATOM 5348 O O . LEU E 2 89 ? -30.685 -8.093 -46.968 1.00 29.17 91 LEU E O 1
ATOM 5353 N N . GLN E 2 90 ? -30.837 -8.237 -49.206 1.00 27.10 92 GLN E N 1
ATOM 5354 C CA . GLN E 2 90 ? -32.225 -8.678 -49.203 1.00 32.51 92 GLN E CA 1
ATOM 5355 C C . GLN E 2 90 ? -32.379 -10.137 -49.607 1.00 29.56 92 GLN E C 1
ATOM 5356 O O . GLN E 2 90 ? -33.503 -10.633 -49.647 1.00 30.19 92 GLN E O 1
ATOM 5362 N N . ARG E 2 91 ? -31.292 -10.827 -49.944 1.00 27.26 93 ARG E N 1
ATOM 5363 C CA . ARG E 2 91 ? -31.392 -12.229 -50.334 1.00 26.50 93 ARG E CA 1
ATOM 5364 C C . ARG E 2 91 ? -31.758 -13.088 -49.124 1.00 26.81 93 ARG E C 1
ATOM 5365 O O . ARG E 2 91 ? -31.078 -13.045 -48.097 1.00 23.77 93 ARG E O 1
ATOM 5373 N N . ARG E 2 92 ? -32.840 -13.856 -49.247 1.00 25.02 94 ARG E N 1
ATOM 5374 C CA . ARG E 2 92 ? -33.284 -14.781 -48.209 1.00 28.72 94 ARG E CA 1
ATOM 5375 C C . ARG E 2 92 ? -33.679 -16.094 -48.861 1.00 28.70 94 ARG E C 1
ATOM 5376 O O . ARG E 2 92 ? -34.640 -16.146 -49.640 1.00 26.67 94 ARG E O 1
ATOM 5384 N N . VAL E 2 93 ? -32.946 -17.153 -48.539 1.00 26.46 95 VAL E N 1
ATOM 5385 C CA . VAL E 2 93 ? -33.193 -18.482 -49.093 1.00 27.55 95 VAL E CA 1
ATOM 5386 C C . VAL E 2 93 ? -33.553 -19.408 -47.941 1.00 30.24 95 VAL E C 1
ATOM 5387 O O . VAL E 2 93 ? -32.764 -19.573 -46.998 1.00 23.30 95 VAL E O 1
ATOM 5391 N N . GLU E 2 94 ? -34.760 -19.985 -48.008 1.00 25.56 96 GLU E N 1
ATOM 5392 C CA . GLU E 2 94 ? -35.268 -20.800 -46.914 1.00 25.65 96 GLU E CA 1
ATOM 5393 C C . GLU E 2 94 ? -34.501 -22.117 -46.818 1.00 20.60 96 GLU E C 1
ATOM 5394 O O . GLU E 2 94 ? -34.149 -22.711 -47.842 1.00 23.93 96 GLU E O 1
ATOM 5400 N N . PRO E 2 95 ? -34.213 -22.595 -45.611 1.00 25.34 97 PRO E N 1
ATOM 5401 C CA . PRO E 2 95 ? -33.545 -23.895 -45.474 1.00 22.71 97 PRO E CA 1
ATOM 5402 C C . PRO E 2 95 ? -34.494 -25.041 -45.767 1.00 27.73 97 PRO E C 1
ATOM 5403 O O . PRO E 2 95 ? -35.691 -24.976 -45.485 1.00 22.76 97 PRO E O 1
ATOM 5407 N N . THR E 2 96 ? -33.961 -26.104 -46.347 1.00 23.87 98 THR E N 1
ATOM 5408 C CA . THR E 2 96 ? -34.699 -27.351 -46.324 1.00 26.92 98 THR E CA 1
ATOM 5409 C C . THR E 2 96 ? -34.174 -28.161 -45.153 1.00 27.08 98 THR E C 1
ATOM 5410 O O . THR E 2 96 ? -32.976 -28.138 -44.860 1.00 27.29 98 THR E O 1
ATOM 5414 N N . VAL E 2 97 ? -35.098 -28.792 -44.431 1.00 29.65 99 VAL E N 1
ATOM 5415 C CA . VAL E 2 97 ? -34.823 -29.465 -43.168 1.00 25.11 99 VAL E CA 1
ATOM 5416 C C . VAL E 2 97 ? -35.247 -30.925 -43.293 1.00 28.51 99 VAL E C 1
ATOM 5417 O O . VAL E 2 97 ? -36.360 -31.220 -43.743 1.00 27.12 99 VAL E O 1
ATOM 5421 N N . THR E 2 98 ? -34.357 -31.835 -42.917 1.00 24.37 100 THR E N 1
ATOM 5422 C CA . THR E 2 98 ? -34.647 -33.258 -42.954 1.00 25.97 100 THR E CA 1
ATOM 5423 C C . THR E 2 98 ? -34.040 -33.897 -41.717 1.00 29.21 100 THR E C 1
ATOM 5424 O O . THR E 2 98 ? -33.023 -33.432 -41.194 1.00 30.79 100 THR E O 1
ATOM 5428 N N . ILE E 2 99 ? -34.691 -34.943 -41.228 1.00 28.83 101 ILE E N 1
ATOM 5429 C CA . ILE E 2 99 ? -34.174 -35.729 -40.118 1.00 28.54 101 ILE E CA 1
ATOM 5430 C C . ILE E 2 99 ? -33.839 -37.122 -40.613 1.00 28.06 101 ILE E C 1
ATOM 5431 O O . ILE E 2 99 ? -34.561 -37.691 -41.440 1.00 27.39 101 ILE E O 1
ATOM 5436 N N . SER E 2 100 ? -32.706 -37.647 -40.141 1.00 25.58 102 SER E N 1
ATOM 5437 C CA . SER E 2 100 ? -32.367 -39.023 -40.358 1.00 26.26 102 SER E CA 1
ATOM 5438 C C . SER E 2 100 ? -31.550 -39.532 -39.182 1.00 31.84 102 SER E C 1
ATOM 5439 O O . SER E 2 100 ? -30.705 -38.790 -38.655 1.00 32.23 102 SER E O 1
ATOM 5442 N N . PRO E 2 101 ? -31.761 -40.774 -38.758 1.00 35.81 103 PRO E N 1
ATOM 5443 C CA . PRO E 2 101 ? -30.883 -41.371 -37.748 1.00 33.38 103 PRO E CA 1
ATOM 5444 C C . PRO E 2 101 ? -29.589 -41.844 -38.389 1.00 36.18 103 PRO E C 1
ATOM 5445 O O . PRO E 2 101 ? -29.533 -42.140 -39.579 1.00 33.28 103 PRO E O 1
ATOM 5449 N N . SER E 2 102 ? -28.524 -41.876 -37.583 1.00 39.84 104 SER E N 1
ATOM 5450 C CA . SER E 2 102 ? -27.208 -42.217 -38.128 1.00 40.65 104 SER E CA 1
ATOM 5451 C C . SER E 2 102 ? -27.010 -43.715 -38.376 1.00 44.65 104 SER E C 1
ATOM 5452 O O . SER E 2 102 ? -26.131 -44.083 -39.159 1.00 48.12 104 SER E O 1
ATOM 5455 N N . ARG E 2 103 ? -27.806 -44.526 -37.714 1.00 43.74 105 ARG E N 1
ATOM 5456 C CA . ARG E 2 103 ? -27.807 -45.961 -37.881 1.00 50.68 105 ARG E CA 1
ATOM 5457 C C . ARG E 2 103 ? -29.224 -46.445 -37.744 1.00 52.05 105 ARG E C 1
ATOM 5458 O O . ARG E 2 103 ? -30.063 -45.750 -37.247 1.00 55.67 105 ARG E O 1
ATOM 5466 N N . THR E 2 104 ? -29.455 -47.666 -38.197 1.00 56.59 106 THR E N 1
ATOM 5467 C CA . THR E 2 104 ? -30.755 -48.291 -38.134 1.00 52.49 106 THR E CA 1
ATOM 5468 C C . THR E 2 104 ? -31.275 -48.306 -36.748 1.00 52.86 106 THR E C 1
ATOM 5469 O O . THR E 2 104 ? -30.616 -48.718 -35.837 1.00 58.15 106 THR E O 1
ATOM 5473 N N . GLU E 2 105 ? -32.489 -47.858 -36.601 1.00 51.08 107 GLU E N 1
ATOM 5474 C CA . GLU E 2 105 ? -33.102 -47.796 -35.322 1.00 56.23 107 GLU E CA 1
ATOM 5475 C C . GLU E 2 105 ? -33.476 -49.164 -34.808 1.00 54.16 107 GLU E C 1
ATOM 5476 O O . GLU E 2 105 ? -33.826 -50.043 -35.562 1.00 55.66 107 GLU E O 1
ATOM 5482 N N . ALA E 2 106 ? -33.368 -49.316 -33.504 1.00 30.00 108 ALA E N 1
ATOM 5483 C CA . ALA E 2 106 ? -33.661 -50.543 -32.788 1.00 30.00 108 ALA E CA 1
ATOM 5484 C C . ALA E 2 106 ? -34.202 -49.888 -31.616 1.00 30.00 108 ALA E C 1
ATOM 5485 O O . ALA E 2 106 ? -33.537 -49.112 -30.999 1.00 30.00 108 ALA E O 1
ATOM 5487 N N . LEU E 2 107 ? -35.441 -50.166 -31.331 1.00 55.10 109 LEU E N 1
ATOM 5488 C CA . LEU E 2 107 ? -36.124 -49.499 -30.271 1.00 50.77 109 LEU E CA 1
ATOM 5489 C C . LEU E 2 107 ? -35.388 -49.059 -29.040 1.00 55.80 109 LEU E C 1
ATOM 5490 O O . LEU E 2 107 ? -35.448 -47.868 -28.689 1.00 58.37 109 LEU E O 1
ATOM 5495 N N . ASN E 2 108 ? -34.713 -49.966 -28.381 1.00 60.52 110 ASN E N 1
ATOM 5496 C CA . ASN E 2 108 ? -34.067 -49.592 -27.152 1.00 55.88 110 ASN E CA 1
ATOM 5497 C C . ASN E 2 108 ? -32.568 -49.367 -27.132 1.00 57.68 110 ASN E C 1
ATOM 5498 O O . ASN E 2 108 ? -31.965 -49.507 -26.110 1.00 53.52 110 ASN E O 1
ATOM 5503 N N . HIS E 2 109 ? -31.983 -49.026 -28.261 1.00 52.17 111 HIS E N 1
ATOM 5504 C CA . HIS E 2 109 ? -30.558 -48.808 -28.334 1.00 50.91 111 HIS E CA 1
ATOM 5505 C C . HIS E 2 109 ? -30.214 -47.386 -28.734 1.00 42.41 111 HIS E C 1
ATOM 5506 O O . HIS E 2 109 ? -30.736 -46.872 -29.682 1.00 39.39 111 HIS E O 1
ATOM 5513 N N . HIS E 2 110 ? -29.313 -46.758 -28.018 1.00 39.39 112 HIS E N 1
ATOM 5514 C CA . HIS E 2 110 ? -28.922 -45.410 -28.328 1.00 33.93 112 HIS E CA 1
ATOM 5515 C C . HIS E 2 110 ? -28.670 -45.127 -29.813 1.00 35.45 112 HIS E C 1
ATOM 5516 O O . HIS E 2 110 ? -28.233 -45.956 -30.544 1.00 31.15 112 HIS E O 1
ATOM 5523 N N . ASN E 2 111 ? -28.979 -43.912 -30.214 1.00 34.42 113 ASN E N 1
ATOM 5524 C CA . ASN E 2 111 ? -28.805 -43.464 -31.577 1.00 34.93 113 ASN E CA 1
ATOM 5525 C C . ASN E 2 111 ? -28.625 -41.960 -31.617 1.00 27.55 113 ASN E C 1
ATOM 5526 O O . ASN E 2 111 ? -28.731 -41.312 -30.620 1.00 29.03 113 ASN E O 1
ATOM 5531 N N . LEU E 2 112 ? -28.369 -41.438 -32.806 1.00 24.90 114 LEU E N 1
ATOM 5532 C CA . LEU E 2 112 ? -28.244 -40.024 -33.015 1.00 29.18 114 LEU E CA 1
ATOM 5533 C C . LEU E 2 112 ? -29.217 -39.557 -34.073 1.00 29.75 114 LEU E C 1
ATOM 5534 O O . LEU E 2 112 ? -29.238 -40.098 -35.114 1.00 34.16 114 LEU E O 1
ATOM 5539 N N . LEU E 2 113 ? -30.016 -38.565 -33.776 1.00 27.42 115 LEU E N 1
ATOM 5540 C CA . LEU E 2 113 ? -30.892 -37.963 -34.779 1.00 26.45 115 LEU E CA 1
ATOM 5541 C C . LEU E 2 113 ? -30.175 -36.779 -35.410 1.00 24.64 115 LEU E C 1
ATOM 5542 O O . LEU E 2 113 ? -29.783 -35.848 -34.705 1.00 23.67 115 LEU E O 1
ATOM 5547 N N . VAL E 2 114 ? -30.018 -36.804 -36.727 1.00 26.78 116 VAL E N 1
ATOM 5548 C CA . VAL E 2 114 ? -29.300 -35.750 -37.428 1.00 23.38 116 VAL E CA 1
ATOM 5549 C C . VAL E 2 114 ? -30.333 -34.883 -38.133 1.00 26.74 116 VAL E C 1
ATOM 5550 O O . VAL E 2 114 ? -31.011 -35.334 -39.067 1.00 26.27 116 VAL E O 1
ATOM 5554 N N . CYS E 2 115 ? -30.462 -33.639 -37.668 1.00 23.03 117 CYS E N 1
ATOM 5555 C CA . CYS E 2 115 ? -31.239 -32.621 -38.360 1.00 25.28 117 CYS E CA 1
ATOM 5556 C C . CYS E 2 115 ? -30.321 -31.884 -39.337 1.00 26.71 117 CYS E C 1
ATOM 5557 O O . CYS E 2 115 ? -29.468 -31.093 -38.914 1.00 24.51 117 CYS E O 1
ATOM 5560 N N . SER E 2 116 ? -30.491 -32.145 -40.635 1.00 24.65 118 SER E N 1
ATOM 5561 C CA . SER E 2 116 ? -29.729 -31.471 -41.684 1.00 21.93 118 SER E CA 1
ATOM 5562 C C . SER E 2 116 ? -30.497 -30.232 -42.125 1.00 28.14 118 SER E C 1
ATOM 5563 O O . SER E 2 116 ? -31.644 -30.334 -42.592 1.00 23.07 118 SER E O 1
ATOM 5566 N N . VAL E 2 117 ? -29.855 -29.075 -42.000 1.00 25.91 119 VAL E N 1
ATOM 5567 C CA . VAL E 2 117 ? -30.437 -27.783 -42.337 1.00 22.54 119 VAL E CA 1
ATOM 5568 C C . VAL E 2 117 ? -29.605 -27.237 -43.487 1.00 25.74 119 VAL E C 1
ATOM 5569 O O . VAL E 2 117 ? -28.472 -26.780 -43.281 1.00 22.96 119 VAL E O 1
ATOM 5573 N N . THR E 2 118 ? -30.145 -27.288 -44.704 1.00 26.68 120 THR E N 1
ATOM 5574 C CA . THR E 2 118 ? -29.334 -27.063 -45.892 1.00 25.48 120 THR E CA 1
ATOM 5575 C C . THR E 2 118 ? -29.853 -25.932 -46.782 1.00 27.42 120 THR E C 1
ATOM 5576 O O . THR E 2 118 ? -31.051 -25.590 -46.788 1.00 24.35 120 THR E O 1
ATOM 5580 N N . ASP E 2 119 ? -28.901 -25.356 -47.526 1.00 22.32 121 ASP E N 1
ATOM 5581 C CA . ASP E 2 119 ? -29.133 -24.442 -48.643 1.00 24.08 121 ASP E CA 1
ATOM 5582 C C . ASP E 2 119 ? -29.862 -23.166 -48.224 1.00 24.73 121 ASP E C 1
ATOM 5583 O O . ASP E 2 119 ? -30.805 -22.729 -48.883 1.00 30.77 121 ASP E O 1
ATOM 5588 N N . PHE E 2 120 ? -29.385 -22.518 -47.169 1.00 18.99 122 PHE E N 1
ATOM 5589 C CA . PHE E 2 120 ? -30.032 -21.303 -46.696 1.00 23.88 122 PHE E CA 1
ATOM 5590 C C . PHE E 2 120 ? -29.071 -20.116 -46.775 1.00 25.18 122 PHE E C 1
ATOM 5591 O O . PHE E 2 120 ? -27.858 -20.282 -46.875 1.00 21.76 122 PHE E O 1
ATOM 5599 N N . TYR E 2 121 ? -29.640 -18.907 -46.758 1.00 25.33 123 TYR E N 1
ATOM 5600 C CA . TYR E 2 121 ? -28.880 -17.653 -46.741 1.00 21.11 123 TYR E CA 1
ATOM 5601 C C . TYR E 2 121 ? -29.819 -16.612 -46.188 1.00 21.94 123 TYR E C 1
ATOM 5602 O O . TYR E 2 121 ? -30.987 -16.618 -46.538 1.00 24.95 123 TYR E O 1
ATOM 5611 N N . PRO E 2 122 ? -29.332 -15.698 -45.344 1.00 21.58 124 PRO E N 1
ATOM 5612 C CA . PRO E 2 122 ? -27.953 -15.514 -44.876 1.00 22.52 124 PRO E CA 1
ATOM 5613 C C . PRO E 2 122 ? -27.595 -16.485 -43.750 1.00 25.26 124 PRO E C 1
ATOM 5614 O O . PRO E 2 122 ? -28.333 -17.462 -43.507 1.00 22.33 124 PRO E O 1
ATOM 5618 N N . ALA E 2 123 ? -26.493 -16.192 -43.050 1.00 19.97 125 ALA E N 1
ATOM 5619 C CA . ALA E 2 123 ? -25.913 -17.177 -42.143 1.00 20.83 125 ALA E CA 1
ATOM 5620 C C . ALA E 2 123 ? -26.721 -17.327 -40.859 1.00 27.44 125 ALA E C 1
ATOM 5621 O O . ALA E 2 123 ? -26.728 -18.415 -40.279 1.00 26.56 125 ALA E O 1
ATOM 5623 N N . GLN E 2 124 ? -27.416 -16.279 -40.408 1.00 29.42 126 GLN E N 1
ATOM 5624 C CA . GLN E 2 124 ? -28.078 -16.344 -39.106 1.00 26.28 126 GLN E CA 1
ATOM 5625 C C . GLN E 2 124 ? -29.094 -17.480 -39.106 1.00 27.98 126 GLN E C 1
ATOM 5626 O O . GLN E 2 124 ? -29.961 -17.546 -39.983 1.00 25.05 126 GLN E O 1
ATOM 5632 N N . ILE E 2 125 ? -28.988 -18.392 -38.139 1.00 25.61 127 ILE E N 1
ATOM 5633 C CA . ILE E 2 125 ? -29.937 -19.499 -38.057 1.00 24.41 127 ILE E CA 1
ATOM 5634 C C . ILE E 2 125 ? -29.981 -20.000 -36.630 1.00 28.19 127 ILE E C 1
ATOM 5635 O O . ILE E 2 125 ? -29.036 -19.817 -35.862 1.00 21.73 127 ILE E O 1
ATOM 5640 N N . LYS E 2 126 ? -31.102 -20.620 -36.261 1.00 24.15 128 LYS E N 1
ATOM 5641 C CA . LYS E 2 126 ? -31.273 -21.139 -34.909 1.00 22.36 128 LYS E CA 1
ATOM 5642 C C . LYS E 2 126 ? -32.033 -22.452 -35.001 1.00 28.60 128 LYS E C 1
ATOM 5643 O O . LYS E 2 126 ? -33.135 -22.499 -35.563 1.00 23.40 128 LYS E O 1
ATOM 5649 N N . VAL E 2 127 ? -31.432 -23.514 -34.472 1.00 25.48 129 VAL E N 1
ATOM 5650 C CA . VAL E 2 127 ? -31.969 -24.864 -34.563 1.00 24.36 129 VAL E CA 1
ATOM 5651 C C . VAL E 2 127 ? -32.144 -25.383 -33.143 1.00 28.93 129 VAL E C 1
ATOM 5652 O O . VAL E 2 127 ? -31.227 -25.274 -32.320 1.00 27.27 129 VAL E O 1
ATOM 5656 N N . ARG E 2 128 ? -33.323 -25.918 -32.852 1.00 23.05 130 ARG E N 1
ATOM 5657 C CA . ARG E 2 128 ? -33.629 -26.498 -31.551 1.00 29.45 130 ARG E CA 1
ATOM 5658 C C . ARG E 2 128 ? -34.172 -27.907 -31.730 1.00 29.12 130 ARG E C 1
ATOM 5659 O O . ARG E 2 128 ? -34.859 -28.203 -32.717 1.00 24.84 130 ARG E O 1
ATOM 5667 N N . TRP E 2 129 ? -33.877 -28.768 -30.756 1.00 25.11 131 TRP E N 1
ATOM 5668 C CA . TRP E 2 129 ? -34.414 -30.123 -30.715 1.00 28.13 131 TRP E CA 1
ATOM 5669 C C . TRP E 2 129 ? -35.432 -30.248 -29.585 1.00 25.64 131 TRP E C 1
ATOM 5670 O O . TRP E 2 129 ? -35.212 -29.734 -28.485 1.00 23.30 131 TRP E O 1
ATOM 5681 N N . PHE E 2 130 ? -36.516 -30.977 -29.842 1.00 23.25 132 PHE E N 1
ATOM 5682 C CA . PHE E 2 130 ? -37.502 -31.298 -28.814 1.00 27.08 132 PHE E CA 1
ATOM 5683 C C . PHE E 2 130 ? -37.779 -32.794 -28.782 1.00 28.29 132 PHE E C 1
ATOM 5684 O O . PHE E 2 130 ? -37.838 -33.450 -29.834 1.00 28.92 132 PHE E O 1
ATOM 5692 N N . ARG E 2 131 ? -37.943 -33.328 -27.567 1.00 32.11 133 ARG E N 1
ATOM 5693 C CA . ARG E 2 131 ? -38.476 -34.670 -27.327 1.00 35.17 133 ARG E CA 1
ATOM 5694 C C . ARG E 2 131 ? -39.822 -34.529 -26.606 1.00 34.45 133 ARG E C 1
ATOM 5695 O O . ARG E 2 131 ? -39.868 -33.998 -25.494 1.00 33.22 133 ARG E O 1
ATOM 5703 N N . ASN E 2 132 ? -40.917 -34.888 -27.278 1.00 36.87 134 ASN E N 1
ATOM 5704 C CA . ASN E 2 132 ? -42.264 -34.918 -26.673 1.00 38.67 134 ASN E CA 1
ATOM 5705 C C . ASN E 2 132 ? -42.518 -33.743 -25.726 1.00 39.45 134 ASN E C 1
ATOM 5706 O O . ASN E 2 132 ? -42.783 -33.923 -24.535 1.00 46.94 134 ASN E O 1
ATOM 5711 N N . ASP E 2 133 ? -42.391 -32.533 -26.249 1.00 38.14 135 ASP E N 1
ATOM 5712 C CA . ASP E 2 133 ? -42.633 -31.280 -25.541 1.00 35.68 135 ASP E CA 1
ATOM 5713 C C . ASP E 2 133 ? -41.503 -30.858 -24.610 1.00 38.22 135 ASP E C 1
ATOM 5714 O O . ASP E 2 133 ? -41.604 -29.783 -24.008 1.00 39.48 135 ASP E O 1
ATOM 5719 N N . GLN E 2 134 ? -40.400 -31.598 -24.531 1.00 41.29 136 GLN E N 1
ATOM 5720 C CA . GLN E 2 134 ? -39.252 -31.160 -23.747 1.00 39.47 136 GLN E CA 1
ATOM 5721 C C . GLN E 2 134 ? -38.223 -30.592 -24.713 1.00 35.36 136 GLN E C 1
ATOM 5722 O O . GLN E 2 134 ? -37.841 -31.264 -25.674 1.00 32.91 136 GLN E O 1
ATOM 5728 N N . GLU E 2 135 ? -37.792 -29.358 -24.478 1.00 39.81 137 GLU E N 1
ATOM 5729 C CA . GLU E 2 135 ? -36.699 -28.817 -25.267 1.00 37.37 137 GLU E CA 1
ATOM 5730 C C . GLU E 2 135 ? -35.403 -29.468 -24.801 1.00 39.46 137 GLU E C 1
ATOM 5731 O O . GLU E 2 135 ? -35.116 -29.503 -23.600 1.00 40.57 137 GLU E O 1
ATOM 5737 N N . GLU E 2 136 ? -34.634 -30.009 -25.746 1.00 35.88 138 GLU E N 1
ATOM 5738 C CA . GLU E 2 136 ? -33.349 -30.629 -25.420 1.00 37.21 138 GLU E CA 1
ATOM 5739 C C . GLU E 2 136 ? -32.326 -29.510 -25.286 1.00 36.32 138 GLU E C 1
ATOM 5740 O O . GLU E 2 136 ? -31.916 -28.915 -26.286 1.00 35.56 138 GLU E O 1
ATOM 5746 N N . THR E 2 137 ? -31.866 -29.247 -24.066 1.00 35.64 139 THR E N 1
ATOM 5747 C CA . THR E 2 137 ? -30.849 -28.226 -23.851 1.00 38.49 139 THR E CA 1
ATOM 5748 C C . THR E 2 137 ? -29.476 -28.841 -23.613 1.00 33.59 139 THR E C 1
ATOM 5749 O O . THR E 2 137 ? -28.520 -28.108 -23.352 1.00 39.25 139 THR E O 1
ATOM 5753 N N . THR E 2 138 ? -29.379 -30.167 -23.656 1.00 32.08 140 THR E N 1
ATOM 5754 C CA . THR E 2 138 ? -28.130 -30.912 -23.590 1.00 33.34 140 THR E CA 1
ATOM 5755 C C . THR E 2 138 ? -28.249 -32.073 -24.560 1.00 33.15 140 THR E C 1
ATOM 5756 O O . THR E 2 138 ? -29.328 -32.348 -25.087 1.00 31.27 140 THR E O 1
ATOM 5760 N N . GLY E 2 139 ? -27.131 -32.761 -24.803 1.00 27.50 141 GLY E N 1
ATOM 5761 C CA . GLY E 2 139 ? -27.153 -33.840 -25.774 1.00 23.31 141 GLY E CA 1
ATOM 5762 C C . GLY E 2 139 ? -27.271 -33.397 -27.212 1.00 24.49 141 GLY E C 1
ATOM 5763 O O . GLY E 2 139 ? -27.500 -34.239 -28.080 1.00 21.75 141 GLY E O 1
ATOM 5764 N N . VAL E 2 140 ? -27.125 -32.100 -27.491 1.00 27.38 142 VAL E N 1
ATOM 5765 C CA . VAL E 2 140 ? -27.173 -31.567 -28.853 1.00 24.13 142 VAL E CA 1
ATOM 5766 C C . VAL E 2 140 ? -25.758 -31.236 -29.313 1.00 23.08 142 VAL E C 1
ATOM 5767 O O . VAL E 2 140 ? -25.039 -30.490 -28.643 1.00 20.71 142 VAL E O 1
ATOM 5771 N N . VAL E 2 141 ? -25.377 -31.752 -30.473 1.00 20.69 143 VAL E N 1
ATOM 5772 C CA . VAL E 2 141 ? -24.058 -31.528 -31.048 1.00 23.27 143 VAL E CA 1
ATOM 5773 C C . VAL E 2 141 ? -24.238 -30.865 -32.404 1.00 20.23 143 VAL E C 1
ATOM 5774 O O . VAL E 2 141 ? -24.868 -31.436 -33.304 1.00 24.46 143 VAL E O 1
ATOM 5778 N N . SER E 2 142 ? -23.643 -29.697 -32.578 1.00 22.70 144 SER E N 1
ATOM 5779 C CA . SER E 2 142 ? -23.828 -28.939 -33.803 1.00 23.96 144 SER E CA 1
ATOM 5780 C C . SER E 2 142 ? -22.504 -28.799 -34.547 1.00 21.90 144 SER E C 1
ATOM 5781 O O . SER E 2 142 ? -21.458 -28.584 -33.928 1.00 20.68 144 SER E O 1
ATOM 5784 N N . THR E 2 143 ? -22.537 -28.943 -35.877 1.00 23.25 145 THR E N 1
ATOM 5785 C CA . THR E 2 143 ? -21.362 -28.575 -36.661 1.00 25.00 145 THR E CA 1
ATOM 5786 C C . THR E 2 143 ? -21.178 -27.064 -36.626 1.00 23.23 145 THR E C 1
ATOM 5787 O O . THR E 2 143 ? -22.095 -26.315 -36.262 1.00 23.89 145 THR E O 1
ATOM 5791 N N . PRO E 2 144 ? -19.990 -26.588 -36.981 1.00 26.44 146 PRO E N 1
ATOM 5792 C CA . PRO E 2 144 ? -19.860 -25.174 -37.318 1.00 26.44 146 PRO E CA 1
ATOM 5793 C C . PRO E 2 144 ? -20.737 -24.891 -38.524 1.00 25.28 146 PRO E C 1
ATOM 5794 O O . PRO E 2 144 ? -21.136 -25.802 -39.256 1.00 24.60 146 PRO E O 1
ATOM 5798 N N . LEU E 2 145 ? -21.026 -23.612 -38.733 1.00 19.34 147 LEU E N 1
ATOM 5799 C CA . LEU E 2 145 ? -21.678 -23.196 -39.968 1.00 23.22 147 LEU E CA 1
ATOM 5800 C C . LEU E 2 145 ? -20.824 -23.581 -41.169 1.00 23.20 147 LEU E C 1
ATOM 5801 O O . LEU E 2 145 ? -19.643 -23.241 -41.226 1.00 25.43 147 LEU E O 1
ATOM 5806 N N . ILE E 2 146 ? -21.423 -24.246 -42.150 1.00 21.53 148 ILE E N 1
ATOM 5807 C CA . ILE E 2 146 ? -20.712 -24.732 -43.329 1.00 23.80 148 ILE E CA 1
ATOM 5808 C C . ILE E 2 146 ? -21.052 -23.841 -44.522 1.00 25.59 148 ILE E C 1
ATOM 5809 O O . ILE E 2 146 ? -22.225 -23.703 -44.898 1.00 23.21 148 ILE E O 1
ATOM 5814 N N . ARG E 2 147 ? -20.023 -23.256 -45.131 1.00 18.15 149 ARG E N 1
ATOM 5815 C CA . ARG E 2 147 ? -20.178 -22.398 -46.301 1.00 20.94 149 ARG E CA 1
ATOM 5816 C C . ARG E 2 147 ? -20.055 -23.239 -47.577 1.00 24.48 149 ARG E C 1
ATOM 5817 O O . ARG E 2 147 ? -19.028 -23.889 -47.805 1.00 22.06 149 ARG E O 1
ATOM 5825 N N . ASN E 2 148 ? -21.097 -23.259 -48.400 1.00 16.97 150 ASN E N 1
ATOM 5826 C CA . ASN E 2 148 ? -21.025 -24.118 -49.581 1.00 16.59 150 ASN E CA 1
ATOM 5827 C C . ASN E 2 148 ? -20.266 -23.489 -50.748 1.00 19.24 150 ASN E C 1
ATOM 5828 O O . ASN E 2 148 ? -19.935 -24.201 -51.706 1.00 22.64 150 ASN E O 1
ATOM 5833 N N . GLY E 2 149 ? -20.012 -22.179 -50.713 1.00 19.93 151 GLY E N 1
ATOM 5834 C CA . GLY E 2 149 ? -19.346 -21.499 -51.795 1.00 21.68 151 GLY E CA 1
ATOM 5835 C C . GLY E 2 149 ? -20.266 -21.023 -52.893 1.00 23.32 151 GLY E C 1
ATOM 5836 O O . GLY E 2 149 ? -19.816 -20.313 -53.795 1.00 25.51 151 GLY E O 1
ATOM 5837 N N . ASP E 2 150 ? -21.539 -21.400 -52.856 1.00 24.23 152 ASP E N 1
ATOM 5838 C CA . ASP E 2 150 ? -22.499 -21.005 -53.872 1.00 19.27 152 ASP E CA 1
ATOM 5839 C C . ASP E 2 150 ? -23.539 -20.033 -53.322 1.00 25.07 152 ASP E C 1
ATOM 5840 O O . ASP E 2 150 ? -24.672 -20.003 -53.803 1.00 21.12 152 ASP E O 1
ATOM 5845 N N . TRP E 2 151 ? -23.152 -19.224 -52.324 1.00 19.97 153 TRP E N 1
ATOM 5846 C CA . TRP E 2 151 ? -24.053 -18.309 -51.616 1.00 22.01 153 TRP E CA 1
ATOM 5847 C C . TRP E 2 151 ? -25.136 -19.054 -50.834 1.00 24.25 153 TRP E C 1
ATOM 5848 O O . TRP E 2 151 ? -26.260 -18.549 -50.657 1.00 20.53 153 TRP E O 1
ATOM 5859 N N . THR E 2 152 ? -24.814 -20.251 -50.347 1.00 20.68 154 THR E N 1
ATOM 5860 C CA . THR E 2 152 ? -25.668 -20.918 -49.369 1.00 19.89 154 THR E CA 1
ATOM 5861 C C . THR E 2 152 ? -24.809 -21.505 -48.261 1.00 19.98 154 THR E C 1
ATOM 5862 O O . THR E 2 152 ? -23.614 -21.748 -48.438 1.00 20.57 154 THR E O 1
ATOM 5866 N N . PHE E 2 153 ? -25.448 -21.767 -47.122 1.00 20.80 155 PHE E N 1
ATOM 5867 C CA . PHE E 2 153 ? -24.835 -22.444 -45.992 1.00 18.24 155 PHE E CA 1
ATOM 5868 C C . PHE E 2 153 ? -25.594 -23.730 -45.684 1.00 23.38 155 PHE E C 1
ATOM 5869 O O . PHE E 2 153 ? -26.717 -23.966 -46.158 1.00 20.41 155 PHE E O 1
ATOM 5877 N N . GLN E 2 154 ? -24.980 -24.544 -44.832 1.00 21.59 156 GLN E N 1
ATOM 5878 C CA . GLN E 2 154 ? -25.671 -25.649 -44.196 1.00 19.57 156 GLN E CA 1
ATOM 5879 C C . GLN E 2 154 ? -25.125 -25.828 -42.790 1.00 23.70 156 GLN E C 1
ATOM 5880 O O . GLN E 2 154 ? -24.025 -25.363 -42.459 1.00 23.68 156 GLN E O 1
ATOM 5886 N N . ILE E 2 155 ? -25.919 -26.486 -41.952 1.00 23.42 157 ILE E N 1
ATOM 5887 C CA . ILE E 2 155 ? -25.495 -26.844 -40.599 1.00 25.10 157 ILE E CA 1
ATOM 5888 C C . ILE E 2 155 ? -26.189 -28.151 -40.223 1.00 27.70 157 ILE E C 1
ATOM 5889 O O . ILE E 2 155 ? -27.364 -28.365 -40.550 1.00 24.02 157 ILE E O 1
ATOM 5894 N N . LEU E 2 156 ? -25.458 -29.023 -39.531 1.00 26.14 158 LEU E N 1
ATOM 5895 C CA . LEU E 2 156 ? -25.953 -30.325 -39.091 1.00 23.71 158 LEU E CA 1
ATOM 5896 C C . LEU E 2 156 ? -26.033 -30.320 -37.573 1.00 28.63 158 LEU E C 1
ATOM 5897 O O . LEU E 2 156 ? -25.053 -29.985 -36.902 1.00 27.30 158 LEU E O 1
ATOM 5902 N N . VAL E 2 157 ? -27.214 -30.622 -37.037 1.00 23.86 159 VAL E N 1
ATOM 5903 C CA . VAL E 2 157 ? -27.459 -30.560 -35.602 1.00 24.10 159 VAL E CA 1
ATOM 5904 C C . VAL E 2 157 ? -27.959 -31.925 -35.151 1.00 25.23 159 VAL E C 1
ATOM 5905 O O . VAL E 2 157 ? -29.037 -32.374 -35.571 1.00 27.31 159 VAL E O 1
ATOM 5909 N N . MET E 2 158 ? -27.173 -32.582 -34.312 1.00 24.06 160 MET E N 1
ATOM 5910 C CA . MET E 2 158 ? -27.381 -33.966 -33.927 1.00 25.17 160 MET E CA 1
ATOM 5911 C C . MET E 2 158 ? -27.905 -34.025 -32.508 1.00 26.35 160 MET E C 1
ATOM 5912 O O . MET E 2 158 ? -27.439 -33.277 -31.642 1.00 27.51 160 MET E O 1
ATOM 5917 N N . LEU E 2 159 ? -28.830 -34.952 -32.262 1.00 24.81 161 LEU E N 1
ATOM 5918 C CA . LEU E 2 159 ? -29.384 -35.173 -30.930 1.00 25.02 161 LEU E CA 1
ATOM 5919 C C . LEU E 2 159 ? -29.015 -36.576 -30.459 1.00 22.43 161 LEU E C 1
ATOM 5920 O O . LEU E 2 159 ? -29.332 -37.564 -31.131 1.00 25.44 161 LEU E O 1
ATOM 5925 N N . GLU E 2 160 ? -28.335 -36.662 -29.319 1.00 23.60 162 GLU E N 1
ATOM 5926 C CA . GLU E 2 160 ? -28.060 -37.945 -28.681 1.00 24.76 162 GLU E CA 1
ATOM 5927 C C . GLU E 2 160 ? -29.326 -38.432 -27.989 1.00 25.06 162 GLU E C 1
ATOM 5928 O O . GLU E 2 160 ? -29.844 -37.758 -27.091 1.00 24.48 162 GLU E O 1
ATOM 5934 N N . MET E 2 161 ? -29.817 -39.596 -28.391 1.00 24.90 163 MET E N 1
ATOM 5935 C CA . MET E 2 161 ? -31.101 -40.061 -27.877 1.00 33.57 163 MET E CA 1
ATOM 5936 C C . MET E 2 161 ? -31.162 -41.581 -27.932 1.00 34.89 163 MET E C 1
ATOM 5937 O O . MET E 2 161 ? -30.253 -42.247 -28.440 1.00 33.54 163 MET E O 1
ATOM 5942 N N . THR E 2 162 ? -32.241 -42.127 -27.372 1.00 29.48 164 THR E N 1
ATOM 5943 C CA . THR E 2 162 ? -32.531 -43.552 -27.435 1.00 37.58 164 THR E CA 1
ATOM 5944 C C . THR E 2 162 ? -33.992 -43.723 -27.829 1.00 40.12 164 THR E C 1
ATOM 5945 O O . THR E 2 162 ? -34.888 -43.329 -27.061 1.00 32.24 164 THR E O 1
ATOM 5949 N N . PRO E 2 163 ? -34.287 -44.288 -28.992 1.00 38.90 165 PRO E N 1
ATOM 5950 C CA . PRO E 2 163 ? -35.699 -44.456 -29.384 1.00 44.14 165 PRO E CA 1
ATOM 5951 C C . PRO E 2 163 ? -36.442 -45.347 -28.389 1.00 51.03 165 PRO E C 1
ATOM 5952 O O . PRO E 2 163 ? -36.104 -46.521 -28.227 1.00 52.79 165 PRO E O 1
ATOM 5956 N N . GLN E 2 164 ? -37.481 -44.779 -27.740 1.00 50.88 166 GLN E N 1
ATOM 5957 C CA . GLN E 2 164 ? -38.389 -45.477 -26.825 1.00 52.93 166 GLN E CA 1
ATOM 5958 C C . GLN E 2 164 ? -39.827 -45.193 -27.193 1.00 52.82 166 GLN E C 1
ATOM 5959 O O . GLN E 2 164 ? -40.129 -44.384 -28.076 1.00 45.62 166 GLN E O 1
ATOM 5965 N N . ARG E 2 165 ? -40.704 -45.867 -26.448 1.00 59.74 167 ARG E N 1
ATOM 5966 C CA . ARG E 2 165 ? -42.139 -45.623 -26.421 1.00 53.92 167 ARG E CA 1
ATOM 5967 C C . ARG E 2 165 ? -42.660 -45.159 -27.770 1.00 48.17 167 ARG E C 1
ATOM 5968 O O . ARG E 2 165 ? -42.277 -45.697 -28.815 1.00 53.82 167 ARG E O 1
ATOM 5970 N N . GLY E 2 166 ? -43.548 -44.181 -27.764 1.00 47.49 168 GLY E N 1
ATOM 5971 C CA . GLY E 2 166 ? -43.895 -43.527 -29.010 1.00 51.68 168 GLY E CA 1
ATOM 5972 C C . GLY E 2 166 ? -43.412 -42.098 -28.929 1.00 49.31 168 GLY E C 1
ATOM 5973 O O . GLY E 2 166 ? -44.204 -41.154 -28.978 1.00 47.70 168 GLY E O 1
ATOM 5974 N N . ASP E 2 167 ? -42.102 -41.940 -28.769 1.00 41.76 169 ASP E N 1
ATOM 5975 C CA . ASP E 2 167 ? -41.509 -40.618 -28.672 1.00 39.49 169 ASP E CA 1
ATOM 5976 C C . ASP E 2 167 ? -41.593 -39.916 -30.020 1.00 32.88 169 ASP E C 1
ATOM 5977 O O . ASP E 2 167 ? -41.341 -40.517 -31.069 1.00 33.57 169 ASP E O 1
ATOM 5982 N N . VAL E 2 168 ? -41.946 -38.638 -29.992 1.00 31.66 170 VAL E N 1
ATOM 5983 C CA . VAL E 2 168 ? -41.934 -37.803 -31.187 1.00 33.43 170 VAL E CA 1
ATOM 5984 C C . VAL E 2 168 ? -40.832 -36.761 -31.032 1.00 32.41 170 VAL E C 1
ATOM 5985 O O . VAL E 2 168 ? -40.844 -35.975 -30.078 1.00 32.71 170 VAL E O 1
ATOM 5987 N N . TYR E 2 169 ? -39.880 -36.758 -31.960 1.00 26.72 171 TYR E N 1
ATOM 5988 C CA . TYR E 2 169 ? -38.822 -35.753 -31.966 1.00 28.98 171 TYR E CA 1
ATOM 5989 C C . TYR E 2 169 ? -39.108 -34.703 -33.031 1.00 25.81 171 TYR E C 1
ATOM 5990 O O . TYR E 2 169 ? -39.599 -35.028 -34.116 1.00 31.60 171 TYR E O 1
ATOM 5999 N N . THR E 2 170 ? -38.802 -33.442 -32.722 1.00 26.46 172 THR E N 1
ATOM 6000 C CA . THR E 2 170 ? -38.993 -32.362 -33.686 1.00 27.51 172 THR E CA 1
ATOM 6001 C C . THR E 2 170 ? -37.742 -31.490 -33.757 1.00 24.21 172 THR E C 1
ATOM 6002 O O . THR E 2 170 ? -37.198 -31.083 -32.725 1.00 23.58 172 THR E O 1
ATOM 6006 N N . CYS E 2 171 ? -37.327 -31.160 -34.976 1.00 24.59 173 CYS E N 1
ATOM 6007 C CA . CYS E 2 171 ? -36.259 -30.196 -35.223 1.00 24.68 173 CYS E CA 1
ATOM 6008 C C . CYS E 2 171 ? -36.910 -28.872 -35.594 1.00 27.04 173 CYS E C 1
ATOM 6009 O O . CYS E 2 171 ? -37.639 -28.813 -36.590 1.00 24.82 173 CYS E O 1
ATOM 6012 N N . HIS E 2 172 ? -36.643 -27.819 -34.811 1.00 22.66 174 HIS E N 1
ATOM 6013 C CA . HIS E 2 172 ? -37.242 -26.497 -35.010 1.00 25.85 174 HIS E CA 1
ATOM 6014 C C . HIS E 2 172 ? -36.190 -25.550 -35.573 1.00 25.75 174 HIS E C 1
ATOM 6015 O O . HIS E 2 172 ? -35.153 -25.323 -34.936 1.00 25.94 174 HIS E O 1
ATOM 6022 N N . VAL E 2 173 ? -36.484 -24.942 -36.714 1.00 21.90 175 VAL E N 1
ATOM 6023 C CA . VAL E 2 173 ? -35.522 -24.081 -37.405 1.00 24.34 175 VAL E CA 1
ATOM 6024 C C . VAL E 2 173 ? -36.104 -22.682 -37.557 1.00 27.36 175 VAL E C 1
ATOM 6025 O O . VAL E 2 173 ? -37.169 -22.505 -38.170 1.00 24.70 175 VAL E O 1
ATOM 6029 N N . GLU E 2 174 ? -35.372 -21.690 -37.063 1.00 24.06 176 GLU E N 1
ATOM 6030 C CA . GLU E 2 174 ? -35.698 -20.282 -37.233 1.00 26.76 176 GLU E CA 1
ATOM 6031 C C . GLU E 2 174 ? -34.626 -19.640 -38.105 1.00 27.06 176 GLU E C 1
ATOM 6032 O O . GLU E 2 174 ? -33.438 -19.929 -37.941 1.00 26.70 176 GLU E O 1
ATOM 6038 N N . HIS E 2 175 ? -35.052 -18.767 -39.017 1.00 26.84 177 HIS E N 1
ATOM 6039 C CA . HIS E 2 175 ? -34.182 -18.163 -40.018 1.00 26.27 177 HIS E CA 1
ATOM 6040 C C . HIS E 2 175 ? -34.852 -16.896 -40.545 1.00 28.63 177 HIS E C 1
ATOM 6041 O O . HIS E 2 175 ? -36.085 -16.855 -40.653 1.00 30.00 177 HIS E O 1
ATOM 6048 N N . PRO E 2 176 ? -34.077 -15.867 -40.905 1.00 28.95 178 PRO E N 1
ATOM 6049 C CA . PRO E 2 176 ? -34.689 -14.604 -41.360 1.00 29.30 178 PRO E CA 1
ATOM 6050 C C . PRO E 2 176 ? -35.562 -14.736 -42.585 1.00 28.27 178 PRO E C 1
ATOM 6051 O O . PRO E 2 176 ? -36.340 -13.819 -42.866 1.00 29.28 178 PRO E O 1
ATOM 6055 N N . SER E 2 177 ? -35.441 -15.813 -43.348 1.00 27.73 179 SER E N 1
ATOM 6056 C CA . SER E 2 177 ? -36.322 -16.021 -44.483 1.00 27.04 179 SER E CA 1
ATOM 6057 C C . SER E 2 177 ? -37.689 -16.550 -44.083 1.00 28.41 179 SER E C 1
ATOM 6058 O O . SER E 2 177 ? -38.552 -16.666 -44.953 1.00 26.72 179 SER E O 1
ATOM 6061 N N . LEU E 2 178 ? -37.873 -16.947 -42.825 1.00 27.13 180 LEU E N 1
ATOM 6062 C CA . LEU E 2 178 ? -39.050 -17.697 -42.395 1.00 30.23 180 LEU E CA 1
ATOM 6063 C C . LEU E 2 178 ? -39.954 -16.830 -41.536 1.00 31.89 180 LEU E C 1
ATOM 6064 O O . LEU E 2 178 ? -39.526 -16.336 -40.487 1.00 35.94 180 LEU E O 1
ATOM 6069 N N . GLN E 2 179 ? -41.221 -16.708 -41.948 1.00 32.07 181 GLN E N 1
ATOM 6070 C CA . GLN E 2 179 ? -42.209 -16.020 -41.122 1.00 31.69 181 GLN E CA 1
ATOM 6071 C C . GLN E 2 179 ? -42.483 -16.789 -39.834 1.00 30.64 181 GLN E C 1
ATOM 6072 O O . GLN E 2 179 ? -42.584 -16.197 -38.752 1.00 31.51 181 GLN E O 1
ATOM 6078 N N . ASN E 2 180 ? -42.577 -18.105 -39.926 1.00 28.78 182 ASN E N 1
ATOM 6079 C CA . ASN E 2 180 ? -42.699 -19.001 -38.789 1.00 29.83 182 ASN E CA 1
ATOM 6080 C C . ASN E 2 180 ? -41.660 -20.101 -38.885 1.00 25.05 182 ASN E C 1
ATOM 6081 O O . ASN E 2 180 ? -41.165 -20.405 -39.976 1.00 23.34 182 ASN E O 1
ATOM 6086 N N . PRO E 2 181 ? -41.299 -20.715 -37.759 1.00 24.95 183 PRO E N 1
ATOM 6087 C CA . PRO E 2 181 ? -40.284 -21.778 -37.800 1.00 27.15 183 PRO E CA 1
ATOM 6088 C C . PRO E 2 181 ? -40.725 -22.945 -38.667 1.00 26.87 183 PRO E C 1
ATOM 6089 O O . PRO E 2 181 ? -41.920 -23.200 -38.849 1.00 24.04 183 PRO E O 1
ATOM 6093 N N . ILE E 2 182 ? -39.731 -23.624 -39.246 1.00 24.41 184 ILE E N 1
ATOM 6094 C CA . ILE E 2 182 ? -39.919 -24.924 -39.877 1.00 23.06 184 ILE E CA 1
ATOM 6095 C C . ILE E 2 182 ? -39.798 -25.988 -38.796 1.00 27.66 184 ILE E C 1
ATOM 6096 O O . ILE E 2 182 ? -38.879 -25.938 -37.964 1.00 24.97 184 ILE E O 1
ATOM 6101 N N . ILE E 2 183 ? -40.745 -26.926 -38.785 1.00 23.40 185 ILE E N 1
ATOM 6102 C CA . ILE E 2 183 ? -40.753 -28.062 -37.861 1.00 29.04 185 ILE E CA 1
ATOM 6103 C C . ILE E 2 183 ? -40.778 -29.350 -38.663 1.00 28.73 185 ILE E C 1
ATOM 6104 O O . ILE E 2 183 ? -41.653 -29.545 -39.519 1.00 25.15 185 ILE E O 1
ATOM 6109 N N . VAL E 2 184 ? -39.801 -30.214 -38.407 1.00 23.06 186 VAL E N 1
ATOM 6110 C CA . VAL E 2 184 ? -39.771 -31.545 -38.983 1.00 23.68 186 VAL E CA 1
ATOM 6111 C C . VAL E 2 184 ? -39.853 -32.543 -37.838 1.00 29.59 186 VAL E C 1
ATOM 6112 O O . VAL E 2 184 ? -39.170 -32.379 -36.819 1.00 27.48 186 VAL E O 1
ATOM 6116 N N . GLU E 2 185 ? -40.679 -33.583 -38.007 1.00 26.07 187 GLU E N 1
ATOM 6117 C CA . GLU E 2 185 ? -40.928 -34.561 -36.955 1.00 25.64 187 GLU E CA 1
ATOM 6118 C C . GLU E 2 185 ? -40.274 -35.875 -37.316 1.00 23.84 187 GLU E C 1
ATOM 6119 O O . GLU E 2 185 ? -40.244 -36.272 -38.483 1.00 28.13 187 GLU E O 1
ATOM 6125 N N . TRP E 2 186 ? -39.800 -36.568 -36.292 1.00 25.74 188 TRP E N 1
ATOM 6126 C CA . TRP E 2 186 ? -39.318 -37.936 -36.433 1.00 31.27 188 TRP E CA 1
ATOM 6127 C C . TRP E 2 186 ? -39.966 -38.737 -35.318 1.00 26.37 188 TRP E C 1
ATOM 6128 O O . TRP E 2 186 ? -39.853 -38.367 -34.147 1.00 27.58 188 TRP E O 1
ATOM 6139 N N . ARG E 2 187 ? -40.660 -39.810 -35.678 1.00 30.84 189 ARG E N 1
ATOM 6140 C CA . ARG E 2 187 ? -41.386 -40.647 -34.727 1.00 32.79 189 ARG E CA 1
ATOM 6141 C C . ARG E 2 187 ? -40.687 -41.991 -34.553 1.00 27.54 189 ARG E C 1
ATOM 6142 O O . ARG E 2 187 ? -40.399 -42.683 -35.533 1.00 32.94 189 ARG E O 1
ATOM 6150 N N . ALA E 2 188 ? -40.421 -42.351 -33.307 1.00 32.78 190 ALA E N 1
ATOM 6151 C CA . ALA E 2 188 ? -39.752 -43.604 -32.980 1.00 37.57 190 ALA E CA 1
ATOM 6152 C C . ALA E 2 188 ? -40.621 -44.830 -33.280 1.00 39.99 190 ALA E C 1
ATOM 6153 O O . ALA E 2 188 ? -41.841 -44.791 -33.117 1.00 33.28 190 ALA E O 1
ATOM 6155 N N . VAL F 3 2 ? -24.663 3.880 -59.655 1.00 61.88 1 VAL F N 1
ATOM 6156 C CA . VAL F 3 2 ? -24.642 3.666 -61.098 1.00 61.09 1 VAL F CA 1
ATOM 6157 C C . VAL F 3 2 ? -24.383 2.192 -61.365 1.00 57.68 1 VAL F C 1
ATOM 6158 O O . VAL F 3 2 ? -25.268 1.330 -61.329 1.00 58.96 1 VAL F O 1
ATOM 6162 N N . GLU F 3 3 ? -23.126 1.953 -61.650 1.00 47.06 2 GLU F N 1
ATOM 6163 C CA . GLU F 3 3 ? -22.485 0.667 -61.798 1.00 49.80 2 GLU F CA 1
ATOM 6164 C C . GLU F 3 3 ? -21.711 0.420 -60.517 1.00 37.67 2 GLU F C 1
ATOM 6165 O O . GLU F 3 3 ? -21.504 1.332 -59.717 1.00 35.72 2 GLU F O 1
ATOM 6171 N N . GLU F 3 4 ? -21.323 -0.824 -60.295 1.00 33.78 3 GLU F N 1
ATOM 6172 C CA . GLU F 3 4 ? -20.355 -1.055 -59.237 1.00 30.89 3 GLU F CA 1
ATOM 6173 C C . GLU F 3 4 ? -19.096 -0.253 -59.532 1.00 28.37 3 GLU F C 1
ATOM 6174 O O . GLU F 3 4 ? -18.693 -0.101 -60.690 1.00 25.86 3 GLU F O 1
ATOM 6180 N N . LEU F 3 5 ? -18.486 0.274 -58.484 1.00 23.70 4 LEU F N 1
ATOM 6181 C CA . LEU F 3 5 ? -17.168 0.892 -58.572 1.00 26.98 4 LEU F CA 1
ATOM 6182 C C . LEU F 3 5 ? -16.166 0.008 -57.839 1.00 23.36 4 LEU F C 1
ATOM 6183 O O . LEU F 3 5 ? -16.498 -1.078 -57.359 1.00 22.48 4 LEU F O 1
ATOM 6188 N N . TYR F 3 6 ? -14.915 0.453 -57.795 1.00 20.13 5 TYR F N 1
ATOM 6189 C CA . TYR F 3 6 ? -13.854 -0.422 -57.332 1.00 20.73 5 TYR F CA 1
ATOM 6190 C C . TYR F 3 6 ? -12.720 0.423 -56.775 1.00 20.47 5 TYR F C 1
ATOM 6191 O O . TYR F 3 6 ? -12.631 1.622 -57.035 1.00 21.06 5 TYR F O 1
ATOM 6200 N N . LEU F 3 7 ? -11.853 -0.217 -55.999 1.00 20.27 6 LEU F N 1
ATOM 6201 C CA . LEU F 3 7 ? -10.727 0.470 -55.395 1.00 21.06 6 LEU F CA 1
ATOM 6202 C C . LEU F 3 7 ? -9.547 0.386 -56.352 1.00 19.99 6 LEU F C 1
ATOM 6203 O O . LEU F 3 7 ? -9.241 -0.691 -56.869 1.00 19.53 6 LEU F O 1
ATOM 6208 N N . VAL F 3 8 ? -8.937 1.534 -56.640 1.00 22.46 7 VAL F N 1
ATOM 6209 C CA . VAL F 3 8 ? -7.871 1.610 -57.631 1.00 19.85 7 VAL F CA 1
ATOM 6210 C C . VAL F 3 8 ? -6.562 1.198 -56.979 1.00 22.57 7 VAL F C 1
ATOM 6211 O O . VAL F 3 8 ? -6.172 1.748 -55.938 1.00 22.94 7 VAL F O 1
ATOM 6215 N N . ALA F 3 9 ? -5.860 0.266 -57.607 1.00 18.49 8 ALA F N 1
ATOM 6216 C CA . ALA F 3 9 ? -4.559 -0.158 -57.093 1.00 24.17 8 ALA F CA 1
ATOM 6217 C C . ALA F 3 9 ? -3.517 0.933 -57.327 1.00 23.33 8 ALA F C 1
ATOM 6218 O O . ALA F 3 9 ? -3.309 1.365 -58.466 1.00 25.29 8 ALA F O 1
ATOM 6220 N N . GLY F 3 10 ? -2.870 1.396 -56.259 1.00 23.07 9 GLY F N 1
ATOM 6221 C CA . GLY F 3 10 ? -1.736 2.290 -56.429 1.00 21.87 9 GLY F CA 1
ATOM 6222 C C . GLY F 3 10 ? -0.614 1.624 -57.204 1.00 24.66 9 GLY F C 1
ATOM 6223 O O . GLY F 3 10 ? -0.387 0.413 -57.107 1.00 23.87 9 GLY F O 1
ATOM 6224 N N . GLU F 3 11 ? 0.093 2.411 -58.009 1.00 23.32 10 GLU F N 1
ATOM 6225 C CA . GLU F 3 11 ? 1.146 1.859 -58.851 1.00 21.52 10 GLU F CA 1
ATOM 6226 C C . GLU F 3 11 ? 2.522 2.243 -58.319 1.00 24.20 10 GLU F C 1
ATOM 6227 O O . GLU F 3 11 ? 2.782 3.416 -58.042 1.00 25.64 10 GLU F O 1
ATOM 6233 N N . GLU F 3 12 ? 3.395 1.248 -58.189 1.00 21.59 11 GLU F N 1
ATOM 6234 C CA . GLU F 3 12 ? 4.778 1.450 -57.776 1.00 25.60 11 GLU F CA 1
ATOM 6235 C C . GLU F 3 12 ? 5.539 2.241 -58.847 1.00 30.88 11 GLU F C 1
ATOM 6236 O O . GLU F 3 12 ? 5.148 2.291 -60.013 1.00 29.14 11 GLU F O 1
ATOM 6242 N N . GLY F 3 13 ? 6.622 2.894 -58.440 1.00 30.10 12 GLY F N 1
ATOM 6243 C CA . GLY F 3 13 ? 7.329 3.735 -59.379 1.00 33.85 12 GLY F CA 1
ATOM 6244 C C . GLY F 3 13 ? 8.608 3.221 -60.013 1.00 32.96 12 GLY F C 1
ATOM 6245 O O . GLY F 3 13 ? 9.214 3.962 -60.789 1.00 34.53 12 GLY F O 1
ATOM 6246 N N . CYS F 3 14 ? 9.031 1.989 -59.735 1.00 31.34 13 CYS F N 1
ATOM 6247 C CA . CYS F 3 14 ? 10.283 1.474 -60.297 1.00 30.71 13 CYS F CA 1
ATOM 6248 C C . CYS F 3 14 ? 10.263 1.485 -61.821 1.00 37.07 13 CYS F C 1
ATOM 6249 O O . CYS F 3 14 ? 9.213 1.577 -62.462 1.00 35.26 13 CYS F O 1
ATOM 6252 N N . GLY F 3 15 ? 11.457 1.372 -62.395 1.00 38.47 14 GLY F N 1
ATOM 6253 C CA . GLY F 3 15 ? 11.641 1.382 -63.836 1.00 45.09 14 GLY F CA 1
ATOM 6254 C C . GLY F 3 15 ? 11.378 0.008 -64.456 1.00 56.39 14 GLY F C 1
ATOM 6255 O O . GLY F 3 15 ? 11.501 -0.165 -65.686 1.00 69.53 14 GLY F O 1
ATOM 6256 N N . GLY G 1 1 ? 23.597 -28.923 -10.526 1.00 43.77 -2 GLY G N 1
ATOM 6257 C CA . GLY G 1 1 ? 24.216 -28.356 -11.683 1.00 41.37 -2 GLY G CA 1
ATOM 6258 C C . GLY G 1 1 ? 23.862 -26.928 -11.994 1.00 42.80 -2 GLY G C 1
ATOM 6259 O O . GLY G 1 1 ? 24.819 -26.197 -12.109 1.00 47.37 -2 GLY G O 1
ATOM 6260 N N . GLU G 1 2 ? 22.570 -26.567 -12.156 1.00 36.55 -1 GLU G N 1
ATOM 6261 C CA . GLU G 1 2 ? 22.016 -25.186 -12.447 1.00 40.35 -1 GLU G CA 1
ATOM 6262 C C . GLU G 1 2 ? 21.039 -24.828 -11.332 1.00 33.14 -1 GLU G C 1
ATOM 6263 O O . GLU G 1 2 ? 21.299 -23.931 -10.600 1.00 31.30 -1 GLU G O 1
ATOM 6269 N N . ASP G 1 3 ? 19.924 -25.522 -11.225 1.00 29.50 0 ASP G N 1
ATOM 6270 C CA . ASP G 1 3 ? 19.134 -25.451 -9.998 1.00 29.74 0 ASP G CA 1
ATOM 6271 C C . ASP G 1 3 ? 19.878 -26.294 -8.984 1.00 32.87 0 ASP G C 1
ATOM 6272 O O . ASP G 1 3 ? 19.598 -27.479 -8.812 1.00 35.99 0 ASP G O 1
ATOM 6277 N N . ILE G 1 4 ? 20.857 -25.690 -8.318 1.00 29.58 1 ILE G N 1
ATOM 6278 C CA . ILE G 1 4 ? 21.694 -26.434 -7.386 1.00 29.53 1 ILE G CA 1
ATOM 6279 C C . ILE G 1 4 ? 20.902 -26.633 -6.101 1.00 32.97 1 ILE G C 1
ATOM 6280 O O . ILE G 1 4 ? 20.569 -25.668 -5.405 1.00 34.23 1 ILE G O 1
ATOM 6285 N N . VAL G 1 5 ? 20.614 -27.874 -5.776 1.00 33.30 2 VAL G N 1
ATOM 6286 C CA . VAL G 1 5 ? 19.816 -28.173 -4.597 1.00 36.86 2 VAL G CA 1
ATOM 6287 C C . VAL G 1 5 ? 20.742 -28.240 -3.391 1.00 31.00 2 VAL G C 1
ATOM 6288 O O . VAL G 1 5 ? 21.780 -28.906 -3.431 1.00 32.61 2 VAL G O 1
ATOM 6292 N N . ALA G 1 6 ? 20.365 -27.550 -2.318 1.00 27.89 3 ALA G N 1
ATOM 6293 C CA . ALA G 1 6 ? 21.197 -27.471 -1.126 1.00 25.04 3 ALA G CA 1
ATOM 6294 C C . ALA G 1 6 ? 20.326 -27.198 0.093 1.00 25.78 3 ALA G C 1
ATOM 6295 O O . ALA G 1 6 ? 19.239 -26.619 -0.013 1.00 26.12 3 ALA G O 1
ATOM 6297 N N . ASP G 1 7 ? 20.811 -27.633 1.255 1.00 23.92 4 ASP G N 1
ATOM 6298 C CA . ASP G 1 7 ? 20.139 -27.293 2.504 1.00 26.36 4 ASP G CA 1
ATOM 6299 C C . ASP G 1 7 ? 20.341 -25.824 2.857 1.00 25.85 4 ASP G C 1
ATOM 6300 O O . ASP G 1 7 ? 19.468 -25.212 3.480 1.00 24.79 4 ASP G O 1
ATOM 6305 N N . HIS G 1 8 ? 21.498 -25.254 2.504 1.00 21.93 5 HIS G N 1
ATOM 6306 C CA . HIS G 1 8 ? 21.814 -23.868 2.802 1.00 18.78 5 HIS G CA 1
ATOM 6307 C C . HIS G 1 8 ? 22.624 -23.279 1.657 1.00 23.61 5 HIS G C 1
ATOM 6308 O O . HIS G 1 8 ? 23.406 -23.980 1.012 1.00 20.89 5 HIS G O 1
ATOM 6315 N N . VAL G 1 9 ? 22.441 -21.977 1.423 1.00 20.44 6 VAL G N 1
ATOM 6316 C CA . VAL G 1 9 ? 23.191 -21.233 0.416 1.00 20.29 6 VAL G CA 1
ATOM 6317 C C . VAL G 1 9 ? 23.749 -19.977 1.066 1.00 22.02 6 VAL G C 1
ATOM 6318 O O . VAL G 1 9 ? 23.001 -19.189 1.655 1.00 22.35 6 VAL G O 1
ATOM 6322 N N . ALA G 1 10 ? 25.048 -19.767 0.912 1.00 18.64 7 ALA G N 1
ATOM 6323 C CA . ALA G 1 10 ? 25.719 -18.593 1.438 1.00 18.83 7 ALA G CA 1
ATOM 6324 C C . ALA G 1 10 ? 26.357 -17.838 0.285 1.00 22.18 7 ALA G C 1
ATOM 6325 O O . ALA G 1 10 ? 26.809 -18.451 -0.688 1.00 21.81 7 ALA G O 1
ATOM 6327 N N . SER G 1 11 ? 26.393 -16.505 0.391 1.00 18.96 8 SER G N 1
ATOM 6328 C CA . SER G 1 11 ? 27.228 -15.674 -0.474 1.00 19.86 8 SER G CA 1
ATOM 6329 C C . SER G 1 11 ? 28.302 -15.064 0.415 1.00 25.00 8 SER G C 1
ATOM 6330 O O . SER G 1 11 ? 28.019 -14.167 1.217 1.00 24.25 8 SER G O 1
ATOM 6333 N N . TYR G 1 12 ? 29.516 -15.578 0.301 1.00 22.12 9 TYR G N 1
ATOM 6334 C CA . TYR G 1 12 ? 30.608 -15.085 1.118 1.00 22.53 9 TYR G CA 1
ATOM 6335 C C . TYR G 1 12 ? 31.435 -14.126 0.280 1.00 29.64 9 TYR G C 1
ATOM 6336 O O . TYR G 1 12 ? 32.624 -14.295 -0.015 1.00 29.52 9 TYR G O 1
ATOM 6345 N N . GLY G 1 13 A 30.666 -13.118 -0.085 1.00 30.08 9 GLY G N 1
ATOM 6346 C CA . GLY G 1 13 A 31.007 -12.044 -0.943 1.00 28.16 9 GLY G CA 1
ATOM 6347 C C . GLY G 1 13 A 29.886 -11.882 -1.956 1.00 24.31 9 GLY G C 1
ATOM 6348 O O . GLY G 1 13 A 29.892 -12.536 -2.972 1.00 22.33 9 GLY G O 1
ATOM 6349 N N . VAL G 1 14 ? 28.882 -11.050 -1.672 1.00 21.69 10 VAL G N 1
ATOM 6350 C CA . VAL G 1 14 ? 28.135 -10.367 -2.727 1.00 23.22 10 VAL G CA 1
ATOM 6351 C C . VAL G 1 14 ? 28.910 -9.092 -2.926 1.00 24.56 10 VAL G C 1
ATOM 6352 O O . VAL G 1 14 ? 28.983 -8.275 -2.004 1.00 21.89 10 VAL G O 1
ATOM 6356 N N . ASN G 1 15 ? 29.479 -8.917 -4.108 1.00 19.76 11 ASN G N 1
ATOM 6357 C CA . ASN G 1 15 ? 30.350 -7.815 -4.458 1.00 21.57 11 ASN G CA 1
ATOM 6358 C C . ASN G 1 15 ? 29.738 -7.038 -5.616 1.00 26.77 11 ASN G C 1
ATOM 6359 O O . ASN G 1 15 ? 29.405 -7.627 -6.650 1.00 27.17 11 ASN G O 1
ATOM 6364 N N . LEU G 1 16 ? 29.630 -5.710 -5.459 1.00 26.13 12 LEU G N 1
ATOM 6365 C CA . LEU G 1 16 ? 28.994 -4.845 -6.447 1.00 23.97 12 LEU G CA 1
ATOM 6366 C C . LEU G 1 16 ? 29.810 -3.576 -6.669 1.00 29.67 12 LEU G C 1
ATOM 6367 O O . LEU G 1 16 ? 30.243 -2.926 -5.711 1.00 28.00 12 LEU G O 1
ATOM 6372 N N . TYR G 1 17 ? 30.017 -3.212 -7.933 1.00 28.40 13 TYR G N 1
ATOM 6373 C CA . TYR G 1 17 ? 30.602 -1.917 -8.240 1.00 26.84 13 TYR G CA 1
ATOM 6374 C C . TYR G 1 17 ? 29.974 -1.400 -9.525 1.00 26.16 13 TYR G C 1
ATOM 6375 O O . TYR G 1 17 ? 29.830 -2.154 -10.488 1.00 27.84 13 TYR G O 1
ATOM 6384 N N . GLN G 1 18 ? 29.596 -0.128 -9.545 1.00 25.95 14 GLN G N 1
ATOM 6385 C CA . GLN G 1 18 ? 28.950 0.427 -10.724 1.00 27.34 14 GLN G CA 1
ATOM 6386 C C . GLN G 1 18 ? 29.542 1.792 -11.056 1.00 30.19 14 GLN G C 1
ATOM 6387 O O . GLN G 1 18 ? 30.003 2.524 -10.178 1.00 32.64 14 GLN G O 1
ATOM 6393 N N . SER G 1 19 ? 29.549 2.115 -12.354 1.00 28.66 15 SER G N 1
ATOM 6394 C CA . SER G 1 19 ? 30.115 3.382 -12.802 1.00 29.54 15 SER G CA 1
ATOM 6395 C C . SER G 1 19 ? 29.327 4.579 -12.289 1.00 32.39 15 SER G C 1
ATOM 6396 O O . SER G 1 19 ? 29.910 5.649 -12.080 1.00 36.77 15 SER G O 1
ATOM 6399 N N . TYR G 1 20 ? 28.015 4.443 -12.079 1.00 32.39 16 TYR G N 1
ATOM 6400 C CA . TYR G 1 20 ? 27.248 5.579 -11.578 1.00 31.56 16 TYR G CA 1
ATOM 6401 C C . TYR G 1 20 ? 27.635 5.873 -10.132 1.00 37.62 16 TYR G C 1
ATOM 6402 O O . TYR G 1 20 ? 27.421 5.047 -9.242 1.00 37.67 16 TYR G O 1
ATOM 6411 N N . GLY G 1 21 ? 28.208 7.050 -9.903 1.00 38.89 17 GLY G N 1
ATOM 6412 C CA . GLY G 1 21 ? 28.751 7.413 -8.608 1.00 36.00 17 GLY G CA 1
ATOM 6413 C C . GLY G 1 21 ? 30.194 7.867 -8.744 1.00 41.10 17 GLY G C 1
ATOM 6414 O O . GLY G 1 21 ? 30.469 9.066 -8.712 1.00 47.09 17 GLY G O 1
ATOM 6415 N N . PRO G 1 22 ? 31.127 6.915 -8.898 1.00 36.99 18 PRO G N 1
ATOM 6416 C CA . PRO G 1 22 ? 30.837 5.479 -8.855 1.00 39.12 18 PRO G CA 1
ATOM 6417 C C . PRO G 1 22 ? 30.581 4.987 -7.418 1.00 41.10 18 PRO G C 1
ATOM 6418 O O . PRO G 1 22 ? 30.818 5.743 -6.468 1.00 40.03 18 PRO G O 1
ATOM 6422 N N . SER G 1 23 ? 30.083 3.758 -7.261 1.00 36.66 19 SER G N 1
ATOM 6423 C CA . SER G 1 23 ? 29.753 3.241 -5.937 1.00 31.57 19 SER G CA 1
ATOM 6424 C C . SER G 1 23 ? 29.863 1.722 -5.935 1.00 34.35 19 SER G C 1
ATOM 6425 O O . SER G 1 23 ? 29.880 1.076 -6.987 1.00 33.68 19 SER G O 1
ATOM 6428 N N . GLY G 1 24 ? 29.949 1.156 -4.726 1.00 27.54 20 GLY G N 1
ATOM 6429 C CA . GLY G 1 24 ? 30.051 -0.276 -4.569 1.00 29.32 20 GLY G CA 1
ATOM 6430 C C . GLY G 1 24 ? 29.301 -0.731 -3.334 1.00 27.41 20 GLY G C 1
ATOM 6431 O O . GLY G 1 24 ? 28.826 0.080 -2.538 1.00 28.77 20 GLY G O 1
ATOM 6432 N N . GLN G 1 25 ? 29.221 -2.052 -3.182 1.00 26.49 21 GLN G N 1
ATOM 6433 C CA . GLN G 1 25 ? 28.648 -2.674 -1.995 1.00 25.43 21 GLN G CA 1
ATOM 6434 C C . GLN G 1 25 ? 29.349 -4.001 -1.765 1.00 24.63 21 GLN G C 1
ATOM 6435 O O . GLN G 1 25 ? 29.657 -4.721 -2.719 1.00 23.48 21 GLN G O 1
ATOM 6441 N N . TYR G 1 26 ? 29.607 -4.312 -0.493 1.00 21.78 22 TYR G N 1
ATOM 6442 C CA . TYR G 1 26 ? 30.168 -5.591 -0.095 1.00 21.36 22 TYR G CA 1
ATOM 6443 C C . TYR G 1 26 ? 29.358 -6.129 1.073 1.00 22.12 22 TYR G C 1
ATOM 6444 O O . TYR G 1 26 ? 29.191 -5.438 2.089 1.00 23.16 22 TYR G O 1
ATOM 6453 N N . SER G 1 27 ? 28.861 -7.357 0.935 1.00 23.47 23 SER G N 1
ATOM 6454 C CA . SER G 1 27 ? 28.071 -7.956 2.001 1.00 18.79 23 SER G CA 1
ATOM 6455 C C . SER G 1 27 ? 28.197 -9.466 1.948 1.00 20.32 23 SER G C 1
ATOM 6456 O O . SER G 1 27 ? 28.546 -10.053 0.915 1.00 19.12 23 SER G O 1
ATOM 6459 N N . HIS G 1 28 ? 27.877 -10.098 3.075 1.00 18.08 24 HIS G N 1
ATOM 6460 C CA . HIS G 1 28 ? 27.711 -11.538 3.128 1.00 21.18 24 HIS G CA 1
ATOM 6461 C C . HIS G 1 28 ? 26.247 -11.867 3.371 1.00 21.06 24 HIS G C 1
ATOM 6462 O O . HIS G 1 28 ? 25.561 -11.168 4.125 1.00 20.81 24 HIS G O 1
ATOM 6469 N N . GLU G 1 29 ? 25.789 -12.952 2.748 1.00 19.73 25 GLU G N 1
ATOM 6470 C CA . GLU G 1 29 ? 24.414 -13.409 2.870 1.00 20.64 25 GLU G CA 1
ATOM 6471 C C . GLU G 1 29 ? 24.380 -14.882 3.248 1.00 20.97 25 GLU G C 1
ATOM 6472 O O . GLU G 1 29 ? 25.272 -15.652 2.888 1.00 20.39 25 GLU G O 1
ATOM 6478 N N . PHE G 1 30 ? 23.342 -15.273 3.988 1.00 20.37 26 PHE G N 1
ATOM 6479 C CA . PHE G 1 30 ? 23.121 -16.677 4.305 1.00 17.61 26 PHE G CA 1
ATOM 6480 C C . PHE G 1 30 ? 21.631 -16.972 4.187 1.00 21.00 26 PHE G C 1
ATOM 6481 O O . PHE G 1 30 ? 20.815 -16.286 4.810 1.00 20.66 26 PHE G O 1
ATOM 6489 N N . ASP G 1 31 ? 21.281 -17.969 3.371 1.00 21.52 27 ASP G N 1
ATOM 6490 C CA . ASP G 1 31 ? 19.878 -18.318 3.094 1.00 22.19 27 ASP G CA 1
ATOM 6491 C C . ASP G 1 31 ? 19.044 -17.067 2.798 1.00 22.45 27 ASP G C 1
ATOM 6492 O O . ASP G 1 31 ? 17.908 -16.911 3.269 1.00 21.43 27 ASP G O 1
ATOM 6497 N N . GLY G 1 32 ? 19.622 -16.146 2.029 1.00 22.35 28 GLY G N 1
ATOM 6498 C CA . GLY G 1 32 ? 18.864 -15.034 1.498 1.00 23.85 28 GLY G CA 1
ATOM 6499 C C . GLY G 1 32 ? 18.741 -13.823 2.399 1.00 26.66 28 GLY G C 1
ATOM 6500 O O . GLY G 1 32 ? 18.063 -12.863 2.018 1.00 23.12 28 GLY G O 1
ATOM 6501 N N . ASP G 1 33 ? 19.377 -13.823 3.568 1.00 21.33 29 ASP G N 1
ATOM 6502 C CA . ASP G 1 33 ? 19.360 -12.683 4.468 1.00 21.55 29 ASP G CA 1
ATOM 6503 C C . ASP G 1 33 ? 20.772 -12.120 4.622 1.00 21.31 29 ASP G C 1
ATOM 6504 O O . ASP G 1 33 ? 21.762 -12.832 4.463 1.00 19.78 29 ASP G O 1
ATOM 6509 N N . GLU G 1 34 ? 20.856 -10.826 4.905 1.00 24.64 30 GLU G N 1
ATOM 6510 C CA . GLU G 1 34 ? 22.138 -10.125 4.955 1.00 26.12 30 GLU G CA 1
ATOM 6511 C C . GLU G 1 34 ? 22.766 -10.238 6.347 1.00 23.10 30 GLU G C 1
ATOM 6512 O O . GLU G 1 34 ? 22.167 -9.810 7.337 1.00 27.03 30 GLU G O 1
ATOM 6518 N N . GLU G 1 35 ? 23.962 -10.828 6.424 1.00 20.26 31 GLU G N 1
ATOM 6519 C CA . GLU G 1 35 ? 24.678 -10.908 7.701 1.00 24.52 31 GLU G CA 1
ATOM 6520 C C . GLU G 1 35 ? 25.322 -9.571 8.072 1.00 25.79 31 GLU G C 1
ATOM 6521 O O . GLU G 1 35 ? 25.301 -9.160 9.243 1.00 22.46 31 GLU G O 1
ATOM 6527 N N . PHE G 1 36 ? 25.938 -8.908 7.094 1.00 18.86 32 PHE G N 1
ATOM 6528 C CA . PHE G 1 36 ? 26.585 -7.630 7.314 1.00 22.27 32 PHE G CA 1
ATOM 6529 C C . PHE G 1 36 ? 26.836 -6.992 5.959 1.00 26.48 32 PHE G C 1
ATOM 6530 O O . PHE G 1 36 ? 26.915 -7.676 4.936 1.00 23.70 32 PHE G O 1
ATOM 6538 N N . TYR G 1 37 ? 27.049 -5.688 5.979 1.00 21.75 33 TYR G N 1
ATOM 6539 C CA . TYR G 1 37 ? 27.663 -5.012 4.854 1.00 23.96 33 TYR G CA 1
ATOM 6540 C C . TYR G 1 37 ? 28.883 -4.276 5.382 1.00 25.80 33 TYR G C 1
ATOM 6541 O O . TYR G 1 37 ? 28.993 -4.016 6.585 1.00 26.76 33 TYR G O 1
ATOM 6550 N N . VAL G 1 38 ? 29.817 -3.969 4.493 1.00 26.14 34 VAL G N 1
ATOM 6551 C CA . VAL G 1 38 ? 30.978 -3.174 4.868 1.00 30.17 34 VAL G CA 1
ATOM 6552 C C . VAL G 1 38 ? 30.768 -1.767 4.333 1.00 33.32 34 VAL G C 1
ATOM 6553 O O . VAL G 1 38 ? 30.607 -1.561 3.123 1.00 31.60 34 VAL G O 1
ATOM 6557 N N . ASP G 1 39 ? 30.739 -0.801 5.238 1.00 31.51 35 ASP G N 1
ATOM 6558 C CA . ASP G 1 39 ? 30.717 0.596 4.835 1.00 33.95 35 ASP G CA 1
ATOM 6559 C C . ASP G 1 39 ? 32.073 0.936 4.231 1.00 36.07 35 ASP G C 1
ATOM 6560 O O . ASP G 1 39 ? 33.079 1.011 4.943 1.00 31.87 35 ASP G O 1
ATOM 6565 N N . LEU G 1 40 ? 32.108 1.085 2.906 1.00 31.94 36 LEU G N 1
ATOM 6566 C CA . LEU G 1 40 ? 33.375 1.214 2.197 1.00 35.12 36 LEU G CA 1
ATOM 6567 C C . LEU G 1 40 ? 34.042 2.558 2.463 1.00 39.64 36 LEU G C 1
ATOM 6568 O O . LEU G 1 40 ? 35.270 2.663 2.381 1.00 41.24 36 LEU G O 1
ATOM 6573 N N . GLU G 1 41 ? 33.255 3.591 2.773 1.00 37.74 37 GLU G N 1
ATOM 6574 C CA . GLU G 1 41 ? 33.831 4.889 3.111 1.00 43.58 37 GLU G CA 1
ATOM 6575 C C . GLU G 1 41 ? 34.507 4.853 4.479 1.00 43.36 37 GLU G C 1
ATOM 6576 O O . GLU G 1 41 ? 35.685 5.198 4.611 1.00 45.96 37 GLU G O 1
ATOM 6582 N N . ARG G 1 42 ? 33.787 4.410 5.503 1.00 41.48 38 ARG G N 1
ATOM 6583 C CA . ARG G 1 42 ? 34.284 4.440 6.869 1.00 40.29 38 ARG G CA 1
ATOM 6584 C C . ARG G 1 42 ? 35.064 3.199 7.255 1.00 40.30 38 ARG G C 1
ATOM 6585 O O . ARG G 1 42 ? 35.517 3.107 8.401 1.00 43.30 38 ARG G O 1
ATOM 6593 N N . LYS G 1 43 ? 35.250 2.259 6.333 1.00 38.89 39 LYS G N 1
ATOM 6594 C CA . LYS G 1 43 ? 35.978 1.017 6.592 1.00 37.49 39 LYS G CA 1
ATOM 6595 C C . LYS G 1 43 ? 35.438 0.307 7.838 1.00 36.39 39 LYS G C 1
ATOM 6596 O O . LYS G 1 43 ? 36.154 0.069 8.810 1.00 33.81 39 LYS G O 1
ATOM 6602 N N . GLU G 1 44 ? 34.142 0.011 7.825 1.00 32.74 40 GLU G N 1
ATOM 6603 C CA . GLU G 1 44 ? 33.502 -0.570 8.998 1.00 35.21 40 GLU G CA 1
ATOM 6604 C C . GLU G 1 44 ? 32.580 -1.725 8.617 1.00 35.05 40 GLU G C 1
ATOM 6605 O O . GLU G 1 44 ? 31.752 -1.586 7.711 1.00 31.25 40 GLU G O 1
ATOM 6611 N N . THR G 1 45 ? 32.697 -2.850 9.324 1.00 31.32 41 THR G N 1
ATOM 6612 C CA . THR G 1 45 ? 31.777 -3.972 9.153 1.00 28.89 41 THR G CA 1
ATOM 6613 C C . THR G 1 45 ? 30.540 -3.780 10.023 1.00 30.67 41 THR G C 1
ATOM 6614 O O . THR G 1 45 ? 30.656 -3.630 11.243 1.00 30.06 41 THR G O 1
ATOM 6618 N N . VAL G 1 46 ? 29.353 -3.834 9.406 1.00 24.22 42 VAL G N 1
ATOM 6619 C CA . VAL G 1 46 ? 28.096 -3.546 10.098 1.00 26.86 42 VAL G CA 1
ATOM 6620 C C . VAL G 1 46 ? 27.219 -4.793 10.061 1.00 27.95 42 VAL G C 1
ATOM 6621 O O . VAL G 1 46 ? 26.530 -5.055 9.066 1.00 24.60 42 VAL G O 1
ATOM 6625 N N . TRP G 1 47 ? 27.221 -5.560 11.147 1.00 28.36 43 TRP G N 1
ATOM 6626 C CA . TRP G 1 47 ? 26.407 -6.770 11.234 1.00 26.73 43 TRP G CA 1
ATOM 6627 C C . TRP G 1 47 ? 24.951 -6.433 11.555 1.00 27.49 43 TRP G C 1
ATOM 6628 O O . TRP G 1 47 ? 24.656 -5.464 12.258 1.00 31.02 43 TRP G O 1
ATOM 6639 N N . GLN G 1 48 ? 24.036 -7.276 11.070 1.00 23.70 44 GLN G N 1
ATOM 6640 C CA . GLN G 1 48 ? 22.614 -6.970 11.065 1.00 26.44 44 GLN G CA 1
ATOM 6641 C C . GLN G 1 48 ? 21.827 -7.591 12.220 1.00 27.22 44 GLN G C 1
ATOM 6642 O O . GLN G 1 48 ? 20.609 -7.400 12.279 1.00 26.00 44 GLN G O 1
ATOM 6648 N N . LEU G 1 49 ? 22.466 -8.342 13.109 1.00 22.85 45 LEU G N 1
ATOM 6649 C CA . LEU G 1 49 ? 21.791 -8.902 14.274 1.00 27.46 45 LEU G CA 1
ATOM 6650 C C . LEU G 1 49 ? 22.657 -8.706 15.510 1.00 30.99 45 LEU G C 1
ATOM 6651 O O . LEU G 1 49 ? 23.889 -8.765 15.418 1.00 26.54 45 LEU G O 1
ATOM 6656 N N . PRO G 1 50 ? 22.044 -8.502 16.680 1.00 26.85 46 PRO G N 1
ATOM 6657 C CA . PRO G 1 50 ? 22.840 -8.447 17.921 1.00 30.21 46 PRO G CA 1
ATOM 6658 C C . PRO G 1 50 ? 23.744 -9.653 18.121 1.00 25.76 46 PRO G C 1
ATOM 6659 O O . PRO G 1 50 ? 24.888 -9.498 18.559 1.00 29.88 46 PRO G O 1
ATOM 6663 N N . LEU G 1 51 ? 23.230 -10.857 17.853 1.00 27.37 47 LEU G N 1
ATOM 6664 C CA . LEU G 1 51 ? 24.024 -12.081 17.880 1.00 25.74 47 LEU G CA 1
ATOM 6665 C C . LEU G 1 51 ? 25.293 -11.968 17.042 1.00 28.96 47 LEU G C 1
ATOM 6666 O O . LEU G 1 51 ? 26.373 -12.367 17.482 1.00 27.81 47 LEU G O 1
ATOM 6671 N N . PHE G 1 52 ? 25.169 -11.493 15.802 1.00 25.61 48 PHE G N 1
ATOM 6672 C CA . PHE G 1 52 ? 26.347 -11.381 14.945 1.00 23.93 48 PHE G CA 1
ATOM 6673 C C . PHE G 1 52 ? 27.279 -10.286 15.448 1.00 27.20 48 PHE G C 1
ATOM 6674 O O . PHE G 1 52 ? 28.498 -10.494 15.533 1.00 27.47 48 PHE G O 1
ATOM 6682 N N . ARG G 1 53 ? 26.723 -9.114 15.807 1.00 23.66 49 ARG G N 1
ATOM 6683 C CA . ARG G 1 53 ? 27.573 -8.014 16.266 1.00 30.99 49 ARG G CA 1
ATOM 6684 C C . ARG G 1 53 ? 28.429 -8.440 17.444 1.00 32.30 49 ARG G C 1
ATOM 6685 O O . ARG G 1 53 ? 29.587 -8.026 17.557 1.00 34.87 49 ARG G O 1
ATOM 6693 N N . ARG G 1 54 ? 27.882 -9.283 18.322 1.00 32.10 50 ARG G N 1
ATOM 6694 C CA . ARG G 1 54 ? 28.549 -9.637 19.562 1.00 35.25 50 ARG G CA 1
ATOM 6695 C C . ARG G 1 54 ? 29.531 -10.792 19.415 1.00 34.81 50 ARG G C 1
ATOM 6696 O O . ARG G 1 54 ? 30.499 -10.854 20.184 1.00 36.61 50 ARG G O 1
ATOM 6704 N N . PHE G 1 55 ? 29.352 -11.683 18.430 1.00 29.99 51 PHE G N 1
ATOM 6705 C CA . PHE G 1 55 ? 30.157 -12.902 18.400 1.00 29.75 51 PHE G CA 1
ATOM 6706 C C . PHE G 1 55 ? 30.818 -13.227 17.068 1.00 30.25 51 PHE G C 1
ATOM 6707 O O . PHE G 1 55 ? 31.509 -14.249 16.979 1.00 36.84 51 PHE G O 1
ATOM 6715 N N . ARG G 1 56 ? 30.639 -12.413 16.035 1.00 24.99 52 ARG G N 1
ATOM 6716 C CA . ARG G 1 56 ? 31.321 -12.652 14.773 1.00 28.82 52 ARG G CA 1
ATOM 6717 C C . ARG G 1 56 ? 32.127 -11.421 14.388 1.00 26.14 52 ARG G C 1
ATOM 6718 O O . ARG G 1 56 ? 31.850 -10.306 14.833 1.00 27.85 52 ARG G O 1
ATOM 6726 N N . ARG G 1 57 ? 33.121 -11.634 13.534 1.00 27.09 53 ARG G N 1
ATOM 6727 C CA . ARG G 1 57 ? 34.038 -10.568 13.158 1.00 31.01 53 ARG G CA 1
ATOM 6728 C C . ARG G 1 57 ? 34.455 -10.750 11.708 1.00 27.06 53 ARG G C 1
ATOM 6729 O O . ARG G 1 57 ? 34.765 -11.864 11.290 1.00 29.62 53 ARG G O 1
ATOM 6737 N N . PHE G 1 58 ? 34.487 -9.650 10.960 1.00 26.28 54 PHE G N 1
ATOM 6738 C CA . PHE G 1 58 ? 34.998 -9.669 9.597 1.00 27.72 54 PHE G CA 1
ATOM 6739 C C . PHE G 1 58 ? 35.848 -8.437 9.343 1.00 27.55 54 PHE G C 1
ATOM 6740 O O . PHE G 1 58 ? 35.417 -7.308 9.602 1.00 26.96 54 PHE G O 1
ATOM 6748 N N . ASP G 1 59 ? 37.044 -8.661 8.833 1.00 27.82 55 ASP G N 1
ATOM 6749 C CA . ASP G 1 59 ? 37.987 -7.580 8.584 1.00 26.53 55 ASP G CA 1
ATOM 6750 C C . ASP G 1 59 ? 37.519 -6.706 7.432 1.00 25.20 55 ASP G C 1
ATOM 6751 O O . ASP G 1 59 ? 37.561 -7.152 6.281 1.00 27.35 55 ASP G O 1
ATOM 6756 N N . PRO G 1 60 ? 37.109 -5.462 7.677 1.00 27.30 56 PRO G N 1
ATOM 6757 C CA . PRO G 1 60 ? 36.569 -4.630 6.588 1.00 27.72 56 PRO G CA 1
ATOM 6758 C C . PRO G 1 60 ? 37.576 -4.344 5.485 1.00 30.45 56 PRO G C 1
ATOM 6759 O O . PRO G 1 60 ? 37.168 -4.013 4.361 1.00 28.94 56 PRO G O 1
ATOM 6763 N N . GLN G 1 61 ? 38.880 -4.434 5.764 1.00 29.31 57 GLN G N 1
ATOM 6764 C CA . GLN G 1 61 ? 39.851 -4.232 4.690 1.00 30.46 57 GLN G CA 1
ATOM 6765 C C . GLN G 1 61 ? 39.687 -5.277 3.592 1.00 33.63 57 GLN G C 1
ATOM 6766 O O . GLN G 1 61 ? 39.956 -4.993 2.419 1.00 31.13 57 GLN G O 1
ATOM 6772 N N . PHE G 1 62 ? 39.236 -6.486 3.947 1.00 31.91 58 PHE G N 1
ATOM 6773 C CA . PHE G 1 62 ? 38.983 -7.508 2.939 1.00 27.90 58 PHE G CA 1
ATOM 6774 C C . PHE G 1 62 ? 38.014 -7.012 1.863 1.00 26.44 58 PHE G C 1
ATOM 6775 O O . PHE G 1 62 ? 38.212 -7.266 0.667 1.00 25.32 58 PHE G O 1
ATOM 6783 N N . ALA G 1 63 ? 36.943 -6.342 2.268 1.00 27.59 59 ALA G N 1
ATOM 6784 C CA . ALA G 1 63 ? 35.973 -5.836 1.295 1.00 27.20 59 ALA G CA 1
ATOM 6785 C C . ALA G 1 63 ? 36.579 -4.760 0.402 1.00 32.64 59 ALA G C 1
ATOM 6786 O O . ALA G 1 63 ? 36.347 -4.755 -0.813 1.00 29.38 59 ALA G O 1
ATOM 6788 N N . LEU G 1 64 ? 37.329 -3.846 0.993 1.00 30.01 60 LEU G N 1
ATOM 6789 C CA . LEU G 1 64 ? 37.949 -2.774 0.242 1.00 31.08 60 LEU G CA 1
ATOM 6790 C C . LEU G 1 64 ? 38.829 -3.335 -0.837 1.00 28.64 60 LEU G C 1
ATOM 6791 O O . LEU G 1 64 ? 38.801 -2.889 -1.936 1.00 32.56 60 LEU G O 1
ATOM 6796 N N . THR G 1 65 ? 39.600 -4.331 -0.507 1.00 25.18 61 THR G N 1
ATOM 6797 C CA . THR G 1 65 ? 40.453 -4.972 -1.452 1.00 30.80 61 THR G CA 1
ATOM 6798 C C . THR G 1 65 ? 39.692 -5.662 -2.603 1.00 31.28 61 THR G C 1
ATOM 6799 O O . THR G 1 65 ? 40.041 -5.501 -3.743 1.00 29.08 61 THR G O 1
ATOM 6803 N N . ASN G 1 66 ? 38.650 -6.408 -2.289 1.00 28.12 62 ASN G N 1
ATOM 6804 C CA . ASN G 1 66 ? 37.880 -7.060 -3.314 1.00 27.05 62 ASN G CA 1
ATOM 6805 C C . ASN G 1 66 ? 37.247 -6.025 -4.255 1.00 28.22 62 ASN G C 1
ATOM 6806 O O . ASN G 1 66 ? 37.287 -6.178 -5.443 1.00 27.17 62 ASN G O 1
ATOM 6811 N N . ILE G 1 67 ? 36.677 -4.972 -3.692 1.00 27.74 63 ILE G N 1
ATOM 6812 C CA . ILE G 1 67 ? 36.054 -3.917 -4.454 1.00 26.88 63 ILE G CA 1
ATOM 6813 C C . ILE G 1 67 ? 37.043 -3.231 -5.397 1.00 30.40 63 ILE G C 1
ATOM 6814 O O . ILE G 1 67 ? 36.695 -2.857 -6.477 1.00 26.64 63 ILE G O 1
ATOM 6819 N N . ALA G 1 68 ? 38.271 -3.087 -4.962 1.00 27.84 64 ALA G N 1
ATOM 6820 C CA . ALA G 1 68 ? 39.286 -2.532 -5.845 1.00 30.45 64 ALA G CA 1
ATOM 6821 C C . ALA G 1 68 ? 39.484 -3.425 -7.057 1.00 28.39 64 ALA G C 1
ATOM 6822 O O . ALA G 1 68 ? 39.663 -2.932 -8.181 1.00 30.85 64 ALA G O 1
ATOM 6824 N N . VAL G 1 69 ? 39.414 -4.745 -6.859 1.00 26.66 65 VAL G N 1
ATOM 6825 C CA . VAL G 1 69 ? 39.497 -5.660 -7.995 1.00 28.07 65 VAL G CA 1
ATOM 6826 C C . VAL G 1 69 ? 38.315 -5.452 -8.939 1.00 30.77 65 VAL G C 1
ATOM 6827 O O . VAL G 1 69 ? 38.493 -5.339 -10.161 1.00 28.73 65 VAL G O 1
ATOM 6831 N N . LEU G 1 70 ? 37.089 -5.371 -8.389 1.00 26.09 66 LEU G N 1
ATOM 6832 C CA . LEU G 1 70 ? 35.919 -5.158 -9.243 1.00 26.94 66 LEU G CA 1
ATOM 6833 C C . LEU G 1 70 ? 36.038 -3.868 -10.037 1.00 28.84 66 LEU G C 1
ATOM 6834 O O . LEU G 1 70 ? 35.585 -3.790 -11.187 1.00 27.59 66 LEU G O 1
ATOM 6839 N N . LYS G 1 71 ? 36.565 -2.814 -9.413 1.00 27.19 67 LYS G N 1
ATOM 6840 C CA . LYS G 1 71 ? 36.667 -1.552 -10.130 1.00 33.24 67 LYS G CA 1
ATOM 6841 C C . LYS G 1 71 ? 37.554 -1.707 -11.356 1.00 31.50 67 LYS G C 1
ATOM 6842 O O . LYS G 1 71 ? 37.271 -1.127 -12.410 1.00 31.22 67 LYS G O 1
ATOM 6848 N N . HIS G 1 72 ? 38.623 -2.506 -11.240 1.00 29.55 68 HIS G N 1
ATOM 6849 C CA . HIS G 1 72 ? 39.469 -2.783 -12.394 1.00 31.01 68 HIS G CA 1
ATOM 6850 C C . HIS G 1 72 ? 38.736 -3.674 -13.390 1.00 33.89 68 HIS G C 1
ATOM 6851 O O . HIS G 1 72 ? 38.751 -3.416 -14.598 1.00 32.93 68 HIS G O 1
ATOM 6858 N N . ASN G 1 73 ? 38.111 -4.753 -12.901 1.00 28.82 69 ASN G N 1
ATOM 6859 C CA . ASN G 1 73 ? 37.407 -5.656 -13.804 1.00 28.42 69 ASN G CA 1
ATOM 6860 C C . ASN G 1 73 ? 36.341 -4.907 -14.595 1.00 26.44 69 ASN G C 1
ATOM 6861 O O . ASN G 1 73 ? 36.206 -5.109 -15.807 1.00 30.94 69 ASN G O 1
ATOM 6866 N N . LEU G 1 74 ? 35.622 -3.990 -13.944 1.00 26.38 70 LEU G N 1
ATOM 6867 C CA . LEU G 1 74 ? 34.560 -3.261 -14.636 1.00 30.47 70 LEU G CA 1
ATOM 6868 C C . LEU G 1 74 ? 35.098 -2.521 -15.859 1.00 32.91 70 LEU G C 1
ATOM 6869 O O . LEU G 1 74 ? 34.460 -2.511 -16.917 1.00 29.61 70 LEU G O 1
ATOM 6874 N N . ASN G 1 75 ? 36.260 -1.876 -15.735 1.00 33.13 71 ASN G N 1
ATOM 6875 C CA . ASN G 1 75 ? 36.797 -1.158 -16.887 1.00 33.24 71 ASN G CA 1
ATOM 6876 C C . ASN G 1 75 ? 37.146 -2.103 -18.027 1.00 33.13 71 ASN G C 1
ATOM 6877 O O . ASN G 1 75 ? 36.911 -1.775 -19.199 1.00 34.75 71 ASN G O 1
ATOM 6882 N N . CYS G 1 76 ? 37.660 -3.298 -17.709 1.00 28.67 72 CYS G N 1
ATOM 6883 C CA . CYS G 1 76 ? 37.997 -4.264 -18.757 1.00 30.81 72 CYS G CA 1
ATOM 6884 C C . CYS G 1 76 ? 36.774 -4.722 -19.546 1.00 32.80 72 CYS G C 1
ATOM 6885 O O . CYS G 1 76 ? 36.844 -4.848 -20.771 1.00 32.32 72 CYS G O 1
ATOM 6888 N N . VAL G 1 77 ? 35.661 -5.025 -18.870 1.00 32.37 73 VAL G N 1
ATOM 6889 C CA . VAL G 1 77 ? 34.522 -5.565 -19.614 1.00 31.50 73 VAL G CA 1
ATOM 6890 C C . VAL G 1 77 ? 33.696 -4.463 -20.260 1.00 29.62 73 VAL G C 1
ATOM 6891 O O . VAL G 1 77 ? 33.038 -4.716 -21.277 1.00 30.17 73 VAL G O 1
ATOM 6895 N N . ILE G 1 78 ? 33.720 -3.244 -19.717 1.00 27.79 74 ILE G N 1
ATOM 6896 C CA . ILE G 1 78 ? 33.164 -2.115 -20.455 1.00 32.61 74 ILE G CA 1
ATOM 6897 C C . ILE G 1 78 ? 33.824 -2.027 -21.825 1.00 33.39 74 ILE G C 1
ATOM 6898 O O . ILE G 1 78 ? 33.152 -1.891 -22.857 1.00 30.80 74 ILE G O 1
ATOM 6903 N N . LYS G 1 79 ? 35.154 -2.144 -21.850 1.00 30.88 75 LYS G N 1
ATOM 6904 C CA . LYS G 1 79 ? 35.904 -2.087 -23.101 1.00 34.36 75 LYS G CA 1
ATOM 6905 C C . LYS G 1 79 ? 35.606 -3.296 -23.979 1.00 33.56 75 LYS G C 1
ATOM 6906 O O . LYS G 1 79 ? 35.246 -3.153 -25.152 1.00 34.13 75 LYS G O 1
ATOM 6912 N N . ARG G 1 80 ? 35.713 -4.498 -23.414 1.00 32.56 76 ARG G N 1
ATOM 6913 C CA . ARG G 1 80 ? 35.511 -5.708 -24.200 1.00 31.17 76 ARG G CA 1
ATOM 6914 C C . ARG G 1 80 ? 34.079 -5.820 -24.711 1.00 35.44 76 ARG G C 1
ATOM 6915 O O . ARG G 1 80 ? 33.848 -6.468 -25.734 1.00 32.97 76 ARG G O 1
ATOM 6923 N N . SER G 1 81 ? 33.117 -5.177 -24.054 1.00 28.90 77 SER G N 1
ATOM 6924 C CA . SER G 1 81 ? 31.729 -5.267 -24.481 1.00 29.61 77 SER G CA 1
ATOM 6925 C C . SER G 1 81 ? 31.316 -4.096 -25.351 1.00 35.29 77 SER G C 1
ATOM 6926 O O . SER G 1 81 ? 30.129 -3.969 -25.676 1.00 32.73 77 SER G O 1
ATOM 6929 N N . ASN G 1 82 ? 32.273 -3.255 -25.752 1.00 35.46 78 ASN G N 1
ATOM 6930 C CA . ASN G 1 82 ? 31.998 -1.985 -26.424 1.00 34.10 78 ASN G CA 1
ATOM 6931 C C . ASN G 1 82 ? 30.897 -1.212 -25.701 1.00 33.36 78 ASN G C 1
ATOM 6932 O O . ASN G 1 82 ? 29.957 -0.708 -26.309 1.00 29.68 78 ASN G O 1
ATOM 6937 N N . SER G 1 83 ? 31.038 -1.092 -24.384 1.00 31.42 79 SER G N 1
ATOM 6938 C CA . SER G 1 83 ? 30.120 -0.297 -23.570 1.00 30.41 79 SER G CA 1
ATOM 6939 C C . SER G 1 83 ? 28.669 -0.778 -23.695 1.00 28.07 79 SER G C 1
ATOM 6940 O O . SER G 1 83 ? 27.742 0.014 -23.878 1.00 29.63 79 SER G O 1
ATOM 6943 N N . THR G 1 84 ? 28.466 -2.086 -23.565 1.00 28.66 80 THR G N 1
ATOM 6944 C CA . THR G 1 84 ? 27.107 -2.601 -23.427 1.00 27.99 80 THR G CA 1
ATOM 6945 C C . THR G 1 84 ? 26.582 -2.197 -22.056 1.00 30.80 80 THR G C 1
ATOM 6946 O O . THR G 1 84 ? 27.144 -2.599 -21.030 1.00 28.49 80 THR G O 1
ATOM 6950 N N . ALA G 1 85 ? 25.542 -1.365 -22.044 1.00 30.63 81 ALA G N 1
ATOM 6951 C CA . ALA G 1 85 ? 24.986 -0.780 -20.830 1.00 31.28 81 ALA G CA 1
ATOM 6952 C C . ALA G 1 85 ? 23.873 -1.635 -20.231 1.00 31.18 81 ALA G C 1
ATOM 6953 O O . ALA G 1 85 ? 23.235 -2.447 -20.908 1.00 31.06 81 ALA G O 1
ATOM 6955 N N . ALA G 1 86 ? 23.616 -1.399 -18.947 1.00 31.55 82 ALA G N 1
ATOM 6956 C CA . ALA G 1 86 ? 22.513 -2.049 -18.256 1.00 31.15 82 ALA G CA 1
ATOM 6957 C C . ALA G 1 86 ? 21.158 -1.591 -18.802 1.00 30.85 82 ALA G C 1
ATOM 6958 O O . ALA G 1 86 ? 20.978 -0.440 -19.206 1.00 33.12 82 ALA G O 1
ATOM 6960 N N . THR G 1 87 ? 20.199 -2.511 -18.822 1.00 27.12 83 THR G N 1
ATOM 6961 C CA . THR G 1 87 ? 18.811 -2.163 -19.130 1.00 31.52 83 THR G CA 1
ATOM 6962 C C . THR G 1 87 ? 18.063 -1.898 -17.825 1.00 28.98 83 THR G C 1
ATOM 6963 O O . THR G 1 87 ? 18.173 -2.686 -16.886 1.00 29.55 83 THR G O 1
ATOM 6967 N N . ASN G 1 88 ? 17.290 -0.810 -17.773 1.00 29.47 84 ASN G N 1
ATOM 6968 C CA . ASN G 1 88 ? 16.557 -0.466 -16.557 1.00 31.05 84 ASN G CA 1
ATOM 6969 C C . ASN G 1 88 ? 15.353 -1.370 -16.362 1.00 31.49 84 ASN G C 1
ATOM 6970 O O . ASN G 1 88 ? 14.551 -1.568 -17.281 1.00 28.62 84 ASN G O 1
ATOM 6975 N N . GLU G 1 89 ? 15.215 -1.904 -15.159 1.00 28.68 85 GLU G N 1
ATOM 6976 C CA . GLU G 1 89 ? 14.024 -2.663 -14.823 1.00 25.46 85 GLU G CA 1
ATOM 6977 C C . GLU G 1 89 ? 12.991 -1.776 -14.154 1.00 25.04 85 GLU G C 1
ATOM 6978 O O . GLU G 1 89 ? 13.301 -0.733 -13.579 1.00 24.40 85 GLU G O 1
ATOM 6984 N N . VAL G 1 90 ? 11.745 -2.235 -14.216 1.00 26.03 86 VAL G N 1
ATOM 6985 C CA . VAL G 1 90 ? 10.638 -1.604 -13.508 1.00 25.22 86 VAL G CA 1
ATOM 6986 C C . VAL G 1 90 ? 10.555 -2.270 -12.134 1.00 26.29 86 VAL G C 1
ATOM 6987 O O . VAL G 1 90 ? 10.265 -3.478 -12.063 1.00 24.10 86 VAL G O 1
ATOM 6991 N N . PRO G 1 91 ? 10.807 -1.549 -11.045 1.00 26.91 87 PRO G N 1
ATOM 6992 C CA . PRO G 1 91 ? 10.732 -2.176 -9.720 1.00 27.66 87 PRO G CA 1
ATOM 6993 C C . PRO G 1 91 ? 9.293 -2.507 -9.382 1.00 25.70 87 PRO G C 1
ATOM 6994 O O . PRO G 1 91 ? 8.358 -1.877 -9.883 1.00 28.83 87 PRO G O 1
ATOM 6998 N N . GLU G 1 92 ? 9.125 -3.513 -8.528 1.00 22.81 88 GLU G N 1
ATOM 6999 C CA . GLU G 1 92 ? 7.822 -3.925 -8.014 1.00 25.33 88 GLU G CA 1
ATOM 7000 C C . GLU G 1 92 ? 7.803 -3.686 -6.510 1.00 30.70 88 GLU G C 1
ATOM 7001 O O . GLU G 1 92 ? 8.676 -4.188 -5.793 1.00 27.79 88 GLU G O 1
ATOM 7007 N N . VAL G 1 93 ? 6.819 -2.921 -6.034 1.00 27.05 89 VAL G N 1
ATOM 7008 C CA . VAL G 1 93 ? 6.814 -2.395 -4.671 1.00 25.48 89 VAL G CA 1
ATOM 7009 C C . VAL G 1 93 ? 5.620 -2.969 -3.932 1.00 30.73 89 VAL G C 1
ATOM 7010 O O . VAL G 1 93 ? 4.499 -2.968 -4.456 1.00 31.27 89 VAL G O 1
ATOM 7014 N N . THR G 1 94 ? 5.861 -3.449 -2.718 1.00 25.66 90 THR G N 1
ATOM 7015 C CA . THR G 1 94 ? 4.821 -3.974 -1.849 1.00 24.67 90 THR G CA 1
ATOM 7016 C C . THR G 1 94 ? 5.018 -3.379 -0.466 1.00 27.14 90 THR G C 1
ATOM 7017 O O . THR G 1 94 ? 6.147 -3.318 0.030 1.00 24.34 90 THR G O 1
ATOM 7021 N N . VAL G 1 95 ? 3.925 -2.988 0.184 1.00 27.83 91 VAL G N 1
ATOM 7022 C CA . VAL G 1 95 ? 3.988 -2.408 1.519 1.00 26.24 91 VAL G CA 1
ATOM 7023 C C . VAL G 1 95 ? 3.109 -3.247 2.423 1.00 25.18 91 VAL G C 1
ATOM 7024 O O . VAL G 1 95 ? 1.968 -3.551 2.071 1.00 25.72 91 VAL G O 1
ATOM 7028 N N . PHE G 1 96 ? 3.638 -3.611 3.583 1.00 24.94 92 PHE G N 1
ATOM 7029 C CA . PHE G 1 96 ? 2.911 -4.423 4.547 1.00 27.04 92 PHE G CA 1
ATOM 7030 C C . PHE G 1 96 ? 3.471 -4.110 5.929 1.00 24.71 92 PHE G C 1
ATOM 7031 O O . PHE G 1 96 ? 4.507 -3.460 6.067 1.00 26.13 92 PHE G O 1
ATOM 7039 N N . SER G 1 97 ? 2.745 -4.523 6.963 1.00 29.10 93 SER G N 1
ATOM 7040 C CA . SER G 1 97 ? 3.220 -4.309 8.324 1.00 28.63 93 SER G CA 1
ATOM 7041 C C . SER G 1 97 ? 3.981 -5.538 8.830 1.00 25.27 93 SER G C 1
ATOM 7042 O O . SER G 1 97 ? 3.777 -6.659 8.364 1.00 22.18 93 SER G O 1
ATOM 7045 N N . LYS G 1 98 ? 4.871 -5.304 9.800 1.00 24.98 94 LYS G N 1
ATOM 7046 C CA . LYS G 1 98 ? 5.611 -6.403 10.421 1.00 24.37 94 LYS G CA 1
ATOM 7047 C C . LYS G 1 98 ? 4.683 -7.292 11.245 1.00 28.75 94 LYS G C 1
ATOM 7048 O O . LYS G 1 98 ? 4.831 -8.521 11.238 1.00 26.60 94 LYS G O 1
ATOM 7054 N N . SER G 1 99 ? 3.726 -6.693 11.957 1.00 28.22 95 SER G N 1
ATOM 7055 C CA . SER G 1 99 ? 2.814 -7.372 12.864 1.00 32.25 95 SER G CA 1
ATOM 7056 C C . SER G 1 99 ? 1.389 -6.922 12.588 1.00 31.64 95 SER G C 1
ATOM 7057 O O . SER G 1 99 ? 1.170 -5.845 12.027 1.00 34.16 95 SER G O 1
ATOM 7060 N N . PRO G 1 100 ? 0.393 -7.694 13.019 1.00 34.65 96 PRO G N 1
ATOM 7061 C CA . PRO G 1 100 ? -0.992 -7.215 12.922 1.00 33.84 96 PRO G CA 1
ATOM 7062 C C . PRO G 1 100 ? -1.132 -5.857 13.601 1.00 33.58 96 PRO G C 1
ATOM 7063 O O . PRO G 1 100 ? -0.544 -5.599 14.654 1.00 32.68 96 PRO G O 1
ATOM 7067 N N . VAL G 1 101 ? -1.900 -4.978 12.978 1.00 29.77 97 VAL G N 1
ATOM 7068 C CA . VAL G 1 101 ? -1.922 -3.571 13.357 1.00 39.49 97 VAL G CA 1
ATOM 7069 C C . VAL G 1 101 ? -3.053 -3.325 14.343 1.00 35.31 97 VAL G C 1
ATOM 7070 O O . VAL G 1 101 ? -4.190 -3.755 14.120 1.00 36.63 97 VAL G O 1
ATOM 7074 N N . THR G 1 102 ? -2.739 -2.642 15.439 1.00 37.54 98 THR G N 1
ATOM 7075 C CA . THR G 1 102 ? -3.757 -2.119 16.341 1.00 42.14 98 THR G CA 1
ATOM 7076 C C . THR G 1 102 ? -3.434 -0.666 16.662 1.00 37.03 98 THR G C 1
ATOM 7077 O O . THR G 1 102 ? -2.280 -0.318 16.922 1.00 33.27 98 THR G O 1
ATOM 7081 N N . LEU G 1 103 ? -4.462 0.183 16.621 1.00 38.51 99 LEU G N 1
ATOM 7082 C CA . LEU G 1 103 ? -4.269 1.606 16.855 1.00 34.98 99 LEU G CA 1
ATOM 7083 C C . LEU G 1 103 ? -3.527 1.839 18.163 1.00 35.52 99 LEU G C 1
ATOM 7084 O O . LEU G 1 103 ? -3.800 1.193 19.180 1.00 29.66 99 LEU G O 1
ATOM 7089 N N . GLY G 1 104 ? -2.552 2.745 18.117 1.00 33.07 100 GLY G N 1
ATOM 7090 C CA . GLY G 1 104 ? -1.808 3.117 19.296 1.00 31.69 100 GLY G CA 1
ATOM 7091 C C . GLY G 1 104 ? -0.761 2.130 19.767 1.00 30.78 100 GLY G C 1
ATOM 7092 O O . GLY G 1 104 ? -0.119 2.399 20.783 1.00 27.68 100 GLY G O 1
ATOM 7093 N N . GLN G 1 105 ? -0.578 0.989 19.090 1.00 31.29 101 GLN G N 1
ATOM 7094 C CA . GLN G 1 105 ? 0.410 -0.003 19.529 1.00 33.01 101 GLN G CA 1
ATOM 7095 C C . GLN G 1 105 ? 1.601 0.021 18.578 1.00 33.01 101 GLN G C 1
ATOM 7096 O O . GLN G 1 105 ? 1.417 -0.240 17.379 1.00 30.75 101 GLN G O 1
ATOM 7102 N N . PRO G 1 106 ? 2.814 0.337 19.046 1.00 30.86 102 PRO G N 1
ATOM 7103 C CA . PRO G 1 106 ? 3.959 0.486 18.130 1.00 32.44 102 PRO G CA 1
ATOM 7104 C C . PRO G 1 106 ? 4.091 -0.673 17.147 1.00 32.57 102 PRO G C 1
ATOM 7105 O O . PRO G 1 106 ? 3.866 -1.838 17.484 1.00 28.17 102 PRO G O 1
ATOM 7109 N N . ASN G 1 107 ? 4.446 -0.337 15.906 1.00 29.68 103 ASN G N 1
ATOM 7110 C CA . ASN G 1 107 ? 4.529 -1.323 14.841 1.00 22.53 103 ASN G CA 1
ATOM 7111 C C . ASN G 1 107 ? 5.575 -0.853 13.841 1.00 24.35 103 ASN G C 1
ATOM 7112 O O . ASN G 1 107 ? 6.239 0.163 14.047 1.00 26.05 103 ASN G O 1
ATOM 7117 N N . THR G 1 108 ? 5.729 -1.602 12.752 1.00 21.67 104 THR G N 1
ATOM 7118 C CA . THR G 1 108 ? 6.690 -1.237 11.719 1.00 27.06 104 THR G CA 1
ATOM 7119 C C . THR G 1 108 ? 6.072 -1.472 10.354 1.00 23.62 104 THR G C 1
ATOM 7120 O O . THR G 1 108 ? 5.558 -2.559 10.089 1.00 24.69 104 THR G O 1
ATOM 7124 N N . LEU G 1 109 ? 6.120 -0.463 9.495 1.00 26.73 105 LEU G N 1
ATOM 7125 C CA . LEU G 1 109 ? 5.693 -0.626 8.114 1.00 26.92 105 LEU G CA 1
ATOM 7126 C C . LEU G 1 109 ? 6.904 -1.061 7.306 1.00 26.51 105 LEU G C 1
ATOM 7127 O O . LEU G 1 109 ? 8.025 -0.612 7.565 1.00 23.27 105 LEU G O 1
ATOM 7132 N N . ILE G 1 110 ? 6.684 -1.974 6.367 1.00 25.73 106 ILE G N 1
ATOM 7133 C CA . ILE G 1 110 ? 7.751 -2.559 5.568 1.00 24.45 106 ILE G CA 1
ATOM 7134 C C . ILE G 1 110 ? 7.470 -2.288 4.100 1.00 25.24 106 ILE G C 1
ATOM 7135 O O . ILE G 1 110 ? 6.397 -2.632 3.592 1.00 24.85 106 ILE G O 1
ATOM 7140 N N . CYS G 1 111 ? 8.440 -1.709 3.418 1.00 25.00 107 CYS G N 1
ATOM 7141 C CA . CYS G 1 111 ? 8.321 -1.424 1.995 1.00 23.23 107 CYS G CA 1
ATOM 7142 C C . CYS G 1 111 ? 9.346 -2.278 1.261 1.00 22.78 107 CYS G C 1
ATOM 7143 O O . CYS G 1 111 ? 10.545 -2.024 1.359 1.00 24.65 107 CYS G O 1
ATOM 7146 N N . LEU G 1 112 ? 8.866 -3.295 0.550 1.00 23.72 108 LEU G N 1
ATOM 7147 C CA . LEU G 1 112 ? 9.698 -4.183 -0.257 1.00 23.99 108 LEU G CA 1
ATOM 7148 C C . LEU G 1 112 ? 9.804 -3.607 -1.659 1.00 24.66 108 LEU G C 1
ATOM 7149 O O . LEU G 1 112 ? 8.780 -3.408 -2.323 1.00 24.79 108 LEU G O 1
ATOM 7154 N N . VAL G 1 113 ? 11.019 -3.320 -2.103 1.00 22.11 109 VAL G N 1
ATOM 7155 C CA . VAL G 1 113 ? 11.256 -2.876 -3.473 1.00 21.52 109 VAL G CA 1
ATOM 7156 C C . VAL G 1 113 ? 12.047 -3.969 -4.178 1.00 23.11 109 VAL G C 1
ATOM 7157 O O . VAL G 1 113 ? 13.221 -4.205 -3.867 1.00 20.02 109 VAL G O 1
ATOM 7161 N N . ASP G 1 114 ? 11.387 -4.673 -5.085 1.00 20.84 110 ASP G N 1
ATOM 7162 C CA . ASP G 1 114 ? 11.913 -5.860 -5.743 1.00 24.72 110 ASP G CA 1
ATOM 7163 C C . ASP G 1 114 ? 12.233 -5.568 -7.208 1.00 23.50 110 ASP G C 1
ATOM 7164 O O . ASP G 1 114 ? 11.769 -4.581 -7.788 1.00 23.23 110 ASP G O 1
ATOM 7169 N N . ASN G 1 115 ? 13.019 -6.457 -7.814 1.00 23.79 111 ASN G N 1
ATOM 7170 C CA . ASN G 1 115 ? 13.386 -6.334 -9.225 1.00 21.65 111 ASN G CA 1
ATOM 7171 C C . ASN G 1 115 ? 14.086 -4.999 -9.495 1.00 21.74 111 ASN G C 1
ATOM 7172 O O . ASN G 1 115 ? 13.775 -4.280 -10.443 1.00 22.75 111 ASN G O 1
ATOM 7177 N N . ILE G 1 116 ? 15.053 -4.665 -8.649 1.00 22.27 112 ILE G N 1
ATOM 7178 C CA . ILE G 1 116 ? 15.808 -3.429 -8.796 1.00 22.62 112 ILE G CA 1
ATOM 7179 C C . ILE G 1 116 ? 16.996 -3.669 -9.723 1.00 23.27 112 ILE G C 1
ATOM 7180 O O . ILE G 1 116 ? 17.888 -4.469 -9.421 1.00 25.44 112 ILE G O 1
ATOM 7185 N N . PHE G 1 117 ? 17.029 -2.951 -10.832 1.00 22.41 113 PHE G N 1
ATOM 7186 C CA . PHE G 1 117 ? 18.240 -2.880 -11.633 1.00 25.36 113 PHE G CA 1
ATOM 7187 C C . PHE G 1 117 ? 18.161 -1.680 -12.557 1.00 28.35 113 PHE G C 1
ATOM 7188 O O . PHE G 1 117 ? 17.115 -1.455 -13.177 1.00 26.26 113 PHE G O 1
ATOM 7196 N N . PRO G 1 118 ? 19.259 -0.900 -12.639 1.00 25.42 114 PRO G N 1
ATOM 7197 C CA . PRO G 1 118 ? 20.469 -1.109 -11.829 1.00 23.39 114 PRO G CA 1
ATOM 7198 C C . PRO G 1 118 ? 20.273 -0.725 -10.357 1.00 24.06 114 PRO G C 1
ATOM 7199 O O . PRO G 1 118 ? 19.257 -0.141 -10.005 1.00 24.71 114 PRO G O 1
ATOM 7203 N N . PRO G 1 119 ? 21.291 -1.079 -9.463 1.00 26.58 115 PRO G N 1
ATOM 7204 C CA . PRO G 1 119 ? 21.160 -0.859 -8.002 1.00 26.50 115 PRO G CA 1
ATOM 7205 C C . PRO G 1 119 ? 21.355 0.598 -7.599 1.00 27.00 115 PRO G C 1
ATOM 7206 O O . PRO G 1 119 ? 22.325 0.981 -6.937 1.00 26.96 115 PRO G O 1
ATOM 7210 N N . VAL G 1 120 ? 20.392 1.432 -8.000 1.00 25.84 116 VAL G N 1
ATOM 7211 C CA . VAL G 1 120 ? 20.310 2.840 -7.617 1.00 25.45 116 VAL G CA 1
ATOM 7212 C C . VAL G 1 120 ? 18.840 3.152 -7.412 1.00 29.89 116 VAL G C 1
ATOM 7213 O O . VAL G 1 120 ? 18.039 2.969 -8.332 1.00 28.68 116 VAL G O 1
ATOM 7217 N N . VAL G 1 121 ? 18.473 3.607 -6.215 1.00 32.79 117 VAL G N 1
ATOM 7218 C CA . VAL G 1 121 ? 17.067 3.770 -5.880 1.00 28.86 117 VAL G CA 1
ATOM 7219 C C . VAL G 1 121 ? 16.965 4.736 -4.713 1.00 30.72 117 VAL G C 1
ATOM 7220 O O . VAL G 1 121 ? 17.835 4.771 -3.839 1.00 30.02 117 VAL G O 1
ATOM 7224 N N . ASN G 1 122 ? 15.882 5.505 -4.686 1.00 31.23 118 ASN G N 1
ATOM 7225 C CA . ASN G 1 122 ? 15.488 6.268 -3.510 1.00 33.26 118 ASN G CA 1
ATOM 7226 C C . ASN G 1 122 ? 14.201 5.695 -2.958 1.00 30.09 118 ASN G C 1
ATOM 7227 O O . ASN G 1 122 ? 13.211 5.596 -3.685 1.00 31.40 118 ASN G O 1
ATOM 7232 N N . ILE G 1 123 ? 14.202 5.349 -1.678 1.00 33.82 119 ILE G N 1
ATOM 7233 C CA . ILE G 1 123 ? 13.001 4.894 -0.991 1.00 30.34 119 ILE G CA 1
ATOM 7234 C C . ILE G 1 123 ? 12.771 5.854 0.162 1.00 34.19 119 ILE G C 1
ATOM 7235 O O . ILE G 1 123 ? 13.650 6.014 1.019 1.00 34.45 119 ILE G O 1
ATOM 7240 N N . THR G 1 124 ? 11.622 6.529 0.159 1.00 33.09 120 THR G N 1
ATOM 7241 C CA . THR G 1 124 ? 11.263 7.421 1.252 1.00 35.58 120 THR G CA 1
ATOM 7242 C C . THR G 1 124 ? 9.806 7.180 1.621 1.00 36.90 120 THR G C 1
ATOM 7243 O O . THR G 1 124 ? 9.042 6.574 0.861 1.00 36.68 120 THR G O 1
ATOM 7247 N N . TRP G 1 125 ? 9.429 7.658 2.803 1.00 34.61 121 TRP G N 1
ATOM 7248 C CA . TRP G 1 125 ? 8.090 7.464 3.340 1.00 36.41 121 TRP G CA 1
ATOM 7249 C C . TRP G 1 125 ? 7.358 8.798 3.437 1.00 40.50 121 TRP G C 1
ATOM 7250 O O . TRP G 1 125 ? 7.954 9.827 3.774 1.00 42.06 121 TRP G O 1
ATOM 7261 N N . LEU G 1 126 ? 6.061 8.763 3.160 1.00 41.00 122 LEU G N 1
ATOM 7262 C CA . LEU G 1 126 ? 5.180 9.920 3.229 1.00 45.74 122 LEU G CA 1
ATOM 7263 C C . LEU G 1 126 ? 4.059 9.638 4.215 1.00 46.00 122 LEU G C 1
ATOM 7264 O O . LEU G 1 126 ? 3.423 8.582 4.145 1.00 46.12 122 LEU G O 1
ATOM 7269 N N . SER G 1 127 ? 3.792 10.587 5.103 1.00 49.89 123 SER G N 1
ATOM 7270 C CA . SER G 1 127 ? 2.674 10.490 6.034 1.00 47.49 123 SER G CA 1
ATOM 7271 C C . SER G 1 127 ? 1.678 11.591 5.684 1.00 51.95 123 SER G C 1
ATOM 7272 O O . SER G 1 127 ? 1.991 12.780 5.802 1.00 51.99 123 SER G O 1
ATOM 7275 N N . ASN G 1 128 ? 0.483 11.200 5.241 1.00 51.36 124 ASN G N 1
ATOM 7276 C CA . ASN G 1 128 ? -0.506 12.170 4.774 1.00 53.57 124 ASN G CA 1
ATOM 7277 C C . ASN G 1 128 ? 0.122 13.153 3.784 1.00 54.93 124 ASN G C 1
ATOM 7278 O O . ASN G 1 128 ? -0.145 14.355 3.812 1.00 58.59 124 ASN G O 1
ATOM 7283 N N . GLY G 1 129 ? 0.973 12.631 2.898 1.00 53.09 125 GLY G N 1
ATOM 7284 C CA . GLY G 1 129 ? 1.635 13.424 1.881 1.00 50.44 125 GLY G CA 1
ATOM 7285 C C . GLY G 1 129 ? 2.908 14.129 2.301 1.00 54.82 125 GLY G C 1
ATOM 7286 O O . GLY G 1 129 ? 3.618 14.661 1.434 1.00 55.26 125 GLY G O 1
ATOM 7287 N N . HIS G 1 130 ? 3.242 14.144 3.583 1.00 55.89 126 HIS G N 1
ATOM 7288 C CA . HIS G 1 130 ? 4.436 14.819 4.067 1.00 55.60 126 HIS G CA 1
ATOM 7289 C C . HIS G 1 130 ? 5.556 13.811 4.294 1.00 54.48 126 HIS G C 1
ATOM 7290 O O . HIS G 1 130 ? 5.305 12.669 4.689 1.00 51.01 126 HIS G O 1
ATOM 7297 N N . SER G 1 131 ? 6.786 14.226 4.000 1.00 52.10 127 SER G N 1
ATOM 7298 C CA . SER G 1 131 ? 7.930 13.337 4.135 1.00 52.21 127 SER G CA 1
ATOM 7299 C C . SER G 1 131 ? 8.280 13.107 5.599 1.00 56.03 127 SER G C 1
ATOM 7300 O O . SER G 1 131 ? 8.370 14.053 6.386 1.00 60.83 127 SER G O 1
ATOM 7303 N N . VAL G 1 132 ? 8.480 11.841 5.959 1.00 55.62 128 VAL G N 1
ATOM 7304 C CA . VAL G 1 132 ? 8.875 11.423 7.302 1.00 52.12 128 VAL G CA 1
ATOM 7305 C C . VAL G 1 132 ? 10.341 11.023 7.266 1.00 52.07 128 VAL G C 1
ATOM 7306 O O . VAL G 1 132 ? 10.749 10.260 6.385 1.00 57.77 128 VAL G O 1
ATOM 7310 N N . THR G 1 133 ? 11.135 11.522 8.220 1.00 54.81 129 THR G N 1
ATOM 7311 C CA . THR G 1 133 ? 12.550 11.169 8.264 1.00 54.45 129 THR G CA 1
ATOM 7312 C C . THR G 1 133 ? 12.948 10.330 9.470 1.00 55.18 129 THR G C 1
ATOM 7313 O O . THR G 1 133 ? 13.960 9.623 9.400 1.00 56.59 129 THR G O 1
ATOM 7317 N N . GLU G 1 134 ? 12.165 10.319 10.538 1.00 53.01 130 GLU G N 1
ATOM 7318 C CA . GLU G 1 134 ? 12.617 9.614 11.724 1.00 54.13 130 GLU G CA 1
ATOM 7319 C C . GLU G 1 134 ? 11.897 8.281 11.806 1.00 44.57 130 GLU G C 1
ATOM 7320 O O . GLU G 1 134 ? 10.768 8.131 11.334 1.00 42.08 130 GLU G O 1
ATOM 7326 N N . GLY G 1 135 ? 12.599 7.299 12.356 1.00 34.20 131 GLY G N 1
ATOM 7327 C CA . GLY G 1 135 ? 12.077 5.957 12.407 1.00 38.78 131 GLY G CA 1
ATOM 7328 C C . GLY G 1 135 ? 12.212 5.197 11.109 1.00 34.64 131 GLY G C 1
ATOM 7329 O O . GLY G 1 135 ? 11.558 4.167 10.950 1.00 32.23 131 GLY G O 1
ATOM 7330 N N . VAL G 1 136 ? 13.075 5.650 10.195 1.00 38.02 132 VAL G N 1
ATOM 7331 C CA . VAL G 1 136 ? 13.262 5.032 8.884 1.00 37.46 132 VAL G CA 1
ATOM 7332 C C . VAL G 1 136 ? 14.652 4.413 8.811 1.00 34.73 132 VAL G C 1
ATOM 7333 O O . VAL G 1 136 ? 15.652 5.062 9.146 1.00 33.23 132 VAL G O 1
ATOM 7337 N N . SER G 1 137 ? 14.712 3.167 8.347 1.00 31.02 133 SER G N 1
ATOM 7338 C CA . SER G 1 137 ? 15.965 2.468 8.091 1.00 29.68 133 SER G CA 1
ATOM 7339 C C . SER G 1 137 ? 15.763 1.566 6.879 1.00 27.95 133 SER G C 1
ATOM 7340 O O . SER G 1 137 ? 14.646 1.399 6.390 1.00 27.76 133 SER G O 1
ATOM 7343 N N . GLU G 1 138 ? 16.848 0.984 6.378 1.00 28.83 134 GLU G N 1
ATOM 7344 C CA . GLU G 1 138 ? 16.672 0.122 5.219 1.00 28.15 134 GLU G CA 1
ATOM 7345 C C . GLU G 1 138 ? 17.814 -0.876 5.144 1.00 28.38 134 GLU G C 1
ATOM 7346 O O . GLU G 1 138 ? 18.908 -0.646 5.671 1.00 28.05 134 GLU G O 1
ATOM 7352 N N . THR G 1 139 ? 17.540 -1.996 4.486 1.00 25.89 135 THR G N 1
ATOM 7353 C CA . THR G 1 139 ? 18.588 -2.961 4.214 1.00 24.10 135 THR G CA 1
ATOM 7354 C C . THR G 1 139 ? 19.527 -2.424 3.134 1.00 24.62 135 THR G C 1
ATOM 7355 O O . THR G 1 139 ? 19.273 -1.399 2.490 1.00 26.11 135 THR G O 1
ATOM 7359 N N . SER G 1 140 ? 20.626 -3.142 2.938 1.00 24.48 136 SER G N 1
ATOM 7360 C CA . SER G 1 140 ? 21.438 -2.976 1.749 1.00 25.50 136 SER G CA 1
ATOM 7361 C C . SER G 1 140 ? 20.678 -3.501 0.535 1.00 27.96 136 SER G C 1
ATOM 7362 O O . SER G 1 140 ? 19.514 -3.927 0.627 1.00 24.48 136 SER G O 1
ATOM 7365 N N . PHE G 1 141 ? 21.348 -3.480 -0.623 1.00 24.94 137 PHE G N 1
ATOM 7366 C CA . PHE G 1 141 ? 20.839 -4.218 -1.776 1.00 24.11 137 PHE G CA 1
ATOM 7367 C C . PHE G 1 141 ? 21.075 -5.702 -1.537 1.00 25.01 137 PHE G C 1
ATOM 7368 O O . PHE G 1 141 ? 22.207 -6.125 -1.287 1.00 24.74 137 PHE G O 1
ATOM 7376 N N . LEU G 1 142 ? 20.008 -6.490 -1.603 1.00 23.33 138 LEU G N 1
ATOM 7377 C CA . LEU G 1 142 ? 20.088 -7.923 -1.395 1.00 20.39 138 LEU G CA 1
ATOM 7378 C C . LEU G 1 142 ? 20.076 -8.613 -2.760 1.00 22.40 138 LEU G C 1
ATOM 7379 O O . LEU G 1 142 ? 19.349 -8.200 -3.670 1.00 22.61 138 LEU G O 1
ATOM 7384 N N . SER G 1 143 ? 20.900 -9.639 -2.912 1.00 20.00 139 SER G N 1
ATOM 7385 C CA . SER G 1 143 ? 21.081 -10.253 -4.217 1.00 21.41 139 SER G CA 1
ATOM 7386 C C . SER G 1 143 ? 19.927 -11.203 -4.572 1.00 24.12 139 SER G C 1
ATOM 7387 O O . SER G 1 143 ? 19.234 -11.751 -3.705 1.00 20.06 139 SER G O 1
ATOM 7390 N N . LYS G 1 144 ? 19.753 -11.418 -5.879 1.00 18.49 140 LYS G N 1
ATOM 7391 C CA . LYS G 1 144 ? 18.795 -12.371 -6.411 1.00 23.30 140 LYS G CA 1
ATOM 7392 C C . LYS G 1 144 ? 19.517 -13.229 -7.440 1.00 25.90 140 LYS G C 1
ATOM 7393 O O . LYS G 1 144 ? 20.488 -12.787 -8.056 1.00 20.78 140 LYS G O 1
ATOM 7399 N N . SER G 1 145 ? 19.037 -14.455 -7.637 1.00 22.95 141 SER G N 1
ATOM 7400 C CA . SER G 1 145 ? 19.737 -15.338 -8.559 1.00 23.94 141 SER G CA 1
ATOM 7401 C C . SER G 1 145 ? 19.595 -14.893 -10.009 1.00 25.65 141 SER G C 1
ATOM 7402 O O . SER G 1 145 ? 20.400 -15.315 -10.846 1.00 26.84 141 SER G O 1
ATOM 7405 N N . ASP G 1 146 ? 18.637 -14.014 -10.329 1.00 21.21 142 ASP G N 1
ATOM 7406 C CA . ASP G 1 146 ? 18.596 -13.424 -11.664 1.00 22.34 142 ASP G CA 1
ATOM 7407 C C . ASP G 1 146 ? 19.461 -12.161 -11.768 1.00 23.73 142 ASP G C 1
ATOM 7408 O O . ASP G 1 146 ? 19.415 -11.461 -12.784 1.00 21.47 142 ASP G O 1
ATOM 7413 N N . HIS G 1 147 ? 20.256 -11.872 -10.735 1.00 24.07 143 HIS G N 1
ATOM 7414 C CA . HIS G 1 147 ? 21.253 -10.804 -10.647 1.00 21.63 143 HIS G CA 1
ATOM 7415 C C . HIS G 1 147 ? 20.652 -9.407 -10.641 1.00 22.48 143 HIS G C 1
ATOM 7416 O O . HIS G 1 147 ? 21.390 -8.442 -10.809 1.00 22.12 143 HIS G O 1
ATOM 7423 N N . SER G 1 148 ? 19.336 -9.268 -10.453 1.00 19.90 144 SER G N 1
ATOM 7424 C CA . SER G 1 148 ? 18.776 -8.004 -9.990 1.00 20.78 144 SER G CA 1
ATOM 7425 C C . SER G 1 148 ? 18.913 -7.969 -8.468 1.00 21.36 144 SER G C 1
ATOM 7426 O O . SER G 1 148 ? 19.542 -8.842 -7.863 1.00 20.38 144 SER G O 1
ATOM 7429 N N . PHE G 1 149 ? 18.323 -6.967 -7.823 1.00 20.41 145 PHE G N 1
ATOM 7430 C CA . PHE G 1 149 ? 18.416 -6.826 -6.380 1.00 20.04 145 PHE G CA 1
ATOM 7431 C C . PHE G 1 149 ? 17.042 -6.545 -5.809 1.00 21.98 145 PHE G C 1
ATOM 7432 O O . PHE G 1 149 ? 16.090 -6.222 -6.528 1.00 23.00 145 PHE G O 1
ATOM 7440 N N . PHE G 1 150 ? 16.935 -6.688 -4.498 1.00 20.86 146 PHE G N 1
ATOM 7441 C CA . PHE G 1 150 ? 15.815 -6.110 -3.784 1.00 20.71 146 PHE G CA 1
ATOM 7442 C C . PHE G 1 150 ? 16.340 -5.318 -2.598 1.00 21.39 146 PHE G C 1
ATOM 7443 O O . PHE G 1 150 ? 17.501 -5.441 -2.202 1.00 22.26 146 PHE G O 1
ATOM 7451 N N . LYS G 1 151 ? 15.484 -4.439 -2.090 1.00 22.37 147 LYS G N 1
ATOM 7452 C CA . LYS G 1 151 ? 15.837 -3.590 -0.963 1.00 23.50 147 LYS G CA 1
ATOM 7453 C C . LYS G 1 151 ? 14.560 -3.361 -0.177 1.00 27.69 147 LYS G C 1
ATOM 7454 O O . LYS G 1 151 ? 13.486 -3.239 -0.770 1.00 23.92 147 LYS G O 1
ATOM 7460 N N . ILE G 1 152 ? 14.684 -3.306 1.149 1.00 25.40 148 ILE G N 1
ATOM 7461 C CA . ILE G 1 152 ? 13.539 -3.187 2.035 1.00 24.65 148 ILE G CA 1
ATOM 7462 C C . ILE G 1 152 ? 13.754 -1.994 2.959 1.00 26.52 148 ILE G C 1
ATOM 7463 O O . ILE G 1 152 ? 14.813 -1.871 3.587 1.00 27.12 148 ILE G O 1
ATOM 7468 N N . SER G 1 153 ? 12.751 -1.123 3.040 1.00 22.64 149 SER G N 1
ATOM 7469 C CA . SER G 1 153 ? 12.777 0.030 3.919 1.00 26.91 149 SER G CA 1
ATOM 7470 C C . SER G 1 153 ? 11.752 -0.170 5.031 1.00 27.73 149 SER G C 1
ATOM 7471 O O . SER G 1 153 ? 10.697 -0.779 4.824 1.00 24.97 149 SER G O 1
ATOM 7474 N N . TYR G 1 154 ? 12.074 0.350 6.217 1.00 28.79 150 TYR G N 1
ATOM 7475 C CA . TYR G 1 154 ? 11.272 0.152 7.419 1.00 31.26 150 TYR G CA 1
ATOM 7476 C C . TYR G 1 154 ? 10.855 1.495 8.005 1.00 27.90 150 TYR G C 1
ATOM 7477 O O . TYR G 1 154 ? 11.668 2.421 8.099 1.00 29.77 150 TYR G O 1
ATOM 7486 N N . LEU G 1 155 ? 9.596 1.604 8.417 1.00 24.28 151 LEU G N 1
ATOM 7487 C CA . LEU G 1 155 ? 9.135 2.787 9.131 1.00 27.67 151 LEU G CA 1
ATOM 7488 C C . LEU G 1 155 ? 8.500 2.345 10.441 1.00 26.20 151 LEU G C 1
ATOM 7489 O O . LEU G 1 155 ? 7.417 1.756 10.435 1.00 27.22 151 LEU G O 1
ATOM 7494 N N . THR G 1 156 ? 9.136 2.672 11.562 1.00 27.91 152 THR G N 1
ATOM 7495 C CA . THR G 1 156 ? 8.504 2.447 12.853 1.00 27.65 152 THR G CA 1
ATOM 7496 C C . THR G 1 156 ? 7.436 3.514 13.046 1.00 31.53 152 THR G C 1
ATOM 7497 O O . THR G 1 156 ? 7.629 4.678 12.683 1.00 30.72 152 THR G O 1
ATOM 7501 N N . PHE G 1 157 ? 6.277 3.114 13.546 1.00 29.44 153 PHE G N 1
ATOM 7502 C CA . PHE G 1 157 ? 5.211 4.098 13.622 1.00 32.12 153 PHE G CA 1
ATOM 7503 C C . PHE G 1 157 ? 4.228 3.703 14.704 1.00 32.72 153 PHE G C 1
ATOM 7504 O O . PHE G 1 157 ? 4.175 2.557 15.160 1.00 31.95 153 PHE G O 1
ATOM 7512 N N . LEU G 1 158 ? 3.415 4.675 15.068 1.00 36.42 154 LEU G N 1
ATOM 7513 C CA . LEU G 1 158 ? 2.396 4.500 16.085 1.00 38.31 154 LEU G CA 1
ATOM 7514 C C . LEU G 1 158 ? 1.083 4.529 15.316 1.00 34.78 154 LEU G C 1
ATOM 7515 O O . LEU G 1 158 ? 0.618 5.609 14.924 1.00 38.14 154 LEU G O 1
ATOM 7520 N N . PRO G 1 159 ? 0.524 3.385 14.982 1.00 30.14 155 PRO G N 1
ATOM 7521 C CA . PRO G 1 159 ? -0.665 3.375 14.150 1.00 30.89 155 PRO G CA 1
ATOM 7522 C C . PRO G 1 159 ? -1.804 4.243 14.636 1.00 41.11 155 PRO G C 1
ATOM 7523 O O . PRO G 1 159 ? -2.130 4.242 15.789 1.00 33.33 155 PRO G O 1
ATOM 7527 N N . SER G 1 160 ? -2.382 4.980 13.713 1.00 40.29 156 SER G N 1
ATOM 7528 C CA . SER G 1 160 ? -3.476 5.858 14.024 1.00 44.71 156 SER G CA 1
ATOM 7529 C C . SER G 1 160 ? -4.453 5.996 12.882 1.00 44.46 156 SER G C 1
ATOM 7530 O O . SER G 1 160 ? -4.073 5.931 11.764 1.00 45.66 156 SER G O 1
ATOM 7533 N N . ASP G 1 161 ? -5.710 6.210 13.199 1.00 44.20 157 ASP G N 1
ATOM 7534 C CA . ASP G 1 161 ? -6.758 6.330 12.217 1.00 47.81 157 ASP G CA 1
ATOM 7535 C C . ASP G 1 161 ? -6.665 7.613 11.437 1.00 51.16 157 ASP G C 1
ATOM 7536 O O . ASP G 1 161 ? -7.291 7.773 10.439 1.00 58.50 157 ASP G O 1
ATOM 7538 N N . ASP G 1 162 ? -5.873 8.520 11.939 1.00 53.59 158 ASP G N 1
ATOM 7539 C CA . ASP G 1 162 ? -5.689 9.835 11.405 1.00 54.37 158 ASP G CA 1
ATOM 7540 C C . ASP G 1 162 ? -4.795 9.931 10.189 1.00 57.38 158 ASP G C 1
ATOM 7541 O O . ASP G 1 162 ? -4.849 10.892 9.451 1.00 53.98 158 ASP G O 1
ATOM 7546 N N . GLU G 1 163 ? -3.953 8.933 10.006 1.00 54.82 159 GLU G N 1
ATOM 7547 C CA . GLU G 1 163 ? -2.985 8.976 8.952 1.00 54.79 159 GLU G CA 1
ATOM 7548 C C . GLU G 1 163 ? -2.974 7.908 7.920 1.00 54.73 159 GLU G C 1
ATOM 7549 O O . GLU G 1 163 ? -3.409 6.810 8.132 1.00 51.24 159 GLU G O 1
ATOM 7555 N N . ILE G 1 164 ? -2.431 8.266 6.778 1.00 55.30 160 ILE G N 1
ATOM 7556 C CA . ILE G 1 164 ? -2.220 7.272 5.737 1.00 52.53 160 ILE G CA 1
ATOM 7557 C C . ILE G 1 164 ? -0.790 7.433 5.244 1.00 47.44 160 ILE G C 1
ATOM 7558 O O . ILE G 1 164 ? -0.256 8.543 5.164 1.00 45.33 160 ILE G O 1
ATOM 7563 N N . TYR G 1 165 ? -0.172 6.317 4.897 1.00 47.99 161 TYR G N 1
ATOM 7564 C CA . TYR G 1 165 ? 1.258 6.292 4.650 1.00 45.53 161 TYR G CA 1
ATOM 7565 C C . TYR G 1 165 ? 1.494 5.804 3.235 1.00 41.79 161 TYR G C 1
ATOM 7566 O O . TYR G 1 165 ? 0.769 4.940 2.731 1.00 41.80 161 TYR G O 1
ATOM 7575 N N . ASP G 1 166 ? 2.499 6.368 2.595 1.00 42.73 162 ASP G N 1
ATOM 7576 C CA . ASP G 1 166 ? 2.936 5.890 1.303 1.00 38.98 162 ASP G CA 1
ATOM 7577 C C . ASP G 1 166 ? 4.418 5.585 1.355 1.00 37.49 162 ASP G C 1
ATOM 7578 O O . ASP G 1 166 ? 5.189 6.226 2.074 1.00 35.23 162 ASP G O 1
ATOM 7583 N N . CYS G 1 167 ? 4.788 4.565 0.609 1.00 36.88 163 CYS G N 1
ATOM 7584 C CA . CYS G 1 167 ? 6.173 4.312 0.266 1.00 37.27 163 CYS G CA 1
ATOM 7585 C C . CYS G 1 167 ? 6.392 4.932 -1.108 1.00 35.43 163 CYS G C 1
ATOM 7586 O O . CYS G 1 167 ? 5.609 4.684 -2.029 1.00 37.10 163 CYS G O 1
ATOM 7589 N N . LYS G 1 168 ? 7.410 5.772 -1.233 1.00 33.92 164 LYS G N 1
ATOM 7590 C CA . LYS G 1 168 ? 7.689 6.481 -2.476 1.00 35.68 164 LYS G CA 1
ATOM 7591 C C . LYS G 1 168 ? 9.012 5.977 -3.037 1.00 34.09 164 LYS G C 1
ATOM 7592 O O . LYS G 1 168 ? 10.047 6.081 -2.370 1.00 32.90 164 LYS G O 1
ATOM 7598 N N . VAL G 1 169 ? 8.983 5.456 -4.264 1.00 30.12 165 VAL G N 1
ATOM 7599 C CA . VAL G 1 169 ? 10.147 4.823 -4.872 1.00 33.96 165 VAL G CA 1
ATOM 7600 C C . VAL G 1 169 ? 10.481 5.584 -6.144 1.00 33.99 165 VAL G C 1
ATOM 7601 O O . VAL G 1 169 ? 9.622 5.747 -7.022 1.00 33.13 165 VAL G O 1
ATOM 7605 N N . GLU G 1 170 ? 11.725 6.051 -6.235 1.00 31.94 166 GLU G N 1
ATOM 7606 C CA . GLU G 1 170 ? 12.269 6.692 -7.424 1.00 32.60 166 GLU G CA 1
ATOM 7607 C C . GLU G 1 170 ? 13.344 5.783 -8.000 1.00 32.27 166 GLU G C 1
ATOM 7608 O O . GLU G 1 170 ? 14.227 5.321 -7.265 1.00 28.89 166 GLU G O 1
ATOM 7614 N N . HIS G 1 171 ? 13.271 5.538 -9.307 1.00 29.76 167 HIS G N 1
ATOM 7615 C CA . HIS G 1 171 ? 14.198 4.659 -10.009 1.00 28.47 167 HIS G CA 1
ATOM 7616 C C . HIS G 1 171 ? 14.174 5.009 -11.495 1.00 30.01 167 HIS G C 1
ATOM 7617 O O . HIS G 1 171 ? 13.134 5.393 -12.032 1.00 31.96 167 HIS G O 1
ATOM 7624 N N . TRP G 1 172 ? 15.332 4.860 -12.155 1.00 32.37 168 TRP G N 1
ATOM 7625 C CA . TRP G 1 172 ? 15.420 5.204 -13.574 1.00 32.49 168 TRP G CA 1
ATOM 7626 C C . TRP G 1 172 ? 14.447 4.402 -14.422 1.00 31.73 168 TRP G C 1
ATOM 7627 O O . TRP G 1 172 ? 14.032 4.864 -15.489 1.00 34.82 168 TRP G O 1
ATOM 7638 N N . GLY G 1 173 ? 14.066 3.212 -13.977 1.00 31.43 169 GLY G N 1
ATOM 7639 C CA . GLY G 1 173 ? 13.113 2.448 -14.754 1.00 31.71 169 GLY G CA 1
ATOM 7640 C C . GLY G 1 173 ? 11.680 2.912 -14.647 1.00 37.93 169 GLY G C 1
ATOM 7641 O O . GLY G 1 173 ? 10.796 2.314 -15.269 1.00 35.48 169 GLY G O 1
ATOM 7642 N N . LEU G 1 174 ? 11.423 3.974 -13.882 1.00 39.70 170 LEU G N 1
ATOM 7643 C CA . LEU G 1 174 ? 10.091 4.543 -13.727 1.00 38.97 170 LEU G CA 1
ATOM 7644 C C . LEU G 1 174 ? 10.033 5.927 -14.366 1.00 42.19 170 LEU G C 1
ATOM 7645 O O . LEU G 1 174 ? 10.949 6.735 -14.198 1.00 40.06 170 LEU G O 1
ATOM 7650 N N . ASP G 1 175 ? 8.931 6.221 -15.065 1.00 43.94 171 ASP G N 1
ATOM 7651 C CA . ASP G 1 175 ? 8.775 7.557 -15.639 1.00 49.43 171 ASP G CA 1
ATOM 7652 C C . ASP G 1 175 ? 8.438 8.593 -14.576 1.00 51.35 171 ASP G C 1
ATOM 7653 O O . ASP G 1 175 ? 8.764 9.774 -14.738 1.00 54.48 171 ASP G O 1
ATOM 7658 N N . GLU G 1 176 ? 7.786 8.182 -13.500 1.00 49.64 172 GLU G N 1
ATOM 7659 C CA . GLU G 1 176 ? 7.479 9.056 -12.381 1.00 48.95 172 GLU G CA 1
ATOM 7660 C C . GLU G 1 176 ? 7.657 8.262 -11.099 1.00 43.75 172 GLU G C 1
ATOM 7661 O O . GLU G 1 176 ? 7.624 7.027 -11.118 1.00 38.97 172 GLU G O 1
ATOM 7667 N N . PRO G 1 177 ? 7.841 8.942 -9.970 1.00 41.97 173 PRO G N 1
ATOM 7668 C CA . PRO G 1 177 ? 7.949 8.235 -8.689 1.00 37.15 173 PRO G CA 1
ATOM 7669 C C . PRO G 1 177 ? 6.756 7.317 -8.472 1.00 43.28 173 PRO G C 1
ATOM 7670 O O . PRO G 1 177 ? 5.608 7.686 -8.731 1.00 44.32 173 PRO G O 1
ATOM 7674 N N . LEU G 1 178 ? 7.025 6.107 -7.998 1.00 39.82 174 LEU G N 1
ATOM 7675 C CA . LEU G 1 178 ? 5.951 5.179 -7.695 1.00 35.71 174 LEU G CA 1
ATOM 7676 C C . LEU G 1 178 ? 5.563 5.378 -6.238 1.00 41.20 174 LEU G C 1
ATOM 7677 O O . LEU G 1 178 ? 6.429 5.428 -5.358 1.00 42.47 174 LEU G O 1
ATOM 7682 N N . LEU G 1 179 ? 4.268 5.505 -5.987 1.00 39.73 175 LEU G N 1
ATOM 7683 C CA . LEU G 1 179 ? 3.758 5.699 -4.639 1.00 42.24 175 LEU G CA 1
ATOM 7684 C C . LEU G 1 179 ? 2.993 4.445 -4.283 1.00 42.73 175 LEU G C 1
ATOM 7685 O O . LEU G 1 179 ? 2.043 4.067 -4.979 1.00 43.09 175 LEU G O 1
ATOM 7690 N N . LYS G 1 180 ? 3.371 3.831 -3.180 1.00 39.48 176 LYS G N 1
ATOM 7691 C CA . LYS G 1 180 ? 2.697 2.636 -2.731 1.00 36.19 176 LYS G CA 1
ATOM 7692 C C . LYS G 1 180 ? 2.015 2.955 -1.422 1.00 39.04 176 LYS G C 1
ATOM 7693 O O . LYS G 1 180 ? 2.664 3.329 -0.441 1.00 38.37 176 LYS G O 1
ATOM 7699 N N . HIS G 1 181 ? 0.712 2.789 -1.431 1.00 42.79 177 HIS G N 1
ATOM 7700 C CA . HIS G 1 181 ? -0.171 3.094 -0.335 1.00 47.74 177 HIS G CA 1
ATOM 7701 C C . HIS G 1 181 ? -0.339 1.852 0.521 1.00 44.46 177 HIS G C 1
ATOM 7702 O O . HIS G 1 181 ? -0.289 0.725 0.027 1.00 44.80 177 HIS G O 1
ATOM 7709 N N . TRP G 1 182 ? -0.560 2.058 1.806 1.00 47.17 178 TRP G N 1
ATOM 7710 C CA . TRP G 1 182 ? -0.736 0.913 2.682 1.00 46.18 178 TRP G CA 1
ATOM 7711 C C . TRP G 1 182 ? -2.127 0.769 3.292 1.00 47.50 178 TRP G C 1
ATOM 7712 O O . TRP G 1 182 ? -2.746 -0.300 3.146 1.00 51.77 178 TRP G O 1
ATOM 7723 N N . SER H 2 1 ? 21.148 8.677 -14.997 1.00 54.32 3 SER H N 1
ATOM 7724 C CA . SER H 2 1 ? 20.051 9.099 -15.863 1.00 66.98 3 SER H CA 1
ATOM 7725 C C . SER H 2 1 ? 20.317 8.579 -17.273 1.00 73.28 3 SER H C 1
ATOM 7726 O O . SER H 2 1 ? 19.488 7.857 -17.834 1.00 75.75 3 SER H O 1
ATOM 7729 N N . PRO H 2 2 ? 21.467 8.963 -17.864 1.00 79.76 4 PRO H N 1
ATOM 7730 C CA . PRO H 2 2 ? 22.062 8.113 -18.903 1.00 75.46 4 PRO H CA 1
ATOM 7731 C C . PRO H 2 2 ? 22.366 6.714 -18.389 1.00 68.15 4 PRO H C 1
ATOM 7732 O O . PRO H 2 2 ? 21.633 6.159 -17.560 1.00 65.64 4 PRO H O 1
ATOM 7736 N N . GLU H 2 3 ? 23.470 6.149 -18.855 1.00 62.92 5 GLU H N 1
ATOM 7737 C CA . GLU H 2 3 ? 23.702 4.724 -18.701 1.00 60.31 5 GLU H CA 1
ATOM 7738 C C . GLU H 2 3 ? 24.559 4.416 -17.472 1.00 53.18 5 GLU H C 1
ATOM 7739 O O . GLU H 2 3 ? 25.269 5.267 -16.928 1.00 49.52 5 GLU H O 1
ATOM 7745 N N . ASP H 2 4 ? 24.462 3.168 -17.036 1.00 42.26 6 ASP H N 1
ATOM 7746 C CA . ASP H 2 4 ? 25.165 2.658 -15.873 1.00 36.01 6 ASP H CA 1
ATOM 7747 C C . ASP H 2 4 ? 25.774 1.320 -16.263 1.00 35.73 6 ASP H C 1
ATOM 7748 O O . ASP H 2 4 ? 25.112 0.495 -16.905 1.00 36.51 6 ASP H O 1
ATOM 7753 N N . PHE H 2 5 ? 27.048 1.127 -15.938 1.00 29.48 7 PHE H N 1
ATOM 7754 C CA . PHE H 2 5 ? 27.723 -0.144 -16.157 1.00 29.23 7 PHE H CA 1
ATOM 7755 C C . PHE H 2 5 ? 27.924 -0.803 -14.806 1.00 27.58 7 PHE H C 1
ATOM 7756 O O . PHE H 2 5 ? 2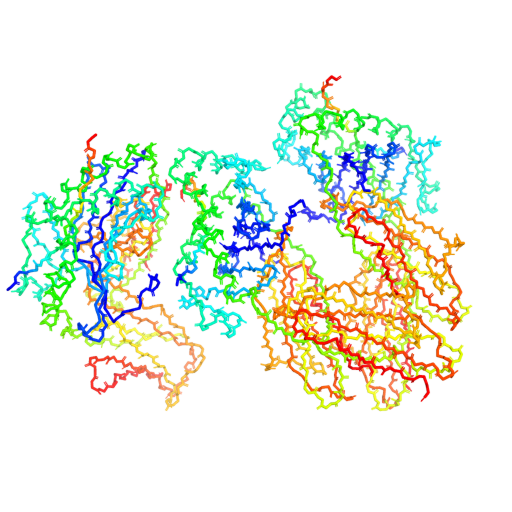8.449 -0.172 -13.884 1.00 31.67 7 PHE H O 1
ATOM 7764 N N . VAL H 2 6 ? 27.486 -2.053 -14.681 1.00 29.75 8 VAL H N 1
ATOM 7765 C CA . VAL H 2 6 ? 27.428 -2.717 -13.384 1.00 28.94 8 VAL H CA 1
ATOM 7766 C C . VAL H 2 6 ? 28.307 -3.959 -13.406 1.00 25.18 8 VAL H C 1
ATOM 7767 O O . VAL H 2 6 ? 28.343 -4.685 -14.406 1.00 27.06 8 VAL H O 1
ATOM 7771 N N . TYR H 2 7 ? 29.011 -4.206 -12.294 1.00 23.31 9 TYR H N 1
ATOM 7772 C CA . TYR H 2 7 ? 29.831 -5.400 -12.142 1.00 20.70 9 TYR H CA 1
ATOM 7773 C C . TYR H 2 7 ? 29.469 -6.068 -10.824 1.00 23.54 9 TYR H C 1
ATOM 7774 O O . TYR H 2 7 ? 29.425 -5.402 -9.782 1.00 22.84 9 TYR H O 1
ATOM 7783 N N . GLN H 2 8 ? 29.230 -7.381 -10.864 1.00 22.74 10 GLN H N 1
ATOM 7784 C CA . GLN H 2 8 ? 28.997 -8.148 -9.648 1.00 23.57 10 GLN H CA 1
ATOM 7785 C C . GLN H 2 8 ? 29.958 -9.325 -9.591 1.00 25.46 10 GLN H C 1
ATOM 7786 O O . GLN H 2 8 ? 30.287 -9.937 -10.619 1.00 22.88 10 GLN H O 1
ATOM 7792 N N . PHE H 2 9 ? 30.418 -9.626 -8.379 1.00 23.40 11 PHE H N 1
ATOM 7793 C CA . PHE H 2 9 ? 31.111 -10.871 -8.095 1.00 24.40 11 PHE H CA 1
ATOM 7794 C C . PHE H 2 9 ? 30.405 -11.541 -6.930 1.00 21.03 11 PHE H C 1
ATOM 7795 O O . PHE H 2 9 ? 30.205 -10.916 -5.883 1.00 20.15 11 PHE H O 1
ATOM 7803 N N . LYS H 2 10 ? 30.031 -12.799 -7.112 1.00 22.56 12 LYS H N 1
ATOM 7804 C CA . LYS H 2 10 ? 29.310 -13.550 -6.098 1.00 22.69 12 LYS H CA 1
ATOM 7805 C C . LYS H 2 10 ? 30.094 -14.814 -5.803 1.00 20.89 12 LYS H C 1
ATOM 7806 O O . LYS H 2 10 ? 30.288 -15.652 -6.695 1.00 23.14 12 LYS H O 1
ATOM 7812 N N . GLY H 2 11 ? 30.571 -14.943 -4.572 1.00 22.44 13 GLY H N 1
ATOM 7813 C CA . GLY H 2 11 ? 31.230 -16.181 -4.193 1.00 21.47 13 GLY H CA 1
ATOM 7814 C C . GLY H 2 11 ? 30.239 -16.995 -3.391 1.00 24.15 13 GLY H C 1
ATOM 7815 O O . GLY H 2 11 ? 29.858 -16.559 -2.300 1.00 22.48 13 GLY H O 1
ATOM 7816 N N . MET H 2 12 ? 29.792 -18.144 -3.911 1.00 20.98 14 MET H N 1
ATOM 7817 C CA . MET H 2 12 ? 28.620 -18.832 -3.380 1.00 19.44 14 MET H CA 1
ATOM 7818 C C . MET H 2 12 ? 28.963 -20.253 -2.951 1.00 25.27 14 MET H C 1
ATOM 7819 O O . MET H 2 12 ? 29.597 -21.006 -3.702 1.00 25.97 14 MET H O 1
ATOM 7824 N N . CYS H 2 13 ? 28.527 -20.609 -1.741 1.00 23.38 15 CYS H N 1
ATOM 7825 C CA . CYS H 2 13 ? 28.775 -21.904 -1.123 1.00 20.71 15 CYS H CA 1
ATOM 7826 C C . CYS H 2 13 ? 27.441 -22.612 -0.921 1.00 23.21 15 CYS H C 1
ATOM 7827 O O . CYS H 2 13 ? 26.512 -22.027 -0.355 1.00 22.17 15 CYS H O 1
ATOM 7830 N N . TYR H 2 14 ? 27.356 -23.861 -1.368 1.00 20.47 16 TYR H N 1
ATOM 7831 C CA . TYR H 2 14 ? 26.162 -24.679 -1.244 1.00 24.09 16 TYR H CA 1
ATOM 7832 C C . TYR H 2 14 ? 26.470 -25.829 -0.298 1.00 22.85 16 TYR H C 1
ATOM 7833 O O . TYR H 2 14 ? 27.441 -26.564 -0.509 1.00 25.39 16 TYR H O 1
ATOM 7842 N N . PHE H 2 15 ? 25.649 -25.978 0.736 1.00 22.27 17 PHE H N 1
ATOM 7843 C CA . PHE H 2 15 ? 25.843 -26.990 1.765 1.00 25.56 17 PHE H CA 1
ATOM 7844 C C . PHE H 2 15 ? 24.673 -27.967 1.761 1.00 28.28 17 PHE H C 1
ATOM 7845 O O . PHE H 2 15 ? 23.508 -27.559 1.659 1.00 26.90 17 PHE H O 1
ATOM 7853 N N . THR H 2 16 ? 24.983 -29.256 1.890 1.00 27.10 18 THR H N 1
ATOM 7854 C CA . THR H 2 16 ? 23.954 -30.275 2.046 1.00 32.13 18 THR H CA 1
ATOM 7855 C C . THR H 2 16 ? 24.431 -31.284 3.080 1.00 35.32 18 THR H C 1
ATOM 7856 O O . THR H 2 16 ? 25.611 -31.644 3.094 1.00 33.66 18 THR H O 1
ATOM 7860 N N . ASN H 2 17 ? 23.520 -31.727 3.947 1.00 33.27 19 ASN H N 1
ATOM 7861 C CA . ASN H 2 17 ? 23.859 -32.643 5.033 1.00 36.33 19 ASN H CA 1
ATOM 7862 C C . ASN H 2 17 ? 25.053 -32.103 5.828 1.00 37.53 19 ASN H C 1
ATOM 7863 O O . ASN H 2 17 ? 26.148 -32.671 5.837 1.00 38.86 19 ASN H O 1
ATOM 7868 N N . GLY H 2 18 ? 24.826 -30.974 6.489 1.00 33.73 20 GLY H N 1
ATOM 7869 C CA . GLY H 2 18 ? 25.925 -30.295 7.152 1.00 35.66 20 GLY H CA 1
ATOM 7870 C C . GLY H 2 18 ? 26.970 -29.864 6.144 1.00 36.34 20 GLY H C 1
ATOM 7871 O O . GLY H 2 18 ? 26.664 -29.200 5.149 1.00 34.30 20 GLY H O 1
ATOM 7872 N N . THR H 2 19 ? 28.230 -30.229 6.396 1.00 33.79 21 THR H N 1
ATOM 7873 C CA . THR H 2 19 ? 29.309 -30.008 5.446 1.00 36.01 21 THR H CA 1
ATOM 7874 C C . THR H 2 19 ? 29.730 -31.292 4.746 1.00 38.16 21 THR H C 1
ATOM 7875 O O . THR H 2 19 ? 30.810 -31.340 4.147 1.00 36.91 21 THR H O 1
ATOM 7879 N N . GLU H 2 20 ? 28.898 -32.335 4.809 1.00 36.89 22 GLU H N 1
ATOM 7880 C CA . GLU H 2 20 ? 29.209 -33.565 4.091 1.00 41.78 22 GLU H CA 1
ATOM 7881 C C . GLU H 2 20 ? 29.300 -33.320 2.590 1.00 43.58 22 GLU H C 1
ATOM 7882 O O . GLU H 2 20 ? 30.199 -33.849 1.930 1.00 43.17 22 GLU H O 1
ATOM 7888 N N . ARG H 2 21 ? 28.374 -32.535 2.027 1.00 31.89 23 ARG H N 1
ATOM 7889 C CA . ARG H 2 21 ? 28.399 -32.191 0.608 1.00 39.31 23 ARG H CA 1
ATOM 7890 C C . ARG H 2 21 ? 28.469 -30.675 0.458 1.00 33.79 23 ARG H C 1
ATOM 7891 O O . ARG H 2 21 ? 27.562 -29.958 0.893 1.00 30.91 23 ARG H O 1
ATOM 7899 N N . VAL H 2 22 ? 29.562 -30.184 -0.119 1.00 32.01 24 VAL H N 1
ATOM 7900 C CA . VAL H 2 22 ? 29.784 -28.752 -0.246 1.00 25.88 24 VAL H CA 1
ATOM 7901 C C . VAL H 2 22 ? 30.201 -28.447 -1.673 1.00 28.05 24 VAL H C 1
ATOM 7902 O O . VAL H 2 22 ? 30.991 -29.180 -2.275 1.00 26.86 24 VAL H O 1
ATOM 7906 N N . ARG H 2 23 ? 29.656 -27.371 -2.219 1.00 27.54 25 ARG H N 1
ATOM 7907 C CA . ARG H 2 23 ? 29.978 -26.952 -3.570 1.00 25.74 25 ARG H CA 1
ATOM 7908 C C . ARG H 2 23 ? 30.171 -25.448 -3.553 1.00 25.71 25 ARG H C 1
ATOM 7909 O O . ARG H 2 23 ? 29.434 -24.731 -2.868 1.00 23.48 25 ARG H O 1
ATOM 7917 N N . LEU H 2 24 ? 31.191 -24.988 -4.272 1.00 21.53 26 LEU H N 1
ATOM 7918 C CA . LEU H 2 24 ? 31.520 -23.581 -4.389 1.00 20.65 26 LEU H CA 1
ATOM 7919 C C . LEU H 2 24 ? 31.342 -23.164 -5.839 1.00 23.59 26 LEU H C 1
ATOM 7920 O O . LEU H 2 24 ? 31.916 -23.791 -6.740 1.00 26.11 26 LEU H O 1
ATOM 7925 N N . VAL H 2 25 ? 30.586 -22.088 -6.058 1.00 21.12 27 VAL H N 1
ATOM 7926 C CA . VAL H 2 25 ? 30.446 -21.469 -7.375 1.00 23.69 27 VAL H CA 1
ATOM 7927 C C . VAL H 2 25 ? 30.686 -19.978 -7.216 1.00 25.44 27 VAL H C 1
ATOM 7928 O O . VAL H 2 25 ? 29.943 -19.308 -6.487 1.00 22.49 27 VAL H O 1
ATOM 7932 N N . THR H 2 26 ? 31.750 -19.463 -7.852 1.00 22.68 28 THR H N 1
ATOM 7933 C CA . THR H 2 26 ? 32.003 -18.031 -7.900 1.00 19.38 28 THR H CA 1
ATOM 7934 C C . THR H 2 26 ? 31.538 -17.531 -9.259 1.00 24.99 28 THR H C 1
ATOM 7935 O O . THR H 2 26 ? 31.756 -18.196 -10.279 1.00 26.35 28 THR H O 1
ATOM 7939 N N . ARG H 2 27 ? 30.878 -16.371 -9.270 1.00 21.92 29 ARG H N 1
ATOM 7940 C CA . ARG H 2 27 ? 30.196 -15.881 -10.460 1.00 21.16 29 ARG H CA 1
ATOM 7941 C C . ARG H 2 27 ? 30.673 -14.479 -10.794 1.00 22.89 29 ARG H C 1
ATOM 7942 O O . ARG H 2 27 ? 30.599 -13.575 -9.956 1.00 24.51 29 ARG H O 1
ATOM 7950 N N . TYR H 2 28 ? 31.156 -14.295 -12.018 1.00 22.80 30 TYR H N 1
ATOM 7951 C CA . TYR H 2 28 ? 31.606 -12.995 -12.495 1.00 23.30 30 TYR H CA 1
ATOM 7952 C C . TYR H 2 28 ? 30.546 -12.463 -13.446 1.00 22.49 30 TYR H C 1
ATOM 7953 O O . TYR H 2 28 ? 30.269 -13.093 -14.470 1.00 24.92 30 TYR H O 1
ATOM 7962 N N . ILE H 2 29 ? 29.969 -11.308 -13.115 1.00 23.49 31 ILE H N 1
ATOM 7963 C CA . ILE H 2 29 ? 28.735 -10.830 -13.731 1.00 22.73 31 ILE H CA 1
ATOM 7964 C C . ILE H 2 29 ? 28.933 -9.408 -14.246 1.00 25.05 31 ILE H C 1
ATOM 7965 O O . ILE H 2 29 ? 29.341 -8.514 -13.495 1.00 23.97 31 ILE H O 1
ATOM 7970 N N . TYR H 2 30 ? 28.605 -9.187 -15.514 1.00 26.24 32 TYR H N 1
ATOM 7971 C CA . TYR H 2 30 ? 28.640 -7.855 -16.090 1.00 21.85 32 TYR H CA 1
ATOM 7972 C C . TYR H 2 30 ? 27.205 -7.426 -16.367 1.00 24.82 32 TYR H C 1
ATOM 7973 O O . TYR H 2 30 ? 26.499 -8.064 -17.155 1.00 25.50 32 TYR H O 1
ATOM 7982 N N . ASN H 2 31 ? 26.779 -6.350 -15.713 1.00 22.94 33 ASN H N 1
ATOM 7983 C CA . ASN H 2 31 ? 25.374 -5.961 -15.733 1.00 25.92 33 ASN H CA 1
ATOM 7984 C C . ASN H 2 31 ? 24.557 -7.095 -15.128 1.00 28.48 33 ASN H C 1
ATOM 7985 O O . ASN H 2 31 ? 24.657 -7.341 -13.924 1.00 29.01 33 ASN H O 1
ATOM 7990 N N . ARG H 2 32 ? 23.766 -7.818 -15.917 1.00 24.45 34 ARG H N 1
ATOM 7991 C CA . ARG H 2 32 ? 23.095 -8.982 -15.353 1.00 28.42 34 ARG H CA 1
ATOM 7992 C C . ARG H 2 32 ? 23.532 -10.299 -15.988 1.00 26.18 34 ARG H C 1
ATOM 7993 O O . ARG H 2 32 ? 22.859 -11.319 -15.809 1.00 30.17 34 ARG H O 1
ATOM 8001 N N . GLU H 2 33 ? 24.638 -10.315 -16.711 1.00 27.43 35 GLU H N 1
ATOM 8002 C CA . GLU H 2 33 ? 25.065 -11.511 -17.429 1.00 28.09 35 GLU H CA 1
ATOM 8003 C C . GLU H 2 33 ? 26.272 -12.129 -16.724 1.00 25.77 35 GLU H C 1
ATOM 8004 O O . GLU H 2 33 ? 27.362 -11.551 -16.727 1.00 24.97 35 GLU H O 1
ATOM 8010 N N . GLU H 2 34 ? 26.081 -13.300 -16.122 1.00 25.47 36 GLU H N 1
ATOM 8011 C CA . GLU H 2 34 ? 27.222 -14.075 -15.653 1.00 23.47 36 GLU H CA 1
ATOM 8012 C C . GLU H 2 34 ? 28.064 -14.464 -16.859 1.00 27.81 36 GLU H C 1
ATOM 8013 O O . GLU H 2 34 ? 27.573 -15.142 -17.767 1.00 23.81 36 GLU H O 1
ATOM 8019 N N . TYR H 2 35 ? 29.322 -14.022 -16.890 1.00 22.01 37 TYR H N 1
ATOM 8020 C CA . TYR H 2 35 ? 30.144 -14.278 -18.068 1.00 25.28 37 TYR H CA 1
ATOM 8021 C C . TYR H 2 35 ? 31.295 -15.248 -17.830 1.00 26.01 37 TYR H C 1
ATOM 8022 O O . TYR H 2 35 ? 31.807 -15.816 -18.799 1.00 24.52 37 TYR H O 1
ATOM 8031 N N . ALA H 2 36 ? 31.673 -15.490 -16.576 1.00 23.69 38 ALA H N 1
ATOM 8032 C CA . ALA H 2 36 ? 32.703 -16.455 -16.224 1.00 23.42 38 ALA H CA 1
ATOM 8033 C C . ALA H 2 36 ? 32.415 -16.987 -14.829 1.00 23.69 38 ALA H C 1
ATOM 8034 O O . ALA H 2 36 ? 31.839 -16.284 -13.993 1.00 26.21 38 ALA H O 1
ATOM 8036 N N . ARG H 2 37 ? 32.807 -18.235 -14.578 1.00 24.38 39 ARG H N 1
ATOM 8037 C CA . ARG H 2 37 ? 32.579 -18.811 -13.261 1.00 25.52 39 ARG H CA 1
ATOM 8038 C C . ARG H 2 37 ? 33.643 -19.856 -12.951 1.00 27.42 39 ARG H C 1
ATOM 8039 O O . ARG H 2 37 ? 34.265 -20.432 -13.849 1.00 29.31 39 ARG H O 1
ATOM 8047 N N . PHE H 2 38 ? 33.848 -20.078 -11.654 1.00 24.93 40 PHE H N 1
ATOM 8048 C CA . PHE H 2 38 ? 34.550 -21.247 -11.140 1.00 25.12 40 PHE H CA 1
ATOM 8049 C C . PHE H 2 38 ? 33.566 -22.102 -10.356 1.00 23.20 40 PHE H C 1
ATOM 8050 O O . PHE H 2 38 ? 32.939 -21.620 -9.408 1.00 27.28 40 PHE H O 1
ATOM 8058 N N . ASP H 2 39 ? 33.445 -23.363 -10.750 1.00 24.32 41 ASP H N 1
ATOM 8059 C CA . ASP H 2 39 ? 32.575 -24.350 -10.123 1.00 28.27 41 ASP H CA 1
ATOM 8060 C C . ASP H 2 39 ? 33.460 -25.449 -9.545 1.00 29.65 41 ASP H C 1
ATOM 8061 O O . ASP H 2 39 ? 34.174 -26.127 -10.295 1.00 30.35 41 ASP H O 1
ATOM 8066 N N . SER H 2 40 ? 33.427 -25.631 -8.222 1.00 25.73 42 SER H N 1
ATOM 8067 C CA . SER H 2 40 ? 34.292 -26.665 -7.652 1.00 26.09 42 SER H CA 1
ATOM 8068 C C . SER H 2 40 ? 33.963 -28.055 -8.189 1.00 31.17 42 SER H C 1
ATOM 8069 O O . SER H 2 40 ? 34.823 -28.942 -8.147 1.00 32.50 42 SER H O 1
ATOM 8072 N N . ASP H 2 41 ? 32.753 -28.278 -8.705 1.00 29.76 43 ASP H N 1
ATOM 8073 C CA . ASP H 2 41 ? 32.489 -29.564 -9.336 1.00 27.82 43 ASP H CA 1
ATOM 8074 C C . ASP H 2 41 ? 33.288 -29.727 -10.619 1.00 33.38 43 ASP H C 1
ATOM 8075 O O . ASP H 2 41 ? 33.550 -30.857 -11.028 1.00 32.42 43 ASP H O 1
ATOM 8080 N N . VAL H 2 42 ? 33.701 -28.627 -11.239 1.00 33.59 44 VAL H N 1
ATOM 8081 C CA . VAL H 2 42 ? 34.471 -28.665 -12.473 1.00 33.79 44 VAL H CA 1
ATOM 8082 C C . VAL H 2 42 ? 35.970 -28.560 -12.208 1.00 35.75 44 VAL H C 1
ATOM 8083 O O . VAL H 2 42 ? 36.769 -29.199 -12.890 1.00 38.67 44 VAL H O 1
ATOM 8087 N N . GLY H 2 43 ? 36.376 -27.752 -11.235 1.00 33.23 45 GLY H N 1
ATOM 8088 C CA . GLY H 2 43 ? 37.765 -27.663 -10.853 1.00 33.85 45 GLY H CA 1
ATOM 8089 C C . GLY H 2 43 ? 38.567 -26.636 -11.611 1.00 32.31 45 GLY H C 1
ATOM 8090 O O . GLY H 2 43 ? 39.754 -26.456 -11.314 1.00 32.29 45 GLY H O 1
ATOM 8091 N N . VAL H 2 44 ? 37.954 -25.933 -12.556 1.00 30.46 46 VAL H N 1
ATOM 8092 C CA . VAL H 2 44 ? 38.655 -24.971 -13.388 1.00 30.69 46 VAL H CA 1
ATOM 8093 C C . VAL H 2 44 ? 37.700 -23.837 -13.744 1.00 31.78 46 VAL H C 1
ATOM 8094 O O . VAL H 2 44 ? 36.475 -23.992 -13.713 1.00 30.18 46 VAL H O 1
ATOM 8098 N N . TYR H 2 45 ? 38.271 -22.677 -14.061 1.00 29.38 47 TYR H N 1
ATOM 8099 C CA . TYR H 2 45 ? 37.462 -21.561 -14.525 1.00 30.95 47 TYR H CA 1
ATOM 8100 C C . TYR H 2 45 ? 36.915 -21.855 -15.914 1.00 31.34 47 TYR H C 1
ATOM 8101 O O . TYR H 2 45 ? 37.581 -22.500 -16.731 1.00 29.75 47 TYR H O 1
ATOM 8110 N N . ARG H 2 46 ? 35.689 -21.383 -16.172 1.00 26.47 48 ARG H N 1
ATOM 8111 C CA . ARG H 2 46 ? 35.005 -21.561 -17.450 1.00 28.95 48 ARG H CA 1
ATOM 8112 C C . ARG H 2 46 ? 34.323 -20.266 -17.864 1.00 31.24 48 ARG H C 1
ATOM 8113 O O . ARG H 2 46 ? 33.784 -19.539 -17.021 1.00 31.87 48 ARG H O 1
ATOM 8121 N N . ALA H 2 47 ? 34.327 -19.999 -19.168 1.00 31.03 49 ALA H N 1
ATOM 8122 C CA . ALA H 2 47 ? 33.498 -18.942 -19.727 1.00 27.34 49 ALA H CA 1
ATOM 8123 C C . ALA H 2 47 ? 32.062 -19.433 -19.867 1.00 30.37 49 ALA H C 1
ATOM 8124 O O . ALA H 2 47 ? 31.815 -20.568 -20.277 1.00 33.01 49 ALA H O 1
ATOM 8126 N N . VAL H 2 48 ? 31.105 -18.567 -19.558 1.00 28.51 50 VAL H N 1
ATOM 8127 C CA . VAL H 2 48 ? 29.710 -18.892 -19.807 1.00 27.81 50 VAL H CA 1
ATOM 8128 C C . VAL H 2 48 ? 29.096 -18.048 -20.917 1.00 28.31 50 VAL H C 1
ATOM 8129 O O . VAL H 2 48 ? 28.062 -18.447 -21.467 1.00 31.78 50 VAL H O 1
ATOM 8133 N N . THR H 2 49 ? 29.696 -16.915 -21.278 1.00 30.10 51 THR H N 1
ATOM 8134 C CA . THR H 2 49 ? 29.266 -16.161 -22.453 1.00 25.89 51 THR H CA 1
ATOM 8135 C C . THR H 2 49 ? 30.501 -15.686 -23.214 1.00 30.72 51 THR H C 1
ATOM 8136 O O . THR H 2 49 ? 31.630 -15.821 -22.720 1.00 25.55 51 THR H O 1
ATOM 8140 N N . PRO H 2 50 ? 30.340 -15.106 -24.401 1.00 25.23 52 PRO H N 1
ATOM 8141 C CA . PRO H 2 50 ? 31.522 -14.716 -25.173 1.00 29.92 52 PRO H CA 1
ATOM 8142 C C . PRO H 2 50 ? 32.358 -13.637 -24.498 1.00 30.37 52 PRO H C 1
ATOM 8143 O O . PRO H 2 50 ? 33.472 -13.378 -24.947 1.00 30.76 52 PRO H O 1
ATOM 8147 N N . LEU H 2 51 ? 31.867 -13.006 -23.437 1.00 30.80 53 LEU H N 1
ATOM 8148 C CA . LEU H 2 51 ? 32.704 -12.089 -22.676 1.00 30.75 53 LEU H CA 1
ATOM 8149 C C . LEU H 2 51 ? 33.761 -12.812 -21.847 1.00 29.81 53 LEU H C 1
ATOM 8150 O O . LEU H 2 51 ? 34.722 -12.176 -21.393 1.00 34.05 53 LEU H O 1
ATOM 8155 N N . GLY H 2 52 ? 33.629 -14.121 -21.668 1.00 29.99 54 GLY H N 1
ATOM 8156 C CA . GLY H 2 52 ? 34.358 -14.839 -20.650 1.00 26.44 54 GLY H CA 1
ATOM 8157 C C . GLY H 2 52 ? 35.662 -15.526 -21.029 1.00 30.59 54 GLY H C 1
ATOM 8158 O O . GLY H 2 52 ? 36.533 -15.706 -20.172 1.00 29.83 54 GLY H O 1
ATOM 8159 N N . PRO H 2 53 ? 35.831 -15.953 -22.281 1.00 32.21 55 PRO H N 1
ATOM 8160 C CA . PRO H 2 53 ? 37.000 -16.788 -22.620 1.00 32.17 55 PRO H CA 1
ATOM 8161 C C . PRO H 2 53 ? 38.307 -16.166 -22.156 1.00 31.28 55 PRO H C 1
ATOM 8162 O O . PRO H 2 53 ? 39.116 -16.846 -21.506 1.00 35.72 55 PRO H O 1
ATOM 8166 N N . PRO H 2 54 ? 38.564 -14.887 -22.453 1.00 30.53 56 PRO H N 1
ATOM 8167 C CA . PRO H 2 54 ? 39.868 -14.319 -22.061 1.00 34.87 56 PRO H CA 1
ATOM 8168 C C . PRO H 2 54 ? 40.099 -14.318 -20.555 1.00 37.38 56 PRO H C 1
ATOM 8169 O O . PRO H 2 54 ? 41.225 -14.581 -20.100 1.00 34.65 56 PRO H O 1
ATOM 8173 N N . ALA H 2 55 ? 39.061 -14.037 -19.764 1.00 30.42 57 ALA H N 1
ATOM 8174 C CA . ALA H 2 55 ? 39.213 -14.059 -18.313 1.00 31.09 57 ALA H CA 1
ATOM 8175 C C . ALA H 2 55 ? 39.458 -15.474 -17.805 1.00 31.55 57 ALA H C 1
ATOM 8176 O O . ALA H 2 55 ? 40.384 -15.709 -17.021 1.00 31.61 57 ALA H O 1
ATOM 8178 N N . ALA H 2 56 ? 38.633 -16.433 -18.233 1.00 29.91 58 ALA H N 1
ATOM 8179 C CA . ALA H 2 56 ? 38.796 -17.801 -17.754 1.00 28.48 58 ALA H CA 1
ATOM 8180 C C . ALA H 2 56 ? 40.181 -18.332 -18.088 1.00 32.90 58 ALA H C 1
ATOM 8181 O O . ALA H 2 56 ? 40.852 -18.925 -17.233 1.00 31.87 58 ALA H O 1
ATOM 8183 N N . GLU H 2 57 ? 40.629 -18.125 -19.328 1.00 33.68 59 GLU H N 1
ATOM 8184 C CA . GLU H 2 57 ? 41.962 -18.583 -19.710 1.00 36.49 59 GLU H CA 1
ATOM 8185 C C . GLU H 2 57 ? 43.029 -17.935 -18.844 1.00 32.80 59 GLU H C 1
ATOM 8186 O O . GLU H 2 57 ? 43.973 -18.604 -18.407 1.00 34.45 59 GLU H O 1
ATOM 8192 N N . TYR H 2 58 ? 42.893 -16.631 -18.584 1.00 32.25 60 TYR H N 1
ATOM 8193 C CA . TYR H 2 58 ? 43.890 -15.919 -17.791 1.00 31.43 60 TYR H CA 1
ATOM 8194 C C . TYR H 2 58 ? 43.981 -16.491 -16.386 1.00 36.89 60 TYR H C 1
ATOM 8195 O O . TYR H 2 58 ? 45.075 -16.770 -15.881 1.00 36.76 60 TYR H O 1
ATOM 8204 N N . TRP H 2 59 ? 42.829 -16.662 -15.732 1.00 32.66 61 TRP H N 1
ATOM 8205 C CA . TRP H 2 59 ? 42.818 -17.192 -14.376 1.00 30.86 61 TRP H CA 1
ATOM 8206 C C . TRP H 2 59 ? 43.295 -18.636 -14.350 1.00 30.49 61 TRP H C 1
ATOM 8207 O O . TRP H 2 59 ? 44.023 -19.033 -13.434 1.00 34.05 61 TRP H O 1
ATOM 8218 N N . ASN H 2 60 ? 42.916 -19.435 -15.352 1.00 25.67 62 ASN H N 1
ATOM 8219 C CA . ASN H 2 60 ? 43.359 -20.828 -15.360 1.00 31.13 62 ASN H CA 1
ATOM 8220 C C . ASN H 2 60 ? 44.861 -20.934 -15.581 1.00 35.30 62 ASN H C 1
ATOM 8221 O O . ASN H 2 60 ? 45.459 -21.958 -15.238 1.00 36.30 62 ASN H O 1
ATOM 8226 N N . SER H 2 61 ? 45.482 -19.907 -16.166 1.00 33.35 63 SER H N 1
ATOM 8227 C CA . SER H 2 61 ? 46.922 -19.952 -16.411 1.00 38.73 63 SER H CA 1
ATOM 8228 C C . SER H 2 61 ? 47.746 -19.513 -15.201 1.00 39.03 63 SER H C 1
ATOM 8229 O O . SER H 2 61 ? 48.965 -19.709 -15.194 1.00 41.09 63 SER H O 1
ATOM 8232 N N . GLN H 2 62 ? 47.112 -18.945 -14.180 1.00 39.03 64 GLN H N 1
ATOM 8233 C CA . GLN H 2 62 ? 47.793 -18.506 -12.969 1.00 38.92 64 GLN H CA 1
ATOM 8234 C C . GLN H 2 62 ? 47.690 -19.602 -11.912 1.00 42.37 64 GLN H C 1
ATOM 8235 O O . GLN H 2 62 ? 46.703 -19.695 -11.181 1.00 39.29 64 GLN H O 1
ATOM 8241 N N . LYS H 2 63 ? 48.730 -20.437 -11.847 1.00 41.05 65 LYS H N 1
ATOM 8242 C CA . LYS H 2 63 ? 48.824 -21.487 -10.834 1.00 45.56 65 LYS H CA 1
ATOM 8243 C C . LYS H 2 63 ? 48.336 -20.992 -9.473 1.00 44.80 65 LYS H C 1
ATOM 8244 O O . LYS H 2 63 ? 47.670 -21.719 -8.729 1.00 46.24 65 LYS H O 1
ATOM 8250 N N . GLU H 2 64 ? 48.691 -19.765 -9.115 1.00 42.92 66 GLU H N 1
ATOM 8251 C CA . GLU H 2 64 ? 48.395 -19.221 -7.791 1.00 47.98 66 GLU H CA 1
ATOM 8252 C C . GLU H 2 64 ? 46.898 -18.984 -7.617 1.00 44.44 66 GLU H C 1
ATOM 8253 O O . GLU H 2 64 ? 46.330 -19.280 -6.558 1.00 42.83 66 GLU H O 1
ATOM 8259 N N . VAL H 2 65 ? 46.248 -18.432 -8.640 1.00 40.53 67 VAL H N 1
ATOM 8260 C CA . VAL H 2 65 ? 44.804 -18.234 -8.605 1.00 40.80 67 VAL H CA 1
ATOM 8261 C C . VAL H 2 65 ? 44.085 -19.577 -8.554 1.00 38.06 67 VAL H C 1
ATOM 8262 O O . VAL H 2 65 ? 43.302 -19.843 -7.633 1.00 38.82 67 VAL H O 1
ATOM 8266 N N . LEU H 2 66 ? 44.337 -20.438 -9.542 1.00 32.35 68 LEU H N 1
ATOM 8267 C CA . LEU H 2 66 ? 43.726 -21.762 -9.572 1.00 36.26 68 LEU H CA 1
ATOM 8268 C C . LEU H 2 66 ? 43.813 -22.453 -8.217 1.00 40.79 68 LEU H C 1
ATOM 8269 O O . LEU H 2 66 ? 42.801 -22.925 -7.682 1.00 35.59 68 LEU H O 1
ATOM 8274 N N . GLU H 2 67 ? 45.025 -22.546 -7.654 1.00 36.92 69 GLU H N 1
ATOM 8275 C CA . GLU H 2 67 ? 45.197 -23.278 -6.405 1.00 35.16 69 GLU H CA 1
ATOM 8276 C C . GLU H 2 67 ? 44.442 -22.612 -5.260 1.00 31.59 69 GLU H C 1
ATOM 8277 O O . GLU H 2 67 ? 43.811 -23.295 -4.443 1.00 33.98 69 GLU H O 1
ATOM 8283 N N . ARG H 2 68 ? 44.530 -21.284 -5.159 1.00 30.95 70 ARG H N 1
ATOM 8284 C CA . ARG H 2 68 ? 43.767 -20.578 -4.138 1.00 33.98 70 ARG H CA 1
ATOM 8285 C C . ARG H 2 68 ? 42.279 -20.842 -4.308 1.00 34.46 70 ARG H C 1
ATOM 8286 O O . ARG H 2 68 ? 41.557 -21.061 -3.325 1.00 31.64 70 ARG H O 1
ATOM 8294 N N . THR H 2 69 ? 41.805 -20.835 -5.553 1.00 31.14 71 THR H N 1
ATOM 8295 C CA . THR H 2 69 ? 40.380 -21.016 -5.792 1.00 30.44 71 THR H CA 1
ATOM 8296 C C . THR H 2 69 ? 39.934 -22.418 -5.394 1.00 31.68 71 THR H C 1
ATOM 8297 O O . THR H 2 69 ? 38.940 -22.581 -4.681 1.00 30.18 71 THR H O 1
ATOM 8301 N N . ARG H 2 70 ? 40.670 -23.450 -5.828 1.00 30.51 72 ARG H N 1
ATOM 8302 C CA . ARG H 2 70 ? 40.303 -24.817 -5.453 1.00 31.12 72 ARG H CA 1
ATOM 8303 C C . ARG H 2 70 ? 40.364 -25.025 -3.946 1.00 32.81 72 ARG H C 1
ATOM 8304 O O . ARG H 2 70 ? 39.580 -25.805 -3.385 1.00 33.88 72 ARG H O 1
ATOM 8312 N N . ALA H 2 71 ? 41.293 -24.347 -3.274 1.00 29.76 73 ALA H N 1
ATOM 8313 C CA . ALA H 2 71 ? 41.379 -24.483 -1.829 1.00 27.83 73 ALA H CA 1
ATOM 8314 C C . ALA H 2 71 ? 40.208 -23.808 -1.124 1.00 32.57 73 ALA H C 1
ATOM 8315 O O . ALA H 2 71 ? 39.893 -24.173 0.012 1.00 32.70 73 ALA H O 1
ATOM 8317 N N . GLU H 2 72 ? 39.535 -22.858 -1.787 1.00 32.20 74 GLU H N 1
ATOM 8318 C CA . GLU H 2 72 ? 38.564 -22.021 -1.087 1.00 33.51 74 GLU H CA 1
ATOM 8319 C C . GLU H 2 72 ? 37.352 -22.825 -0.614 1.00 29.06 74 GLU H C 1
ATOM 8320 O O . GLU H 2 72 ? 36.684 -22.427 0.345 1.00 27.74 74 GLU H O 1
ATOM 8326 N N . LEU H 2 73 ? 37.062 -23.961 -1.248 1.00 29.32 75 LEU H N 1
ATOM 8327 C CA . LEU H 2 73 ? 35.953 -24.795 -0.785 1.00 31.43 75 LEU H CA 1
ATOM 8328 C C . LEU H 2 73 ? 36.126 -25.179 0.679 1.00 34.33 75 LEU H C 1
ATOM 8329 O O . LEU H 2 73 ? 35.144 -25.254 1.434 1.00 28.20 75 LEU H O 1
ATOM 8334 N N . ASP H 2 74 ? 37.370 -25.443 1.089 1.00 31.27 76 ASP H N 1
ATOM 8335 C CA . ASP H 2 74 ? 37.718 -25.784 2.465 1.00 29.60 76 ASP H CA 1
ATOM 8336 C C . ASP H 2 74 ? 38.020 -24.554 3.312 1.00 31.85 76 ASP H C 1
ATOM 8337 O O . ASP H 2 74 ? 37.502 -24.426 4.420 1.00 31.48 76 ASP H O 1
ATOM 8342 N N . THR H 2 75 ? 38.838 -23.635 2.802 1.00 30.06 77 THR H N 1
ATOM 8343 C CA . THR H 2 75 ? 39.321 -22.542 3.631 1.00 27.55 77 THR H CA 1
ATOM 8344 C C . THR H 2 75 ? 38.294 -21.441 3.821 1.00 31.01 77 THR H C 1
ATOM 8345 O O . THR H 2 75 ? 38.428 -20.659 4.767 1.00 30.33 77 THR H O 1
ATOM 8349 N N . VAL H 2 76 ? 37.285 -21.348 2.951 1.00 26.35 78 VAL H N 1
ATOM 8350 C CA . VAL H 2 76 ? 36.255 -20.332 3.108 1.00 24.32 78 VAL H CA 1
ATOM 8351 C C . VAL H 2 76 ? 34.898 -20.976 3.383 1.00 25.96 78 VAL H C 1
ATOM 8352 O O . VAL H 2 76 ? 34.247 -20.663 4.391 1.00 25.37 78 VAL H O 1
ATOM 8356 N N . CYS H 2 77 ? 34.436 -21.867 2.497 1.00 26.57 79 CYS H N 1
ATOM 8357 C CA . CYS H 2 77 ? 33.084 -22.405 2.670 1.00 22.37 79 CYS H CA 1
ATOM 8358 C C . CYS H 2 77 ? 32.974 -23.216 3.955 1.00 22.75 79 CYS H C 1
ATOM 8359 O O . CYS H 2 77 ? 32.135 -22.927 4.814 1.00 23.58 79 CYS H O 1
ATOM 8362 N N . ARG H 2 78 ? 33.801 -24.255 4.104 1.00 24.70 80 ARG H N 1
ATOM 83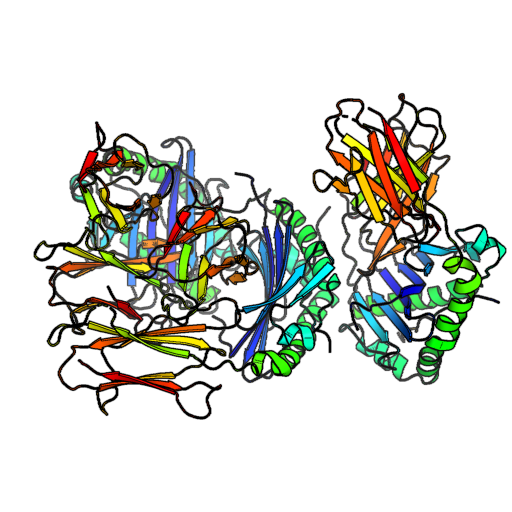63 C CA . ARG H 2 78 ? 33.722 -25.075 5.315 1.00 23.18 80 ARG H CA 1
ATOM 8364 C C . ARG H 2 78 ? 34.109 -24.276 6.559 1.00 24.30 80 ARG H C 1
ATOM 8365 O O . ARG H 2 78 ? 33.546 -24.495 7.640 1.00 24.35 80 ARG H O 1
ATOM 8373 N N . HIS H 2 79 ? 35.072 -23.351 6.429 1.00 26.90 81 HIS H N 1
ATOM 8374 C CA . HIS H 2 79 ? 35.485 -22.505 7.557 1.00 24.67 81 HIS H CA 1
ATOM 8375 C C . HIS H 2 79 ? 34.327 -21.640 8.075 1.00 25.39 81 HIS H C 1
ATOM 8376 O O . HIS H 2 79 ? 34.002 -21.653 9.271 1.00 24.25 81 HIS H O 1
ATOM 8383 N N . ASN H 2 80 ? 33.692 -20.868 7.193 1.00 23.19 82 ASN H N 1
ATOM 8384 C CA . ASN H 2 80 ? 32.623 -19.991 7.659 1.00 26.78 82 ASN H CA 1
ATOM 8385 C C . ASN H 2 80 ? 31.410 -20.774 8.144 1.00 25.55 82 ASN H C 1
ATOM 8386 O O . ASN H 2 80 ? 30.642 -20.264 8.971 1.00 26.33 82 ASN H O 1
ATOM 8391 N N . TYR H 2 81 ? 31.196 -21.983 7.619 1.00 22.22 83 TYR H N 1
ATOM 8392 C CA . TYR H 2 81 ? 30.062 -22.780 8.071 1.00 22.10 83 TYR H CA 1
ATOM 8393 C C . TYR H 2 81 ? 30.169 -23.081 9.563 1.00 25.09 83 TYR H C 1
ATOM 8394 O O . TYR H 2 81 ? 29.171 -23.017 10.299 1.00 26.11 83 TYR H O 1
ATOM 8403 N N . GLN H 2 82 ? 31.378 -23.371 10.041 1.00 26.32 84 GLN H N 1
ATOM 8404 C CA . GLN H 2 82 ? 31.535 -23.608 11.472 1.00 25.83 84 GLN H CA 1
ATOM 8405 C C . GLN H 2 82 ? 31.075 -22.406 12.276 1.00 27.38 84 GLN H C 1
ATOM 8406 O O . GLN H 2 82 ? 30.518 -22.570 13.367 1.00 28.68 84 GLN H O 1
ATOM 8412 N N . LEU H 2 83 ? 31.256 -21.194 11.739 1.00 24.74 85 LEU H N 1
ATOM 8413 C CA . LEU H 2 83 ? 30.769 -20.009 12.428 1.00 24.09 85 LEU H CA 1
ATOM 8414 C C . LEU H 2 83 ? 29.257 -19.885 12.325 1.00 26.17 85 LEU H C 1
ATOM 8415 O O . LEU H 2 83 ? 28.615 -19.430 13.281 1.00 24.75 85 LEU H O 1
ATOM 8420 N N . GLU H 2 84 ? 28.668 -20.283 11.189 1.00 24.97 86 GLU H N 1
ATOM 8421 C CA . GLU H 2 84 ? 27.207 -20.301 11.099 1.00 20.80 86 GLU H CA 1
ATOM 8422 C C . GLU H 2 84 ? 26.613 -21.298 12.084 1.00 22.45 86 GLU H C 1
ATOM 8423 O O . GLU H 2 84 ? 25.545 -21.052 12.655 1.00 22.73 86 GLU H O 1
ATOM 8429 N N . LEU H 2 85 ? 27.287 -22.433 12.282 1.00 24.55 87 LEU H N 1
ATOM 8430 C CA . LEU H 2 85 ? 26.776 -23.478 13.165 1.00 23.87 87 LEU H CA 1
ATOM 8431 C C . LEU H 2 85 ? 26.708 -23.020 14.625 1.00 27.54 87 LEU H C 1
ATOM 8432 O O . LEU H 2 85 ? 25.861 -23.505 15.392 1.00 25.79 87 LEU H O 1
ATOM 8437 N N . ARG H 2 86 ? 27.567 -22.080 15.023 1.00 24.95 88 ARG H N 1
ATOM 8438 C CA . ARG H 2 86 ? 27.494 -21.515 16.368 1.00 28.56 88 ARG H CA 1
ATOM 8439 C C . ARG H 2 86 ? 26.449 -20.413 16.497 1.00 26.53 88 ARG H C 1
ATOM 8440 O O . ARG H 2 86 ? 26.058 -20.081 17.622 1.00 25.51 88 ARG H O 1
ATOM 8448 N N . THR H 2 87 ? 25.984 -19.834 15.385 1.00 23.67 89 THR H N 1
ATOM 8449 C CA . THR H 2 87 ? 25.128 -18.654 15.464 1.00 20.55 89 THR H CA 1
ATOM 8450 C C . THR H 2 87 ? 23.876 -18.828 14.602 1.00 26.49 89 THR H C 1
ATOM 8451 O O . THR H 2 87 ? 22.841 -19.288 15.094 1.00 21.10 89 THR H O 1
ATOM 8455 N N . THR H 2 88 ? 23.974 -18.483 13.316 1.00 20.13 90 THR H N 1
ATOM 8456 C CA . THR H 2 88 ? 22.827 -18.531 12.413 1.00 20.96 90 THR H CA 1
ATOM 8457 C C . THR H 2 88 ? 22.023 -19.818 12.556 1.00 21.12 90 THR H C 1
ATOM 8458 O O . THR H 2 88 ? 20.795 -19.787 12.666 1.00 22.80 90 THR H O 1
ATOM 8462 N N . LEU H 2 89 ? 22.697 -20.963 12.541 1.00 23.72 91 LEU H N 1
ATOM 8463 C CA . LEU H 2 89 ? 22.000 -22.239 12.510 1.00 20.53 91 LEU H CA 1
ATOM 8464 C C . LEU H 2 89 ? 21.401 -22.627 13.852 1.00 24.14 91 LEU H C 1
ATOM 8465 O O . LEU H 2 89 ? 20.627 -23.590 13.909 1.00 26.61 91 LEU H O 1
ATOM 8470 N N . GLN H 2 90 ? 21.713 -21.885 14.917 1.00 22.54 92 GLN H N 1
ATOM 8471 C CA . GLN H 2 90 ? 21.085 -22.055 16.220 1.00 20.62 92 GLN H CA 1
ATOM 8472 C C . GLN H 2 90 ? 19.888 -21.133 16.411 1.00 24.37 92 GLN H C 1
ATOM 8473 O O . GLN H 2 90 ? 19.104 -21.347 17.337 1.00 26.91 92 GLN H O 1
ATOM 8479 N N . ARG H 2 91 ? 19.746 -20.096 15.584 1.00 23.54 93 ARG H N 1
ATOM 8480 C CA . ARG H 2 91 ? 18.746 -19.066 15.827 1.00 25.38 93 ARG H CA 1
ATOM 8481 C C . ARG H 2 91 ? 17.359 -19.624 15.527 1.00 26.15 93 ARG H C 1
ATOM 8482 O O . ARG H 2 91 ? 17.076 -20.031 14.396 1.00 25.60 93 ARG H O 1
ATOM 8490 N N . ARG H 2 92 ? 16.497 -19.666 16.533 1.00 24.35 94 ARG H N 1
ATOM 8491 C CA . ARG H 2 92 ? 15.121 -20.094 16.316 1.00 29.31 94 ARG H CA 1
ATOM 8492 C C . ARG H 2 92 ? 14.192 -19.101 16.986 1.00 30.66 94 ARG H C 1
ATOM 8493 O O . ARG H 2 92 ? 14.276 -18.912 18.203 1.00 29.57 94 ARG H O 1
ATOM 8501 N N . VAL H 2 93 ? 13.322 -18.472 16.190 1.00 24.86 95 VAL H N 1
ATOM 8502 C CA . VAL H 2 93 ? 12.346 -17.498 16.665 1.00 25.54 95 VAL H CA 1
ATOM 8503 C C . VAL H 2 93 ? 10.963 -18.112 16.459 1.00 24.66 95 VAL H C 1
ATOM 8504 O O . VAL H 2 93 ? 10.539 -18.344 15.318 1.00 20.80 95 VAL H O 1
ATOM 8508 N N . GLU H 2 94 ? 10.257 -18.380 17.550 1.00 23.01 96 GLU H N 1
ATOM 8509 C CA . GLU H 2 94 ? 8.967 -19.056 17.435 1.00 24.55 96 GLU H CA 1
ATOM 8510 C C . GLU H 2 94 ? 7.890 -18.093 16.917 1.00 24.97 96 GLU H C 1
ATOM 8511 O O . GLU H 2 94 ? 7.845 -16.931 17.320 1.00 25.41 96 GLU H O 1
ATOM 8517 N N . PRO H 2 95 ? 6.984 -18.566 16.061 1.00 22.66 97 PRO H N 1
ATOM 8518 C CA . PRO H 2 95 ? 5.975 -17.671 15.476 1.00 24.11 97 PRO H CA 1
ATOM 8519 C C . PRO H 2 95 ? 5.049 -17.046 16.512 1.00 26.71 97 PRO H C 1
ATOM 8520 O O . PRO H 2 95 ? 4.623 -17.690 17.474 1.00 22.71 97 PRO H O 1
ATOM 8524 N N . THR H 2 96 ? 4.708 -15.784 16.280 1.00 23.78 98 THR H N 1
ATOM 8525 C CA . THR H 2 96 ? 3.580 -15.152 16.940 1.00 24.51 98 THR H CA 1
ATOM 8526 C C . THR H 2 96 ? 2.350 -15.354 16.067 1.00 27.38 98 THR H C 1
ATOM 8527 O O . THR H 2 96 ? 2.393 -15.095 14.858 1.00 25.14 98 THR H O 1
ATOM 8531 N N . VAL H 2 97 ? 1.262 -15.830 16.665 1.00 22.64 99 VAL H N 1
ATOM 8532 C CA . VAL H 2 97 ? 0.085 -16.252 15.907 1.00 25.17 99 VAL H CA 1
ATOM 8533 C C . VAL H 2 97 ? -1.141 -15.504 16.420 1.00 27.86 99 VAL H C 1
ATOM 8534 O O . VAL H 2 97 ? -1.458 -15.560 17.614 1.00 27.99 99 VAL H O 1
ATOM 8538 N N . THR H 2 98 ? -1.839 -14.832 15.507 1.00 26.49 100 THR H N 1
ATOM 8539 C CA . THR H 2 98 ? -2.965 -13.957 15.813 1.00 28.26 100 THR H CA 1
ATOM 8540 C C . THR H 2 98 ? -4.077 -14.225 14.813 1.00 30.69 100 THR H C 1
ATOM 8541 O O . THR H 2 98 ? -3.807 -14.415 13.622 1.00 31.62 100 THR H O 1
ATOM 8545 N N . ILE H 2 99 ? -5.324 -14.219 15.289 1.00 31.25 101 ILE H N 1
ATOM 8546 C CA . ILE H 2 99 ? -6.500 -14.314 14.425 1.00 33.53 101 ILE H CA 1
ATOM 8547 C C . ILE H 2 99 ? -7.262 -12.999 14.488 1.00 36.87 101 ILE H C 1
ATOM 8548 O O . ILE H 2 99 ? -7.544 -12.490 15.581 1.00 34.90 101 ILE H O 1
ATOM 8553 N N . SER H 2 100 ? -7.619 -12.462 13.322 1.00 37.96 102 SER H N 1
ATOM 8554 C CA . SER H 2 100 ? -8.523 -11.326 13.330 1.00 39.34 102 SER H CA 1
ATOM 8555 C C . SER H 2 100 ? -9.404 -11.386 12.096 1.00 40.82 102 SER H C 1
ATOM 8556 O O . SER H 2 100 ? -8.943 -11.833 11.032 1.00 37.26 102 SER H O 1
ATOM 8559 N N . PRO H 2 101 ? -10.675 -10.977 12.213 1.00 44.22 103 PRO H N 1
ATOM 8560 C CA . PRO H 2 101 ? -11.583 -10.789 11.084 1.00 41.57 103 PRO H CA 1
ATOM 8561 C C . PRO H 2 101 ? -11.352 -9.436 10.413 1.00 41.62 103 PRO H C 1
ATOM 8562 O O . PRO H 2 101 ? -11.272 -9.409 9.181 1.00 46.49 103 PRO H O 1
ATOM 8566 N N . ASN H 2 111 ? -16.637 -11.798 7.518 1.00 30.00 113 ASN H N 1
ATOM 8567 C CA . ASN H 2 111 ? -16.775 -12.803 6.481 1.00 30.00 113 ASN H CA 1
ATOM 8568 C C . ASN H 2 111 ? -15.422 -13.400 6.014 1.00 30.00 113 ASN H C 1
ATOM 8569 O O . ASN H 2 111 ? -15.365 -14.269 5.157 1.00 30.00 113 ASN H O 1
ATOM 8574 N N . LEU H 2 112 ? -14.322 -12.948 6.595 1.00 30.00 114 LEU H N 1
ATOM 8575 C CA . LEU H 2 112 ? -13.023 -13.549 6.273 1.00 30.00 114 LEU H CA 1
ATOM 8576 C C . LEU H 2 112 ? -12.187 -13.568 7.513 1.00 30.00 114 LEU H C 1
ATOM 8577 O O . LEU H 2 112 ? -12.162 -12.607 8.247 1.00 30.00 114 LEU H O 1
ATOM 8582 N N . LEU H 2 113 ? -11.510 -14.665 7.749 1.00 37.44 115 LEU H N 1
ATOM 8583 C CA . LEU H 2 113 ? -10.702 -14.767 8.935 1.00 38.87 115 LEU H CA 1
ATOM 8584 C C . LEU H 2 113 ? -9.247 -14.787 8.554 1.00 37.03 115 LEU H C 1
ATOM 8585 O O . LEU H 2 113 ? -8.892 -15.526 7.707 1.00 34.96 115 LEU H O 1
ATOM 8590 N N . VAL H 2 114 ? -8.441 -13.954 9.184 1.00 34.55 116 VAL H N 1
ATOM 8591 C CA . VAL H 2 114 ? -7.013 -13.895 8.868 1.00 37.81 116 VAL H CA 1
ATOM 8592 C C . VAL H 2 114 ? -6.233 -14.484 10.033 1.00 29.73 116 VAL H C 1
ATOM 8593 O O . VAL H 2 114 ? -6.317 -13.984 11.161 1.00 34.31 116 VAL H O 1
ATOM 8597 N N . CYS H 2 115 ? -5.445 -15.517 9.757 1.00 27.20 117 CYS H N 1
ATOM 8598 C CA . CYS H 2 115 ? -4.466 -16.007 10.720 1.00 28.50 117 CYS H CA 1
ATOM 8599 C C . CYS H 2 115 ? -3.107 -15.413 10.357 1.00 27.71 117 CYS H C 1
ATOM 8600 O O . CYS H 2 115 ? -2.505 -15.799 9.351 1.00 27.69 117 CYS H O 1
ATOM 8603 N N . SER H 2 116 ? -2.642 -14.459 11.155 1.00 25.48 118 SER H N 1
ATOM 8604 C CA . SER H 2 116 ? -1.338 -13.832 10.955 1.00 28.05 118 SER H CA 1
ATOM 8605 C C . SER H 2 116 ? -0.264 -14.618 11.705 1.00 28.86 118 SER H C 1
ATOM 8606 O O . SER H 2 116 ? -0.303 -14.712 12.937 1.00 23.87 118 SER H O 1
ATOM 8609 N N . VAL H 2 117 ? 0.676 -15.201 10.966 1.00 22.72 119 VAL H N 1
ATOM 8610 C CA . VAL H 2 117 ? 1.782 -15.962 11.551 1.00 24.19 119 VAL H CA 1
ATOM 8611 C C . VAL H 2 117 ? 3.037 -15.124 11.338 1.00 23.33 119 VAL H C 1
ATOM 8612 O O . VAL H 2 117 ? 3.584 -15.097 10.234 1.00 23.57 119 VAL H O 1
ATOM 8616 N N . THR H 2 118 ? 3.497 -14.411 12.372 1.00 21.81 120 THR H N 1
ATOM 8617 C CA . THR H 2 118 ? 4.514 -13.389 12.172 1.00 25.88 120 THR H CA 1
ATOM 8618 C C . THR H 2 118 ? 5.786 -13.668 12.968 1.00 26.11 120 THR H C 1
ATOM 8619 O O . THR H 2 118 ? 5.782 -14.390 13.975 1.00 24.99 120 THR H O 1
ATOM 8623 N N . ASP H 2 119 ? 6.880 -13.097 12.467 1.00 24.95 121 ASP H N 1
ATOM 8624 C CA . ASP H 2 119 ? 8.155 -12.994 13.174 1.00 25.15 121 ASP H CA 1
ATOM 8625 C C . ASP H 2 119 ? 8.698 -14.362 13.574 1.00 25.63 121 ASP H C 1
ATOM 8626 O O . ASP H 2 119 ? 8.932 -14.633 14.754 1.00 29.28 121 ASP H O 1
ATOM 8631 N N . PHE H 2 120 ? 8.923 -15.221 12.578 1.00 24.61 122 PHE H N 1
ATOM 8632 C CA . PHE H 2 120 ? 9.508 -16.525 12.853 1.00 23.04 122 PHE H CA 1
ATOM 8633 C C . PHE H 2 120 ? 10.777 -16.779 12.039 1.00 22.44 122 PHE H C 1
ATOM 8634 O O . PHE H 2 120 ? 11.005 -16.193 10.977 1.00 21.78 122 PHE H O 1
ATOM 8642 N N . TYR H 2 121 ? 11.601 -17.682 12.560 1.00 20.38 123 TYR H N 1
ATOM 8643 C CA . TYR H 2 121 ? 12.826 -18.095 11.883 1.00 21.24 123 TYR H CA 1
ATOM 8644 C C . TYR H 2 121 ? 13.198 -19.482 12.404 1.00 23.24 123 TYR H C 1
ATOM 8645 O O . TYR H 2 121 ? 13.161 -19.708 13.603 1.00 23.00 123 TYR H O 1
ATOM 8654 N N . PRO H 2 122 ? 13.583 -20.407 11.516 1.00 17.99 124 PRO H N 1
ATOM 8655 C CA . PRO H 2 122 ? 13.783 -20.224 10.076 1.00 20.07 124 PRO H CA 1
ATOM 8656 C C . PRO H 2 122 ? 12.500 -20.360 9.266 1.00 24.08 124 PRO H C 1
ATOM 8657 O O . PRO H 2 122 ? 11.405 -20.301 9.842 1.00 21.59 124 PRO H O 1
ATOM 8661 N N . ALA H 2 123 ? 12.646 -20.597 7.956 1.00 21.87 125 ALA H N 1
ATOM 8662 C CA . ALA H 2 123 ? 11.540 -20.415 7.017 1.00 24.52 125 ALA H CA 1
ATOM 8663 C C . ALA H 2 123 ? 10.464 -21.499 7.116 1.00 29.96 125 ALA H C 1
ATOM 8664 O O . ALA H 2 123 ? 9.288 -21.207 6.870 1.00 31.99 125 ALA H O 1
ATOM 8666 N N . GLN H 2 124 ? 10.828 -22.741 7.443 1.00 29.01 126 GLN H N 1
ATOM 8667 C CA . GLN H 2 124 ? 9.872 -23.844 7.376 1.00 33.12 126 GLN H CA 1
ATOM 8668 C C . GLN H 2 124 ? 8.653 -23.561 8.251 1.00 27.31 126 GLN H C 1
ATOM 8669 O O . GLN H 2 124 ? 8.786 -23.225 9.427 1.00 27.02 126 GLN H O 1
ATOM 8675 N N . ILE H 2 125 ? 7.460 -23.698 7.678 1.00 22.92 127 ILE H N 1
ATOM 8676 C CA . ILE H 2 125 ? 6.232 -23.417 8.419 1.00 27.57 127 ILE H CA 1
ATOM 8677 C C . ILE H 2 125 ? 5.094 -24.201 7.786 1.00 28.31 127 ILE H C 1
ATOM 8678 O O . ILE H 2 125 ? 5.073 -24.434 6.577 1.00 25.29 127 ILE H O 1
ATOM 8683 N N . LYS H 2 126 ? 4.132 -24.597 8.612 1.00 26.11 128 LYS H N 1
ATOM 8684 C CA . LYS H 2 126 ? 2.905 -25.207 8.115 1.00 33.36 128 LYS H CA 1
ATOM 8685 C C . LYS H 2 126 ? 1.732 -24.660 8.910 1.00 29.54 128 LYS H C 1
ATOM 8686 O O . LYS H 2 126 ? 1.766 -24.678 10.144 1.00 24.24 128 LYS H O 1
ATOM 8692 N N . VAL H 2 127 ? 0.701 -24.189 8.203 1.00 32.06 129 VAL H N 1
ATOM 8693 C CA . VAL H 2 127 ? -0.466 -23.565 8.813 1.00 26.98 129 VAL H CA 1
ATOM 8694 C C . VAL H 2 127 ? -1.719 -24.269 8.313 1.00 31.25 129 VAL H C 1
ATOM 8695 O O . VAL H 2 127 ? -1.851 -24.550 7.117 1.00 29.94 129 VAL H O 1
ATOM 8699 N N . ARG H 2 128 ? -2.652 -24.532 9.216 1.00 32.53 130 ARG H N 1
ATOM 8700 C CA . ARG H 2 128 ? -3.906 -25.150 8.811 1.00 35.71 130 ARG H CA 1
ATOM 8701 C C . ARG H 2 128 ? -5.051 -24.589 9.632 1.00 34.77 130 ARG H C 1
ATOM 8702 O O . ARG H 2 128 ? -4.886 -24.266 10.812 1.00 31.43 130 ARG H O 1
ATOM 8710 N N . TRP H 2 129 ? -6.206 -24.468 8.985 1.00 29.52 131 TRP H N 1
ATOM 8711 C CA . TRP H 2 129 ? -7.405 -23.917 9.591 1.00 33.74 131 TRP H CA 1
ATOM 8712 C C . TRP H 2 129 ? -8.354 -25.048 9.950 1.00 36.56 131 TRP H C 1
ATOM 8713 O O . TRP H 2 129 ? -8.503 -26.022 9.199 1.00 33.85 131 TRP H O 1
ATOM 8724 N N . PHE H 2 130 ? -8.992 -24.912 11.099 1.00 33.23 132 PHE H N 1
ATOM 8725 C CA . PHE H 2 130 ? -10.022 -25.839 11.525 1.00 36.58 132 PHE H CA 1
ATOM 8726 C C . PHE H 2 130 ? -11.267 -25.053 11.901 1.00 37.29 132 PHE H C 1
ATOM 8727 O O . PHE H 2 130 ? -11.176 -23.970 12.486 1.00 32.83 132 PHE H O 1
ATOM 8735 N N . ARG H 2 131 ? -12.424 -25.593 11.534 1.00 41.98 133 ARG H N 1
ATOM 8736 C CA . ARG H 2 131 ? -13.721 -25.084 11.964 1.00 40.51 133 ARG H CA 1
ATOM 8737 C C . ARG H 2 131 ? -14.392 -26.200 12.742 1.00 34.45 133 ARG H C 1
ATOM 8738 O O . ARG H 2 131 ? -14.606 -27.284 12.200 1.00 37.26 133 ARG H O 1
ATOM 8746 N N . ASN H 2 132 ? -14.686 -25.954 14.013 1.00 30.09 134 ASN H N 1
ATOM 8747 C CA . ASN H 2 132 ? -15.198 -26.987 14.904 1.00 37.93 134 ASN H CA 1
ATOM 8748 C C . ASN H 2 132 ? -14.370 -28.274 14.819 1.00 46.28 134 ASN H C 1
ATOM 8749 O O . ASN H 2 132 ? -14.843 -29.352 15.187 1.00 48.76 134 ASN H O 1
ATOM 8754 N N . ASP H 2 133 ? -13.162 -28.155 14.268 1.00 49.69 135 ASP H N 1
ATOM 8755 C CA . ASP H 2 133 ? -12.003 -29.061 14.398 1.00 52.52 135 ASP H CA 1
ATOM 8756 C C . ASP H 2 133 ? -12.036 -30.582 14.120 1.00 52.83 135 ASP H C 1
ATOM 8757 O O . ASP H 2 133 ? -11.908 -31.346 15.076 1.00 59.09 135 ASP H O 1
ATOM 8762 N N . GLN H 2 134 ? -12.134 -31.086 12.881 1.00 50.13 136 GLN H N 1
ATOM 8763 C CA . GLN H 2 134 ? -12.633 -30.491 11.628 1.00 53.52 136 GLN H CA 1
ATOM 8764 C C . GLN H 2 134 ? -11.725 -29.496 10.869 1.00 50.33 136 GLN H C 1
ATOM 8765 O O . GLN H 2 134 ? -11.751 -28.289 11.115 1.00 49.69 136 GLN H O 1
ATOM 8771 N N . GLU H 2 135 ? -10.968 -30.015 9.899 1.00 47.06 137 GLU H N 1
ATOM 8772 C CA . GLU H 2 135 ? -10.025 -29.213 9.131 1.00 46.72 137 GLU H CA 1
ATOM 8773 C C . GLU H 2 135 ? -10.691 -28.638 7.885 1.00 49.12 137 GLU H C 1
ATOM 8774 O O . GLU H 2 135 ? -11.367 -29.360 7.144 1.00 54.24 137 GLU H O 1
ATOM 8780 N N . GLU H 2 136 ? -10.492 -27.336 7.658 1.00 47.44 138 GLU H N 1
ATOM 8781 C CA . GLU H 2 136 ? -10.987 -26.688 6.449 1.00 47.02 138 GLU H CA 1
ATOM 8782 C C . GLU H 2 136 ? -10.155 -27.088 5.236 1.00 55.79 138 GLU H C 1
ATOM 8783 O O . GLU H 2 136 ? -8.921 -27.090 5.276 1.00 53.01 138 GLU H O 1
ATOM 8789 N N . THR H 2 137 ? -10.846 -27.400 4.140 1.00 62.02 139 THR H N 1
ATOM 8790 C CA . THR H 2 137 ? -10.213 -27.834 2.904 1.00 63.55 139 THR H CA 1
ATOM 8791 C C . THR H 2 137 ? -10.530 -26.926 1.722 1.00 61.36 139 THR H C 1
ATOM 8792 O O . THR H 2 137 ? -9.969 -27.125 0.638 1.00 61.91 139 THR H O 1
ATOM 8796 N N . THR H 2 138 ? -11.406 -25.938 1.898 1.00 56.03 140 THR H N 1
ATOM 8797 C CA . THR H 2 138 ? -11.754 -25.002 0.842 1.00 56.76 140 THR H CA 1
ATOM 8798 C C . THR H 2 138 ? -11.852 -23.612 1.445 1.00 52.83 140 THR H C 1
ATOM 8799 O O . THR H 2 138 ? -11.986 -23.450 2.660 1.00 53.51 140 THR H O 1
ATOM 8803 N N . GLY H 2 139 ? -11.798 -22.605 0.580 1.00 49.37 141 GLY H N 1
ATOM 8804 C CA . GLY H 2 139 ? -11.846 -21.240 1.055 1.00 52.06 141 GLY H CA 1
ATOM 8805 C C . GLY H 2 139 ? -10.635 -20.793 1.842 1.00 47.38 141 GLY H C 1
ATOM 8806 O O . GLY H 2 139 ? -10.712 -19.776 2.541 1.00 46.99 141 GLY H O 1
ATOM 8807 N N . VAL H 2 140 ? -9.520 -21.514 1.756 1.00 41.30 142 VAL H N 1
ATOM 8808 C CA . VAL H 2 140 ? -8.286 -21.129 2.434 1.00 44.27 142 VAL H CA 1
ATOM 8809 C C . VAL H 2 140 ? -7.334 -20.521 1.414 1.00 44.03 142 VAL H C 1
ATOM 8810 O O . VAL H 2 140 ? -6.874 -21.208 0.493 1.00 43.95 142 VAL H O 1
ATOM 8814 N N . VAL H 2 141 ? -7.015 -19.240 1.591 1.00 43.31 143 VAL H N 1
ATOM 8815 C CA . VAL H 2 141 ? -6.078 -18.524 0.732 1.00 41.63 143 VAL H CA 1
ATOM 8816 C C . VAL H 2 141 ? -4.902 -18.057 1.586 1.00 40.77 143 VAL H C 1
ATOM 8817 O O . VAL H 2 141 ? -5.097 -17.437 2.638 1.00 38.52 143 VAL H O 1
ATOM 8821 N N . SER H 2 142 ? -3.687 -18.338 1.123 1.00 38.97 144 SER H N 1
ATOM 8822 C CA . SER H 2 142 ? -2.470 -18.011 1.856 1.00 37.75 144 SER H CA 1
ATOM 8823 C C . SER H 2 142 ? -1.569 -17.122 1.017 1.00 35.56 144 SER H C 1
ATOM 8824 O O . SER H 2 142 ? -1.409 -17.363 -0.183 1.00 36.38 144 SER H O 1
ATOM 8827 N N . THR H 2 143 ? -0.970 -16.098 1.647 1.00 31.94 145 THR H N 1
ATOM 8828 C CA . THR H 2 143 ? 0.103 -15.363 0.991 1.00 30.32 145 THR H CA 1
ATOM 8829 C C . THR H 2 143 ? 1.282 -16.301 0.746 1.00 29.69 145 THR H C 1
ATOM 8830 O O . THR H 2 143 ? 1.354 -17.391 1.323 1.00 30.00 145 THR H O 1
ATOM 8834 N N . PRO H 2 144 ? 2.218 -15.911 -0.116 1.00 32.94 146 PRO H N 1
ATOM 8835 C CA . PRO H 2 144 ? 3.514 -16.601 -0.149 1.00 29.50 146 PRO H CA 1
ATOM 8836 C C . PRO H 2 144 ? 4.247 -16.407 1.174 1.00 27.95 146 PRO H C 1
ATOM 8837 O O . PRO H 2 144 ? 3.870 -15.591 2.017 1.00 29.38 146 PRO H O 1
ATOM 8841 N N . LEU H 2 145 ? 5.307 -17.181 1.367 1.00 25.27 147 LEU H N 1
ATOM 8842 C CA . LEU H 2 145 ? 6.215 -16.901 2.471 1.00 31.38 147 LEU H CA 1
ATOM 8843 C C . LEU H 2 145 ? 6.803 -15.504 2.294 1.00 25.10 147 LEU H C 1
ATOM 8844 O O . LEU H 2 145 ? 7.320 -15.170 1.229 1.00 27.97 147 LEU H O 1
ATOM 8849 N N . ILE H 2 146 ? 6.695 -14.672 3.323 1.00 25.14 148 ILE H N 1
ATOM 8850 C CA . ILE H 2 146 ? 7.092 -13.272 3.239 1.00 23.63 148 ILE H CA 1
ATOM 8851 C C . ILE H 2 146 ? 8.379 -13.089 4.029 1.00 23.86 148 ILE H C 1
ATOM 8852 O O . ILE H 2 146 ? 8.410 -13.327 5.242 1.00 22.25 148 ILE H O 1
ATOM 8857 N N . ARG H 2 147 ? 9.433 -12.662 3.347 1.00 21.70 149 ARG H N 1
ATOM 8858 C CA . ARG H 2 147 ? 10.726 -12.414 3.972 1.00 24.48 149 ARG H CA 1
ATOM 8859 C C . ARG H 2 147 ? 10.800 -10.944 4.380 1.00 21.86 149 ARG H C 1
ATOM 8860 O O . ARG H 2 147 ? 10.791 -10.064 3.520 1.00 24.48 149 ARG H O 1
ATOM 8868 N N . ASN H 2 148 ? 10.848 -10.679 5.692 1.00 24.62 150 ASN H N 1
ATOM 8869 C CA . ASN H 2 148 ? 10.800 -9.316 6.214 1.00 23.10 150 ASN H CA 1
ATOM 8870 C C . ASN H 2 148 ? 12.117 -8.552 6.042 1.00 25.60 150 ASN H C 1
ATOM 8871 O O . ASN H 2 148 ? 12.123 -7.323 6.167 1.00 22.95 150 ASN H O 1
ATOM 8876 N N . GLY H 2 149 ? 13.223 -9.241 5.753 1.00 24.83 151 GLY H N 1
ATOM 8877 C CA . GLY H 2 149 ? 14.524 -8.608 5.613 1.00 25.04 151 GLY H CA 1
ATOM 8878 C C . GLY H 2 149 ? 15.325 -8.483 6.901 1.00 25.92 151 GLY H C 1
ATOM 8879 O O . GLY H 2 149 ? 16.514 -8.153 6.846 1.00 23.07 151 GLY H O 1
ATOM 8880 N N . ASP H 2 150 ? 14.711 -8.725 8.053 1.00 24.92 152 ASP H N 1
ATOM 8881 C CA . ASP H 2 150 ? 15.361 -8.574 9.346 1.00 26.52 152 ASP H CA 1
ATOM 8882 C C . ASP H 2 150 ? 15.561 -9.923 10.031 1.00 27.78 152 ASP H C 1
ATOM 8883 O O . ASP H 2 150 ? 15.477 -10.024 11.261 1.00 28.21 152 ASP H O 1
ATOM 8888 N N . TRP H 2 151 ? 15.811 -10.968 9.233 1.00 24.93 153 TRP H N 1
ATOM 8889 C CA . TRP H 2 151 ? 15.976 -12.340 9.720 1.00 23.34 153 TRP H CA 1
ATOM 8890 C C . TRP H 2 151 ? 14.723 -12.847 10.427 1.00 23.48 153 TRP H C 1
ATOM 8891 O O . TRP H 2 151 ? 14.805 -13.559 11.428 1.00 20.91 153 TRP H O 1
ATOM 8902 N N . THR H 2 152 ? 13.554 -12.458 9.931 1.00 21.28 154 THR H N 1
ATOM 8903 C CA . THR H 2 152 ? 12.306 -13.103 10.293 1.00 21.69 154 THR H CA 1
ATOM 8904 C C . THR H 2 152 ? 11.421 -13.146 9.063 1.00 22.29 154 THR H C 1
ATOM 8905 O O . THR H 2 152 ? 11.608 -12.382 8.108 1.00 21.26 154 THR H O 1
ATOM 8909 N N . PHE H 2 153 ? 10.463 -14.063 9.104 1.00 22.37 155 PHE H N 1
ATOM 8910 C CA . PHE H 2 153 ? 9.470 -14.290 8.064 1.00 21.72 155 PHE H CA 1
ATOM 8911 C C . PHE H 2 153 ? 8.080 -14.072 8.640 1.00 23.80 155 PHE H C 1
ATOM 8912 O O . PHE H 2 153 ? 7.878 -14.055 9.861 1.00 21.53 155 PHE H O 1
ATOM 8920 N N . GLN H 2 154 ? 7.109 -13.929 7.743 1.00 18.84 156 GLN H N 1
ATOM 8921 C CA . GLN H 2 154 ? 5.720 -14.022 8.160 1.00 21.71 156 GLN H CA 1
ATOM 8922 C C . GLN H 2 154 ? 4.944 -14.707 7.048 1.00 22.95 156 GLN H C 1
ATOM 8923 O O . GLN H 2 154 ? 5.426 -14.858 5.923 1.00 22.15 156 GLN H O 1
ATOM 8929 N N . ILE H 2 155 ? 3.733 -15.123 7.382 1.00 23.04 157 ILE H N 1
ATOM 8930 C CA . ILE H 2 155 ? 2.819 -15.689 6.406 1.00 20.91 157 ILE H CA 1
ATOM 8931 C C . ILE H 2 155 ? 1.408 -15.403 6.903 1.00 27.09 157 ILE H C 1
ATOM 8932 O O . ILE H 2 155 ? 1.146 -15.402 8.112 1.00 24.40 157 ILE H O 1
ATOM 8937 N N . LEU H 2 156 ? 0.510 -15.100 5.974 1.00 27.57 158 LEU H N 1
ATOM 8938 C CA . LEU H 2 156 ? -0.879 -14.808 6.301 1.00 28.12 158 LEU H CA 1
ATOM 8939 C C . LEU H 2 156 ? -1.756 -15.838 5.607 1.00 30.03 158 LEU H C 1
ATOM 8940 O O . LEU H 2 156 ? -1.595 -16.090 4.410 1.00 30.20 158 LEU H O 1
ATOM 8945 N N . VAL H 2 157 ? -2.651 -16.463 6.363 1.00 28.00 159 VAL H N 1
ATOM 8946 C CA . VAL H 2 157 ? -3.512 -17.516 5.837 1.00 34.61 159 VAL H CA 1
ATOM 8947 C C . VAL H 2 157 ? -4.951 -17.131 6.164 1.00 34.31 159 VAL H C 1
ATOM 8948 O O . VAL H 2 157 ? -5.300 -16.965 7.340 1.00 31.86 159 VAL H O 1
ATOM 8952 N N . MET H 2 158 ? -5.772 -16.973 5.125 1.00 37.87 160 MET H N 1
ATOM 8953 C CA . MET H 2 158 ? -7.135 -16.463 5.243 1.00 37.65 160 MET H CA 1
ATOM 8954 C C . MET H 2 158 ? -8.150 -17.581 5.050 1.00 38.37 160 MET H C 1
ATOM 8955 O O . MET H 2 158 ? -7.972 -18.448 4.190 1.00 39.93 160 MET H O 1
ATOM 8960 N N . LEU H 2 159 ? -9.239 -17.513 5.792 1.00 39.00 161 LEU H N 1
ATOM 8961 C CA . LEU H 2 159 ? -10.322 -18.471 5.672 1.00 40.02 161 LEU H CA 1
ATOM 8962 C C . LEU H 2 159 ? -11.644 -17.810 5.305 1.00 40.06 161 LEU H C 1
ATOM 8963 O O . LEU H 2 159 ? -12.061 -16.868 5.930 1.00 35.06 161 LEU H O 1
ATOM 8968 N N . GLU H 2 160 ? -12.307 -18.312 4.281 1.00 46.72 162 GLU H N 1
ATOM 8969 C CA . GLU H 2 160 ? -13.604 -17.751 3.931 1.00 46.53 162 GLU H CA 1
ATOM 8970 C C . GLU H 2 160 ? -14.564 -18.413 4.893 1.00 48.43 162 GLU H C 1
ATOM 8971 O O . GLU H 2 160 ? -14.646 -19.603 4.944 1.00 52.19 162 GLU H O 1
ATOM 8977 N N . MET H 2 161 ? -15.270 -17.630 5.660 1.00 42.64 163 MET H N 1
ATOM 8978 C CA . MET H 2 161 ? -16.151 -18.171 6.654 1.00 51.14 163 MET H CA 1
ATOM 8979 C C . MET H 2 161 ? -17.485 -17.452 6.720 1.00 55.23 163 MET H C 1
ATOM 8980 O O . MET H 2 161 ? -17.612 -16.351 6.267 1.00 52.11 163 MET H O 1
ATOM 8985 N N . THR H 2 162 ? -18.469 -18.116 7.293 1.00 57.26 164 THR H N 1
ATOM 8986 C CA . THR H 2 162 ? -19.775 -17.553 7.546 1.00 54.51 164 THR H CA 1
ATOM 8987 C C . THR H 2 162 ? -20.008 -18.002 8.961 1.00 50.90 164 THR H C 1
ATOM 8988 O O . THR H 2 162 ? -20.413 -19.122 9.202 1.00 52.25 164 THR H O 1
ATOM 8992 N N . PRO H 2 163 ? -19.716 -17.059 9.923 1.00 30.00 165 PRO H N 1
ATOM 8993 C CA . PRO H 2 163 ? -19.884 -17.538 11.294 1.00 30.00 165 PRO H CA 1
ATOM 8994 C C . PRO H 2 163 ? -21.317 -17.821 11.685 1.00 30.00 165 PRO H C 1
ATOM 8995 O O . PRO H 2 163 ? -22.270 -17.314 11.117 1.00 30.00 165 PRO H O 1
ATOM 8999 N N . GLN H 2 164 ? -21.456 -18.651 12.684 1.00 55.08 166 GLN H N 1
ATOM 9000 C CA . GLN H 2 164 ? -22.762 -18.969 13.141 1.00 56.98 166 GLN H CA 1
ATOM 9001 C C . GLN H 2 164 ? -22.834 -18.756 14.590 1.00 57.95 166 GLN H C 1
ATOM 9002 O O . GLN H 2 164 ? -23.796 -18.249 15.119 1.00 62.94 166 GLN H O 1
ATOM 9008 N N . ARG H 2 165 ? -21.867 -19.290 15.296 1.00 51.96 167 ARG H N 1
ATOM 9009 C CA . ARG H 2 165 ? -22.000 -19.166 16.702 1.00 55.28 167 ARG H CA 1
ATOM 9010 C C . ARG H 2 165 ? -22.849 -20.330 17.146 1.00 51.95 167 ARG H C 1
ATOM 9011 O O . ARG H 2 165 ? -23.898 -20.538 16.641 1.00 58.19 167 ARG H O 1
ATOM 9019 N N . GLY H 2 166 ? -22.390 -21.063 18.113 1.00 52.89 168 GLY H N 1
ATOM 9020 C CA . GLY H 2 166 ? -21.070 -20.849 18.675 1.00 46.44 168 GLY H CA 1
ATOM 9021 C C . GLY H 2 166 ? -19.996 -21.696 18.001 1.00 46.51 168 GLY H C 1
ATOM 9022 O O . GLY H 2 166 ? -19.376 -22.552 18.640 1.00 38.33 168 GLY H O 1
ATOM 9023 N N . ASP H 2 167 ? -19.799 -21.474 16.701 1.00 42.43 169 ASP H N 1
ATOM 9024 C CA . ASP H 2 167 ? -18.666 -22.053 16.000 1.00 39.11 169 ASP H CA 1
ATOM 9025 C C . ASP H 2 167 ? -17.357 -21.585 16.628 1.00 35.51 169 ASP H C 1
ATOM 9026 O O . ASP H 2 167 ? -17.264 -20.481 17.177 1.00 35.19 169 ASP H O 1
ATOM 9031 N N . VAL H 2 168 ? -16.337 -22.436 16.531 1.00 31.49 170 VAL H N 1
ATOM 9032 C CA . VAL H 2 168 ? -14.996 -22.137 17.026 1.00 29.45 170 VAL H CA 1
ATOM 9033 C C . VAL H 2 168 ? -14.004 -22.447 15.914 1.00 31.15 170 VAL H C 1
ATOM 9034 O O . VAL H 2 168 ? -13.892 -23.602 15.484 1.00 31.20 170 VAL H O 1
ATOM 9038 N N . TYR H 2 169 ? -13.310 -21.419 15.430 1.00 32.36 171 TYR H N 1
ATOM 9039 C CA . TYR H 2 169 ? -12.282 -21.582 14.411 1.00 33.40 171 TYR H CA 1
ATOM 9040 C C . TYR H 2 169 ? -10.915 -21.628 15.078 1.00 30.80 171 TYR H C 1
ATOM 9041 O O . TYR H 2 169 ? -10.654 -20.878 16.021 1.00 35.05 171 TYR H O 1
ATOM 9050 N N . THR H 2 170 ? -10.051 -22.526 14.609 1.00 31.44 172 THR H N 1
ATOM 9051 C CA . THR H 2 170 ? -8.702 -22.628 15.152 1.00 28.39 172 THR H CA 1
ATOM 9052 C C . THR H 2 170 ? -7.671 -22.609 14.035 1.00 29.16 172 THR H C 1
ATOM 9053 O O . THR H 2 170 ? -7.839 -23.269 13.006 1.00 26.82 172 THR H O 1
ATOM 9057 N N . CYS H 2 171 ? -6.613 -21.833 14.252 1.00 29.47 173 CYS H N 1
ATOM 9058 C CA . CYS H 2 171 ? -5.422 -21.824 13.408 1.00 31.43 173 CYS H CA 1
ATOM 9059 C C . CYS H 2 171 ? -4.385 -22.730 14.073 1.00 29.05 173 CYS H C 1
ATOM 9060 O O . CYS H 2 171 ? -4.101 -22.567 15.264 1.00 31.47 173 CYS H O 1
ATOM 9063 N N . HIS H 2 172 ? -3.849 -23.695 13.324 1.00 28.03 174 HIS H N 1
ATOM 9064 C CA . HIS H 2 172 ? -2.829 -24.622 13.817 1.00 26.11 174 HIS H CA 1
ATOM 9065 C C . HIS H 2 172 ? -1.519 -24.349 13.087 1.00 29.13 174 HIS H C 1
ATOM 9066 O O . HIS H 2 172 ? -1.472 -24.431 11.856 1.00 30.10 174 HIS H O 1
ATOM 9073 N N . VAL H 2 173 ? -0.448 -24.076 13.841 1.00 28.17 175 VAL H N 1
ATOM 9074 C CA . VAL H 2 173 ? 0.825 -23.647 13.271 1.00 25.41 175 VAL H CA 1
ATOM 9075 C C . VAL H 2 173 ? 1.946 -24.572 13.740 1.00 27.01 175 VAL H C 1
ATOM 9076 O O . VAL H 2 173 ? 2.162 -24.740 14.946 1.00 27.69 175 VAL H O 1
ATOM 9080 N N . GLU H 2 174 ? 2.679 -25.144 12.787 1.00 25.62 176 GLU H N 1
ATOM 9081 C CA . GLU H 2 174 ? 3.839 -25.975 13.097 1.00 30.73 176 GLU H CA 1
ATOM 9082 C C . GLU H 2 174 ? 5.102 -25.316 12.560 1.00 29.68 176 GLU H C 1
ATOM 9083 O O . GLU H 2 174 ? 5.112 -24.789 11.443 1.00 26.96 176 GLU H O 1
ATOM 9089 N N . HIS H 2 175 ? 6.170 -25.382 13.354 1.00 28.10 177 HIS H N 1
ATOM 9090 C CA . HIS H 2 175 ? 7.425 -24.721 13.048 1.00 27.45 177 HIS H CA 1
ATOM 9091 C C . HIS H 2 175 ? 8.545 -25.491 13.726 1.00 30.69 177 HIS H C 1
ATOM 9092 O O . HIS H 2 175 ? 8.346 -25.968 14.851 1.00 27.55 177 HIS H O 1
ATOM 9099 N N . PRO H 2 176 ? 9.715 -25.636 13.094 1.00 32.92 178 PRO H N 1
ATOM 9100 C CA . PRO H 2 176 ? 10.774 -26.479 13.685 1.00 35.01 178 PRO H CA 1
ATOM 9101 C C . PRO H 2 176 ? 11.275 -25.998 15.041 1.00 34.39 178 PRO H C 1
ATOM 9102 O O . PRO H 2 176 ? 11.900 -26.782 15.767 1.00 39.68 178 PRO H O 1
ATOM 9106 N N . SER H 2 177 ? 11.010 -24.751 15.422 1.00 35.02 179 SER H N 1
ATOM 9107 C CA . SER H 2 177 ? 11.341 -24.298 16.767 1.00 33.32 179 SER H CA 1
ATOM 9108 C C . SER H 2 177 ? 10.410 -24.858 17.844 1.00 41.18 179 SER H C 1
ATOM 9109 O O . SER H 2 177 ? 10.744 -24.760 19.030 1.00 35.43 179 SER H O 1
ATOM 9112 N N . LEU H 2 178 ? 9.256 -25.423 17.479 1.00 32.84 180 LEU H N 1
ATOM 9113 C CA . LEU H 2 178 ? 8.227 -25.777 18.453 1.00 30.19 180 LEU H CA 1
ATOM 9114 C C . LEU H 2 178 ? 8.327 -27.252 18.817 1.00 25.94 180 LEU H C 1
ATOM 9115 O O . LEU H 2 178 ? 8.593 -28.095 17.955 1.00 29.77 180 LEU H O 1
ATOM 9120 N N . GLN H 2 179 ? 8.126 -27.562 20.100 1.00 26.13 181 GLN H N 1
ATOM 9121 C CA . GLN H 2 179 ? 7.963 -28.957 20.488 1.00 29.67 181 GLN H CA 1
ATOM 9122 C C . GLN H 2 179 ? 6.552 -29.444 20.189 1.00 27.75 181 GLN H C 1
ATOM 9123 O O . GLN H 2 179 ? 6.354 -30.615 19.852 1.00 28.31 181 GLN H O 1
ATOM 9129 N N . ASN H 2 180 ? 5.569 -28.568 20.340 1.00 29.69 182 ASN H N 1
ATOM 9130 C CA . ASN H 2 180 ? 4.169 -28.836 20.065 1.00 29.61 182 ASN H CA 1
ATOM 9131 C C . ASN H 2 180 ? 3.610 -27.703 19.227 1.00 32.31 182 ASN H C 1
ATOM 9132 O O . ASN H 2 180 ? 4.041 -26.556 19.363 1.00 29.30 182 ASN H O 1
ATOM 9137 N N . PRO H 2 181 ? 2.615 -27.984 18.390 1.00 33.72 183 PRO H N 1
ATOM 9138 C CA . PRO H 2 181 ? 2.067 -26.929 17.531 1.00 30.36 183 PRO H CA 1
ATOM 9139 C C . PRO H 2 181 ? 1.404 -25.836 18.353 1.00 28.81 183 PRO H C 1
ATOM 9140 O O . PRO H 2 181 ? 0.977 -26.044 19.491 1.00 30.04 183 PRO H O 1
ATOM 9144 N N . ILE H 2 182 ? 1.360 -24.651 17.771 1.00 28.76 184 ILE H N 1
ATOM 9145 C CA . ILE H 2 182 ? 0.642 -23.529 18.353 1.00 30.02 184 ILE H CA 1
ATOM 9146 C C . ILE H 2 182 ? -0.788 -23.571 17.831 1.00 28.77 184 ILE H C 1
ATOM 9147 O O . ILE H 2 182 ? -1.014 -23.765 16.629 1.00 26.75 184 ILE H O 1
ATOM 9152 N N . ILE H 2 183 ? -1.757 -23.432 18.733 1.00 29.90 185 ILE H N 1
ATOM 9153 C CA . ILE H 2 183 ? -3.171 -23.422 18.372 1.00 26.90 185 ILE H CA 1
ATOM 9154 C C . ILE H 2 183 ? -3.784 -22.158 18.933 1.00 31.13 185 ILE H C 1
ATOM 9155 O O . ILE H 2 183 ? -3.684 -21.898 20.137 1.00 30.72 185 ILE H O 1
ATOM 9160 N N . VAL H 2 184 ? -4.409 -21.367 18.070 1.00 30.56 186 VAL H N 1
ATOM 9161 C CA . VAL H 2 184 ? -5.091 -20.147 18.484 1.00 33.50 186 VAL H CA 1
ATOM 9162 C C . VAL H 2 184 ? -6.543 -20.255 18.042 1.00 31.53 186 VAL H C 1
ATOM 9163 O O . VAL H 2 184 ? -6.824 -20.745 16.943 1.00 26.52 186 VAL H O 1
ATOM 9167 N N . GLU H 2 185 ? -7.465 -19.819 18.902 1.00 34.58 187 GLU H N 1
ATOM 9168 C CA . GLU H 2 185 ? -8.893 -19.956 18.642 1.00 36.96 187 GLU H CA 1
ATOM 9169 C C . GLU H 2 185 ? -9.559 -18.601 18.429 1.00 38.78 187 GLU H C 1
ATOM 9170 O O . GLU H 2 185 ? -9.125 -17.576 18.967 1.00 35.79 187 GLU H O 1
ATOM 9176 N N . TRP H 2 186 ? -10.625 -18.620 17.623 1.00 36.13 188 TRP H N 1
ATOM 9177 C CA . TRP H 2 186 ? -11.530 -17.490 17.449 1.00 34.75 188 TRP H CA 1
ATOM 9178 C C . TRP H 2 186 ? -12.964 -17.990 17.580 1.00 37.86 188 TRP H C 1
ATOM 9179 O O . TRP H 2 186 ? -13.426 -18.775 16.746 1.00 35.23 188 TRP H O 1
ATOM 9190 N N . ARG H 2 187 ? -13.667 -17.520 18.608 1.00 38.49 189 ARG H N 1
ATOM 9191 C CA . ARG H 2 187 ? -15.020 -17.970 18.924 1.00 39.48 189 ARG H CA 1
ATOM 9192 C C . ARG H 2 187 ? -16.035 -16.976 18.371 1.00 40.93 189 ARG H C 1
ATOM 9193 O O . ARG H 2 187 ? -16.057 -15.815 18.790 1.00 41.38 189 ARG H O 1
ATOM 9201 N N . ALA H 2 188 ? -16.871 -17.429 17.441 1.00 42.08 190 ALA H N 1
ATOM 9202 C CA . ALA H 2 188 ? -17.965 -16.603 16.916 1.00 46.64 190 ALA H CA 1
ATOM 9203 C C . ALA H 2 188 ? -19.007 -16.281 17.997 1.00 46.39 190 ALA H C 1
ATOM 9204 O O . ALA H 2 188 ? -19.109 -15.135 18.457 1.00 50.36 190 ALA H O 1
ATOM 9206 N N . VAL I 3 2 ? 37.178 -16.439 16.074 1.00 38.13 1 VAL I N 1
ATOM 9207 C CA . VAL I 3 2 ? 37.641 -16.888 14.762 1.00 37.51 1 VAL I CA 1
ATOM 9208 C C . VAL I 3 2 ? 37.038 -15.967 13.708 1.00 39.10 1 VAL I C 1
ATOM 9209 O O . VAL I 3 2 ? 35.816 -15.766 13.685 1.00 37.11 1 VAL I O 1
ATOM 9213 N N . GLU I 3 3 ? 37.876 -15.385 12.851 1.00 35.56 2 GLU I N 1
ATOM 9214 C CA . GLU I 3 3 ? 37.389 -14.467 11.827 1.00 38.05 2 GLU I CA 1
ATOM 9215 C C . GLU I 3 3 ? 36.703 -15.189 10.672 1.00 32.11 2 GLU I C 1
ATOM 9216 O O . GLU I 3 3 ? 37.113 -16.281 10.256 1.00 27.77 2 GLU I O 1
ATOM 9222 N N . GLU I 3 4 ? 35.677 -14.526 10.120 1.00 30.55 3 GLU I N 1
ATOM 9223 C CA . GLU I 3 4 ? 35.117 -14.927 8.833 1.00 28.78 3 GLU I CA 1
ATOM 9224 C C . GLU I 3 4 ? 36.172 -14.740 7.749 1.00 30.34 3 GLU I C 1
ATOM 9225 O O . GLU I 3 4 ? 36.954 -13.784 7.786 1.00 31.15 3 GLU I O 1
ATOM 9231 N N . LEU I 3 5 ? 36.176 -15.625 6.766 1.00 26.81 4 LEU I N 1
ATOM 9232 C CA . LEU I 3 5 ? 36.986 -15.441 5.570 1.00 27.04 4 LEU I CA 1
ATOM 9233 C C . LEU I 3 5 ? 36.061 -15.149 4.385 1.00 24.59 4 LEU I C 1
ATOM 9234 O O . LEU I 3 5 ? 34.841 -15.039 4.546 1.00 22.89 4 LEU I O 1
ATOM 9239 N N . TYR I 3 6 ? 36.648 -14.989 3.196 1.00 24.94 5 TYR I N 1
ATOM 9240 C CA . TYR I 3 6 ? 35.882 -14.491 2.057 1.00 25.61 5 TYR I CA 1
ATOM 9241 C C . TYR I 3 6 ? 36.475 -15.023 0.763 1.00 27.96 5 TYR I C 1
ATOM 9242 O O . TYR I 3 6 ? 37.621 -15.474 0.721 1.00 25.57 5 TYR I O 1
ATOM 9251 N N . LEU I 3 7 ? 35.676 -14.965 -0.301 1.00 25.61 6 LEU I N 1
ATOM 9252 C CA . LEU I 3 7 ? 36.106 -15.427 -1.610 1.00 26.12 6 LEU I CA 1
ATOM 9253 C C . LEU I 3 7 ? 36.757 -14.271 -2.360 1.00 26.60 6 LEU I C 1
ATOM 9254 O O . LEU I 3 7 ? 36.158 -13.205 -2.513 1.00 25.27 6 LEU I O 1
ATOM 9259 N N . VAL I 3 8 ? 37.982 -14.489 -2.828 1.00 26.16 7 VAL I N 1
ATOM 9260 C CA . VAL I 3 8 ? 38.768 -13.431 -3.454 1.00 25.27 7 VAL I CA 1
ATOM 9261 C C . VAL I 3 8 ? 38.337 -13.270 -4.905 1.00 25.28 7 VAL I C 1
ATOM 9262 O O . VAL I 3 8 ? 38.291 -14.242 -5.662 1.00 25.32 7 VAL I O 1
ATOM 9266 N N . ALA I 3 9 ? 38.043 -12.036 -5.304 1.00 24.35 8 ALA I N 1
ATOM 9267 C CA . ALA I 3 9 ? 37.683 -11.776 -6.692 1.00 25.09 8 ALA I CA 1
ATOM 9268 C C . ALA I 3 9 ? 38.921 -11.846 -7.583 1.00 27.47 8 ALA I C 1
ATOM 9269 O O . ALA I 3 9 ? 39.898 -11.117 -7.363 1.00 23.76 8 ALA I O 1
ATOM 9271 N N . GLY I 3 10 ? 38.891 -12.738 -8.571 1.00 23.48 9 GLY I N 1
ATOM 9272 C CA . GLY I 3 10 ? 39.916 -12.724 -9.590 1.00 24.55 9 GLY I CA 1
ATOM 9273 C C . GLY I 3 10 ? 39.910 -11.413 -10.349 1.00 32.79 9 GLY I C 1
ATOM 9274 O O . GLY I 3 10 ? 38.861 -10.809 -10.577 1.00 29.62 9 GLY I O 1
ATOM 9275 N N . GLU I 3 11 ? 41.107 -10.976 -10.747 1.00 30.89 10 GLU I N 1
ATOM 9276 C CA . GLU I 3 11 ? 41.330 -9.695 -11.403 1.00 28.57 10 GLU I CA 1
ATOM 9277 C C . GLU I 3 11 ? 41.606 -9.904 -12.885 1.00 31.54 10 GLU I C 1
ATOM 9278 O O . GLU I 3 11 ? 42.452 -10.725 -13.246 1.00 31.54 10 GLU I O 1
ATOM 9284 N N . GLU I 3 12 ? 40.882 -9.174 -13.734 1.00 30.68 11 GLU I N 1
ATOM 9285 C CA . GLU I 3 12 ? 41.117 -9.240 -15.171 1.00 35.27 11 GLU I CA 1
ATOM 9286 C C . GLU I 3 12 ? 42.475 -8.622 -15.486 1.00 34.97 11 GLU I C 1
ATOM 9287 O O . GLU I 3 12 ? 42.952 -7.738 -14.775 1.00 31.70 11 GLU I O 1
ATOM 9293 N N . GLY I 3 13 ? 43.058 -9.065 -16.573 1.00 34.70 12 GLY I N 1
ATOM 9294 C CA . GLY I 3 13 ? 44.350 -8.608 -16.978 1.00 41.82 12 GLY I CA 1
ATOM 9295 C C . GLY I 3 13 ? 44.563 -7.386 -17.824 1.00 48.35 12 GLY I C 1
ATOM 9296 O O . GLY I 3 13 ? 45.682 -7.148 -18.150 1.00 56.95 12 GLY I O 1
ATOM 9297 N N . CYS I 3 14 ? 43.542 -6.628 -18.174 1.00 40.60 13 CYS I N 1
ATOM 9298 C CA . CYS I 3 14 ? 43.751 -5.456 -18.991 1.00 41.72 13 CYS I CA 1
ATOM 9299 C C . CYS I 3 14 ? 44.450 -4.363 -18.180 1.00 44.37 13 CYS I C 1
ATOM 9300 O O . CYS I 3 14 ? 44.381 -4.366 -16.995 1.00 50.63 13 CYS I O 1
ATOM 9303 N N . GLY I 3 15 ? 45.133 -3.437 -18.805 1.00 30.00 14 GLY I N 1
ATOM 9304 C CA . GLY I 3 15 ? 45.252 -3.382 -20.231 1.00 30.00 14 GLY I CA 1
ATOM 9305 C C . GLY I 3 15 ? 44.318 -2.307 -20.686 1.00 30.00 14 GLY I C 1
ATOM 9306 O O . GLY I 3 15 ? 43.593 -1.771 -19.873 1.00 30.00 14 GLY I O 1
#

CATH classification: 3.10.320.10 (+1 more: 2.60.40.10)

B-factor: mean 30.71, std 10.52, range [13.04, 84.9]

Solvent-accessible surface area: 50844 Å² total; per-residue (Å²): 152,45,140,28,82,44,47,0,5,0,0,0,0,4,24,5,44,92,67,86,50,30,20,0,1,0,10,0,41,28,2,7,0,0,72,4,32,31,153,171,127,84,31,48,19,60,18,63,45,0,129,157,136,5,132,8,11,11,54,39,0,39,34,1,15,56,19,0,83,18,0,3,78,3,0,32,125,78,21,136,59,75,39,16,38,58,21,92,4,112,6,51,18,37,20,43,28,32,50,65,110,53,87,106,13,28,0,0,0,38,0,33,43,0,2,0,4,35,25,84,14,64,1,25,19,69,39,129,94,38,120,140,37,58,68,85,10,15,27,7,20,54,114,69,16,0,0,30,17,1,0,27,5,86,17,97,1,40,70,110,54,10,3,2,0,59,0,64,15,64,20,29,143,97,63,21,22,72,35,39,25,18,181,114,63,118,3,19,0,0,1,0,4,0,30,0,19,0,30,69,32,32,141,152,20,66,0,3,3,38,1,0,5,14,79,74,21,0,0,79,0,14,28,102,76,16,36,3,138,23,25,18,85,20,0,47,66,1,4,118,55,2,33,74,12,80,11,25,6,75,29,2,102,29,5,37,81,66,4,0,62,52,0,9,85,19,0,79,183,5,1,34,110,44,112,42,108,7,63,20,50,21,54,47,85,148,61,51,43,109,120,77,17,13,0,24,0,18,0,2,20,0,12,25,26,120,44,115,29,71,3,25,84,80,135,126,75,38,114,114,24,50,6,45,32,92,73,38,75,0,12,42,3,10,10,9,24,50,9,38,0,33,18,33,0,66,172,60,16,37,1,16,0,31,0,59,12,72,21,32,174,101,69,48,101,39,78,34,151,5,129,136,38,1,52,28,0,48,4,3,32,2,47,38,38,40,123,110,36,143,28,85,44,42,0,4,0,0,0,0,5,26,3,44,87,67,86,55,29,21,0,1,0,11,0,44,31,4,11,0,0,73,5,30,37,158,173,123,91,33,48,17,66,12,81,53,0,141,178,119,17,185,5,54,33,96,45,0,35,64,1,7,53,19,0,99,55,0,4,86,2,0,31,137,74,21,137,66,77,23,18,55,57,42,80,1,92,10,66,19,37,20,43,31,47,58,68,122,53,88,105,12,21,0,0,0,39,0,39,35,0,2,1,5,38,27,80,14,56,0,20,23,49,44,133,87,36,114,142,39,56,68,87,18,16,26,8,20,54,53,63,16,0,0,32,16,2,0,26,4,80,20,111,6,42,92,88,60,28,14,1,0,56,0,63,14,52,18,30,153,122,53,44,42,77,68,91,116,68,125,3,32,0,0,0,0,4,0,27,0,9,0,30,81,33,36,122,158,20,65,0,1,2,28,1,0,5,15,80,75,19,0,0,74,1,22,32,103,61,16,48,4,132,25,19,17,92,20,0,51,63,0,6,118,82,1,51,84,52,153,122,10,18,82,72,1,111,47,6,36,82,69,5,0,69,47,0,9,83,23,0,80,164,4,2,38,126,39,122,47,102,5,77,16,59,26,58,41,66,88,126,63,40,90,100,121,42,2,15,0,29,0,11,0,3,30,0,11,22,34,113,39,85,15,87,1,46,83,73,147,94,62,21,112,103,17,42,4,25,34,78,74,40,80,0,19,48,2,13,10,7,21,50,5,37,1,28,14,50,0,50,80,69,18,28,2,20,0,50,0,79,11,59,23,29,174,105,62,44,80,36,89,36,174,34,155,50,0,53,29,0,48,3,3,80,7,52,45,110,55,44,78,27,123,34,86,42,48,0,4,0,0,0,0,4,20,5,43,105,66,82,51,28,22,0,1,0,9,0,46,30,2,5,0,0,69,4,16,34,148,176,126,92,27,45,15,59,15,77,57,0,127,160,108,4,119,8,57,34,90,62,0,33,63,1,15,64,21,0,104,56,0,4,69,4,0,31,130,80,1,102,58,10,11,14,24,50,12,55,3,92,11,70,19,33,18,43,33,39,55,69,124,52,95,103,14,21,0,0,0,37,0,37,29,0,1,0,4,36,24,83,14,62,0,28,18,79,54,147,93,46,118,146,38,53,68,85,12,14,26,3,21,55,84,30,19,0,0,25,17,1,0,25,3,79,21,108,5,38,93,122,60,100,11,26,0,56,0,61,14,69,3,28,112,131,57,42,80,75,112,103,101,115,118,4,32,0,0,0,0,5,0,29,0,16,0,29,71,35,35,122,146,21,33,0,2,3,30,1,0,4,13,61,41,18,0,0,69,1,14,32,101,59,18,42,6,135,42,59,20,44,2,0,56,66,1,6,123,92,1,43,86,55,155,141,14,22,98,84,1,120,44,6,32,80,67,5,0,76,52,0,11,94,20,0,78,156,2,2,34,88,49,137,45,97,8,76,20,46,21,50,110,133,63,0,34,0,9,0,2,31,0,11,32,30,108,40,102,25,82,2,28,80,59,98,122,91,49,130,106,24,60,80,57,35,108,77,31,75,0,11,44,2,11,8,6,20,48,5,38,0,94,12,108,60,119,195,59,12,30,2,7,0,32,0,67,9,80,23,32,178,110,71,44,94,40,102,61,170,50,135,92,0,59,27,0,41,4,3,84,5,50,40,95

Sequence (1144 aa):
DIVADHVASYGVNLYQSYGPSGQYSHEFDGDEEFYVDLERKETVWQLPLFRRFRRFDPQFALTNIAVLKHNLNCVIKRSNSTAATNEVPEVTVFSKSPVTLGQPNTLICLVDNNIFPPVVNITWLSNGHSVTEGVSETSFLSKSDHSFFKISYLTFLPSDDEIYDCKVEHWGLDEPLLKHWEPESPEDFVYQFKGMCYFTNGTERVRLVTRYIYNREEYARFDSDVGVYRAVTPLGPPAAEYWNSQKEVLERTRAELDTVCRHNYQLELRTTLQRRVEPTVTISPSTEALNHHNLLVCSVTDFYPAQIKVRWFRNDQEETTGVVSTPLIRNGDWTFQILVMLEMTPQRGDVYTCHVEHPSLQNPIIVEWRAQVEELYLVAGEEGCGGEDIVADHVASYGVNLYQSYGPSGQYSHEFDGDEEFYVDLERKETVWQLPLFRRFRRFDPQFALTNIAVLKHNLNCVIKRSNSTAATNEVPEVTVFSKSPVTLGQPNTLICLVDNIFPPVVNITWLSNGHSVTEGVSETSFLSKSDHSFFKISYLTFLPSDDEIYDCKVEHWGLDEPLLKHWSPEDFVYQFKGMCYFTNGTERVRLVTRYIYNREEYARFDSDVGVYRAVTPLGPPAAEYWNSQKEVLERTRAELDTVCRHNYQLELRTTLQRRVEPTVTISPSRTEALNHHNLLVCSVTDFYPAQIKVRWFRNDQEETTGVVSTPLIRNGDWTFQILVMLEMTPQRGDVYTCHVEHPSLQNPIIVEWRAVEELYLVAGEEGCGGEDIVADHVASYGVNLYQSYGPSGQYSHEFDGDEEFYVDLERKETVWQLPLFRRFRRFDPQFALTNIAVLKHNLNCVIKRSNSTAATNEVPEVTVFSKSPVTLGQPNTLICLVDNIFPPVVNITWLSNGHSVTEGVSETSFLSKSDHSFFKISYLTFLPSDDEIYDCKVEHWGLDEPLLKHWSPEDFVYQFKGMCYFTNGTERVRLVTRYIYNREEYARFDSDVGVYRAVTPLGPPAAEYWNSQKEVLERTRAELDTVCRHNYQLELRTTLQRRVEPTVTISPNLLVCSVTDFYPAQIKVRWFRNDQEETTGVVSTPLIRNGDWTFQILVMLEMTPQRGDVYTCHVEHPSLQNPIIVEWRAVEELYLVAGEEGCG

Radius of gyration: 35.06 Å; Cα contacts (8 Å, |Δi|>4): 2694; chains: 9; bounding box: 93×81×93 Å